Protein AF-A0A936NVF8-F1 (afdb_monomer_lite)

Foldseek 3Di:
DQDAQFEEEEFEDCPQCVQLVVLQQVLQVLFPSHDYDYLVPLPDDPDDSLVSSLVSLLVGQAYEYEQEQWCPPVSSVVSVVSNVVSVHHYAYAYADNVLGDPVNHDPDVVGVVVSVVVVVVCVVPDQHDDHDNGSNSSSVVSNLVVLVVSCVVGPVVVLVVQQLFKEWEAAPVRWIWIWGFGDLLAIFIDGHDDKDKDWDDPQDAEPDAAQPDDFPPVVVLVQQLVQVVVLWEEEEAAAFQLCLVNSLSHSLPDPSQVVFTNGEYADEACDPAFLQLVLLVVSVRTIDIVVHYDYAPVVLLVVQAPGRGEYEYEADDDALVRVVSNCNSRVNYHYYYYYHDDSDDDITDYDYRFAHPQVRLLVLLCVLLVHDDDPVCSVLSSLLCVLLRNRNLLSNLLSLLCNVVVNGSNVSSVQSNVDHSCVSVVVVLVPDDPLLVLLLLLLLLLLFQFDAPVLSCVLSVHPPSVVSQVVCVSSSQWDADPLHIHGGRSSSPVDDDDPSSLVSLVSLLVSLLVVLVVCLSPLVVLVSCVSSLLVNLVSCLVVVVLSSLLSSLSSNLRSCVNSVVVVSNLVSLVSNCVSCVVVVVLSSNLRSLQNNLLVCVSNVVPVSNLVSLVVSLVSCSVVVVSVSNSSSSSSNCSSDDDPDRDDPPDDPDDDDDDDDDDDDDDDDDPDDDDDDDDDDDDDDDDDDDDDDDDDDPDAQKAKVPLADEQEEDEAQDKGDKDKMKIFGQDQAWKFWCDKAKDDPCRVQKDWPDWPRHRDTHHNGRITMIIIMGHHHDFDKDKIWIWIDIVVRPDTSTYIYIYGYDYDDPPDPPDDPDPDDDPDDDDDPDDDDDDDDDDDDYDDDDDDDDDDDDDDDDDDDDDDDDDDYDDDDDDDDDDDDDDDDDDDDDDDD

Structure (mmCIF, N/CA/C/O backbone):
data_AF-A0A936NVF8-F1
#
_entry.id   AF-A0A936NVF8-F1
#
loop_
_atom_site.group_PDB
_atom_site.id
_atom_site.type_symbol
_atom_site.label_atom_id
_atom_site.label_alt_id
_atom_site.label_comp_id
_atom_site.label_asym_id
_atom_site.label_entity_id
_atom_site.label_seq_id
_atom_site.pdbx_PDB_ins_code
_atom_site.Cartn_x
_atom_site.Cartn_y
_atom_site.Cartn_z
_atom_site.occupancy
_atom_site.B_iso_or_equiv
_atom_site.auth_seq_id
_atom_site.auth_comp_id
_atom_site.auth_asym_id
_atom_site.auth_atom_id
_atom_site.pdbx_PDB_model_num
ATOM 1 N N . MET A 1 1 ? 28.681 1.589 -10.414 1.00 37.69 1 MET A N 1
ATOM 2 C CA . MET A 1 1 ? 29.100 2.766 -11.207 1.00 37.69 1 MET A CA 1
ATOM 3 C C . MET A 1 1 ? 28.517 2.575 -12.592 1.00 37.69 1 MET A C 1
ATOM 5 O O . MET A 1 1 ? 28.581 1.445 -13.063 1.00 37.69 1 MET A O 1
ATOM 9 N N . PHE A 1 2 ? 27.908 3.595 -13.202 1.00 44.31 2 PHE A N 1
ATOM 10 C CA . PHE A 1 2 ? 27.515 3.488 -14.613 1.00 44.31 2 PHE A CA 1
ATOM 11 C C . PHE A 1 2 ? 28.779 3.329 -15.486 1.00 44.31 2 PHE A C 1
ATOM 13 O O . PHE A 1 2 ? 29.839 3.806 -15.060 1.00 44.31 2 PHE A O 1
ATOM 20 N N . PRO A 1 3 ? 28.719 2.639 -16.640 1.00 47.62 3 PRO A N 1
ATOM 21 C CA . PRO A 1 3 ? 29.899 2.412 -17.473 1.00 47.62 3 PRO A CA 1
ATOM 22 C C . PRO A 1 3 ? 30.481 3.698 -18.073 1.00 47.62 3 PRO A C 1
ATOM 24 O O . PRO A 1 3 ? 29.893 4.778 -17.999 1.00 47.62 3 PRO A O 1
ATOM 27 N N . ALA A 1 4 ? 31.638 3.562 -18.724 1.00 59.75 4 ALA A N 1
ATOM 28 C CA . ALA A 1 4 ? 32.058 4.541 -19.720 1.00 59.75 4 ALA A CA 1
ATOM 29 C C . ALA A 1 4 ? 31.076 4.538 -20.910 1.00 59.75 4 ALA A C 1
ATOM 31 O O . ALA A 1 4 ? 30.360 3.566 -21.126 1.00 59.75 4 ALA A O 1
ATOM 32 N N . VAL A 1 5 ? 31.056 5.623 -21.689 1.00 77.69 5 VAL A N 1
ATOM 33 C CA . VAL A 1 5 ? 30.192 5.753 -22.875 1.00 77.69 5 VAL A CA 1
ATOM 34 C C . VAL A 1 5 ? 30.523 4.645 -23.884 1.00 77.69 5 VAL A C 1
ATOM 36 O O . VAL A 1 5 ? 31.604 4.664 -24.483 1.00 77.69 5 VAL A O 1
ATOM 39 N N . ALA A 1 6 ? 29.599 3.699 -24.061 1.00 85.44 6 ALA A N 1
ATOM 40 C CA . ALA A 1 6 ? 29.853 2.433 -24.735 1.00 85.44 6 ALA A CA 1
ATOM 41 C C . ALA A 1 6 ? 30.107 2.630 -26.233 1.00 85.44 6 ALA A C 1
ATOM 43 O O . ALA A 1 6 ? 29.355 3.309 -26.942 1.00 85.44 6 ALA A O 1
ATOM 44 N N . ARG A 1 7 ? 31.187 2.032 -26.730 1.00 91.19 7 ARG A N 1
ATOM 45 C CA . ARG A 1 7 ? 31.675 2.231 -28.098 1.00 91.19 7 ARG A CA 1
ATOM 46 C C . ARG A 1 7 ? 30.956 1.300 -29.074 1.00 91.19 7 ARG A C 1
ATOM 48 O O . ARG A 1 7 ? 31.244 0.104 -29.126 1.00 91.19 7 ARG A O 1
ATOM 55 N N . ILE A 1 8 ? 30.046 1.866 -29.865 1.00 94.06 8 ILE A N 1
ATOM 56 C CA . ILE A 1 8 ? 29.243 1.154 -30.866 1.00 94.06 8 ILE A CA 1
ATOM 57 C C . ILE A 1 8 ? 29.903 1.294 -32.235 1.00 94.06 8 ILE A C 1
ATOM 59 O O . ILE A 1 8 ? 29.863 2.361 -32.851 1.00 94.06 8 ILE A O 1
ATOM 63 N N . PHE A 1 9 ? 30.494 0.208 -32.729 1.00 96.06 9 PHE A N 1
ATOM 64 C CA . PHE A 1 9 ? 31.031 0.150 -34.083 1.00 96.06 9 PHE A CA 1
ATOM 65 C C . PHE A 1 9 ? 29.907 -0.100 -35.089 1.00 96.06 9 PHE A C 1
ATOM 67 O O . PHE A 1 9 ? 29.281 -1.160 -35.061 1.00 96.06 9 PHE A O 1
ATOM 74 N N . VAL A 1 10 ? 29.671 0.851 -35.997 1.00 96.25 10 VAL A N 1
ATOM 75 C CA . VAL A 1 10 ? 28.642 0.730 -37.041 1.00 96.25 10 VAL A CA 1
ATOM 76 C C . VAL A 1 10 ? 29.286 0.357 -38.376 1.00 96.25 10 VAL A C 1
ATOM 78 O O . VAL A 1 10 ? 29.935 1.176 -39.028 1.00 96.25 10 VAL A O 1
ATOM 81 N N . SER A 1 11 ? 29.055 -0.885 -38.787 1.00 95.19 11 SER A N 1
ATOM 82 C CA . SER A 1 11 ? 29.514 -1.550 -40.006 1.00 95.19 11 SER A CA 1
ATOM 83 C C . SER A 1 11 ? 28.443 -1.504 -41.101 1.00 95.19 11 SER A C 1
ATOM 85 O O . SER A 1 11 ? 27.265 -1.754 -40.844 1.00 95.19 11 SER A O 1
ATOM 87 N N . SER A 1 12 ? 28.829 -1.158 -42.331 1.00 93.56 12 SER A N 1
ATOM 88 C CA . SER A 1 12 ? 27.897 -1.017 -43.463 1.00 93.56 12 SER A CA 1
ATOM 89 C C . SER A 1 12 ? 28.631 -0.749 -44.778 1.00 93.56 12 SER A C 1
ATOM 91 O O . SER A 1 12 ? 29.658 -0.065 -44.773 1.00 93.56 12 SER A O 1
ATOM 93 N N . THR A 1 13 ? 28.054 -1.135 -45.918 1.00 90.19 13 THR A N 1
ATOM 94 C CA . THR A 1 13 ? 28.503 -0.639 -47.228 1.00 90.19 13 THR A CA 1
ATOM 95 C C . THR A 1 13 ? 28.143 0.842 -47.400 1.00 90.19 13 THR A C 1
ATOM 97 O O . THR A 1 13 ? 26.980 1.232 -47.368 1.00 90.19 13 THR A O 1
ATOM 100 N N . TRP A 1 14 ? 29.155 1.701 -47.574 1.00 85.06 14 TRP A N 1
ATOM 101 C CA . TRP A 1 14 ? 28.977 3.162 -47.516 1.00 85.06 14 TRP A CA 1
ATOM 102 C C . TRP A 1 14 ? 28.057 3.738 -48.603 1.00 85.06 14 TRP A C 1
ATOM 104 O O . TRP A 1 14 ? 27.326 4.681 -48.335 1.00 85.06 14 TRP A O 1
ATOM 114 N N . ILE A 1 15 ? 28.088 3.214 -49.834 1.00 85.31 15 ILE A N 1
ATOM 115 C CA . ILE A 1 15 ? 27.474 3.888 -50.996 1.00 85.31 15 ILE A CA 1
ATOM 116 C C . ILE A 1 15 ? 25.939 3.767 -51.018 1.00 85.31 15 ILE A C 1
ATOM 118 O O . ILE A 1 15 ? 25.267 4.716 -51.413 1.00 85.31 15 ILE A O 1
ATOM 122 N N . ASP A 1 16 ? 25.382 2.622 -50.618 1.00 88.88 16 ASP A N 1
ATOM 123 C CA . ASP A 1 16 ? 23.943 2.316 -50.694 1.00 88.88 16 ASP A CA 1
ATOM 124 C C . ASP A 1 16 ? 23.152 2.607 -49.404 1.00 88.88 16 ASP A C 1
ATOM 126 O O . ASP A 1 16 ? 21.922 2.490 -49.401 1.00 88.88 16 ASP A O 1
ATOM 130 N N . LEU A 1 17 ? 23.848 2.996 -48.327 1.00 92.56 17 LEU A N 1
ATOM 131 C CA . LEU A 1 17 ? 23.293 3.132 -46.974 1.00 92.56 17 LEU A CA 1
ATOM 132 C C . LEU A 1 17 ? 23.620 4.475 -46.288 1.00 92.56 17 LEU A C 1
ATOM 134 O O . LEU A 1 17 ? 23.481 4.582 -45.073 1.00 92.56 17 LEU A O 1
ATOM 138 N N . GLN A 1 18 ? 24.057 5.514 -47.015 1.00 91.75 18 GLN A N 1
ATOM 139 C CA . GLN A 1 18 ? 24.361 6.826 -46.402 1.00 91.75 18 GLN A CA 1
ATOM 140 C C . GLN A 1 18 ? 23.187 7.420 -45.590 1.00 91.75 18 GLN A C 1
ATOM 142 O O . GLN A 1 18 ? 23.434 7.892 -44.477 1.00 91.75 18 GLN A O 1
ATOM 147 N N . PRO A 1 19 ? 21.922 7.402 -46.073 1.00 92.69 19 PRO A N 1
ATOM 148 C CA . PRO A 1 19 ? 20.785 7.921 -45.308 1.00 92.69 19 PRO A CA 1
ATOM 149 C C . PRO A 1 19 ? 20.505 7.107 -44.038 1.00 92.69 19 PRO A C 1
ATOM 151 O O . PRO A 1 19 ? 20.312 7.681 -42.968 1.00 92.69 19 PRO A O 1
ATOM 154 N N . GLU A 1 20 ? 20.518 5.778 -44.151 1.00 94.62 20 GLU A N 1
ATOM 155 C CA . GLU A 1 20 ? 20.345 4.819 -43.055 1.00 94.62 20 GLU A CA 1
ATOM 156 C C . GLU A 1 20 ? 21.402 5.004 -41.967 1.00 94.62 20 GLU A C 1
ATOM 158 O O . GLU A 1 20 ? 21.085 5.150 -40.788 1.00 94.62 20 GLU A O 1
ATOM 163 N N . ARG A 1 21 ? 22.668 5.039 -42.383 1.00 94.12 21 ARG A N 1
ATOM 164 C CA . ARG A 1 21 ? 23.830 5.167 -41.510 1.00 94.12 21 ARG A CA 1
ATOM 165 C C . ARG A 1 21 ? 23.827 6.488 -40.748 1.00 94.12 21 ARG A C 1
ATOM 167 O O . ARG A 1 21 ? 24.089 6.487 -39.549 1.00 94.12 21 ARG A O 1
ATOM 174 N N . ARG A 1 22 ? 23.460 7.587 -41.415 1.00 92.94 22 ARG A N 1
ATOM 175 C CA . ARG A 1 22 ? 23.272 8.888 -40.765 1.00 92.94 22 ARG A CA 1
ATOM 176 C C . ARG A 1 22 ? 22.099 8.878 -39.783 1.00 92.94 22 ARG A C 1
ATOM 178 O O . ARG A 1 22 ? 22.213 9.458 -38.715 1.00 92.94 22 ARG A O 1
ATOM 185 N N . ALA A 1 23 ? 20.990 8.210 -40.099 1.00 93.25 23 ALA A N 1
ATOM 186 C CA . ALA A 1 23 ? 19.873 8.106 -39.159 1.00 93.25 23 ALA A CA 1
ATOM 187 C C . ALA A 1 23 ? 20.238 7.282 -37.907 1.00 93.25 23 ALA A C 1
ATOM 189 O O . ALA A 1 23 ? 19.772 7.601 -36.817 1.00 93.25 23 ALA A O 1
ATOM 190 N N . VAL A 1 24 ? 21.110 6.276 -38.043 1.00 94.31 24 VAL A N 1
ATOM 191 C CA . VAL A 1 24 ? 21.701 5.528 -36.917 1.00 94.31 24 VAL A CA 1
ATOM 192 C C . VAL A 1 24 ? 22.681 6.387 -36.107 1.00 94.31 24 VAL A C 1
ATOM 194 O O . VAL A 1 24 ? 22.632 6.359 -34.879 1.00 94.31 24 VAL A O 1
ATOM 197 N N . GLU A 1 25 ? 23.518 7.193 -36.764 1.00 93.50 25 GLU A N 1
ATOM 198 C CA . GLU A 1 25 ? 24.375 8.201 -36.120 1.00 93.50 25 GLU A CA 1
ATOM 199 C C . GLU A 1 25 ? 23.537 9.211 -35.306 1.00 93.50 25 GLU A C 1
ATOM 201 O O . GLU A 1 25 ? 23.746 9.370 -34.103 1.00 93.50 25 GLU A O 1
ATOM 206 N N . ASP A 1 26 ? 22.521 9.816 -35.934 1.00 88.81 26 ASP A N 1
ATOM 207 C CA . ASP A 1 26 ? 21.570 10.759 -35.326 1.00 88.81 26 ASP A CA 1
ATOM 208 C C . ASP A 1 26 ? 20.722 10.128 -34.198 1.00 88.81 26 ASP A C 1
ATOM 210 O O . ASP A 1 26 ? 20.143 10.869 -33.396 1.00 88.81 26 ASP A O 1
ATOM 214 N N . ALA A 1 27 ? 20.615 8.793 -34.127 1.00 88.25 27 ALA A N 1
ATOM 215 C CA . ALA A 1 27 ? 19.956 8.074 -33.031 1.00 88.25 27 ALA A CA 1
ATOM 216 C C . ALA A 1 27 ? 20.921 7.813 -31.865 1.00 88.25 27 ALA A C 1
ATOM 218 O O . ALA A 1 27 ? 20.600 8.135 -30.720 1.00 88.25 27 ALA A O 1
ATOM 219 N N . ILE A 1 28 ? 22.117 7.288 -32.156 1.00 90.00 28 ILE A N 1
ATOM 220 C CA . ILE A 1 28 ? 23.145 6.970 -31.154 1.00 90.00 28 ILE A CA 1
ATOM 221 C C . ILE A 1 28 ? 23.648 8.248 -30.465 1.00 90.00 28 ILE A C 1
ATOM 223 O O . ILE A 1 28 ? 23.795 8.255 -29.248 1.00 90.00 28 ILE A O 1
ATOM 227 N N . HIS A 1 29 ? 23.797 9.366 -31.185 1.00 86.69 29 HIS A N 1
ATOM 228 C CA . HIS A 1 29 ? 24.152 10.664 -30.589 1.00 86.69 29 HIS A CA 1
ATOM 229 C C . HIS A 1 29 ? 23.086 11.258 -29.639 1.00 86.69 29 HIS A C 1
ATOM 231 O O . HIS A 1 29 ? 23.361 12.263 -28.986 1.00 86.69 29 HIS A O 1
ATOM 237 N N . ARG A 1 30 ? 21.885 10.665 -29.531 1.00 81.44 30 ARG A N 1
ATOM 238 C CA . ARG A 1 30 ? 20.848 11.051 -28.546 1.00 81.44 30 ARG A CA 1
ATOM 239 C C . ARG A 1 30 ? 20.842 10.169 -27.294 1.00 81.44 30 ARG A C 1
ATOM 241 O O . ARG A 1 30 ? 20.000 10.369 -26.420 1.00 81.44 30 ARG A O 1
ATOM 248 N N . MET A 1 31 ? 21.739 9.190 -27.220 1.00 80.44 31 MET A N 1
ATOM 249 C CA . MET A 1 31 ? 21.932 8.317 -26.066 1.00 80.44 31 MET A CA 1
ATOM 250 C C . MET A 1 31 ? 23.215 8.763 -25.363 1.00 80.44 31 MET A C 1
ATOM 252 O O . MET A 1 31 ? 24.294 8.701 -25.946 1.00 80.44 31 MET A O 1
ATOM 256 N N . SER A 1 32 ? 23.113 9.230 -24.120 1.00 74.31 32 SER A N 1
ATOM 257 C CA . SER A 1 32 ? 24.274 9.713 -23.351 1.00 74.31 32 SER A CA 1
ATOM 258 C C . SER A 1 32 ? 25.276 8.599 -23.016 1.00 74.31 32 SER A C 1
ATOM 260 O O . SER A 1 32 ? 26.460 8.843 -22.786 1.00 74.31 32 SER A O 1
ATOM 262 N N . GLU A 1 33 ? 24.780 7.367 -23.028 1.00 75.88 33 GLU A N 1
ATOM 263 C CA . GLU A 1 33 ? 25.448 6.125 -22.680 1.00 75.88 33 GLU A CA 1
ATOM 264 C C . GLU A 1 33 ? 26.203 5.497 -23.864 1.00 75.88 33 GLU A C 1
ATOM 266 O O . GLU A 1 33 ? 26.938 4.531 -23.664 1.00 75.88 33 GLU A O 1
ATOM 271 N N . ALA A 1 34 ? 26.050 6.028 -25.085 1.00 85.75 34 ALA A N 1
ATOM 272 C CA . ALA A 1 34 ? 26.556 5.425 -26.316 1.00 85.75 34 ALA A CA 1
ATOM 273 C C . ALA A 1 34 ? 27.430 6.377 -27.151 1.00 85.75 34 ALA A C 1
ATOM 275 O O . ALA A 1 34 ? 27.204 7.584 -27.220 1.00 85.75 34 ALA A O 1
ATOM 276 N N . LYS A 1 35 ? 28.422 5.817 -27.852 1.00 88.50 35 LYS A N 1
ATOM 277 C CA . LYS A 1 35 ? 29.256 6.540 -28.816 1.00 88.50 35 LYS A CA 1
ATOM 278 C C . LYS A 1 35 ? 29.280 5.828 -30.162 1.00 88.50 35 LYS A C 1
ATOM 280 O O . LYS A 1 35 ? 29.730 4.689 -30.254 1.00 88.50 35 LYS A O 1
ATOM 285 N N . PHE A 1 36 ? 28.899 6.553 -31.212 1.00 92.00 36 PHE A N 1
ATOM 286 C CA . PHE A 1 36 ? 29.063 6.124 -32.597 1.00 92.00 36 PHE A CA 1
ATOM 287 C C . PHE A 1 36 ? 30.553 6.038 -32.965 1.00 92.00 36 PHE A C 1
ATOM 289 O O . PHE A 1 36 ? 31.317 6.986 -32.755 1.00 92.00 36 PHE A O 1
ATOM 296 N N . ILE A 1 37 ? 30.965 4.901 -33.524 1.00 90.69 37 ILE A N 1
ATOM 297 C CA . ILE A 1 37 ? 32.279 4.675 -34.131 1.00 90.69 37 ILE A CA 1
ATOM 298 C C . ILE A 1 37 ? 32.054 4.258 -35.589 1.00 90.69 37 ILE A C 1
ATOM 300 O O . ILE A 1 37 ? 31.249 3.373 -35.886 1.00 90.69 37 ILE A O 1
ATOM 304 N N . GLY A 1 38 ? 32.759 4.921 -36.506 1.00 86.50 38 GLY A N 1
ATOM 305 C CA . GLY A 1 38 ? 32.508 4.825 -37.938 1.00 86.50 38 GLY A CA 1
ATOM 306 C C . GLY A 1 38 ? 33.668 5.335 -38.789 1.00 86.50 38 GLY A C 1
ATOM 307 O O . GLY A 1 38 ? 34.498 6.110 -38.311 1.00 86.50 38 GLY A O 1
ATOM 308 N N . MET A 1 39 ? 33.711 4.896 -40.052 1.00 82.00 39 MET A N 1
ATOM 309 C CA . MET A 1 39 ? 34.818 5.141 -40.991 1.00 82.00 39 MET A CA 1
ATOM 310 C C . MET A 1 39 ? 35.109 6.630 -41.247 1.00 82.00 39 MET A C 1
ATOM 312 O O . MET A 1 39 ? 36.229 6.990 -41.600 1.00 82.00 39 MET A O 1
ATOM 316 N N . GLU A 1 40 ? 34.130 7.507 -41.027 1.00 81.12 40 GLU A N 1
ATOM 317 C CA . GLU A 1 40 ? 34.245 8.966 -41.153 1.00 81.12 40 GLU A CA 1
ATOM 318 C C . GLU A 1 40 ? 35.179 9.560 -40.085 1.00 81.12 40 GLU A C 1
ATOM 320 O O . GLU A 1 40 ? 35.818 10.589 -40.303 1.00 81.12 40 GLU A O 1
ATOM 325 N N . TYR A 1 41 ? 35.266 8.895 -38.929 1.00 81.94 41 TYR A N 1
ATOM 326 C CA . TYR A 1 41 ? 35.938 9.377 -37.721 1.00 81.94 41 TYR A CA 1
ATOM 327 C C . TYR A 1 41 ? 37.282 8.685 -37.455 1.00 81.94 41 TYR A C 1
ATOM 329 O O . TYR A 1 41 ? 37.943 8.997 -36.464 1.00 81.94 41 TYR A O 1
ATOM 337 N N . PHE A 1 42 ? 37.724 7.776 -38.333 1.00 81.56 42 PHE A N 1
ATOM 338 C CA . PHE A 1 42 ? 39.016 7.085 -38.194 1.00 81.56 42 PHE A CA 1
ATOM 339 C C . PHE A 1 42 ? 40.219 8.043 -38.277 1.00 81.56 42 PHE A C 1
ATOM 341 O O . PHE A 1 42 ? 41.275 7.755 -37.704 1.00 81.56 42 PHE A O 1
ATOM 348 N N . GLY A 1 43 ? 40.043 9.193 -38.941 1.00 75.25 43 GLY A N 1
ATOM 349 C CA . GLY A 1 43 ? 41.052 10.239 -39.095 1.00 75.25 43 GLY A CA 1
ATOM 350 C C . GLY A 1 43 ? 42.136 9.904 -40.125 1.00 75.25 43 GLY A C 1
ATOM 351 O O . GLY A 1 43 ? 42.004 8.983 -40.926 1.00 75.25 43 GLY A O 1
ATOM 352 N N . SER A 1 44 ? 43.227 10.673 -40.109 1.00 81.38 44 SER A N 1
ATOM 353 C CA . SER A 1 44 ? 44.405 10.389 -40.937 1.00 81.38 44 SER A CA 1
ATOM 354 C C . SER A 1 44 ? 45.304 9.377 -40.226 1.00 81.38 44 SER A C 1
ATOM 356 O O . SER A 1 44 ? 45.919 9.712 -39.213 1.00 81.38 44 SER A O 1
ATOM 358 N N . ARG A 1 45 ? 45.410 8.165 -40.775 1.00 79.31 45 ARG A N 1
ATOM 359 C CA . ARG A 1 45 ? 46.252 7.067 -40.272 1.00 79.31 45 ARG A CA 1
ATOM 360 C C . ARG A 1 45 ? 47.227 6.575 -41.357 1.00 79.31 45 ARG A C 1
ATOM 362 O O . ARG A 1 45 ? 46.968 6.825 -42.534 1.00 79.31 45 ARG A O 1
ATOM 369 N N . PRO A 1 46 ? 48.346 5.919 -40.994 1.00 78.94 46 PRO A N 1
ATOM 370 C CA . PRO A 1 46 ? 49.239 5.270 -41.959 1.00 78.94 46 PRO A CA 1
ATOM 371 C C . PRO A 1 46 ? 48.733 3.888 -42.414 1.00 78.94 46 PRO A C 1
ATOM 373 O O . PRO A 1 46 ? 49.221 3.367 -43.414 1.00 78.94 46 PRO A O 1
ATOM 376 N N . ASP A 1 47 ? 47.796 3.306 -41.665 1.00 82.81 47 ASP A N 1
ATOM 377 C CA . ASP A 1 47 ? 47.257 1.955 -41.844 1.00 82.81 47 ASP A CA 1
ATOM 378 C C . ASP A 1 47 ? 46.251 1.896 -43.010 1.00 82.81 47 ASP A C 1
ATOM 380 O O . ASP A 1 47 ? 45.674 2.917 -43.406 1.00 82.81 47 ASP A O 1
ATOM 384 N N . SER A 1 48 ? 45.987 0.705 -43.557 1.00 83.44 48 SER A N 1
ATOM 385 C CA . SER A 1 48 ? 44.907 0.541 -44.540 1.00 83.44 48 SER A CA 1
ATOM 386 C C . SER A 1 48 ? 43.520 0.718 -43.906 1.00 83.44 48 SER A C 1
ATOM 388 O O . SER A 1 48 ? 43.338 0.583 -42.697 1.00 83.44 48 SER A O 1
ATOM 390 N N . THR A 1 49 ? 42.500 0.982 -44.730 1.00 81.19 49 THR A N 1
ATOM 391 C CA . THR A 1 49 ? 41.107 1.121 -44.263 1.00 81.19 49 THR A CA 1
ATOM 392 C C . THR A 1 49 ? 40.590 -0.138 -43.561 1.00 81.19 49 THR A C 1
ATOM 394 O O . THR A 1 49 ? 39.774 -0.027 -42.654 1.00 81.19 49 THR A O 1
ATOM 397 N N . GLU A 1 50 ? 41.070 -1.321 -43.951 1.00 84.75 50 GLU A N 1
ATOM 398 C CA . GLU A 1 50 ? 40.716 -2.590 -43.310 1.00 84.75 50 GLU A CA 1
ATOM 399 C C . GLU A 1 50 ? 41.393 -2.718 -41.936 1.00 84.75 50 GLU A C 1
ATOM 401 O O . GLU A 1 50 ? 40.707 -2.908 -40.937 1.00 84.75 50 GLU A O 1
ATOM 406 N N . GLU A 1 51 ? 42.710 -2.499 -41.846 1.00 86.25 51 GLU A N 1
ATOM 407 C CA . GLU A 1 51 ? 43.457 -2.540 -40.575 1.00 86.25 51 GLU A CA 1
ATOM 408 C C . GLU A 1 51 ? 42.948 -1.501 -39.562 1.00 86.25 51 GLU A C 1
ATOM 410 O O . GLU A 1 51 ? 42.706 -1.833 -38.401 1.00 86.25 51 GLU A O 1
ATOM 415 N N . ALA A 1 52 ? 42.719 -0.261 -40.008 1.00 86.50 52 ALA A N 1
ATOM 416 C CA . ALA A 1 52 ? 42.167 0.810 -39.180 1.00 86.50 52 ALA A CA 1
ATOM 417 C C . ALA A 1 52 ? 40.736 0.515 -38.702 1.00 86.50 52 ALA A C 1
ATOM 419 O O . ALA A 1 52 ? 40.367 0.921 -37.600 1.00 86.50 52 ALA A O 1
ATOM 420 N N . SER A 1 53 ? 39.941 -0.194 -39.511 1.00 89.31 53 SER A N 1
ATOM 421 C CA . SER A 1 53 ? 38.600 -0.619 -39.116 1.00 89.31 53 SER A CA 1
ATOM 422 C C . SER A 1 53 ? 38.646 -1.719 -38.058 1.00 89.31 53 SER A C 1
ATOM 424 O O . SER A 1 53 ? 38.003 -1.606 -37.015 1.00 89.31 53 SER A O 1
ATOM 426 N N . LEU A 1 54 ? 39.473 -2.748 -38.269 1.00 92.25 54 LEU A N 1
ATOM 427 C CA . LEU A 1 54 ? 39.617 -3.863 -37.332 1.00 92.25 54 LEU A CA 1
ATOM 428 C C . LEU A 1 54 ? 40.168 -3.413 -35.966 1.00 92.25 54 LEU A C 1
ATOM 430 O O . LEU A 1 54 ? 39.698 -3.911 -34.947 1.00 92.25 54 LEU A O 1
ATOM 434 N N . ASP A 1 55 ? 41.071 -2.426 -35.924 1.00 90.06 55 ASP A N 1
ATOM 435 C CA . ASP A 1 55 ? 41.524 -1.777 -34.681 1.00 90.06 55 ASP A CA 1
ATOM 436 C C . ASP A 1 55 ? 40.386 -1.051 -33.934 1.00 90.06 55 ASP A C 1
ATOM 438 O O . ASP A 1 55 ? 40.304 -1.117 -32.707 1.00 90.06 55 ASP A O 1
ATOM 442 N N . GLU A 1 56 ? 39.464 -0.392 -34.640 1.00 91.62 56 GLU A N 1
ATOM 443 C CA . GLU A 1 56 ? 38.310 0.256 -34.003 1.00 91.62 56 GLU A CA 1
ATOM 444 C C . GLU A 1 56 ? 37.199 -0.741 -33.610 1.00 91.62 56 GLU A C 1
ATOM 446 O O . GLU A 1 56 ? 36.543 -0.509 -32.592 1.00 91.62 56 GLU A O 1
ATOM 451 N N . VAL A 1 57 ? 37.047 -1.875 -34.315 1.00 93.12 57 VAL A N 1
ATOM 452 C CA . VAL A 1 57 ? 36.239 -3.033 -33.864 1.00 93.12 57 VAL A CA 1
ATOM 453 C C . VAL A 1 57 ? 36.852 -3.663 -32.610 1.00 93.12 57 VAL A C 1
ATOM 455 O O . VAL A 1 57 ? 36.135 -3.969 -31.661 1.00 93.12 57 VAL A O 1
ATOM 458 N N . ASP A 1 58 ? 38.178 -3.808 -32.547 1.00 92.69 58 ASP A N 1
ATOM 459 C CA . ASP A 1 58 ? 38.867 -4.324 -31.359 1.00 92.69 58 ASP A CA 1
ATOM 460 C C . ASP A 1 58 ? 38.706 -3.413 -30.133 1.00 92.69 58 ASP A C 1
ATOM 462 O O . ASP A 1 58 ? 38.773 -3.890 -28.997 1.00 92.69 58 ASP A O 1
ATOM 466 N N . ARG A 1 59 ? 38.427 -2.125 -30.353 1.00 90.19 59 ARG A N 1
ATOM 467 C CA . ARG A 1 59 ? 38.108 -1.120 -29.326 1.00 90.19 59 ARG A CA 1
ATOM 468 C C . ARG A 1 59 ? 36.605 -0.921 -29.111 1.00 90.19 59 ARG A C 1
ATOM 470 O O . ARG A 1 59 ? 36.236 0.020 -28.410 1.00 90.19 59 ARG A O 1
ATOM 477 N N . ALA A 1 60 ? 35.741 -1.711 -29.739 1.00 92.94 60 ALA A N 1
ATOM 478 C CA . ALA A 1 60 ? 34.297 -1.601 -29.583 1.00 92.94 60 ALA A CA 1
ATOM 479 C C . ALA A 1 60 ? 33.784 -2.454 -28.414 1.00 92.94 60 ALA A C 1
ATOM 481 O O . ALA A 1 60 ? 34.387 -3.458 -28.035 1.00 92.94 60 ALA A O 1
ATOM 482 N N . GLU A 1 61 ? 32.642 -2.051 -27.868 1.00 91.94 61 GLU A N 1
ATOM 483 C CA . GLU A 1 61 ? 31.867 -2.812 -26.880 1.00 91.94 61 GLU A CA 1
ATOM 484 C C . GLU A 1 61 ? 30.622 -3.434 -27.520 1.00 91.94 61 GLU A C 1
ATOM 486 O O . GLU A 1 61 ? 30.169 -4.486 -27.081 1.00 91.94 61 GLU A O 1
ATOM 491 N N . ILE A 1 62 ? 30.109 -2.823 -28.595 1.00 93.81 62 ILE A N 1
ATOM 492 C CA . ILE A 1 62 ? 29.000 -3.329 -29.407 1.00 93.81 62 ILE A CA 1
ATOM 493 C C . ILE A 1 62 ? 29.399 -3.270 -30.884 1.00 93.81 62 ILE A C 1
ATOM 495 O O . ILE A 1 62 ? 29.937 -2.263 -31.352 1.00 93.81 62 ILE A O 1
ATOM 499 N N . TYR A 1 63 ? 29.077 -4.323 -31.633 1.00 96.38 63 TYR A N 1
ATOM 500 C CA . TYR A 1 63 ? 29.134 -4.345 -33.091 1.00 96.38 63 TYR A CA 1
ATOM 501 C C . TYR A 1 63 ? 27.721 -4.248 -33.680 1.00 96.38 63 TYR A C 1
ATOM 503 O O . TYR A 1 63 ? 26.810 -4.970 -33.270 1.00 96.38 63 TYR A O 1
ATOM 511 N N . LEU A 1 64 ? 27.540 -3.371 -34.664 1.00 96.56 64 LEU A N 1
ATOM 512 C CA . LEU A 1 64 ? 26.270 -3.142 -35.344 1.00 96.56 64 LEU A CA 1
ATOM 513 C C . LEU A 1 64 ? 26.473 -3.209 -36.858 1.00 96.56 64 LEU A C 1
ATOM 515 O O . LEU A 1 64 ? 27.282 -2.458 -37.392 1.00 96.56 64 LEU A O 1
ATOM 519 N N . ALA A 1 65 ? 25.733 -4.066 -37.560 1.00 95.56 65 ALA A N 1
ATOM 520 C CA . ALA A 1 65 ? 25.810 -4.213 -39.013 1.00 95.56 65 ALA A CA 1
ATOM 521 C C . ALA A 1 65 ? 24.509 -3.786 -39.702 1.00 95.56 65 ALA A C 1
ATOM 523 O O . ALA A 1 65 ? 23.434 -4.302 -39.393 1.00 95.56 65 ALA A O 1
ATOM 524 N N . ILE A 1 66 ? 24.622 -2.896 -40.689 1.00 95.75 66 ILE A N 1
ATOM 525 C CA . ILE A 1 66 ? 23.535 -2.521 -41.599 1.00 95.75 66 ILE A CA 1
ATOM 526 C C . ILE A 1 66 ? 23.831 -3.170 -42.957 1.00 95.75 66 ILE A C 1
ATOM 528 O O . ILE A 1 66 ? 24.796 -2.804 -43.631 1.00 95.75 66 ILE A O 1
ATOM 532 N N . ILE A 1 67 ? 23.018 -4.151 -43.355 1.00 94.75 67 ILE A N 1
ATOM 533 C CA . ILE A 1 67 ? 23.241 -4.969 -44.554 1.00 94.75 67 ILE A CA 1
ATOM 534 C C . ILE A 1 67 ? 22.238 -4.585 -45.651 1.00 94.75 67 ILE A C 1
ATOM 536 O O . ILE A 1 67 ? 21.028 -4.789 -45.519 1.00 94.75 67 ILE A O 1
ATOM 540 N N . GLY A 1 68 ? 22.764 -4.023 -46.742 1.00 92.06 68 GLY A N 1
ATOM 541 C CA . GLY A 1 68 ? 21.998 -3.454 -47.852 1.00 92.06 68 GLY A CA 1
ATOM 542 C C . GLY A 1 68 ? 21.939 -4.338 -49.101 1.00 92.06 68 GLY A C 1
ATOM 543 O O . GLY A 1 68 ? 21.621 -5.534 -49.040 1.00 92.06 68 GLY A O 1
ATOM 544 N N . GLY A 1 69 ? 22.206 -3.714 -50.252 1.00 90.75 69 GLY A N 1
ATOM 545 C CA . GLY A 1 69 ? 22.176 -4.347 -51.578 1.00 90.75 69 GLY A CA 1
ATOM 546 C C . GLY A 1 69 ? 23.545 -4.787 -52.094 1.00 90.75 69 GLY A C 1
ATOM 547 O O . GLY A 1 69 ? 23.626 -5.462 -53.124 1.00 90.75 69 GLY A O 1
ATOM 548 N N . ARG A 1 70 ? 24.619 -4.413 -51.391 1.00 92.31 70 ARG A N 1
ATOM 549 C CA . ARG A 1 70 ? 26.008 -4.571 -51.833 1.00 92.31 70 ARG A CA 1
ATOM 550 C C . ARG A 1 70 ? 26.819 -5.466 -50.904 1.00 92.31 70 ARG A C 1
ATOM 552 O O . ARG A 1 70 ? 26.592 -5.511 -49.701 1.00 92.31 70 ARG A O 1
ATOM 559 N N . TYR A 1 71 ? 27.804 -6.140 -51.485 1.00 90.81 71 TYR A N 1
ATOM 560 C CA . TYR A 1 71 ? 28.920 -6.763 -50.775 1.00 90.81 71 TYR A CA 1
ATOM 561 C C . TYR A 1 71 ? 30.118 -5.798 -50.670 1.00 90.81 71 TYR A C 1
ATOM 563 O O . TYR A 1 71 ? 30.895 -5.833 -49.714 1.00 90.81 71 TYR A O 1
ATOM 571 N N . GLY A 1 72 ? 30.276 -4.913 -51.661 1.00 88.50 72 GLY A N 1
ATOM 572 C CA . GLY A 1 72 ? 31.344 -3.919 -51.704 1.00 88.50 72 GLY A CA 1
ATOM 573 C C . GLY A 1 72 ? 32.734 -4.554 -51.813 1.00 88.50 72 GLY A C 1
ATOM 574 O O . GLY A 1 72 ? 33.010 -5.318 -52.741 1.00 88.50 72 GLY A O 1
ATOM 575 N N . SER A 1 73 ? 33.618 -4.192 -50.881 1.00 86.31 73 SER A N 1
ATOM 576 C CA . SER A 1 73 ? 34.998 -4.687 -50.766 1.00 86.31 73 SER A CA 1
ATOM 577 C C . SER A 1 73 ? 35.145 -5.928 -49.878 1.00 86.31 73 SER A C 1
ATOM 579 O O . SER A 1 73 ? 36.215 -6.525 -49.864 1.00 86.31 73 SER A O 1
ATOM 581 N N . GLY A 1 74 ? 34.103 -6.316 -49.133 1.00 89.06 74 GLY A N 1
ATOM 582 C CA . GLY A 1 74 ? 34.162 -7.393 -48.140 1.00 89.06 74 GLY A CA 1
ATOM 583 C C . GLY A 1 74 ? 34.663 -6.995 -46.749 1.00 89.06 74 GLY A C 1
ATOM 584 O O . GLY A 1 74 ? 34.615 -7.824 -45.845 1.00 89.06 74 GLY A O 1
ATOM 585 N N . ILE A 1 75 ? 35.053 -5.732 -46.532 1.00 90.69 75 ILE A N 1
ATOM 586 C CA . ILE A 1 75 ? 35.497 -5.241 -45.212 1.00 90.69 75 ILE A CA 1
ATOM 587 C C . ILE A 1 75 ? 34.396 -5.449 -44.150 1.00 90.69 75 ILE A C 1
ATOM 589 O O . ILE A 1 75 ? 34.685 -5.943 -43.069 1.00 90.69 75 ILE A O 1
ATOM 593 N N . THR A 1 76 ? 33.120 -5.224 -44.487 1.00 92.38 76 THR A N 1
ATOM 594 C CA . THR A 1 76 ? 31.955 -5.529 -43.625 1.00 92.38 76 THR A CA 1
ATOM 595 C C . THR A 1 76 ? 31.893 -6.997 -43.174 1.00 92.38 76 THR A C 1
ATOM 597 O O . THR A 1 76 ? 31.470 -7.280 -42.055 1.00 92.38 76 THR A O 1
ATOM 600 N N . GLU A 1 77 ? 32.345 -7.950 -44.001 1.00 95.12 77 GLU A N 1
ATOM 601 C CA . GLU A 1 77 ? 32.451 -9.354 -43.585 1.00 95.12 77 GLU A CA 1
ATOM 602 C C . GLU A 1 77 ? 33.607 -9.547 -42.590 1.00 95.12 77 GLU A C 1
ATOM 604 O O . GLU A 1 77 ? 33.422 -10.214 -41.573 1.00 95.12 77 GLU A O 1
ATOM 609 N N . ALA A 1 78 ? 34.775 -8.946 -42.849 1.00 93.69 78 ALA A N 1
ATOM 610 C CA . ALA A 1 78 ? 35.949 -9.019 -41.973 1.00 93.69 78 ALA A CA 1
ATOM 611 C C . ALA A 1 78 ? 35.699 -8.373 -40.595 1.00 93.69 78 ALA A C 1
ATOM 613 O O . ALA A 1 78 ? 36.028 -8.967 -39.568 1.00 93.69 78 ALA A O 1
ATOM 614 N N . GLU A 1 79 ? 35.042 -7.210 -40.565 1.00 95.56 79 GLU A N 1
ATOM 615 C CA . GLU A 1 79 ? 34.588 -6.525 -39.348 1.00 95.56 79 GLU A CA 1
ATOM 616 C C . GLU A 1 79 ? 33.670 -7.432 -38.511 1.00 95.56 79 GLU A C 1
ATOM 618 O O . GLU A 1 79 ? 33.905 -7.613 -37.315 1.00 95.56 79 GLU A O 1
ATOM 623 N N . TYR A 1 80 ? 32.686 -8.086 -39.144 1.00 96.12 80 TYR A N 1
ATOM 624 C CA . TYR A 1 80 ? 31.832 -9.077 -38.480 1.00 96.12 80 TYR A CA 1
ATOM 625 C C . TYR A 1 80 ? 32.630 -10.288 -37.966 1.00 96.12 80 TYR A C 1
ATOM 627 O O . TYR A 1 80 ? 32.374 -10.765 -36.855 1.00 96.12 80 TYR A O 1
ATOM 635 N N . ARG A 1 81 ? 33.625 -10.785 -38.723 1.00 96.19 81 ARG A N 1
ATOM 636 C CA . ARG A 1 81 ? 34.490 -11.886 -38.255 1.00 96.19 81 ARG A CA 1
ATOM 637 C C . ARG A 1 81 ? 35.253 -11.474 -36.994 1.00 96.19 81 ARG A C 1
ATOM 639 O O . ARG A 1 81 ? 35.190 -12.205 -36.007 1.00 96.19 81 ARG A O 1
ATOM 646 N N . ARG A 1 82 ? 35.872 -10.288 -36.971 1.00 96.50 82 ARG A N 1
ATOM 647 C CA . ARG A 1 82 ? 36.601 -9.782 -35.794 1.00 96.50 82 ARG A CA 1
ATOM 648 C C . ARG A 1 82 ? 35.685 -9.509 -34.603 1.00 96.50 82 ARG A C 1
ATOM 650 O O . ARG A 1 82 ? 36.025 -9.895 -33.488 1.00 96.50 82 ARG A O 1
ATOM 657 N N . ALA A 1 83 ? 34.495 -8.949 -34.816 1.00 95.88 83 ALA A N 1
ATOM 658 C CA . ALA A 1 83 ? 33.502 -8.788 -33.751 1.00 95.88 83 ALA A CA 1
ATOM 659 C C . ALA A 1 83 ? 33.119 -10.137 -33.112 1.00 95.88 83 ALA A C 1
ATOM 661 O O . ALA A 1 83 ? 33.015 -10.245 -31.887 1.00 95.88 83 ALA A O 1
ATOM 662 N N . ARG A 1 84 ? 32.991 -11.199 -33.923 1.00 95.06 84 ARG A N 1
ATOM 663 C CA . ARG A 1 84 ? 32.767 -12.572 -33.441 1.00 95.06 84 ARG A CA 1
ATOM 664 C C . ARG A 1 84 ? 33.985 -13.184 -32.745 1.00 95.06 84 ARG A C 1
ATOM 666 O O . ARG A 1 84 ? 33.782 -13.876 -31.753 1.00 95.06 84 ARG A O 1
ATOM 673 N N . GLU A 1 85 ? 35.210 -12.926 -33.206 1.00 95.56 85 GLU A N 1
ATOM 674 C CA . GLU A 1 85 ? 36.456 -13.333 -32.523 1.00 95.56 85 GLU A CA 1
ATOM 675 C C . GLU A 1 85 ? 36.593 -12.663 -31.144 1.00 95.56 85 GLU A C 1
ATOM 677 O O . GLU A 1 85 ? 37.005 -13.298 -30.172 1.00 95.56 85 GLU A O 1
ATOM 682 N N . ARG A 1 86 ? 36.179 -11.395 -31.040 1.00 94.56 86 ARG A N 1
ATOM 683 C CA . ARG A 1 86 ? 36.145 -10.605 -29.798 1.00 94.56 86 ARG A CA 1
ATOM 684 C C . ARG A 1 86 ? 34.950 -10.920 -28.891 1.00 94.56 86 ARG A C 1
ATOM 686 O O . ARG A 1 86 ? 34.933 -10.452 -27.758 1.00 94.56 86 ARG A O 1
ATOM 693 N N . ASN A 1 87 ? 34.003 -11.745 -29.348 1.00 93.31 87 ASN A N 1
ATOM 694 C CA . ASN A 1 87 ? 32.735 -12.074 -28.679 1.00 93.31 87 ASN A CA 1
ATOM 695 C C . ASN A 1 87 ? 31.862 -10.844 -28.346 1.00 93.31 87 ASN A C 1
ATOM 697 O O . ASN A 1 87 ? 31.180 -10.825 -27.323 1.00 93.31 87 ASN A O 1
ATOM 701 N N . LEU A 1 88 ? 31.865 -9.827 -29.213 1.00 92.94 88 LEU A N 1
ATOM 702 C CA . LEU A 1 88 ? 31.018 -8.644 -29.041 1.00 92.94 88 LEU A CA 1
ATOM 703 C C . LEU A 1 88 ? 29.528 -8.979 -29.260 1.00 92.94 88 LEU A C 1
ATOM 705 O O . LEU A 1 88 ? 29.207 -9.770 -30.157 1.00 92.94 88 LEU A O 1
ATOM 709 N N . PRO A 1 89 ? 28.602 -8.328 -28.528 1.00 92.75 89 PRO A N 1
ATOM 710 C CA . PRO A 1 89 ? 27.204 -8.201 -28.930 1.00 92.75 89 PRO A CA 1
ATOM 711 C C . PRO A 1 89 ? 27.107 -7.718 -30.383 1.00 92.75 89 PRO A C 1
ATOM 713 O O . PRO A 1 89 ? 27.735 -6.726 -30.754 1.00 92.75 89 PRO A O 1
ATOM 716 N N . CYS A 1 90 ? 26.350 -8.444 -31.206 1.00 94.00 90 CYS A N 1
ATOM 717 C CA . CYS A 1 90 ? 26.222 -8.206 -32.644 1.00 94.00 90 CYS A CA 1
ATOM 718 C C . CYS A 1 90 ? 24.761 -7.896 -32.992 1.00 94.00 90 CYS A C 1
ATOM 720 O O . CYS A 1 90 ? 23.936 -8.806 -33.005 1.00 94.00 90 CYS A O 1
ATOM 722 N N . PHE A 1 91 ? 24.452 -6.642 -33.318 1.00 94.25 91 PHE A N 1
ATOM 723 C CA . PHE A 1 91 ? 23.125 -6.234 -33.787 1.00 94.25 91 PHE A CA 1
ATOM 724 C C . PHE A 1 91 ? 23.129 -6.168 -35.314 1.00 94.25 91 PHE A C 1
ATOM 726 O O . PHE A 1 91 ? 23.922 -5.431 -35.897 1.00 94.25 91 PHE A O 1
ATOM 733 N N . ILE A 1 92 ? 22.276 -6.949 -35.973 1.00 94.75 92 ILE A N 1
ATOM 734 C CA . ILE A 1 92 ? 22.286 -7.113 -37.432 1.00 94.75 92 ILE A CA 1
ATOM 735 C C . ILE A 1 92 ? 20.944 -6.647 -37.996 1.00 94.75 92 ILE A C 1
ATOM 737 O O . ILE A 1 92 ? 19.907 -7.174 -37.608 1.00 94.75 92 ILE A O 1
ATOM 741 N N . TYR A 1 93 ? 20.966 -5.706 -38.940 1.00 94.94 93 TYR A N 1
ATOM 742 C CA . TYR A 1 93 ? 19.766 -5.133 -39.554 1.00 94.94 93 TYR A CA 1
ATOM 743 C C . TYR A 1 93 ? 19.817 -5.278 -41.077 1.00 94.94 93 TYR A C 1
ATOM 745 O O . TYR A 1 93 ? 20.774 -4.840 -41.721 1.00 94.94 93 TYR A O 1
ATOM 753 N N . PHE A 1 94 ? 18.772 -5.857 -41.671 1.00 94.31 94 PHE A N 1
ATOM 754 C CA . PHE A 1 94 ? 18.637 -5.975 -43.125 1.00 94.31 94 PHE A CA 1
ATOM 755 C C . PHE A 1 94 ? 17.708 -4.901 -43.685 1.00 94.31 94 PHE A C 1
ATOM 757 O O . PHE A 1 94 ? 16.585 -4.735 -43.203 1.00 94.31 94 PHE A O 1
ATOM 764 N N . LYS A 1 95 ? 18.144 -4.235 -44.757 1.00 93.69 95 LYS A N 1
ATOM 765 C CA . LYS A 1 95 ? 17.254 -3.426 -45.596 1.00 93.69 95 LYS A CA 1
ATOM 766 C C . LYS A 1 95 ? 16.321 -4.363 -46.364 1.00 93.69 95 LYS A C 1
ATOM 768 O O . LYS A 1 95 ? 16.790 -5.347 -46.939 1.00 93.69 95 LYS A O 1
ATOM 773 N N . ASP A 1 96 ? 15.021 -4.077 -46.372 1.00 92.50 96 ASP A N 1
ATOM 774 C CA . ASP A 1 96 ? 14.041 -4.843 -47.151 1.00 92.50 96 ASP A CA 1
ATOM 775 C C . ASP A 1 96 ? 14.436 -4.818 -48.636 1.00 92.50 96 ASP A C 1
ATOM 777 O O . ASP A 1 96 ? 14.674 -3.754 -49.207 1.00 92.50 96 ASP A O 1
ATOM 781 N N . ASP A 1 97 ? 14.511 -5.987 -49.273 1.00 88.56 97 ASP A N 1
ATOM 782 C CA . ASP A 1 97 ? 15.010 -6.121 -50.645 1.00 88.56 97 ASP A CA 1
ATOM 783 C C . ASP A 1 97 ? 14.130 -5.385 -51.688 1.00 88.56 97 ASP A C 1
ATOM 785 O O . ASP A 1 97 ? 14.617 -5.045 -52.768 1.00 88.56 97 ASP A O 1
ATOM 789 N N . SER A 1 98 ? 12.872 -5.055 -51.354 1.00 89.56 98 SER A N 1
ATOM 790 C CA . SER A 1 98 ? 11.996 -4.180 -52.157 1.00 89.56 98 SER A CA 1
ATOM 791 C C . SER A 1 98 ? 12.303 -2.680 -52.014 1.00 89.56 98 SER A C 1
ATOM 793 O O . SER A 1 98 ? 11.925 -1.892 -52.881 1.00 89.56 98 SER A O 1
ATOM 795 N N . ALA A 1 99 ? 13.028 -2.284 -50.963 1.00 88.31 99 ALA A N 1
ATOM 796 C CA . ALA A 1 99 ? 13.508 -0.923 -50.714 1.00 88.31 99 ALA A CA 1
ATOM 797 C C . ALA A 1 99 ? 14.950 -0.687 -51.222 1.00 88.31 99 ALA A C 1
ATOM 799 O O . ALA A 1 99 ? 15.546 0.354 -50.935 1.00 88.31 99 ALA A O 1
ATOM 800 N N . ILE A 1 100 ? 15.527 -1.635 -51.975 1.00 90.06 100 ILE A N 1
ATOM 801 C CA . ILE A 1 100 ? 16.878 -1.559 -52.555 1.00 90.06 100 ILE A CA 1
ATOM 802 C C . ILE A 1 100 ? 16.783 -1.278 -54.069 1.00 90.06 100 ILE A C 1
ATOM 804 O O . ILE A 1 100 ? 16.440 -2.187 -54.831 1.00 90.06 100 ILE A O 1
ATOM 808 N N . PRO A 1 101 ? 17.115 -0.056 -54.534 1.00 88.62 101 PRO A N 1
ATOM 809 C CA . PRO A 1 101 ? 17.229 0.264 -55.957 1.00 88.62 101 PRO A CA 1
ATOM 810 C C . PRO A 1 101 ? 18.269 -0.597 -56.681 1.00 88.62 101 PRO A C 1
ATOM 812 O O . PRO A 1 101 ? 19.313 -0.929 -56.123 1.00 88.62 101 PRO A O 1
ATOM 815 N N . GLU A 1 102 ? 18.044 -0.879 -57.964 1.00 85.31 102 GLU A N 1
ATOM 816 C CA . GLU A 1 102 ? 18.946 -1.720 -58.769 1.00 85.31 102 GLU A CA 1
ATOM 817 C C . GLU A 1 102 ? 20.365 -1.131 -58.886 1.00 85.31 102 GLU A C 1
ATOM 819 O O . GLU A 1 102 ? 21.359 -1.847 -58.824 1.00 85.31 102 GLU A O 1
ATOM 824 N N . ASN A 1 103 ? 20.485 0.201 -58.943 1.00 87.44 103 ASN A N 1
ATOM 825 C CA . ASN A 1 103 ? 21.773 0.907 -58.938 1.00 87.44 103 ASN A CA 1
ATOM 826 C C . ASN A 1 103 ? 22.514 0.858 -57.582 1.00 87.44 103 ASN A C 1
ATOM 828 O O . ASN A 1 103 ? 23.624 1.383 -57.477 1.00 87.44 103 ASN A O 1
ATOM 832 N N . PHE A 1 104 ? 21.898 0.277 -56.550 1.00 88.75 104 PHE A N 1
ATOM 833 C CA . PHE A 1 104 ? 22.470 -0.004 -55.231 1.00 88.75 104 PHE A CA 1
ATOM 834 C C . PHE A 1 104 ? 22.695 -1.512 -55.006 1.00 88.75 104 PHE A C 1
ATOM 836 O O . PHE A 1 104 ? 22.907 -1.941 -53.875 1.00 88.75 104 PHE A O 1
ATOM 843 N N . ARG A 1 105 ? 22.711 -2.317 -56.076 1.00 90.44 105 ARG A N 1
ATOM 844 C CA . ARG A 1 105 ? 23.201 -3.703 -56.071 1.00 90.44 105 ARG A CA 1
ATOM 845 C C . ARG A 1 105 ? 24.571 -3.767 -56.757 1.00 90.44 105 ARG A C 1
ATOM 847 O O . ARG A 1 105 ? 24.870 -2.953 -57.630 1.00 90.44 105 ARG A O 1
ATOM 854 N N . ASP A 1 106 ? 25.437 -4.691 -56.341 1.00 88.19 106 ASP A N 1
ATOM 855 C CA . ASP A 1 106 ? 26.724 -4.892 -57.028 1.00 88.19 106 ASP A CA 1
ATOM 856 C C . ASP A 1 106 ? 26.515 -5.638 -58.363 1.00 88.19 106 ASP A C 1
ATOM 858 O O . ASP A 1 106 ? 25.850 -6.676 -58.367 1.00 88.19 106 ASP A O 1
ATOM 862 N N . PRO A 1 107 ? 27.085 -5.160 -59.488 1.00 85.50 107 PRO A N 1
ATOM 863 C CA . PRO A 1 107 ? 26.860 -5.756 -60.805 1.00 85.50 107 PRO A CA 1
ATOM 864 C C . PRO A 1 107 ? 27.671 -7.039 -61.044 1.00 85.50 107 PRO A C 1
ATOM 866 O O . PRO A 1 107 ? 27.392 -7.764 -61.998 1.00 85.50 107 PRO A O 1
ATOM 869 N N . GLU A 1 108 ? 28.685 -7.332 -60.222 1.00 92.69 108 GLU A N 1
ATOM 870 C CA . GLU A 1 108 ? 29.467 -8.564 -60.335 1.00 92.69 108 GLU A CA 1
ATOM 871 C C . GLU A 1 108 ? 28.733 -9.758 -59.683 1.00 92.69 108 GLU A C 1
ATOM 873 O O . GLU A 1 108 ? 28.521 -9.746 -58.464 1.00 92.69 108 GLU A O 1
ATOM 878 N N . PRO A 1 109 ? 28.410 -10.840 -60.427 1.00 89.69 109 PRO A N 1
ATOM 879 C CA . PRO A 1 109 ? 27.686 -11.991 -59.874 1.00 89.69 109 PRO A CA 1
ATOM 880 C C . PRO A 1 109 ? 28.388 -12.659 -58.684 1.00 89.69 109 PRO A C 1
ATOM 882 O O . PRO A 1 109 ? 27.726 -13.157 -57.777 1.00 89.69 109 PRO A O 1
ATOM 885 N N . GLU A 1 110 ? 29.722 -12.627 -58.646 1.00 92.69 110 GLU A N 1
ATOM 886 C CA . GLU A 1 110 ? 30.526 -13.150 -57.533 1.00 92.69 110 GLU A CA 1
ATOM 887 C C . GLU A 1 110 ? 30.261 -12.398 -56.219 1.00 92.69 110 GLU A C 1
ATOM 889 O O . GLU A 1 110 ? 30.119 -13.019 -55.165 1.00 92.69 110 GLU A O 1
ATOM 894 N N . LYS A 1 111 ? 30.124 -11.065 -56.272 1.00 89.81 111 LYS A N 1
ATOM 895 C CA . LYS A 1 111 ? 29.769 -10.243 -55.103 1.00 89.81 111 LYS A CA 1
ATOM 896 C C . LYS A 1 111 ? 28.331 -10.489 -54.667 1.00 89.81 111 LYS A C 1
ATOM 898 O O . LYS A 1 111 ? 28.080 -10.619 -53.473 1.00 89.81 111 LYS A O 1
ATOM 903 N N . SER A 1 112 ? 27.407 -10.608 -55.622 1.00 88.81 112 SER A N 1
ATOM 904 C CA . SER A 1 112 ? 26.012 -10.965 -55.339 1.00 88.81 112 SER A CA 1
ATOM 905 C C . SER A 1 112 ? 25.916 -12.319 -54.616 1.00 88.81 112 SER A C 1
ATOM 907 O O . SER A 1 112 ? 25.254 -12.422 -53.583 1.00 88.81 112 SER A O 1
ATOM 909 N N . ALA A 1 113 ? 26.673 -13.326 -55.070 1.00 91.50 113 ALA A N 1
ATOM 910 C CA . ALA A 1 113 ? 26.758 -14.631 -54.417 1.00 91.50 113 ALA A CA 1
ATOM 911 C C . ALA A 1 113 ? 27.383 -14.564 -53.007 1.00 91.50 113 ALA A C 1
ATOM 913 O O . ALA A 1 113 ? 26.873 -15.206 -52.088 1.00 91.50 113 ALA A O 1
ATOM 914 N N . ARG A 1 114 ? 28.439 -13.758 -52.798 1.00 93.88 114 ARG A N 1
ATOM 915 C CA . ARG A 1 114 ? 29.015 -13.542 -51.454 1.00 93.88 114 ARG A CA 1
ATOM 916 C C . ARG A 1 114 ? 28.054 -12.816 -50.509 1.00 93.88 114 ARG A C 1
ATOM 918 O O . ARG A 1 114 ? 27.966 -13.204 -49.348 1.00 93.88 114 ARG A O 1
ATOM 925 N N . LEU A 1 115 ? 27.300 -11.822 -50.989 1.00 92.19 115 LEU A N 1
ATOM 926 C CA . LEU A 1 115 ? 26.260 -11.163 -50.190 1.00 92.19 115 LEU A CA 1
ATOM 927 C C . LEU A 1 115 ? 25.142 -12.137 -49.810 1.00 92.19 115 LEU A C 1
ATOM 929 O O . LEU A 1 115 ? 24.702 -12.118 -48.665 1.00 92.19 115 LEU A O 1
ATOM 933 N N . ALA A 1 116 ? 24.701 -12.992 -50.737 1.00 91.56 116 ALA A N 1
ATOM 934 C CA . ALA A 1 116 ? 23.686 -14.004 -50.456 1.00 91.56 116 ALA A CA 1
ATOM 935 C C . ALA A 1 116 ? 24.152 -14.974 -49.357 1.00 91.56 116 ALA A C 1
ATOM 937 O O . ALA A 1 116 ? 23.457 -15.129 -48.356 1.00 91.56 116 ALA A O 1
ATOM 938 N N . ALA A 1 117 ? 25.364 -15.529 -49.481 1.00 93.50 117 ALA A N 1
ATOM 939 C CA . ALA A 1 117 ? 25.945 -16.414 -48.469 1.00 93.50 117 ALA A CA 1
ATOM 940 C C . ALA A 1 117 ? 26.117 -15.726 -47.097 1.00 93.50 117 ALA A C 1
ATOM 942 O O . ALA A 1 117 ? 25.856 -16.338 -46.061 1.00 93.50 117 ALA A O 1
ATOM 943 N N . LEU A 1 118 ? 26.505 -14.444 -47.074 1.00 93.00 118 LEU A N 1
ATOM 944 C CA . LEU A 1 118 ? 26.608 -13.664 -45.837 1.00 93.00 118 LEU A CA 1
ATOM 945 C C . LEU A 1 118 ? 25.228 -13.380 -45.215 1.00 93.00 118 LEU A C 1
ATOM 947 O O . LEU A 1 118 ? 25.075 -13.537 -44.005 1.00 93.00 118 LEU A O 1
ATOM 951 N N . LYS A 1 119 ? 24.214 -13.015 -46.018 1.00 92.56 119 LYS A N 1
ATOM 952 C CA . LYS A 1 119 ? 22.824 -12.854 -45.551 1.00 92.56 119 LYS A CA 1
ATOM 953 C C . LYS A 1 119 ? 22.301 -14.170 -44.954 1.00 92.56 119 LYS A C 1
ATOM 955 O O . LYS A 1 119 ? 21.762 -14.146 -43.851 1.00 92.56 119 LYS A O 1
ATOM 960 N N . GLU A 1 120 ? 22.509 -15.307 -45.625 1.00 92.56 120 GLU A N 1
ATOM 961 C CA . GLU A 1 120 ? 22.123 -16.636 -45.119 1.00 92.56 120 GLU A CA 1
ATOM 962 C C . GLU A 1 120 ? 22.815 -16.988 -43.793 1.00 92.56 120 GLU A C 1
ATOM 964 O O . GLU A 1 120 ? 22.141 -17.412 -42.854 1.00 92.56 120 GLU A O 1
ATOM 969 N N . GLU A 1 121 ? 24.132 -16.777 -43.666 1.00 92.50 121 GLU A N 1
ATOM 970 C CA . GLU A 1 121 ? 24.845 -17.060 -42.412 1.00 92.50 121 GLU A CA 1
ATOM 971 C C . GLU A 1 121 ? 24.363 -16.167 -41.259 1.00 92.50 121 GLU A C 1
ATOM 973 O O . GLU A 1 121 ? 24.205 -16.642 -40.134 1.00 92.50 121 GLU A O 1
ATOM 978 N N . LEU A 1 122 ? 24.113 -14.883 -41.528 1.00 91.88 122 LEU A N 1
ATOM 979 C CA . LEU A 1 122 ? 23.636 -13.938 -40.522 1.00 91.88 122 LEU A CA 1
ATOM 980 C C . LEU A 1 122 ? 22.219 -14.297 -40.040 1.00 91.88 122 LEU A C 1
ATOM 982 O O . LEU A 1 122 ? 22.008 -14.383 -38.830 1.00 91.88 122 LEU A O 1
ATOM 986 N N . TYR A 1 123 ? 21.287 -14.615 -40.948 1.00 87.75 123 TYR A N 1
ATOM 987 C CA . TYR A 1 123 ? 19.957 -15.134 -40.584 1.00 87.75 123 TYR A CA 1
ATOM 988 C C . TYR A 1 123 ? 20.014 -16.475 -39.832 1.00 87.75 123 TYR A C 1
ATOM 990 O O . TYR A 1 123 ? 19.144 -16.752 -39.010 1.00 87.75 123 TYR A O 1
ATOM 998 N N . ALA A 1 124 ? 21.020 -17.316 -40.091 1.00 88.06 124 ALA A N 1
ATOM 999 C CA . ALA A 1 124 ? 21.189 -18.603 -39.414 1.00 88.06 124 ALA A CA 1
ATOM 1000 C C . ALA A 1 124 ? 21.859 -18.506 -38.027 1.00 88.06 124 ALA A C 1
ATOM 1002 O O . ALA A 1 124 ? 21.925 -19.514 -37.320 1.00 88.06 124 ALA A O 1
ATOM 1003 N N . ARG A 1 125 ? 22.394 -17.336 -37.641 1.00 88.31 125 ARG A N 1
ATOM 1004 C CA . ARG A 1 125 ? 23.186 -17.155 -36.406 1.00 88.31 125 ARG A CA 1
ATOM 1005 C C . ARG A 1 125 ? 22.672 -16.087 -35.447 1.00 88.31 125 ARG A C 1
ATOM 1007 O O . ARG A 1 125 ? 23.072 -16.116 -34.285 1.00 88.31 125 ARG A O 1
ATOM 1014 N N . HIS A 1 126 ? 21.827 -15.168 -35.905 1.00 85.75 126 HIS A N 1
ATOM 1015 C CA . HIS A 1 126 ? 21.296 -14.069 -35.097 1.00 85.75 126 HIS A CA 1
ATOM 1016 C C . HIS A 1 126 ? 19.772 -14.044 -35.161 1.00 85.75 126 HIS A C 1
ATOM 1018 O O . HIS A 1 126 ? 19.179 -14.351 -36.195 1.00 85.75 126 HIS A O 1
ATOM 1024 N N . ILE A 1 127 ? 19.134 -13.629 -34.068 1.00 81.44 127 ILE A N 1
ATOM 1025 C CA . ILE A 1 127 ? 17.735 -13.198 -34.108 1.00 81.44 127 ILE A CA 1
ATOM 1026 C C . ILE A 1 127 ? 17.744 -11.818 -34.763 1.00 81.44 127 ILE A C 1
ATOM 1028 O O . ILE A 1 127 ? 18.399 -10.912 -34.255 1.00 81.44 127 ILE A O 1
ATOM 1032 N N . VAL A 1 128 ? 17.071 -11.671 -35.905 1.00 78.38 128 VAL A N 1
ATOM 1033 C CA . VAL A 1 128 ? 17.063 -10.416 -36.666 1.00 78.38 128 VAL A CA 1
ATOM 1034 C C . VAL A 1 128 ? 15.650 -9.859 -36.769 1.00 78.38 128 VAL A C 1
ATOM 1036 O O . VAL A 1 128 ? 14.722 -10.556 -37.187 1.00 78.38 128 VAL A O 1
ATOM 1039 N N . SER A 1 129 ? 15.520 -8.588 -36.388 1.00 72.12 129 SER A N 1
ATOM 1040 C CA . SER A 1 129 ? 14.303 -7.780 -36.461 1.00 72.12 129 SER A CA 1
ATOM 1041 C C . SER A 1 129 ? 13.752 -7.681 -37.894 1.00 72.12 129 SER A C 1
ATOM 1043 O O . SER A 1 129 ? 14.453 -7.923 -38.880 1.00 72.12 129 SER A O 1
ATOM 1045 N N . ALA A 1 130 ? 12.465 -7.344 -38.025 1.00 82.19 130 ALA A N 1
ATOM 1046 C CA . ALA A 1 130 ? 11.800 -7.261 -39.327 1.00 82.19 130 ALA A CA 1
ATOM 1047 C C . ALA A 1 130 ? 12.528 -6.270 -40.270 1.00 82.19 130 ALA A C 1
ATOM 1049 O O . ALA A 1 130 ? 12.818 -5.155 -39.830 1.00 82.19 130 ALA A O 1
ATOM 1050 N N . PRO A 1 131 ? 12.804 -6.625 -41.546 1.00 90.12 131 PRO A N 1
ATOM 1051 C CA . PRO A 1 131 ? 13.597 -5.785 -42.444 1.00 90.12 131 PRO A CA 1
ATOM 1052 C C . PRO A 1 131 ? 13.079 -4.347 -42.559 1.00 90.12 131 PRO A C 1
ATOM 1054 O O . PRO A 1 131 ? 11.891 -4.113 -42.806 1.00 90.12 131 PRO A O 1
ATOM 1057 N N . PHE A 1 132 ? 13.981 -3.384 -42.382 1.00 93.44 132 PHE A N 1
ATOM 1058 C CA . PHE A 1 132 ? 13.643 -1.963 -42.365 1.00 93.44 132 PHE A CA 1
ATOM 1059 C C . PHE A 1 132 ? 13.450 -1.423 -43.792 1.00 93.44 132 PHE A C 1
ATOM 1061 O O . PHE A 1 132 ? 14.069 -1.906 -44.745 1.00 93.44 132 PHE A O 1
ATOM 1068 N N . LYS A 1 133 ? 12.596 -0.403 -43.953 1.00 91.50 133 LYS A N 1
ATOM 1069 C CA . LYS A 1 133 ? 12.225 0.155 -45.271 1.00 91.50 133 LYS A CA 1
ATOM 1070 C C . LYS A 1 133 ? 12.685 1.594 -45.462 1.00 91.50 133 LYS A C 1
ATOM 1072 O O . LYS A 1 133 ? 12.935 2.013 -46.589 1.00 91.50 133 LYS A O 1
ATOM 1077 N N . SER A 1 134 ? 12.835 2.325 -44.365 1.00 93.44 134 SER A N 1
ATOM 1078 C CA . SER A 1 134 ? 13.326 3.695 -44.307 1.00 93.44 134 SER A CA 1
ATOM 1079 C C . SER A 1 134 ? 14.440 3.849 -43.258 1.00 93.44 134 SER A C 1
ATOM 1081 O O . SER A 1 134 ? 14.536 3.040 -42.328 1.00 93.44 134 SER A O 1
ATOM 1083 N N . PRO A 1 135 ? 15.256 4.916 -43.348 1.00 93.75 135 PRO A N 1
ATOM 1084 C CA . PRO A 1 135 ? 16.200 5.286 -42.294 1.00 93.75 135 PRO A CA 1
ATOM 1085 C C . PRO A 1 135 ? 15.534 5.508 -40.928 1.00 93.75 135 PRO A C 1
ATOM 1087 O O . PRO A 1 135 ? 16.155 5.262 -39.898 1.00 93.75 135 PRO A O 1
ATOM 1090 N N . GLN A 1 136 ? 14.273 5.951 -40.908 1.00 90.50 136 GLN A N 1
ATOM 1091 C CA . GLN A 1 136 ? 13.494 6.171 -39.688 1.00 90.50 136 GLN A CA 1
ATOM 1092 C C . GLN A 1 136 ? 13.123 4.851 -38.999 1.00 90.50 136 GLN A C 1
ATOM 1094 O O . GLN A 1 136 ? 13.248 4.763 -37.779 1.00 90.50 136 GLN A O 1
ATOM 1099 N N . ASP A 1 137 ? 12.735 3.824 -39.765 1.00 89.06 137 ASP A N 1
ATOM 1100 C CA . ASP A 1 137 ? 12.460 2.485 -39.221 1.00 89.06 137 ASP A CA 1
ATOM 1101 C C . ASP A 1 137 ? 13.722 1.901 -38.573 1.00 89.06 137 ASP A C 1
ATOM 1103 O O . ASP A 1 137 ? 13.677 1.410 -37.447 1.00 89.06 137 ASP A O 1
ATOM 1107 N N . LEU A 1 138 ? 14.866 2.005 -39.265 1.00 92.62 138 LEU A N 1
ATOM 1108 C CA . LEU A 1 138 ? 16.153 1.534 -38.755 1.00 92.62 138 LEU A CA 1
ATOM 1109 C C . LEU A 1 138 ? 16.572 2.295 -37.491 1.00 92.62 138 LEU A C 1
ATOM 1111 O O . LEU A 1 138 ? 16.961 1.672 -36.509 1.00 92.62 138 LEU A O 1
ATOM 1115 N N . ALA A 1 139 ? 16.474 3.627 -37.488 1.00 88.94 139 ALA A N 1
ATOM 1116 C CA . ALA A 1 139 ? 16.823 4.441 -36.325 1.00 88.94 139 ALA A CA 1
ATOM 1117 C C . ALA A 1 139 ? 15.936 4.144 -35.103 1.00 88.94 139 ALA A C 1
ATOM 1119 O O . ALA A 1 139 ? 16.413 4.240 -33.973 1.00 88.94 139 ALA A O 1
ATOM 1120 N N . ALA A 1 140 ? 14.672 3.756 -35.312 1.00 83.75 140 ALA A N 1
ATOM 1121 C CA . ALA A 1 140 ? 13.808 3.262 -34.243 1.00 83.75 140 ALA A CA 1
ATOM 1122 C C . ALA A 1 140 ? 14.269 1.886 -33.736 1.00 83.75 140 ALA A C 1
ATOM 1124 O O . ALA A 1 140 ? 14.557 1.762 -32.549 1.00 83.75 140 ALA A O 1
ATOM 1125 N N . GLN A 1 141 ? 14.429 0.896 -34.627 1.00 86.56 141 GLN A N 1
ATOM 1126 C CA . GLN A 1 141 ? 14.895 -0.453 -34.267 1.00 86.56 141 GLN A CA 1
ATOM 1127 C C . GLN A 1 141 ? 16.223 -0.413 -33.496 1.00 86.56 141 GLN A C 1
ATOM 1129 O O . GLN A 1 141 ? 16.300 -0.927 -32.385 1.00 86.56 141 GLN A O 1
ATOM 1134 N N . VAL A 1 142 ? 17.234 0.274 -34.041 1.00 90.31 142 VAL A N 1
ATOM 1135 C CA . VAL A 1 142 ? 18.562 0.404 -33.421 1.00 90.31 142 VAL A CA 1
ATOM 1136 C C . VAL A 1 142 ? 18.481 1.034 -32.037 1.00 90.31 142 VAL A C 1
ATOM 1138 O O . VAL A 1 142 ? 19.086 0.523 -31.102 1.00 90.31 142 VAL A O 1
ATOM 1141 N N . ARG A 1 143 ? 17.735 2.133 -31.886 1.00 85.62 143 ARG A N 1
ATOM 1142 C CA . ARG A 1 143 ? 17.555 2.794 -30.589 1.00 85.62 143 ARG A CA 1
ATOM 1143 C C . ARG A 1 143 ? 16.915 1.842 -29.579 1.00 85.62 143 ARG A C 1
ATOM 1145 O O . ARG A 1 143 ? 17.400 1.742 -28.456 1.00 85.62 143 ARG A O 1
ATOM 1152 N N . ASP A 1 144 ? 15.840 1.166 -29.960 1.00 81.88 144 ASP A N 1
ATOM 1153 C CA . ASP A 1 144 ? 15.037 0.373 -29.028 1.00 81.88 144 ASP A CA 1
ATOM 1154 C C . ASP A 1 144 ? 15.773 -0.920 -28.618 1.00 81.88 144 ASP A C 1
ATOM 1156 O O . ASP A 1 144 ? 15.842 -1.234 -27.429 1.00 81.88 144 ASP A O 1
ATOM 1160 N N . ASP A 1 145 ? 16.443 -1.594 -29.559 1.00 86.38 145 ASP A N 1
ATOM 1161 C CA . ASP A 1 145 ? 17.272 -2.778 -29.285 1.00 86.38 145 ASP A CA 1
ATOM 1162 C C . ASP A 1 145 ? 18.542 -2.438 -28.476 1.00 86.38 145 ASP A C 1
ATOM 1164 O O . ASP A 1 145 ? 18.933 -3.201 -27.587 1.00 86.38 145 ASP A O 1
ATOM 1168 N N . LEU A 1 146 ? 19.155 -1.265 -28.697 1.00 87.12 146 LEU A N 1
ATOM 1169 C CA . LEU A 1 146 ? 20.249 -0.782 -27.847 1.00 87.12 146 LEU A CA 1
ATOM 1170 C C . LEU A 1 146 ? 19.768 -0.441 -26.432 1.00 87.12 146 LEU A C 1
ATOM 1172 O O . LEU A 1 146 ? 20.439 -0.810 -25.472 1.00 87.12 146 LEU A O 1
ATOM 1176 N N . HIS A 1 147 ? 18.621 0.230 -26.269 1.00 82.75 147 HIS A N 1
ATOM 1177 C CA . HIS A 1 147 ? 18.093 0.557 -24.937 1.00 82.75 147 HIS A CA 1
ATOM 1178 C C . HIS A 1 147 ? 17.807 -0.696 -24.100 1.00 82.75 147 HIS A C 1
ATOM 1180 O O . HIS A 1 147 ? 18.167 -0.708 -22.923 1.00 82.75 147 HIS A O 1
ATOM 1186 N N . ARG A 1 148 ? 17.261 -1.762 -24.705 1.00 84.25 148 ARG A N 1
ATOM 1187 C CA . ARG A 1 148 ? 17.112 -3.080 -24.055 1.00 84.25 148 ARG A CA 1
ATOM 1188 C C . ARG A 1 148 ? 18.458 -3.614 -23.573 1.00 84.25 148 ARG A C 1
ATOM 1190 O O . ARG A 1 148 ? 18.604 -3.946 -22.402 1.00 84.25 148 ARG A O 1
ATOM 1197 N N . TRP A 1 149 ? 19.475 -3.601 -24.435 1.00 86.00 149 TRP A N 1
ATOM 1198 C CA . TRP A 1 149 ? 20.815 -4.069 -24.073 1.00 86.00 149 TRP A CA 1
ATOM 1199 C C . TRP A 1 149 ? 21.469 -3.245 -22.955 1.00 86.00 149 TRP A C 1
ATOM 1201 O O . TRP A 1 149 ? 22.029 -3.828 -22.025 1.00 86.00 149 TRP A O 1
ATOM 1211 N N . PHE A 1 150 ? 21.376 -1.910 -22.999 1.00 82.81 150 PHE A N 1
ATOM 1212 C CA . PHE A 1 150 ? 21.868 -1.042 -21.920 1.00 82.81 150 PHE A CA 1
ATOM 1213 C C . PHE A 1 150 ? 21.111 -1.300 -20.610 1.00 82.81 150 PHE A C 1
ATOM 1215 O O . PHE A 1 150 ? 21.723 -1.316 -19.538 1.00 82.81 150 PHE A O 1
ATOM 1222 N N . PHE A 1 151 ? 19.797 -1.531 -20.690 1.00 85.81 151 PHE A N 1
ATOM 1223 C CA . PHE A 1 151 ? 18.983 -1.867 -19.532 1.00 85.81 151 PHE A CA 1
ATOM 1224 C C . PHE A 1 151 ? 19.418 -3.206 -18.925 1.00 85.81 151 PHE A C 1
ATOM 1226 O O . PHE A 1 151 ? 19.835 -3.237 -17.768 1.00 85.81 151 PHE A O 1
ATOM 1233 N N . ASP A 1 152 ? 19.414 -4.292 -19.696 1.00 84.12 152 ASP A N 1
ATOM 1234 C CA . ASP A 1 152 ? 19.754 -5.633 -19.209 1.00 84.12 152 ASP A CA 1
ATOM 1235 C C . ASP A 1 152 ? 21.196 -5.733 -18.695 1.00 84.12 152 ASP A C 1
ATOM 1237 O O . ASP A 1 152 ? 21.436 -6.301 -17.627 1.00 84.12 152 ASP A O 1
ATOM 1241 N N . THR A 1 153 ? 22.156 -5.134 -19.406 1.00 81.94 153 THR A N 1
ATOM 1242 C CA . THR A 1 153 ? 23.591 -5.271 -19.096 1.00 81.94 153 THR A CA 1
ATOM 1243 C C . THR A 1 153 ? 24.039 -4.396 -17.918 1.00 81.94 153 THR A C 1
ATOM 1245 O O . THR A 1 153 ? 25.023 -4.728 -17.252 1.00 81.94 153 THR A O 1
ATOM 1248 N N . HIS A 1 154 ? 23.354 -3.278 -17.634 1.00 77.56 154 HIS A N 1
ATOM 1249 C CA . HIS A 1 154 ? 23.836 -2.288 -16.654 1.00 77.56 154 HIS A CA 1
ATOM 1250 C C . HIS A 1 154 ? 22.803 -1.820 -15.621 1.00 77.56 154 HIS A C 1
ATOM 1252 O O . HIS A 1 154 ? 23.183 -1.553 -14.479 1.00 77.56 154 HIS A O 1
ATOM 1258 N N . LEU A 1 155 ? 21.518 -1.730 -15.978 1.00 82.31 155 LEU A N 1
ATOM 1259 C CA . LEU A 1 155 ? 20.462 -1.292 -15.057 1.00 82.31 155 LEU A CA 1
ATOM 1260 C C . LEU A 1 155 ? 19.785 -2.448 -14.333 1.00 82.31 155 LEU A C 1
ATOM 1262 O O . LEU A 1 155 ? 19.582 -2.361 -13.128 1.00 82.31 155 LEU A O 1
ATOM 1266 N N . SER A 1 156 ? 19.465 -3.538 -15.025 1.00 84.94 156 SER A N 1
ATOM 1267 C CA . SER A 1 156 ? 18.612 -4.621 -14.528 1.00 84.94 156 SER A CA 1
ATOM 1268 C C . SER A 1 156 ? 19.074 -5.169 -13.169 1.00 84.94 156 SER A C 1
ATOM 1270 O O . SER A 1 156 ? 18.267 -5.276 -12.241 1.00 84.94 156 SER A O 1
ATOM 1272 N N . ALA A 1 157 ? 20.385 -5.394 -13.010 1.00 82.94 157 ALA A N 1
ATOM 1273 C CA . ALA A 1 157 ? 21.008 -5.828 -11.756 1.00 82.94 157 ALA A CA 1
ATOM 1274 C C . ALA A 1 157 ? 21.222 -4.702 -10.720 1.00 82.94 157 ALA A C 1
ATOM 1276 O O . ALA A 1 157 ? 21.288 -4.984 -9.525 1.00 82.94 157 ALA A O 1
ATOM 1277 N N . LEU A 1 158 ? 21.331 -3.435 -11.140 1.00 83.50 158 LEU A N 1
ATOM 1278 C CA . LEU A 1 158 ? 21.394 -2.286 -10.225 1.00 83.50 158 LEU A CA 1
ATOM 1279 C C . LEU A 1 158 ? 20.023 -2.031 -9.588 1.00 83.50 158 LEU A C 1
ATOM 1281 O O . LEU A 1 158 ? 19.935 -1.894 -8.372 1.00 83.50 158 LEU A O 1
ATOM 1285 N N . LEU A 1 159 ? 18.969 -2.032 -10.404 1.00 84.81 159 LEU A N 1
ATOM 1286 C CA . LEU A 1 159 ? 17.580 -1.840 -9.996 1.00 84.81 159 LEU A CA 1
ATOM 1287 C C . LEU A 1 159 ? 17.129 -2.966 -9.052 1.00 84.81 159 LEU A C 1
ATOM 1289 O O . LEU A 1 159 ? 16.638 -2.679 -7.967 1.00 84.81 159 LEU A O 1
ATOM 1293 N N . ALA A 1 160 ? 17.427 -4.231 -9.380 1.00 84.38 160 ALA A N 1
ATOM 1294 C CA . ALA A 1 160 ? 17.153 -5.370 -8.493 1.00 84.38 160 ALA A CA 1
ATOM 1295 C C . ALA A 1 160 ? 17.877 -5.278 -7.131 1.00 84.38 160 ALA A C 1
ATOM 1297 O O . ALA A 1 160 ? 17.362 -5.752 -6.124 1.00 84.38 160 ALA A O 1
ATOM 1298 N N . ARG A 1 161 ? 19.067 -4.655 -7.081 1.00 82.12 161 ARG A N 1
ATOM 1299 C CA . ARG A 1 161 ? 19.820 -4.387 -5.837 1.00 82.12 161 ARG A CA 1
ATOM 1300 C C . ARG A 1 161 ? 19.344 -3.127 -5.092 1.00 82.12 161 ARG A C 1
ATOM 1302 O O . ARG A 1 161 ? 19.784 -2.901 -3.968 1.00 82.12 161 ARG A O 1
ATOM 1309 N N . GLN A 1 162 ? 18.504 -2.300 -5.716 1.00 82.69 162 GLN A N 1
ATOM 1310 C CA . GLN A 1 162 ? 17.905 -1.090 -5.137 1.00 82.69 162 GLN A CA 1
ATOM 1311 C C . GLN A 1 162 ? 16.437 -1.276 -4.730 1.00 82.69 162 GLN A C 1
ATOM 1313 O O . GLN A 1 162 ? 15.920 -0.430 -4.006 1.00 82.69 162 GLN A O 1
ATOM 1318 N N . ALA A 1 163 ? 15.777 -2.346 -5.181 1.00 83.81 163 ALA A N 1
ATOM 1319 C CA . ALA A 1 163 ? 14.384 -2.623 -4.864 1.00 83.81 163 ALA A CA 1
ATOM 1320 C C . ALA A 1 163 ? 14.183 -2.771 -3.343 1.00 83.81 163 ALA A C 1
ATOM 1322 O O . ALA A 1 163 ? 14.726 -3.683 -2.718 1.00 83.81 163 ALA A O 1
ATOM 1323 N N . ALA A 1 164 ? 13.398 -1.867 -2.757 1.00 81.94 164 ALA A N 1
ATOM 1324 C CA . ALA A 1 164 ? 13.036 -1.870 -1.339 1.00 81.94 164 ALA A CA 1
ATOM 1325 C C . ALA A 1 164 ? 11.793 -2.732 -1.054 1.00 81.94 164 ALA A C 1
ATOM 1327 O O . ALA A 1 164 ? 11.538 -3.094 0.091 1.00 81.94 164 ALA A O 1
ATOM 1328 N N . GLY A 1 165 ? 11.030 -3.083 -2.090 1.00 84.25 165 GLY A N 1
ATOM 1329 C CA . GLY A 1 165 ? 9.894 -3.996 -2.023 1.00 84.25 165 GLY A CA 1
ATOM 1330 C C . GLY A 1 165 ? 9.661 -4.663 -3.376 1.00 84.25 165 GLY A C 1
ATOM 1331 O O . GLY A 1 165 ? 10.182 -4.214 -4.397 1.00 84.25 165 GLY A O 1
ATOM 1332 N N . ASN A 1 166 ? 8.909 -5.762 -3.399 1.00 91.31 166 ASN A N 1
ATOM 1333 C CA . ASN A 1 166 ? 8.407 -6.335 -4.647 1.00 91.31 166 ASN A CA 1
ATOM 1334 C C . ASN A 1 166 ? 7.119 -7.126 -4.407 1.00 91.31 166 ASN A C 1
ATOM 1336 O O . ASN A 1 166 ? 6.959 -7.745 -3.355 1.00 91.31 166 ASN A O 1
ATOM 1340 N N . ILE A 1 167 ? 6.241 -7.130 -5.404 1.00 93.81 167 ILE A N 1
ATOM 1341 C CA . ILE A 1 167 ? 5.003 -7.914 -5.427 1.00 93.81 167 ILE A CA 1
ATOM 1342 C C . ILE A 1 167 ? 4.831 -8.522 -6.821 1.00 93.81 167 ILE A C 1
ATOM 1344 O O . ILE A 1 167 ? 5.227 -7.926 -7.823 1.00 93.81 167 ILE A O 1
ATOM 1348 N N . THR A 1 168 ? 4.271 -9.723 -6.905 1.00 95.19 168 THR A N 1
ATOM 1349 C CA . THR A 1 168 ? 3.822 -10.307 -8.175 1.00 95.19 168 THR A CA 1
ATOM 1350 C C . THR A 1 168 ? 2.311 -10.177 -8.271 1.00 95.19 168 THR A C 1
ATOM 1352 O O . THR A 1 168 ? 1.611 -10.339 -7.280 1.00 95.19 168 THR A O 1
ATOM 1355 N N . ALA A 1 169 ? 1.788 -9.893 -9.454 1.00 94.06 169 ALA A N 1
ATOM 1356 C CA . ALA A 1 169 ? 0.357 -9.846 -9.697 1.00 94.06 169 ALA A CA 1
ATOM 1357 C C . ALA A 1 169 ? -0.005 -10.628 -10.952 1.00 94.06 169 ALA A C 1
ATOM 1359 O O . ALA A 1 169 ? 0.785 -10.684 -11.897 1.00 94.06 169 ALA A O 1
ATOM 1360 N N . SER A 1 170 ? -1.200 -11.209 -10.975 1.00 91.50 170 SER A N 1
ATOM 1361 C CA . SER A 1 170 ? -1.783 -11.744 -12.203 1.00 91.50 170 SER A CA 1
ATOM 1362 C C . SER A 1 170 ? -2.735 -10.727 -12.812 1.00 91.50 170 SER A C 1
ATOM 1364 O O . SER A 1 170 ? -3.593 -10.158 -12.136 1.00 91.50 170 SER A O 1
ATOM 1366 N N . ARG A 1 171 ? -2.550 -10.487 -14.108 1.00 88.31 171 ARG A N 1
ATOM 1367 C CA . ARG A 1 171 ? -3.453 -9.699 -14.948 1.00 88.31 171 ARG A CA 1
ATOM 1368 C C . ARG A 1 171 ? -4.639 -10.552 -15.398 1.00 88.31 171 ARG A C 1
ATOM 1370 O O . ARG A 1 171 ? -4.544 -11.773 -15.472 1.00 88.31 171 ARG A O 1
ATOM 1377 N N . GLU A 1 172 ? -5.709 -9.907 -15.853 1.00 83.56 172 GLU A N 1
ATOM 1378 C CA . GLU A 1 172 ? -6.871 -10.587 -16.455 1.00 83.56 172 GLU A CA 1
ATOM 1379 C C . GLU A 1 172 ? -6.538 -11.366 -17.757 1.00 83.56 172 GLU A C 1
ATOM 1381 O O . GLU A 1 172 ? -7.320 -12.206 -18.196 1.00 83.56 172 GLU A O 1
ATOM 1386 N N . ASP A 1 173 ? -5.357 -11.155 -18.364 1.00 82.00 173 ASP A N 1
ATOM 1387 C CA . ASP A 1 173 ? -4.809 -12.002 -19.442 1.00 82.00 173 ASP A CA 1
ATOM 1388 C C . ASP A 1 173 ? -3.996 -13.219 -18.928 1.00 82.00 173 ASP A C 1
ATOM 1390 O O . ASP A 1 173 ? -3.301 -13.884 -19.701 1.00 82.00 173 ASP A O 1
ATOM 1394 N N . ASN A 1 174 ? -4.103 -13.531 -17.628 1.00 79.19 174 ASN A N 1
ATOM 1395 C CA . ASN A 1 174 ? -3.444 -14.629 -16.904 1.00 79.19 174 ASN A CA 1
ATOM 1396 C C . ASN A 1 174 ? -1.898 -14.593 -16.997 1.00 79.19 174 ASN A C 1
ATOM 1398 O O . ASN A 1 174 ? -1.214 -15.612 -16.825 1.00 79.19 174 ASN A O 1
ATOM 1402 N N . ARG A 1 175 ? -1.316 -13.418 -17.277 1.00 84.38 175 ARG A N 1
ATOM 1403 C CA . ARG A 1 175 ? 0.133 -13.179 -17.203 1.00 84.38 175 ARG A CA 1
ATOM 1404 C C . ARG A 1 175 ? 0.503 -12.720 -15.799 1.00 84.38 175 ARG A C 1
ATOM 1406 O O . ARG A 1 175 ? 0.019 -11.691 -15.335 1.00 84.38 175 ARG A O 1
ATOM 1413 N N . ALA A 1 176 ? 1.428 -13.442 -15.172 1.00 89.38 176 ALA A N 1
ATOM 1414 C CA . ALA A 1 176 ? 2.106 -12.966 -13.977 1.00 89.38 176 ALA A CA 1
ATOM 1415 C C . ALA A 1 176 ? 3.084 -11.833 -14.349 1.00 89.38 176 ALA A C 1
ATOM 1417 O O . ALA A 1 176 ? 3.907 -11.976 -15.260 1.00 89.38 176 ALA A O 1
ATOM 1418 N N . VAL A 1 177 ? 3.012 -10.719 -13.626 1.00 92.62 177 VAL A N 1
ATOM 1419 C CA . VAL A 1 177 ? 3.912 -9.564 -13.729 1.00 92.62 177 VAL A CA 1
ATOM 1420 C C . VAL A 1 177 ? 4.484 -9.296 -12.343 1.00 92.62 177 VAL A C 1
ATOM 1422 O O . VAL A 1 177 ? 3.734 -9.181 -11.377 1.00 92.62 177 VAL A O 1
ATOM 1425 N N . ARG A 1 178 ? 5.810 -9.214 -12.230 1.00 94.44 178 ARG A N 1
ATOM 1426 C CA . ARG A 1 178 ? 6.490 -8.799 -11.000 1.00 94.44 178 ARG A CA 1
ATOM 1427 C C . ARG A 1 178 ? 6.778 -7.306 -11.069 1.00 94.44 178 ARG A C 1
ATOM 1429 O O . ARG A 1 178 ? 7.284 -6.819 -12.076 1.00 94.44 178 ARG A O 1
ATOM 1436 N N . LEU A 1 179 ? 6.479 -6.620 -9.981 1.00 95.19 179 LEU A N 1
ATOM 1437 C CA . LEU A 1 179 ? 6.692 -5.201 -9.756 1.00 95.19 179 LEU A CA 1
ATOM 1438 C C . LEU A 1 179 ? 7.800 -5.054 -8.706 1.00 95.19 179 LEU A C 1
ATOM 1440 O O . LEU A 1 179 ? 7.672 -5.589 -7.604 1.00 95.19 179 LEU A O 1
ATOM 1444 N N . GLU A 1 180 ? 8.907 -4.399 -9.059 1.00 93.94 180 GLU A N 1
ATOM 1445 C CA . GLU A 1 180 ? 10.035 -4.116 -8.157 1.00 93.94 180 GLU A CA 1
ATOM 1446 C C . GLU A 1 180 ? 10.065 -2.625 -7.798 1.00 93.94 180 GLU A C 1
ATOM 1448 O O . GLU A 1 180 ? 10.272 -1.774 -8.663 1.00 93.94 180 GLU A O 1
ATOM 1453 N N . SER A 1 181 ? 9.861 -2.331 -6.514 1.00 91.56 181 SER A N 1
ATOM 1454 C CA . SER A 1 181 ? 9.518 -1.010 -5.977 1.00 91.56 181 SER A CA 1
ATOM 1455 C C . SER A 1 181 ? 10.694 -0.319 -5.282 1.00 91.56 181 SER A C 1
ATOM 1457 O O . SER A 1 181 ? 11.569 -0.979 -4.721 1.00 91.56 181 SER A O 1
ATOM 1459 N N . GLY A 1 182 ? 10.694 1.016 -5.241 1.00 86.69 182 GLY A N 1
ATOM 1460 C CA . GLY A 1 182 ? 11.641 1.804 -4.434 1.00 86.69 182 GLY A CA 1
ATOM 1461 C C . GLY A 1 182 ? 12.958 2.202 -5.109 1.00 86.69 182 GLY A C 1
ATOM 1462 O O . GLY A 1 182 ? 13.826 2.781 -4.454 1.00 86.69 182 GLY A O 1
ATOM 1463 N N . SER A 1 183 ? 13.131 1.953 -6.412 1.00 88.50 183 SER A N 1
ATOM 1464 C CA . SER A 1 183 ? 14.230 2.585 -7.156 1.00 88.50 183 SER A CA 1
ATOM 1465 C C . SER A 1 183 ? 13.970 4.095 -7.309 1.00 88.50 183 SER A C 1
ATOM 1467 O O . SER A 1 183 ? 12.839 4.483 -7.615 1.00 88.50 183 SER A O 1
ATOM 1469 N N . PRO A 1 184 ? 14.990 4.974 -7.190 1.00 86.69 184 PRO A N 1
ATOM 1470 C CA . PRO A 1 184 ? 14.813 6.413 -7.421 1.00 86.69 184 PRO A CA 1
ATOM 1471 C C . PRO A 1 184 ? 14.279 6.743 -8.826 1.00 86.69 184 PRO A C 1
ATOM 1473 O O . PRO A 1 184 ? 13.632 7.772 -9.009 1.00 86.69 184 PRO A O 1
ATOM 1476 N N . TYR A 1 185 ? 14.503 5.857 -9.801 1.00 90.12 185 TYR A N 1
ATOM 1477 C CA . TYR A 1 185 ? 14.071 6.015 -11.191 1.00 90.12 185 TYR A CA 1
ATOM 1478 C C . TYR A 1 185 ? 12.605 5.601 -11.444 1.00 90.12 185 TYR A C 1
ATOM 1480 O O . TYR A 1 185 ? 12.093 5.820 -12.546 1.00 90.12 185 TYR A O 1
ATOM 1488 N N . GLY A 1 186 ? 11.919 5.048 -10.439 1.00 93.00 186 GLY A N 1
ATOM 1489 C CA . GLY A 1 186 ? 10.578 4.465 -10.554 1.00 93.00 186 GLY A CA 1
ATOM 1490 C C . GLY A 1 186 ? 10.580 2.932 -10.561 1.00 93.00 186 GLY A C 1
ATOM 1491 O O . GLY A 1 186 ? 11.633 2.300 -10.688 1.00 93.00 186 GLY A O 1
ATOM 1492 N N . SER A 1 187 ? 9.402 2.348 -10.365 1.00 95.50 187 SER A N 1
ATOM 1493 C CA . SER A 1 187 ? 9.203 0.910 -10.177 1.00 95.50 187 SER A CA 1
ATOM 1494 C C . SER A 1 187 ? 9.297 0.129 -11.486 1.00 95.50 187 SER A C 1
ATOM 1496 O O . SER A 1 187 ? 8.913 0.596 -12.555 1.00 95.50 187 SER A O 1
ATOM 1498 N N . VAL A 1 188 ? 9.839 -1.084 -11.416 1.00 95.06 188 VAL A N 1
ATOM 1499 C CA . VAL A 1 188 ? 10.277 -1.847 -12.593 1.00 95.06 188 VAL A CA 1
ATOM 1500 C C . VAL A 1 188 ? 9.364 -3.042 -12.826 1.00 95.06 188 VAL A C 1
ATOM 1502 O O . VAL A 1 188 ? 9.174 -3.861 -11.926 1.00 95.06 188 VAL A O 1
ATOM 1505 N N . LEU A 1 189 ? 8.855 -3.187 -14.052 1.00 94.62 189 LEU A N 1
ATOM 1506 C CA . LEU A 1 189 ? 8.132 -4.390 -14.464 1.00 94.62 189 LEU A CA 1
ATOM 1507 C C . LEU A 1 189 ? 9.095 -5.514 -14.850 1.00 94.62 189 LEU A C 1
ATOM 1509 O O . LEU A 1 189 ? 10.083 -5.309 -15.558 1.00 94.62 189 LEU A O 1
ATOM 1513 N N . ARG A 1 190 ? 8.782 -6.738 -14.434 1.00 91.19 190 ARG A N 1
ATOM 1514 C CA . ARG A 1 190 ? 9.422 -7.972 -14.902 1.00 91.19 190 ARG A CA 1
ATOM 1515 C C . ARG A 1 190 ? 8.370 -9.037 -15.183 1.00 91.19 190 ARG A C 1
ATOM 1517 O O . ARG A 1 190 ? 7.255 -8.985 -14.668 1.00 91.19 190 ARG A O 1
ATOM 1524 N N . THR A 1 191 ? 8.730 -10.045 -15.972 1.00 88.25 191 THR A N 1
ATOM 1525 C CA . THR A 1 191 ? 7.919 -11.262 -16.091 1.00 88.25 191 THR A CA 1
ATOM 1526 C C . THR A 1 191 ? 7.816 -11.910 -14.713 1.00 88.25 191 THR A C 1
ATOM 1528 O O . THR A 1 191 ? 8.838 -12.214 -14.098 1.00 88.25 191 THR A O 1
ATOM 1531 N N . GLY A 1 192 ? 6.594 -12.084 -14.212 1.00 84.81 192 GLY A N 1
ATOM 1532 C CA . GLY A 1 192 ? 6.351 -12.742 -12.935 1.00 84.81 192 GLY A CA 1
ATOM 1533 C C . GLY A 1 192 ? 6.493 -14.258 -13.045 1.00 84.81 192 GLY A C 1
ATOM 1534 O O . GLY A 1 192 ? 6.256 -14.850 -14.099 1.00 84.81 192 GLY A O 1
ATOM 1535 N N . ILE A 1 193 ? 6.851 -14.887 -11.930 1.00 85.31 193 ILE A N 1
ATOM 1536 C CA . ILE A 1 193 ? 6.713 -16.334 -11.741 1.00 85.31 193 ILE A CA 1
ATOM 1537 C C . ILE A 1 193 ? 5.311 -16.570 -11.164 1.00 85.31 193 ILE A C 1
ATOM 1539 O O . ILE A 1 193 ? 4.836 -15.763 -10.368 1.00 85.31 193 ILE A O 1
ATOM 1543 N N . GLN A 1 194 ? 4.627 -17.640 -11.573 1.00 85.31 194 GLN A N 1
ATOM 1544 C CA . GLN A 1 194 ? 3.345 -18.009 -10.962 1.00 85.31 194 GLN A CA 1
ATOM 1545 C C . GLN A 1 194 ? 3.562 -18.337 -9.470 1.00 85.31 194 GLN A C 1
ATOM 1547 O O . GLN A 1 194 ? 4.470 -19.115 -9.170 1.00 85.31 194 GLN A O 1
ATOM 1552 N N . PRO A 1 195 ? 2.788 -17.750 -8.541 1.00 89.56 195 PRO A N 1
ATOM 1553 C CA . PRO A 1 195 ? 3.023 -17.900 -7.108 1.00 89.56 195 PRO A CA 1
ATOM 1554 C C . PRO A 1 195 ? 2.675 -19.306 -6.616 1.00 89.56 195 PRO A C 1
ATOM 1556 O O . PRO A 1 195 ? 1.748 -19.954 -7.110 1.00 89.56 195 PRO A O 1
ATOM 1559 N N . VAL A 1 196 ? 3.340 -19.734 -5.546 1.00 92.12 196 VAL A N 1
ATOM 1560 C CA . VAL A 1 196 ? 2.826 -20.813 -4.699 1.00 92.12 196 VAL A CA 1
ATOM 1561 C C . VAL A 1 196 ? 1.886 -20.182 -3.676 1.00 92.12 196 VAL A C 1
ATOM 1563 O O . VAL A 1 196 ? 2.343 -19.474 -2.784 1.00 92.12 196 VAL A O 1
ATOM 1566 N N . ILE A 1 197 ? 0.577 -20.417 -3.814 1.00 94.50 197 ILE A N 1
ATOM 1567 C CA . ILE A 1 197 ? -0.448 -19.945 -2.869 1.00 94.50 197 ILE A CA 1
ATOM 1568 C C . ILE A 1 197 ? -0.850 -21.102 -1.948 1.00 94.50 197 ILE A C 1
ATOM 1570 O O . ILE A 1 197 ? -1.299 -22.150 -2.419 1.00 94.50 197 ILE A O 1
ATOM 1574 N N . SER A 1 198 ? -0.735 -20.905 -0.637 1.00 94.69 198 SER A N 1
ATOM 1575 C CA . SER A 1 198 ? -1.162 -21.848 0.399 1.00 94.69 198 SER A CA 1
ATOM 1576 C C . SER A 1 198 ? -2.244 -21.224 1.283 1.00 94.69 198 SER A C 1
ATOM 1578 O O . SER A 1 198 ? -2.203 -20.044 1.617 1.00 94.69 198 SER A O 1
ATOM 1580 N N . ALA A 1 199 ? -3.257 -22.005 1.663 1.00 94.56 199 ALA A N 1
ATOM 1581 C CA . ALA A 1 199 ? -4.263 -21.547 2.622 1.00 94.56 199 ALA A CA 1
ATOM 1582 C C . ALA A 1 199 ? -3.688 -21.564 4.047 1.00 94.56 199 ALA A C 1
ATOM 1584 O O . ALA A 1 199 ? -3.065 -22.550 4.453 1.00 94.56 199 ALA A O 1
ATOM 1585 N N . ARG A 1 200 ? -3.942 -20.503 4.822 1.00 94.19 200 ARG A N 1
ATOM 1586 C CA . ARG A 1 200 ? -3.594 -20.449 6.249 1.00 94.19 200 ARG A CA 1
ATOM 1587 C C . ARG A 1 200 ? -4.419 -21.455 7.056 1.00 94.19 200 ARG A C 1
ATOM 1589 O O . ARG A 1 200 ? -5.507 -21.863 6.652 1.00 94.19 200 ARG A O 1
ATOM 1596 N N . ALA A 1 201 ? -3.907 -21.840 8.223 1.00 93.69 201 ALA A N 1
ATOM 1597 C CA . ALA A 1 201 ? -4.571 -22.799 9.101 1.00 93.69 201 ALA A CA 1
ATOM 1598 C C . ALA A 1 201 ? -5.911 -22.258 9.644 1.00 93.69 201 ALA A C 1
ATOM 1600 O O . ALA A 1 201 ? -5.956 -21.232 10.322 1.00 93.69 201 ALA A O 1
ATOM 1601 N N . THR A 1 202 ? -6.998 -22.982 9.376 1.00 92.44 202 THR A N 1
ATOM 1602 C CA . THR A 1 202 ? -8.366 -22.657 9.812 1.00 92.44 202 THR A CA 1
ATOM 1603 C C . THR A 1 202 ? -8.788 -23.460 11.055 1.00 92.44 202 THR A C 1
ATOM 1605 O O . THR A 1 202 ? -8.336 -24.597 11.218 1.00 92.44 202 THR A O 1
ATOM 1608 N N . PRO A 1 203 ? -9.706 -22.951 11.902 1.00 93.75 203 PRO A N 1
ATOM 1609 C CA . PRO A 1 203 ? -10.366 -21.650 11.802 1.00 93.75 203 PRO A CA 1
ATOM 1610 C C . PRO A 1 203 ? -9.448 -20.502 12.244 1.00 93.75 203 PRO A C 1
ATOM 1612 O O . PRO A 1 203 ? -8.809 -20.568 13.298 1.00 93.75 203 PRO A O 1
ATOM 1615 N N . LEU A 1 204 ? -9.438 -19.429 11.452 1.00 95.00 204 LEU A N 1
ATOM 1616 C CA . LEU A 1 204 ? -8.800 -18.164 11.799 1.00 95.00 204 LEU A CA 1
ATOM 1617 C C . LEU A 1 204 ? -9.423 -17.595 13.081 1.00 95.00 204 LEU A C 1
ATOM 1619 O O . LEU A 1 204 ? -10.621 -17.748 13.340 1.00 95.00 204 LEU A O 1
ATOM 1623 N N . ARG A 1 205 ? -8.603 -16.928 13.892 1.00 91.19 205 ARG A N 1
ATOM 1624 C CA . ARG A 1 205 ? -9.034 -16.282 15.136 1.00 91.19 205 ARG A CA 1
ATOM 1625 C C . ARG A 1 205 ? -8.900 -14.768 14.997 1.00 91.19 205 ARG A C 1
ATOM 1627 O O . ARG A 1 205 ? -7.915 -14.311 14.417 1.00 91.19 205 ARG A O 1
ATOM 1634 N N . PRO A 1 206 ? -9.833 -13.981 15.556 1.00 89.12 206 PRO A N 1
ATOM 1635 C CA . PRO A 1 206 ? -9.772 -12.537 15.431 1.00 89.12 206 PRO A CA 1
ATOM 1636 C C . PRO A 1 206 ? -8.603 -12.017 16.277 1.00 89.12 206 PRO A C 1
ATOM 1638 O O . PRO A 1 206 ? -8.472 -12.385 17.445 1.00 89.12 206 PRO A O 1
ATOM 1641 N N . ASN A 1 207 ? -7.763 -11.142 15.717 1.00 84.44 207 ASN A N 1
ATOM 1642 C CA . ASN A 1 207 ? -6.575 -10.607 16.398 1.00 84.44 207 ASN A CA 1
ATOM 1643 C C . ASN A 1 207 ? -6.923 -9.504 17.427 1.00 84.44 207 ASN A C 1
ATOM 1645 O O . ASN A 1 207 ? -6.314 -8.437 17.468 1.00 84.44 207 ASN A O 1
ATOM 1649 N N . VAL A 1 208 ? -7.974 -9.724 18.225 1.00 85.88 208 VAL A N 1
ATOM 1650 C CA . VAL A 1 208 ? -8.548 -8.743 19.157 1.00 85.88 208 VAL A CA 1
ATOM 1651 C C . VAL A 1 208 ? -8.950 -9.435 20.454 1.00 85.88 208 VAL A C 1
ATOM 1653 O O . VAL A 1 208 ? -9.478 -10.543 20.442 1.00 85.88 208 VAL A O 1
ATOM 1656 N N . ARG A 1 209 ? -8.765 -8.781 21.606 1.00 85.12 209 ARG A N 1
ATOM 1657 C CA . ARG A 1 209 ? -9.228 -9.350 22.886 1.00 85.12 209 ARG A CA 1
ATOM 1658 C C . ARG A 1 209 ? -10.767 -9.302 22.973 1.00 85.12 209 ARG A C 1
ATOM 1660 O O . ARG A 1 209 ? -11.329 -8.238 22.671 1.00 85.12 209 ARG A O 1
ATOM 1667 N N . PRO A 1 210 ? -11.448 -10.368 23.443 1.00 86.31 210 PRO A N 1
ATOM 1668 C CA . PRO A 1 210 ? -12.907 -10.404 23.575 1.00 86.31 210 PRO A CA 1
ATOM 1669 C C . PRO A 1 210 ? -13.424 -9.297 24.492 1.00 86.31 210 PRO A C 1
ATOM 1671 O O . PRO A 1 210 ? -12.836 -9.040 25.547 1.00 86.31 210 PRO A O 1
ATOM 1674 N N . PHE A 1 211 ? -14.553 -8.681 24.135 1.00 85.62 211 PHE A N 1
ATOM 1675 C CA . PHE A 1 211 ? -15.245 -7.763 25.041 1.00 85.62 211 PHE A CA 1
ATOM 1676 C C . PHE A 1 211 ? -16.200 -8.541 25.961 1.00 85.62 211 PHE A C 1
ATOM 1678 O O . PHE A 1 211 ? -17.151 -9.185 25.508 1.00 85.62 211 PHE A O 1
ATOM 1685 N N . ARG A 1 212 ? -15.922 -8.503 27.268 1.00 78.38 212 ARG A N 1
ATOM 1686 C CA . ARG A 1 212 ? -16.711 -9.163 28.322 1.00 78.38 212 ARG A CA 1
ATOM 1687 C C . ARG A 1 212 ? -17.613 -8.142 29.019 1.00 78.38 212 ARG A C 1
ATOM 1689 O O . ARG A 1 212 ? -17.284 -6.963 29.060 1.00 78.38 212 ARG A O 1
ATOM 1696 N N . ASN A 1 213 ? -18.712 -8.609 29.613 1.00 78.62 213 ASN A N 1
ATOM 1697 C CA . ASN A 1 213 ? -19.652 -7.793 30.397 1.00 78.62 213 ASN A CA 1
ATOM 1698 C C . ASN A 1 213 ? -20.262 -6.626 29.590 1.00 78.62 213 ASN A C 1
ATOM 1700 O O . ASN A 1 213 ? -20.208 -5.461 29.992 1.00 78.62 213 ASN A O 1
ATOM 1704 N N . 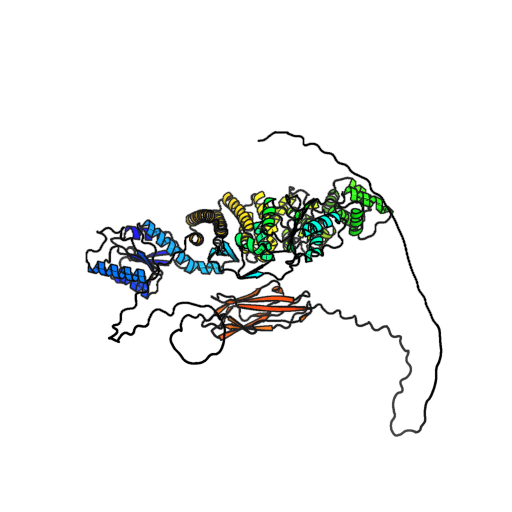LEU A 1 214 ? -20.832 -6.963 28.430 1.00 84.88 214 LEU A N 1
ATOM 1705 C CA . LEU A 1 214 ? -21.666 -6.063 27.637 1.00 84.88 214 LEU A CA 1
ATOM 1706 C C . LEU A 1 214 ? -22.979 -5.777 28.396 1.00 84.88 214 LEU A C 1
ATOM 1708 O O . LEU A 1 214 ? -23.577 -6.700 28.947 1.00 84.88 214 LEU A O 1
ATOM 1712 N N . LEU A 1 215 ? -23.398 -4.511 28.445 1.00 84.06 215 LEU A N 1
ATOM 1713 C CA . LEU A 1 215 ? -24.648 -4.052 29.069 1.00 84.06 215 LEU A CA 1
ATOM 1714 C C . LEU A 1 215 ? -25.597 -3.539 27.983 1.00 84.06 215 LEU A C 1
ATOM 1716 O O . LEU A 1 215 ? -25.106 -3.046 26.969 1.00 84.06 215 LEU A O 1
ATOM 1720 N N . ASP A 1 216 ? -26.906 -3.710 28.204 1.00 78.19 216 ASP A N 1
ATOM 1721 C CA . ASP A 1 216 ? -28.005 -3.595 27.227 1.00 78.19 216 ASP A CA 1
ATOM 1722 C C . ASP A 1 216 ? -27.581 -3.514 25.753 1.00 78.19 216 ASP A C 1
ATOM 1724 O O . ASP A 1 216 ? -27.506 -2.439 25.163 1.00 78.19 216 ASP A O 1
ATOM 1728 N N . ARG A 1 217 ? -27.295 -4.681 25.168 1.00 85.88 217 ARG A N 1
ATOM 1729 C CA . ARG A 1 217 ? -27.268 -4.887 23.710 1.00 85.88 217 ARG A CA 1
ATOM 1730 C C . ARG A 1 217 ? -27.883 -6.228 23.318 1.00 85.88 217 ARG A C 1
ATOM 1732 O O . ARG A 1 217 ? -27.447 -6.866 22.358 1.00 85.88 217 ARG A O 1
ATOM 1739 N N . THR A 1 218 ? -28.830 -6.720 24.120 1.00 83.81 218 THR A N 1
ATOM 1740 C CA . THR A 1 218 ? -29.393 -8.069 23.955 1.00 83.81 218 THR A CA 1
ATOM 1741 C C . THR A 1 218 ? -30.230 -8.152 22.686 1.00 83.81 218 THR A C 1
ATOM 1743 O O . THR A 1 218 ? -30.060 -9.097 21.920 1.00 83.81 218 THR A O 1
ATOM 1746 N N . ASP A 1 219 ? -31.060 -7.146 22.410 1.00 87.19 219 ASP A N 1
ATOM 1747 C CA . ASP A 1 219 ? -31.919 -7.125 21.224 1.00 87.19 219 ASP A CA 1
ATOM 1748 C C . ASP A 1 219 ? -31.101 -6.947 19.936 1.00 87.19 219 ASP A C 1
ATOM 1750 O O . ASP A 1 219 ? -31.287 -7.708 18.981 1.00 87.19 219 ASP A O 1
ATOM 1754 N N . GLU A 1 220 ? -30.125 -6.031 19.909 1.00 92.75 220 GLU A N 1
ATOM 1755 C CA . GLU A 1 220 ? -29.229 -5.870 18.758 1.00 92.75 220 GLU A CA 1
ATOM 1756 C C . GLU A 1 220 ? -28.382 -7.124 18.528 1.00 92.75 220 GLU A C 1
ATOM 1758 O O . GLU A 1 220 ? -28.219 -7.542 17.381 1.00 92.75 220 GLU A O 1
ATOM 1763 N N . SER A 1 221 ? -27.898 -7.769 19.597 1.00 93.12 221 SER A N 1
ATOM 1764 C CA . SER A 1 221 ? -27.169 -9.040 19.500 1.00 93.12 221 SER A CA 1
ATOM 1765 C C . SER A 1 221 ? -28.067 -10.166 18.992 1.00 93.12 221 SER A C 1
ATOM 1767 O O . SER A 1 221 ? -27.652 -10.919 18.117 1.00 93.12 221 SER A O 1
ATOM 1769 N N . VAL A 1 222 ? -29.309 -10.281 19.471 1.00 94.06 222 VAL A N 1
ATOM 1770 C CA . VAL A 1 222 ? -30.261 -11.303 19.008 1.00 94.06 222 VAL A CA 1
ATOM 1771 C C . VAL A 1 222 ? -30.593 -11.107 17.528 1.00 94.06 222 VAL A C 1
ATOM 1773 O O . VAL A 1 222 ? -30.537 -12.078 16.771 1.00 94.06 222 VAL A O 1
ATOM 1776 N N . VAL A 1 223 ? -30.871 -9.877 17.084 1.00 95.38 223 VAL A N 1
ATOM 1777 C CA . VAL A 1 223 ? -31.142 -9.588 15.664 1.00 95.38 223 VAL A CA 1
ATOM 1778 C C . VAL A 1 223 ? -29.892 -9.810 14.805 1.00 95.38 223 VAL A C 1
ATOM 1780 O O . VAL A 1 223 ? -29.997 -10.415 13.735 1.00 95.38 223 VAL A O 1
ATOM 1783 N N . ALA A 1 224 ? -28.708 -9.404 15.273 1.00 96.12 224 ALA A N 1
ATOM 1784 C CA . ALA A 1 224 ? -27.448 -9.655 14.577 1.00 96.12 224 ALA A CA 1
ATOM 1785 C C . ALA A 1 224 ? -27.171 -11.159 14.435 1.00 96.12 224 ALA A C 1
ATOM 1787 O O . ALA A 1 224 ? -27.016 -11.647 13.320 1.00 96.12 224 ALA A O 1
ATOM 1788 N N . LEU A 1 225 ? -27.207 -11.928 15.527 1.00 96.00 225 LEU A N 1
ATOM 1789 C CA . LEU A 1 225 ? -26.965 -13.376 15.528 1.00 96.00 225 LEU A CA 1
ATOM 1790 C C . LEU A 1 225 ? -28.009 -14.150 14.702 1.00 96.00 225 LEU A C 1
ATOM 1792 O O . LEU A 1 225 ? -27.668 -15.144 14.063 1.00 96.00 225 LEU A O 1
ATOM 1796 N N . GLN A 1 226 ? -29.272 -13.709 14.668 1.00 95.19 226 GLN A N 1
ATOM 1797 C CA . GLN A 1 226 ? -30.287 -14.274 13.765 1.00 95.19 226 GLN A CA 1
ATOM 1798 C C . GLN A 1 226 ? -29.986 -13.992 12.285 1.00 95.19 226 GLN A C 1
ATOM 1800 O O . GLN A 1 226 ? -30.255 -14.846 11.442 1.00 95.19 226 GLN A O 1
ATOM 1805 N N . THR A 1 227 ? -29.418 -12.825 11.974 1.00 96.00 227 THR A N 1
ATOM 1806 C CA . THR A 1 227 ? -29.076 -12.404 10.604 1.00 96.00 227 THR A CA 1
ATOM 1807 C C . THR A 1 227 ? -27.791 -13.086 10.115 1.00 96.00 227 THR A C 1
ATOM 1809 O O . THR A 1 227 ? -27.768 -13.640 9.018 1.00 96.00 227 THR A O 1
ATOM 1812 N N . LEU A 1 228 ? -26.764 -13.175 10.968 1.00 95.81 228 LEU A N 1
ATOM 1813 C CA . LEU A 1 228 ? -25.504 -13.876 10.686 1.00 95.81 228 LEU A CA 1
ATOM 1814 C C . LEU A 1 228 ? -25.706 -15.391 10.493 1.00 95.81 228 LEU A C 1
ATOM 1816 O O . LEU A 1 228 ? -25.061 -15.981 9.632 1.00 95.81 228 LEU A O 1
ATOM 1820 N N . ARG A 1 229 ? -26.665 -16.016 11.199 1.00 94.00 229 ARG A N 1
ATOM 1821 C CA . ARG A 1 229 ? -27.106 -17.408 10.937 1.00 94.00 229 ARG A CA 1
ATOM 1822 C C . ARG A 1 229 ? -27.677 -17.627 9.534 1.00 94.00 229 ARG A C 1
ATOM 1824 O O . ARG A 1 229 ? -27.699 -18.756 9.059 1.00 94.00 229 ARG A O 1
ATOM 1831 N N . GLN A 1 230 ? -28.158 -16.569 8.885 1.00 93.12 230 GLN A N 1
ATOM 1832 C CA . GLN A 1 230 ? -28.639 -16.589 7.500 1.00 93.12 230 GLN A CA 1
ATOM 1833 C C . GLN A 1 230 ? -27.535 -16.180 6.507 1.00 93.12 230 GLN A C 1
ATOM 1835 O O . GLN A 1 230 ? -27.817 -16.039 5.323 1.00 93.12 230 GLN A O 1
ATOM 1840 N N . ARG A 1 231 ? -26.297 -15.973 6.992 1.00 91.75 231 ARG A N 1
ATOM 1841 C CA . ARG A 1 231 ? -25.140 -15.396 6.277 1.00 91.75 231 ARG A CA 1
ATOM 1842 C C . ARG A 1 231 ? -25.366 -13.998 5.701 1.00 91.75 231 ARG A C 1
ATOM 1844 O O . ARG A 1 231 ? -24.580 -13.514 4.899 1.00 91.75 231 ARG A O 1
ATOM 1851 N N . LEU A 1 232 ? -26.415 -13.314 6.147 1.00 93.94 232 LEU A N 1
ATOM 1852 C CA . LEU A 1 232 ? -26.716 -11.966 5.692 1.00 93.94 232 LEU A CA 1
ATOM 1853 C C . LEU A 1 232 ? -25.874 -10.930 6.462 1.00 93.94 232 LEU A C 1
ATOM 1855 O O . LEU A 1 232 ? -25.598 -11.128 7.650 1.00 93.94 232 LEU A O 1
ATOM 1859 N N . PRO A 1 233 ? -25.479 -9.814 5.822 1.00 95.75 233 PRO A N 1
ATOM 1860 C CA . PRO A 1 233 ? -24.632 -8.806 6.448 1.00 95.75 233 PRO A CA 1
ATOM 1861 C C . PRO A 1 233 ? -25.357 -8.026 7.552 1.00 95.75 233 PRO A C 1
ATOM 1863 O O . PRO A 1 233 ? -26.569 -7.791 7.498 1.00 95.75 233 PRO A O 1
ATOM 1866 N N . VAL A 1 234 ? -24.596 -7.572 8.546 1.00 97.25 234 VAL A N 1
ATOM 1867 C CA . VAL A 1 234 ? -25.083 -6.741 9.651 1.00 97.25 234 VAL A CA 1
ATOM 1868 C C . VAL A 1 234 ? -24.205 -5.500 9.793 1.00 97.25 234 VAL A C 1
ATOM 1870 O O . VAL A 1 234 ? -22.993 -5.613 9.959 1.00 97.25 234 VAL A O 1
ATOM 1873 N N . GLN A 1 235 ? -24.829 -4.321 9.787 1.00 96.25 235 GLN A N 1
ATOM 1874 C CA . GLN A 1 235 ? -24.173 -3.053 10.108 1.00 96.25 235 GLN A CA 1
ATOM 1875 C C . GLN A 1 235 ? -24.690 -2.500 11.442 1.00 96.25 235 GLN A C 1
ATOM 1877 O O . GLN A 1 235 ? -25.900 -2.364 11.618 1.00 96.25 235 GLN A O 1
ATOM 1882 N N . PHE A 1 236 ? -23.790 -2.067 12.323 1.00 96.69 236 PHE A N 1
ATOM 1883 C CA . PHE A 1 236 ? -24.093 -1.139 13.415 1.00 96.69 236 PHE A CA 1
ATOM 1884 C C . PHE A 1 236 ? -23.699 0.292 13.024 1.00 96.69 236 PHE A C 1
ATOM 1886 O O . PHE A 1 236 ? -22.584 0.524 12.555 1.00 96.69 236 PHE A O 1
ATOM 1893 N N . TYR A 1 237 ? -24.587 1.266 13.222 1.00 95.06 237 TYR A N 1
ATOM 1894 C CA . TYR A 1 237 ? -24.288 2.677 12.938 1.00 95.06 237 TYR A CA 1
ATOM 1895 C C . TYR A 1 237 ? -24.789 3.609 14.045 1.00 95.06 237 TYR A C 1
ATOM 1897 O O . TYR A 1 237 ? -25.734 3.280 14.762 1.00 95.06 237 TYR A O 1
ATOM 1905 N N . GLY A 1 238 ? -24.147 4.767 14.208 1.00 92.12 238 GLY A N 1
ATOM 1906 C CA . GLY A 1 238 ? -24.448 5.722 15.279 1.00 92.12 238 GLY A CA 1
ATOM 1907 C C . GLY A 1 238 ? -23.244 6.578 15.679 1.00 92.12 238 GLY A C 1
ATOM 1908 O O . GLY A 1 238 ? -22.158 6.461 15.109 1.00 92.12 238 GLY A O 1
ATOM 1909 N N . GLU A 1 239 ? -23.432 7.427 16.689 1.00 88.88 239 GLU A N 1
ATOM 1910 C CA . GLU A 1 239 ? -22.4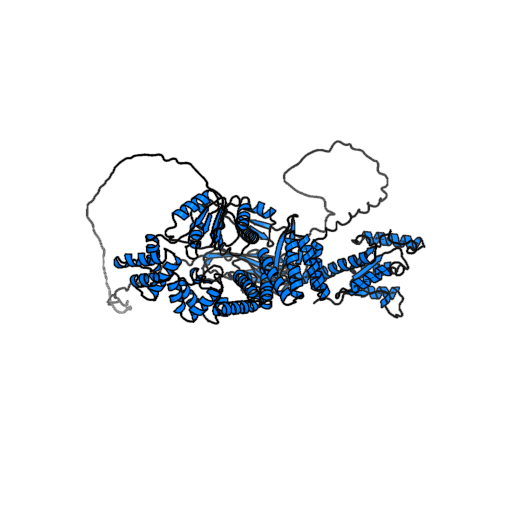27 8.380 17.189 1.00 88.88 239 GLU A CA 1
ATOM 1911 C C . GLU A 1 239 ? -21.171 7.683 17.767 1.00 88.88 239 GLU A C 1
ATOM 1913 O O . GLU A 1 239 ? -21.157 6.474 18.044 1.00 88.88 239 GLU A O 1
ATOM 1918 N N . ASP A 1 240 ? -20.069 8.421 17.911 1.00 85.88 240 ASP A N 1
ATOM 1919 C CA . ASP A 1 240 ? -18.794 7.876 18.392 1.00 85.88 240 ASP A CA 1
ATOM 1920 C C . ASP A 1 240 ? -18.745 7.821 19.924 1.00 85.88 240 ASP A C 1
ATOM 1922 O O . ASP A 1 240 ? -18.797 8.841 20.607 1.00 85.88 240 ASP A O 1
ATOM 1926 N N . GLY A 1 241 ? -18.605 6.606 20.462 1.00 86.94 241 GLY A N 1
ATOM 1927 C CA . GLY A 1 241 ? -18.726 6.324 21.897 1.00 86.94 241 GLY A CA 1
ATOM 1928 C C . GLY A 1 241 ? -20.002 5.570 22.299 1.00 86.94 241 GLY A C 1
ATOM 1929 O O . GLY A 1 241 ? -20.125 5.171 23.456 1.00 86.94 241 GLY A O 1
ATOM 1930 N N . THR A 1 242 ? -20.903 5.288 21.348 1.00 90.44 242 THR A N 1
ATOM 1931 C CA . THR A 1 242 ? -22.137 4.487 21.543 1.00 90.44 242 THR A CA 1
ATOM 1932 C C . THR A 1 242 ? -21.895 3.005 21.864 1.00 90.44 242 THR A C 1
ATOM 1934 O O . THR A 1 242 ? -22.821 2.306 22.273 1.00 90.44 242 THR A O 1
ATOM 1937 N N . GLY A 1 243 ? -20.661 2.511 21.704 1.00 90.56 243 GLY A N 1
ATOM 1938 C CA . GLY A 1 243 ? -20.270 1.127 22.008 1.00 90.56 243 GLY A CA 1
ATOM 1939 C C . GLY A 1 243 ? -20.105 0.196 20.799 1.00 90.56 243 GLY A C 1
ATOM 1940 O O . GLY A 1 243 ? -19.896 -0.998 21.003 1.00 90.56 243 GLY A O 1
ATOM 1941 N N . LYS A 1 244 ? -20.152 0.714 19.560 1.00 92.06 244 LYS A N 1
ATOM 1942 C CA . LYS A 1 244 ? -20.061 -0.065 18.302 1.00 92.06 244 LYS A CA 1
ATOM 1943 C C . LYS A 1 244 ? -18.928 -1.110 18.306 1.00 92.06 244 LYS A C 1
ATOM 1945 O O . LYS A 1 244 ? -19.190 -2.309 18.228 1.00 92.06 244 LYS A O 1
ATOM 1950 N N . THR A 1 245 ? -17.686 -0.673 18.522 1.00 90.81 245 THR A N 1
ATOM 1951 C CA . THR A 1 245 ? -16.485 -1.525 18.623 1.00 90.81 245 THR A CA 1
ATOM 1952 C C . THR A 1 245 ? -16.579 -2.593 19.721 1.00 90.81 245 THR A C 1
ATOM 1954 O O . THR A 1 245 ? -16.088 -3.709 19.547 1.00 90.81 245 THR A O 1
ATOM 1957 N N . ALA A 1 246 ? -17.213 -2.288 20.859 1.00 91.81 246 ALA A N 1
ATOM 1958 C CA . ALA A 1 246 ? -17.380 -3.240 21.959 1.00 91.81 246 ALA A CA 1
ATOM 1959 C C . ALA A 1 246 ? -18.381 -4.350 21.598 1.00 91.81 246 ALA A C 1
ATOM 1961 O O . ALA A 1 246 ? -18.123 -5.519 21.884 1.00 91.81 246 ALA A O 1
ATOM 1962 N N . LEU A 1 247 ? -19.472 -4.004 20.905 1.00 94.25 247 LEU A N 1
ATOM 1963 C CA . LEU A 1 247 ? -20.443 -4.965 20.375 1.00 94.25 247 LEU A CA 1
ATOM 1964 C C . LEU A 1 247 ? -19.822 -5.851 19.277 1.00 94.25 247 LEU A C 1
ATOM 1966 O O . LEU A 1 247 ? -19.970 -7.071 19.340 1.00 94.25 247 LEU A O 1
ATOM 1970 N N . LEU A 1 248 ? -19.036 -5.281 18.350 1.00 95.12 248 LEU A N 1
ATOM 1971 C CA . LEU A 1 248 ? -18.264 -6.066 17.370 1.00 95.12 248 LEU A CA 1
ATOM 1972 C C . LEU A 1 248 ? -17.321 -7.071 18.054 1.00 95.12 248 LEU A C 1
ATOM 1974 O O . LEU A 1 248 ? -17.329 -8.253 17.719 1.00 95.12 248 LEU A O 1
ATOM 1978 N N . ARG A 1 249 ? -16.529 -6.616 19.036 1.00 93.69 249 ARG A N 1
ATOM 1979 C CA . ARG A 1 249 ? -15.562 -7.447 19.783 1.00 93.69 249 ARG A CA 1
ATOM 1980 C C . ARG A 1 249 ? -16.203 -8.470 20.723 1.00 93.69 249 ARG A C 1
ATOM 1982 O O . ARG A 1 249 ? -15.511 -9.379 21.187 1.00 93.69 249 ARG A O 1
ATOM 1989 N N . HIS A 1 250 ? -17.484 -8.310 21.040 1.00 93.81 250 HIS A N 1
ATOM 1990 C CA . HIS A 1 250 ? -18.277 -9.304 21.753 1.00 93.81 250 HIS A CA 1
ATOM 1991 C C . HIS A 1 250 ? -18.778 -10.387 20.787 1.00 93.81 250 HIS A C 1
ATOM 1993 O O . HIS A 1 250 ? -18.518 -11.573 20.987 1.00 93.81 250 HIS A O 1
ATOM 1999 N N . LEU A 1 251 ? -19.426 -9.978 19.692 1.00 94.81 251 LEU A N 1
ATOM 2000 C CA . LEU A 1 251 ? -19.998 -10.888 18.696 1.00 94.81 251 LEU A CA 1
ATOM 2001 C C . LEU A 1 251 ? -18.931 -11.691 17.932 1.00 94.81 251 LEU A C 1
ATOM 2003 O O . LEU A 1 251 ? -19.170 -12.859 17.630 1.00 94.81 251 LEU A O 1
ATOM 2007 N N . SER A 1 252 ? -17.735 -11.130 17.712 1.00 94.88 252 SER A N 1
ATOM 2008 C CA . SER A 1 252 ? -16.583 -11.838 17.121 1.00 94.88 252 SER A CA 1
ATOM 2009 C C . SER A 1 252 ? -16.037 -12.996 17.970 1.00 94.88 252 SER A C 1
ATOM 2011 O O . SER A 1 252 ? -15.150 -13.714 17.517 1.00 94.88 252 SER A O 1
ATOM 2013 N N . HIS A 1 253 ? -16.562 -13.182 19.186 1.00 94.31 253 HIS A N 1
ATOM 2014 C CA . HIS A 1 253 ? -16.220 -14.262 20.114 1.00 94.31 253 HIS A CA 1
ATOM 2015 C C . HIS A 1 253 ? -17.451 -15.047 20.606 1.00 94.31 253 HIS A C 1
ATOM 2017 O O . HIS A 1 253 ? -17.338 -15.837 21.541 1.00 94.31 253 HIS A O 1
ATOM 2023 N N . HIS A 1 254 ? -18.632 -14.832 20.017 1.00 93.88 254 HIS A N 1
ATOM 2024 C CA . HIS A 1 254 ? -19.844 -15.578 20.367 1.00 93.88 254 HIS A CA 1
ATOM 2025 C C . HIS A 1 254 ? -19.759 -17.023 19.851 1.00 93.88 254 HIS A C 1
ATOM 2027 O O . HIS A 1 254 ? -19.221 -17.249 18.769 1.00 93.88 254 HIS A O 1
ATOM 2033 N N . ASP A 1 255 ? -20.401 -17.987 20.518 1.00 92.25 255 ASP A N 1
ATOM 2034 C CA . ASP A 1 255 ? -20.439 -19.413 20.121 1.00 92.25 255 ASP A CA 1
ATOM 2035 C C . ASP A 1 255 ? -20.922 -19.665 18.674 1.00 92.25 255 ASP A C 1
ATOM 2037 O O . ASP A 1 255 ? -20.688 -20.725 18.105 1.00 92.25 255 ASP A O 1
ATOM 2041 N N . LEU A 1 256 ? -21.567 -18.668 18.052 1.00 92.38 256 LEU A N 1
ATOM 2042 C CA . LEU A 1 256 ? -22.010 -18.711 16.653 1.00 92.38 256 LEU A CA 1
ATOM 2043 C C . LEU A 1 256 ? -20.823 -18.719 15.676 1.00 92.38 256 LEU A C 1
ATOM 2045 O O . LEU A 1 256 ? -20.936 -19.208 14.560 1.00 92.38 256 LEU A O 1
ATOM 2049 N N . THR A 1 257 ? -19.672 -18.196 16.099 1.00 92.12 257 THR A N 1
ATOM 2050 C CA . THR A 1 257 ? -18.435 -18.185 15.307 1.00 92.12 257 THR A CA 1
ATOM 2051 C C . THR A 1 257 ? -17.940 -19.590 14.950 1.00 92.12 257 THR A C 1
ATOM 2053 O O . THR A 1 257 ? -17.241 -19.739 13.955 1.00 92.12 257 THR A O 1
ATOM 2056 N N . ALA A 1 258 ? -18.368 -20.628 15.680 1.00 93.19 258 ALA A N 1
ATOM 2057 C CA . ALA A 1 258 ? -18.089 -22.025 15.350 1.00 93.19 258 ALA A CA 1
ATOM 2058 C C . ALA A 1 258 ? -18.813 -22.533 14.082 1.00 93.19 258 ALA A C 1
ATOM 2060 O O . ALA A 1 258 ? -18.356 -23.509 13.488 1.00 93.19 258 ALA A O 1
ATOM 2061 N N . ASP A 1 259 ? -19.891 -21.873 13.634 1.00 94.00 259 ASP A N 1
ATOM 2062 C CA . ASP A 1 259 ? -20.584 -22.209 12.375 1.00 94.00 259 ASP A CA 1
ATOM 2063 C C . ASP A 1 259 ? -19.790 -21.740 11.128 1.00 94.00 259 ASP A C 1
ATOM 2065 O O . ASP A 1 259 ? -20.094 -22.137 9.998 1.00 94.00 259 ASP A O 1
ATOM 2069 N N . PHE A 1 260 ? -18.759 -20.908 11.320 1.00 96.19 260 PHE A N 1
ATOM 2070 C CA . PHE A 1 260 ? -17.894 -20.366 10.271 1.00 96.19 260 PHE A CA 1
ATOM 2071 C C . PHE A 1 260 ? -16.594 -21.176 10.192 1.00 96.19 260 PHE A C 1
ATOM 2073 O O . PHE A 1 260 ? -15.670 -20.988 10.982 1.00 96.19 260 PHE A O 1
ATOM 2080 N N . THR A 1 261 ? -16.517 -22.106 9.236 1.00 95.69 261 THR A N 1
ATOM 2081 C CA . THR A 1 261 ? -15.426 -23.093 9.143 1.00 95.69 261 THR A CA 1
ATOM 2082 C C . THR A 1 261 ? -14.049 -22.494 8.860 1.00 95.69 261 THR A C 1
ATOM 2084 O O . THR A 1 261 ? -13.048 -23.062 9.292 1.00 95.69 261 THR A O 1
ATOM 2087 N N . ASP A 1 262 ? -13.979 -21.345 8.182 1.00 96.75 262 ASP A N 1
ATOM 2088 C CA . ASP A 1 262 ? -12.721 -20.611 7.996 1.00 96.75 262 ASP A CA 1
ATOM 2089 C C . ASP A 1 262 ? -12.376 -19.712 9.197 1.00 96.75 262 ASP A C 1
ATOM 2091 O O . ASP A 1 262 ? -11.255 -19.216 9.286 1.00 96.75 262 ASP A O 1
ATOM 2095 N N . GLY A 1 263 ? -13.295 -19.544 10.154 1.00 96.56 263 GLY A N 1
ATOM 2096 C CA . GLY A 1 263 ? -13.112 -18.771 11.381 1.00 96.56 263 GLY A CA 1
ATOM 2097 C C . GLY A 1 263 ? -13.554 -17.309 11.283 1.00 96.56 263 GLY A C 1
ATOM 2098 O O . GLY A 1 263 ? -14.518 -16.973 10.593 1.00 96.56 263 GLY A O 1
ATOM 2099 N N . VAL A 1 264 ? -12.868 -16.434 12.022 1.00 97.38 264 VAL A N 1
ATOM 2100 C CA . VAL A 1 264 ? -13.214 -15.010 12.153 1.00 97.38 264 VAL A CA 1
ATOM 2101 C C . VAL A 1 264 ? -12.008 -14.138 11.819 1.00 97.38 264 VAL A C 1
ATOM 2103 O O . VAL A 1 264 ? -10.960 -14.251 12.457 1.00 97.38 264 VAL A O 1
ATOM 2106 N N . ILE A 1 265 ? -12.186 -13.219 10.872 1.00 96.56 265 ILE A N 1
ATOM 2107 C CA . ILE A 1 265 ? -11.239 -12.134 10.586 1.00 96.56 265 ILE A CA 1
ATOM 2108 C C . ILE A 1 265 ? -11.785 -10.863 11.238 1.00 96.56 265 ILE A C 1
ATOM 2110 O O . ILE A 1 265 ? -12.984 -10.597 11.171 1.00 96.56 265 ILE A O 1
ATOM 2114 N N . PHE A 1 266 ? -10.919 -10.068 11.865 1.00 94.69 266 PHE A N 1
ATOM 2115 C CA . PHE A 1 266 ? -11.283 -8.763 12.417 1.00 94.69 266 PHE A CA 1
ATOM 2116 C C . PHE A 1 266 ? -10.308 -7.709 11.901 1.00 94.69 266 PHE A C 1
ATOM 2118 O O . PHE A 1 266 ? -9.123 -7.763 12.228 1.00 94.69 266 PHE A O 1
ATOM 2125 N N . HIS A 1 267 ? -10.815 -6.745 11.132 1.00 91.75 267 HIS A N 1
ATOM 2126 C CA . HIS A 1 267 ? -10.060 -5.582 10.670 1.00 91.75 267 HIS A CA 1
ATOM 2127 C C . HIS A 1 267 ? -10.386 -4.351 11.522 1.00 91.75 267 HIS A C 1
ATOM 2129 O O . HIS A 1 267 ? -11.554 -4.052 11.797 1.00 91.75 267 HIS A O 1
ATOM 2135 N N . HIS A 1 268 ? -9.347 -3.639 11.949 1.00 80.62 268 HIS A N 1
ATOM 2136 C CA . HIS A 1 268 ? -9.453 -2.396 12.706 1.00 80.62 268 HIS A CA 1
ATOM 2137 C C . HIS A 1 268 ? -9.204 -1.201 11.786 1.00 80.62 268 HIS A C 1
ATOM 2139 O O . HIS A 1 268 ? -8.189 -1.162 11.099 1.00 80.62 268 HIS A O 1
ATOM 2145 N N . GLN A 1 269 ? -10.065 -0.183 11.881 1.00 75.12 269 GLN A N 1
ATOM 2146 C CA . GLN A 1 269 ? -9.915 1.100 11.186 1.00 75.12 269 GLN A CA 1
ATOM 2147 C C . GLN A 1 269 ? -9.942 0.955 9.659 1.00 75.12 269 GLN A C 1
ATOM 2149 O O . GLN A 1 269 ? -9.011 1.336 8.952 1.00 75.12 269 GLN A O 1
ATOM 2154 N N . VAL A 1 270 ? -11.060 0.423 9.158 1.00 83.69 270 VAL A N 1
ATOM 2155 C CA . VAL A 1 270 ? -11.363 0.321 7.720 1.00 83.69 270 VAL A CA 1
ATOM 2156 C C . VAL A 1 270 ? -11.505 1.693 7.044 1.00 83.69 270 VAL A C 1
ATOM 2158 O O . VAL A 1 270 ? -11.398 1.778 5.824 1.00 83.69 270 VAL A O 1
ATOM 2161 N N . ALA A 1 271 ? -11.678 2.763 7.825 1.00 80.75 271 ALA A N 1
ATOM 2162 C CA . ALA A 1 271 ? -11.750 4.141 7.359 1.00 80.75 271 ALA A CA 1
ATOM 2163 C C . ALA A 1 271 ? -10.702 4.457 6.277 1.00 80.75 271 ALA A C 1
ATOM 2165 O O . ALA A 1 271 ? -9.502 4.247 6.486 1.00 80.75 271 ALA A O 1
ATOM 2166 N N . ARG A 1 272 ? -11.158 5.015 5.148 1.00 78.75 272 ARG A N 1
ATOM 2167 C CA . ARG A 1 272 ? -10.338 5.419 3.987 1.00 78.75 272 ARG A CA 1
ATOM 2168 C C . ARG A 1 272 ? -9.668 4.268 3.215 1.00 78.75 272 ARG A C 1
ATOM 2170 O O . ARG A 1 272 ? -8.718 4.518 2.475 1.00 78.75 272 ARG A O 1
ATOM 2177 N N . GLN A 1 273 ? -10.124 3.023 3.366 1.00 86.94 273 GLN A N 1
ATOM 2178 C CA . GLN A 1 273 ? -9.655 1.880 2.567 1.00 86.94 273 GLN A CA 1
ATOM 2179 C C . GLN A 1 273 ? -10.685 1.521 1.485 1.00 86.94 273 GLN A C 1
ATOM 2181 O O . GLN A 1 273 ? -11.867 1.368 1.791 1.00 86.94 273 GLN A O 1
ATOM 2186 N N . THR A 1 274 ? -10.243 1.369 0.230 1.00 90.69 274 THR A N 1
ATOM 2187 C CA . THR A 1 274 ? -11.130 0.988 -0.886 1.00 90.69 274 THR A CA 1
ATOM 2188 C C . THR A 1 274 ? -11.504 -0.490 -0.827 1.00 90.69 274 THR A C 1
ATOM 2190 O O . THR A 1 274 ? -10.794 -1.305 -0.228 1.00 90.69 274 THR A O 1
ATOM 2193 N N . ALA A 1 275 ? -12.572 -0.875 -1.531 1.00 91.25 275 ALA A N 1
ATOM 2194 C CA . ALA A 1 275 ? -12.938 -2.283 -1.692 1.00 91.25 275 ALA A CA 1
ATOM 2195 C C . ALA A 1 275 ? -11.778 -3.158 -2.219 1.00 91.25 275 ALA A C 1
ATOM 2197 O O . ALA A 1 275 ? -11.593 -4.267 -1.718 1.00 91.25 275 ALA A O 1
ATOM 2198 N N . SER A 1 276 ? -10.959 -2.681 -3.170 1.00 91.81 276 SER A N 1
ATOM 2199 C CA . SER A 1 276 ? -9.868 -3.503 -3.725 1.00 91.81 276 SER A CA 1
ATOM 2200 C C . SER A 1 276 ? -8.676 -3.658 -2.778 1.00 91.81 276 SER A C 1
ATOM 2202 O O . SER A 1 276 ? -8.029 -4.707 -2.804 1.00 91.81 276 SER A O 1
ATOM 2204 N N . ASP A 1 277 ? -8.378 -2.659 -1.945 1.00 93.25 277 ASP A N 1
ATOM 2205 C CA . ASP A 1 277 ? -7.328 -2.767 -0.924 1.00 93.25 277 ASP A CA 1
ATOM 2206 C C . ASP A 1 277 ? -7.805 -3.629 0.266 1.00 93.25 277 ASP A C 1
ATOM 2208 O O . ASP A 1 277 ? -7.035 -4.424 0.806 1.00 93.25 277 ASP A O 1
ATOM 2212 N N . LEU A 1 278 ? -9.098 -3.583 0.613 1.00 92.94 278 LEU A N 1
ATOM 2213 C CA . LEU A 1 278 ? -9.709 -4.499 1.588 1.00 92.94 278 LEU A CA 1
ATOM 2214 C C . LEU A 1 278 ? -9.736 -5.953 1.085 1.00 92.94 278 LEU A C 1
ATOM 2216 O O . LEU A 1 278 ? -9.480 -6.879 1.853 1.00 92.94 278 LEU A O 1
ATOM 2220 N N . GLN A 1 279 ? -9.988 -6.172 -0.208 1.00 94.25 279 GLN A N 1
ATOM 2221 C CA . GLN A 1 279 ? -9.898 -7.496 -0.835 1.00 94.25 279 GLN A CA 1
ATOM 2222 C C . GLN A 1 279 ? -8.461 -8.056 -0.833 1.00 94.25 279 GLN A C 1
ATOM 2224 O O . GLN A 1 279 ? -8.304 -9.275 -0.755 1.00 94.25 279 GLN A O 1
ATOM 2229 N N . GLN A 1 280 ? -7.427 -7.203 -0.881 1.00 95.00 280 GLN A N 1
ATOM 2230 C CA . GLN A 1 280 ? -6.028 -7.614 -0.687 1.00 95.00 280 GLN A CA 1
ATOM 2231 C C . GLN A 1 280 ? -5.786 -8.047 0.761 1.00 95.00 280 GLN A C 1
ATOM 2233 O O . GLN A 1 280 ? -5.411 -9.190 0.992 1.00 95.00 280 GLN A O 1
ATOM 2238 N N . PHE A 1 281 ? -6.134 -7.200 1.737 1.00 93.88 281 PHE A N 1
ATOM 2239 C CA . PHE A 1 281 ? -6.040 -7.543 3.161 1.00 93.88 281 PHE A CA 1
ATOM 2240 C C . PHE A 1 281 ? -6.744 -8.873 3.497 1.00 93.88 281 PHE A C 1
ATOM 2242 O O . PHE A 1 281 ? -6.233 -9.675 4.282 1.00 93.88 281 PHE A O 1
ATOM 2249 N N . LEU A 1 282 ? -7.903 -9.147 2.885 1.00 95.25 282 LEU A N 1
ATOM 2250 C CA . LEU A 1 282 ? -8.605 -10.421 3.051 1.00 95.25 282 LEU A CA 1
ATOM 2251 C C . LEU A 1 282 ? -7.902 -11.591 2.342 1.00 95.25 282 LEU A C 1
ATOM 2253 O O . LEU A 1 282 ? -7.897 -12.688 2.896 1.00 95.25 282 LEU A O 1
ATOM 2257 N N . PHE A 1 283 ? -7.267 -11.387 1.180 1.00 96.19 283 PHE A N 1
ATOM 2258 C CA . PHE A 1 283 ? -6.398 -12.404 0.571 1.00 96.19 283 PHE A CA 1
ATOM 2259 C C . PHE A 1 283 ? -5.256 -12.772 1.525 1.00 96.19 283 PHE A C 1
ATOM 2261 O O . PHE A 1 283 ? -5.145 -13.938 1.907 1.00 96.19 283 PHE A O 1
ATOM 2268 N N . ASP A 1 284 ? -4.505 -11.781 2.006 1.00 94.50 284 ASP A N 1
ATOM 2269 C CA . ASP A 1 284 ? -3.363 -11.978 2.908 1.00 94.50 284 ASP A CA 1
ATOM 2270 C C . ASP A 1 284 ? -3.778 -12.548 4.280 1.00 94.50 284 ASP A C 1
ATOM 2272 O O . ASP A 1 284 ? -2.985 -13.215 4.950 1.00 94.50 284 ASP A O 1
ATOM 2276 N N . SER A 1 285 ? -5.041 -12.351 4.684 1.00 94.94 285 SER A N 1
ATOM 2277 C CA . SER A 1 285 ? -5.644 -12.948 5.886 1.00 94.94 285 SER A CA 1
ATOM 2278 C C . SER A 1 285 ? -6.055 -14.418 5.717 1.00 94.94 285 SER A C 1
ATOM 2280 O O . SER A 1 285 ? -6.072 -15.154 6.703 1.00 94.94 285 SER A O 1
ATOM 2282 N N . PHE A 1 286 ? -6.393 -14.869 4.503 1.00 95.94 286 PHE A N 1
ATOM 2283 C CA . PHE A 1 286 ? -6.764 -16.267 4.220 1.00 95.94 286 PHE A CA 1
ATOM 2284 C C . PHE A 1 286 ? -5.606 -17.118 3.690 1.00 95.94 286 PHE A C 1
ATOM 2286 O O . PHE A 1 286 ? -5.637 -18.345 3.837 1.00 95.94 286 PHE A O 1
ATOM 2293 N N . TYR A 1 287 ? -4.615 -16.490 3.063 1.00 95.88 287 TYR A N 1
ATOM 2294 C CA . TYR A 1 287 ? -3.581 -17.150 2.277 1.00 95.88 287 TYR A CA 1
ATOM 2295 C C . TYR A 1 287 ? -2.176 -16.654 2.640 1.00 95.88 287 TYR A C 1
ATOM 2297 O O . TYR A 1 287 ? -1.987 -15.564 3.178 1.00 95.88 287 TYR A O 1
ATOM 2305 N N . GLU A 1 288 ? -1.189 -17.489 2.340 1.00 94.25 288 GLU A N 1
ATOM 2306 C CA . GLU A 1 288 ? 0.218 -17.123 2.205 1.00 94.25 288 GLU A CA 1
ATOM 2307 C C . GLU A 1 288 ? 0.617 -17.340 0.740 1.00 94.25 288 GLU A C 1
ATOM 2309 O O . GLU A 1 288 ? 0.086 -18.224 0.062 1.00 94.25 288 GLU A O 1
ATOM 2314 N N . SER A 1 289 ? 1.531 -16.515 0.234 1.00 93.06 289 SER A N 1
ATOM 2315 C CA . SER A 1 289 ? 1.982 -16.565 -1.157 1.00 93.06 289 SER A CA 1
ATOM 2316 C C . SER A 1 289 ? 3.488 -16.372 -1.244 1.00 93.06 289 SER A C 1
ATOM 2318 O O . SER A 1 289 ? 4.011 -15.408 -0.682 1.00 93.06 289 SER A O 1
ATOM 2320 N N . GLU A 1 290 ? 4.172 -17.234 -1.991 1.00 89.25 290 GLU A N 1
ATOM 2321 C CA . GLU A 1 290 ? 5.593 -17.075 -2.301 1.00 89.25 290 GLU A CA 1
ATOM 2322 C C . GLU A 1 290 ? 5.781 -16.987 -3.831 1.00 89.25 290 GLU A C 1
ATOM 2324 O O . GLU A 1 290 ? 5.466 -17.956 -4.533 1.00 89.25 290 GLU A O 1
ATOM 2329 N N . PRO A 1 291 ? 6.244 -15.840 -4.382 1.00 89.12 291 PRO A N 1
ATOM 2330 C CA . PRO A 1 291 ? 6.470 -14.541 -3.719 1.00 89.12 291 PRO A CA 1
ATOM 2331 C C . PRO A 1 291 ? 5.160 -13.839 -3.290 1.00 89.12 291 PRO A C 1
ATOM 2333 O O . PRO A 1 291 ? 4.073 -14.301 -3.633 1.00 89.12 291 PRO A O 1
ATOM 2336 N N . ASN A 1 292 ? 5.267 -12.693 -2.592 1.00 91.38 292 ASN A N 1
ATOM 2337 C CA . ASN A 1 292 ? 4.143 -11.788 -2.285 1.00 91.38 292 ASN A CA 1
ATOM 2338 C C . ASN A 1 292 ? 3.240 -11.584 -3.511 1.00 91.38 292 ASN A C 1
ATOM 2340 O O . ASN A 1 292 ? 3.752 -11.286 -4.598 1.00 91.38 292 ASN A O 1
ATOM 2344 N N . TYR A 1 293 ? 1.920 -11.702 -3.333 1.00 94.81 293 TYR A N 1
ATOM 2345 C CA . TYR A 1 293 ? 0.995 -11.816 -4.455 1.00 94.81 293 TYR A CA 1
ATOM 2346 C C . TYR A 1 293 ? -0.266 -10.945 -4.367 1.00 94.81 293 TYR A C 1
ATOM 2348 O O . TYR A 1 293 ? -0.918 -10.854 -3.328 1.00 94.81 293 TYR A O 1
ATOM 2356 N N . ARG A 1 294 ? -0.658 -10.383 -5.516 1.00 95.38 294 ARG A N 1
ATOM 2357 C CA . ARG A 1 294 ? -1.982 -9.800 -5.772 1.00 95.38 294 ARG A CA 1
ATOM 2358 C C . ARG A 1 294 ? -2.704 -10.621 -6.850 1.00 95.38 294 ARG A C 1
ATOM 2360 O O . ARG A 1 294 ? -2.339 -10.515 -8.025 1.00 95.38 294 ARG A O 1
ATOM 2367 N N . PRO A 1 295 ? -3.726 -11.420 -6.497 1.00 94.12 295 PRO A N 1
ATOM 2368 C CA . PRO A 1 295 ? -4.507 -12.143 -7.491 1.00 94.12 295 PRO A CA 1
ATOM 2369 C C . PRO A 1 295 ? -5.381 -11.196 -8.324 1.00 94.12 295 PRO A C 1
ATOM 2371 O O . PRO A 1 295 ? -5.807 -10.138 -7.847 1.00 94.12 295 PRO A O 1
ATOM 2374 N N . SER A 1 296 ? -5.696 -11.618 -9.549 1.00 92.25 296 SER A N 1
ATOM 2375 C CA . SER A 1 296 ? -6.645 -10.935 -10.444 1.00 92.25 296 SER A CA 1
ATOM 2376 C C . SER A 1 296 ? -8.057 -10.835 -9.827 1.00 92.25 296 SER A C 1
ATOM 2378 O O . SER A 1 296 ? -8.352 -11.446 -8.791 1.00 92.25 296 SER A O 1
ATOM 2380 N N . GLU A 1 297 ? -8.970 -10.052 -10.410 1.00 89.38 297 GLU A N 1
ATOM 2381 C CA . GLU A 1 297 ? -10.372 -10.043 -9.956 1.00 89.38 297 GLU A CA 1
ATOM 2382 C C . GLU A 1 297 ? -11.012 -11.422 -10.169 1.00 89.38 297 GLU A C 1
ATOM 2384 O O . GLU A 1 297 ? -11.611 -11.981 -9.243 1.00 89.38 297 GLU A O 1
ATOM 2389 N N . ALA A 1 298 ? -10.778 -12.027 -11.339 1.00 89.31 298 ALA A N 1
ATOM 2390 C CA . ALA A 1 298 ? -11.222 -13.380 -11.653 1.00 89.31 298 ALA A CA 1
ATOM 2391 C C . ALA A 1 298 ? -10.650 -14.441 -10.690 1.00 89.31 298 ALA A C 1
ATOM 2393 O O . ALA A 1 298 ? -11.362 -15.376 -10.310 1.00 89.31 298 ALA A O 1
ATOM 2394 N N . GLU A 1 299 ? -9.395 -14.319 -10.249 1.00 92.56 299 GLU A N 1
ATOM 2395 C CA . GLU A 1 299 ? -8.814 -15.225 -9.249 1.00 92.56 299 GLU A CA 1
ATOM 2396 C C . GLU A 1 299 ? -9.432 -15.032 -7.864 1.00 92.56 299 GLU A C 1
ATOM 2398 O O . GLU A 1 299 ? -9.835 -16.022 -7.250 1.00 92.56 299 GLU A O 1
ATOM 2403 N N . ARG A 1 300 ? -9.583 -13.788 -7.386 1.00 92.56 300 ARG A N 1
ATOM 2404 C CA . ARG A 1 300 ? -10.224 -13.497 -6.087 1.00 92.56 300 ARG A CA 1
ATOM 2405 C C . ARG A 1 300 ? -11.667 -14.025 -6.048 1.00 92.56 300 ARG A C 1
ATOM 2407 O O . ARG A 1 300 ? -12.036 -14.712 -5.096 1.00 92.56 300 ARG A O 1
ATOM 2414 N N . LEU A 1 301 ? -12.429 -13.858 -7.134 1.00 91.06 301 LEU A N 1
ATOM 2415 C CA . LEU A 1 301 ? -13.773 -14.432 -7.337 1.00 91.06 301 LEU A CA 1
ATOM 2416 C C . LEU A 1 301 ? -13.837 -15.973 -7.303 1.00 91.06 301 LEU A C 1
ATOM 2418 O O . LEU A 1 301 ? -14.930 -16.536 -7.176 1.00 91.06 301 LEU A O 1
ATOM 2422 N N . ASN A 1 302 ? -12.708 -16.674 -7.446 1.00 92.12 302 ASN A N 1
ATOM 2423 C CA . ASN A 1 302 ? -12.612 -18.126 -7.267 1.00 92.12 302 ASN A CA 1
ATOM 2424 C C . ASN A 1 302 ? -12.071 -18.488 -5.870 1.00 92.12 302 ASN A C 1
ATOM 2426 O O . ASN A 1 302 ? -12.679 -19.312 -5.189 1.00 92.12 302 ASN A O 1
ATOM 2430 N N . LEU A 1 303 ? -10.995 -17.833 -5.415 1.00 94.12 303 LEU A N 1
ATOM 2431 C CA . LEU A 1 303 ? -10.339 -18.045 -4.113 1.00 94.12 303 LEU A CA 1
ATOM 2432 C C . LEU A 1 303 ? -11.245 -17.757 -2.904 1.00 94.12 303 LEU A C 1
ATOM 2434 O O . LEU A 1 303 ? -11.030 -18.321 -1.830 1.00 94.12 303 LEU A O 1
ATOM 2438 N N . PHE A 1 304 ? -12.236 -16.878 -3.057 1.00 95.44 304 PHE A N 1
ATOM 2439 C CA . PHE A 1 304 ? -13.150 -16.480 -1.983 1.00 95.44 304 PHE A CA 1
ATOM 2440 C C . PHE A 1 304 ? -14.529 -17.155 -2.046 1.00 95.44 304 PHE A C 1
ATOM 2442 O O . PHE A 1 304 ? -15.261 -17.138 -1.058 1.00 95.44 304 PHE A O 1
ATOM 2449 N N . ARG A 1 305 ? -14.874 -17.823 -3.158 1.00 93.50 305 ARG A N 1
ATOM 2450 C CA . ARG A 1 305 ? -16.219 -18.389 -3.395 1.00 93.50 305 ARG A CA 1
ATOM 2451 C C . ARG A 1 305 ? -16.673 -19.382 -2.328 1.00 93.50 305 ARG A C 1
ATOM 2453 O O . ARG A 1 305 ? -17.842 -19.387 -1.962 1.00 93.50 305 ARG A O 1
ATOM 2460 N N . GLU A 1 306 ? -15.764 -20.237 -1.868 1.00 92.50 306 GLU A N 1
ATOM 2461 C CA . GLU A 1 306 ? -16.065 -21.301 -0.901 1.00 92.50 306 GLU A CA 1
ATOM 2462 C C . GLU A 1 306 ? -15.769 -20.892 0.552 1.00 92.50 306 GLU A C 1
ATOM 2464 O O . GLU A 1 306 ? -16.020 -21.674 1.471 1.00 92.50 306 GLU A O 1
ATOM 2469 N N . LYS A 1 307 ? -15.261 -19.669 0.779 1.00 96.00 307 LYS A N 1
ATOM 2470 C CA . LYS A 1 307 ? -14.883 -19.187 2.110 1.00 96.00 307 LYS A CA 1
ATOM 2471 C C . LYS A 1 307 ? -16.108 -18.926 2.976 1.00 96.00 307 LYS A C 1
ATOM 2473 O O . LYS A 1 307 ? -17.035 -18.215 2.584 1.00 96.00 307 LYS A O 1
ATOM 2478 N N . ARG A 1 308 ? -16.070 -19.477 4.189 1.00 96.12 308 ARG A N 1
ATOM 2479 C CA . ARG A 1 308 ? -17.120 -19.435 5.214 1.00 96.12 308 ARG A CA 1
ATOM 2480 C C . ARG A 1 308 ? -16.547 -18.854 6.499 1.00 96.12 308 ARG A C 1
ATOM 2482 O O . ARG A 1 308 ? -16.371 -19.563 7.491 1.00 96.12 308 ARG A O 1
ATOM 2489 N N . ALA A 1 309 ? -16.238 -17.565 6.456 1.00 97.00 309 ALA A N 1
ATOM 2490 C CA . ALA A 1 309 ? -15.743 -16.796 7.588 1.00 97.00 309 ALA A CA 1
ATOM 2491 C C . ALA A 1 309 ? -16.792 -15.799 8.096 1.00 97.00 309 ALA A C 1
ATOM 2493 O O . ALA A 1 309 ? -17.716 -15.413 7.373 1.00 97.00 309 ALA A O 1
ATOM 2494 N N . LEU A 1 310 ? -16.609 -15.342 9.333 1.00 97.81 310 LEU A N 1
ATOM 2495 C CA . LEU A 1 310 ? -17.189 -14.090 9.803 1.00 97.81 310 LEU A CA 1
ATOM 2496 C C . LEU A 1 310 ? -16.154 -12.976 9.590 1.00 97.81 310 LEU A C 1
ATOM 2498 O O . LEU A 1 310 ? -15.108 -12.967 10.240 1.00 97.81 310 LEU A O 1
ATOM 2502 N N . ILE A 1 311 ? -16.440 -12.048 8.680 1.00 97.00 311 ILE A N 1
ATOM 2503 C CA . ILE A 1 311 ? -15.578 -10.900 8.379 1.00 97.00 311 ILE A CA 1
ATOM 2504 C C . ILE A 1 311 ? -16.082 -9.702 9.188 1.00 97.00 311 ILE A C 1
ATOM 2506 O O . ILE A 1 311 ? -17.184 -9.194 8.961 1.00 97.00 311 ILE A O 1
ATOM 2510 N N . VAL A 1 312 ? -15.286 -9.274 10.167 1.00 97.06 312 VAL A N 1
ATOM 2511 C CA . VAL A 1 312 ? -15.622 -8.188 11.093 1.00 97.06 312 VAL A CA 1
ATOM 2512 C C . VAL A 1 312 ? -14.814 -6.938 10.750 1.00 97.06 312 VAL A C 1
ATOM 2514 O O . VAL A 1 312 ? -13.595 -7.015 10.620 1.00 97.06 312 VAL A O 1
ATOM 2517 N N . MET A 1 313 ? -15.477 -5.789 10.604 1.00 94.81 313 MET A N 1
ATOM 2518 C CA . MET A 1 313 ? -14.845 -4.531 10.173 1.00 94.81 313 MET A CA 1
ATOM 2519 C C . MET A 1 313 ? -15.259 -3.361 11.069 1.00 94.81 313 MET A C 1
ATOM 2521 O O . MET A 1 313 ? -16.446 -3.047 11.176 1.00 94.81 313 MET A O 1
ATOM 2525 N N . ASP A 1 314 ? -14.290 -2.702 11.701 1.00 92.25 314 ASP A N 1
ATOM 2526 C CA . ASP A 1 314 ? -14.532 -1.556 12.587 1.00 92.25 314 ASP A CA 1
ATOM 2527 C C . ASP A 1 314 ? -14.069 -0.223 11.974 1.00 92.25 314 ASP A C 1
ATOM 2529 O O . ASP A 1 314 ? -13.083 -0.177 11.235 1.00 92.25 314 ASP A O 1
ATOM 2533 N N . ASP A 1 315 ? -14.758 0.862 12.338 1.00 88.00 315 ASP A N 1
ATOM 2534 C CA . ASP A 1 315 ? -14.558 2.228 11.817 1.00 88.00 315 ASP A CA 1
ATOM 2535 C C . ASP A 1 315 ? -14.722 2.334 10.278 1.00 88.00 315 ASP A C 1
ATOM 2537 O O . ASP A 1 315 ? -13.876 2.881 9.582 1.00 88.00 315 ASP A O 1
ATOM 2541 N N . VAL A 1 316 ? -15.803 1.775 9.722 1.00 89.06 316 VAL A N 1
ATOM 2542 C CA . VAL A 1 316 ? -16.128 1.818 8.281 1.00 89.06 316 VAL A CA 1
ATOM 2543 C C . VAL A 1 316 ? -16.732 3.171 7.873 1.00 89.06 316 VAL A C 1
ATOM 2545 O O . VAL A 1 316 ? -17.747 3.594 8.439 1.00 89.06 316 VAL A O 1
ATOM 2548 N N . ASP A 1 317 ? -16.159 3.800 6.840 1.00 85.38 317 ASP A N 1
ATOM 2549 C CA . ASP A 1 317 ? -16.657 5.028 6.191 1.00 85.38 317 ASP A CA 1
ATOM 2550 C C . ASP A 1 317 ? -16.889 4.905 4.666 1.00 85.38 317 ASP A C 1
ATOM 2552 O O . ASP A 1 317 ? -17.354 5.863 4.048 1.00 85.38 317 ASP A O 1
ATOM 2556 N N . CYS A 1 318 ? -16.608 3.741 4.065 1.00 79.06 318 CYS A N 1
ATOM 2557 C CA . CYS A 1 318 ? -16.680 3.531 2.618 1.00 79.06 318 CYS A CA 1
ATOM 2558 C C . CYS A 1 318 ? -18.116 3.523 2.054 1.00 79.06 318 CYS A C 1
ATOM 2560 O O . CYS A 1 318 ? -19.116 3.346 2.763 1.00 79.06 318 CYS A O 1
ATOM 2562 N N . GLY A 1 319 ? -18.223 3.760 0.744 1.00 81.00 319 GLY A N 1
ATOM 2563 C CA . GLY A 1 319 ? -19.491 3.959 0.051 1.00 81.00 319 GLY A CA 1
ATOM 2564 C C . GLY A 1 319 ? -20.332 2.687 -0.091 1.00 81.00 319 GLY A C 1
ATOM 2565 O O . GLY A 1 319 ? -19.835 1.563 -0.057 1.00 81.00 319 GLY A O 1
ATOM 2566 N N . ARG A 1 320 ? -21.638 2.863 -0.346 1.00 85.25 320 ARG A N 1
ATOM 2567 C CA . ARG A 1 320 ? -22.572 1.744 -0.581 1.00 85.25 320 ARG A CA 1
ATOM 2568 C C . ARG A 1 320 ? -22.071 0.776 -1.665 1.00 85.25 320 ARG A C 1
ATOM 2570 O O . ARG A 1 320 ? -22.194 -0.426 -1.478 1.00 85.25 320 ARG A O 1
ATOM 2577 N N . ALA A 1 321 ? -21.537 1.298 -2.772 1.00 86.56 321 ALA A N 1
ATOM 2578 C CA . ALA A 1 321 ? -21.029 0.477 -3.871 1.00 86.56 321 ALA A CA 1
ATOM 2579 C C . ALA A 1 321 ? -19.838 -0.388 -3.425 1.00 86.56 321 ALA A C 1
ATOM 2581 O O . ALA A 1 321 ? -19.863 -1.592 -3.620 1.00 86.56 321 ALA A O 1
ATOM 2582 N N . GLU A 1 322 ? -18.872 0.197 -2.713 1.00 88.06 322 GLU A N 1
ATOM 2583 C CA . GLU A 1 322 ? -17.693 -0.515 -2.199 1.00 88.06 322 GLU A CA 1
ATOM 2584 C C . GLU A 1 322 ? -18.067 -1.632 -1.211 1.00 88.06 322 GLU A C 1
ATOM 2586 O O . GLU A 1 322 ? -17.451 -2.698 -1.207 1.00 88.06 322 GLU A O 1
ATOM 2591 N N . ILE A 1 323 ? -19.114 -1.419 -0.404 1.00 88.75 323 ILE A N 1
ATOM 2592 C CA . ILE A 1 323 ? -19.709 -2.468 0.432 1.00 88.75 323 ILE A CA 1
ATOM 2593 C C . ILE A 1 323 ? -20.368 -3.554 -0.427 1.00 88.75 323 ILE A C 1
ATOM 2595 O O . ILE A 1 323 ? -20.151 -4.733 -0.165 1.00 88.75 323 ILE A O 1
ATOM 2599 N N . GLU A 1 324 ? -21.154 -3.200 -1.447 1.00 89.06 324 GLU A N 1
ATOM 2600 C CA . GLU A 1 324 ? -21.784 -4.179 -2.346 1.00 89.06 324 GLU A CA 1
ATOM 2601 C C . GLU A 1 324 ? -20.730 -5.021 -3.095 1.00 89.06 324 GLU A C 1
ATOM 2603 O O . GLU A 1 324 ? -20.837 -6.248 -3.109 1.00 89.06 324 GLU A O 1
ATOM 2608 N N . ASP A 1 325 ? -19.658 -4.408 -3.602 1.00 88.31 325 ASP A N 1
ATOM 2609 C CA . ASP A 1 325 ? -18.536 -5.085 -4.270 1.00 88.31 325 ASP A CA 1
ATOM 2610 C C . ASP A 1 325 ? -17.778 -6.041 -3.329 1.00 88.31 325 ASP A C 1
ATOM 2612 O O . ASP A 1 325 ? -17.418 -7.159 -3.714 1.00 88.31 325 ASP A O 1
ATOM 2616 N N . LEU A 1 326 ? -17.574 -5.644 -2.066 1.00 89.12 326 LEU A N 1
ATOM 2617 C CA . LEU A 1 326 ? -16.933 -6.484 -1.051 1.00 89.12 326 LEU A CA 1
ATOM 2618 C C . LEU A 1 326 ? -17.826 -7.655 -0.596 1.00 89.12 326 LEU A C 1
ATOM 2620 O O . LEU A 1 326 ? -17.312 -8.736 -0.311 1.00 89.12 326 LEU A O 1
ATOM 2624 N N . LEU A 1 327 ? -19.149 -7.471 -0.557 1.00 90.81 327 LEU A N 1
ATOM 2625 C CA . LEU A 1 327 ? -20.107 -8.542 -0.256 1.00 90.81 327 LEU A CA 1
ATOM 2626 C C . LEU A 1 327 ? -20.192 -9.562 -1.404 1.00 90.81 327 LEU A C 1
ATOM 2628 O O . LEU A 1 327 ? -20.179 -10.770 -1.160 1.00 90.81 327 LEU A O 1
ATOM 2632 N N . ASN A 1 328 ? -20.240 -9.089 -2.654 1.00 89.06 328 ASN A N 1
ATOM 2633 C CA . ASN A 1 328 ? -20.439 -9.923 -3.846 1.00 89.06 328 ASN A CA 1
ATOM 2634 C C . ASN A 1 328 ? -19.342 -10.985 -4.051 1.00 89.06 328 ASN A C 1
ATOM 2636 O O . ASN A 1 328 ? -19.621 -12.063 -4.581 1.00 89.06 328 ASN A O 1
ATOM 2640 N N . ILE A 1 329 ? -18.104 -10.707 -3.628 1.00 92.31 329 ILE A N 1
ATOM 2641 C CA . ILE A 1 329 ? -16.959 -11.613 -3.817 1.00 92.31 329 ILE A CA 1
ATOM 2642 C C . ILE A 1 329 ? -16.867 -12.726 -2.744 1.00 92.31 329 ILE A C 1
ATOM 2644 O O . ILE A 1 329 ? -16.120 -13.687 -2.923 1.00 92.31 329 ILE A O 1
ATOM 2648 N N . PHE A 1 330 ? -17.666 -12.647 -1.670 1.00 93.88 330 PHE A N 1
ATOM 2649 C CA . PHE A 1 330 ? -17.652 -13.558 -0.510 1.00 93.88 330 PHE A CA 1
ATOM 2650 C C . PHE A 1 330 ? -19.033 -14.214 -0.228 1.00 93.88 330 PHE A C 1
ATOM 2652 O O . PHE A 1 330 ? -19.556 -14.107 0.883 1.00 93.88 330 PHE A O 1
ATOM 2659 N N . PRO A 1 331 ? -19.641 -14.937 -1.191 1.00 91.25 331 PRO A N 1
ATOM 2660 C CA . PRO A 1 331 ? -21.049 -15.364 -1.129 1.00 91.25 331 PRO A CA 1
ATOM 2661 C C . PRO A 1 331 ? -21.392 -16.382 -0.022 1.00 91.25 331 PRO A C 1
ATOM 2663 O O . PRO A 1 331 ? -22.561 -16.551 0.315 1.00 91.25 331 PRO A O 1
ATOM 2666 N N . GLU A 1 332 ? -20.399 -17.084 0.531 1.00 93.44 332 GLU A N 1
ATOM 2667 C CA . GLU A 1 332 ? -20.576 -18.109 1.573 1.00 93.44 332 GLU A CA 1
ATOM 2668 C C . GLU A 1 332 ? -20.174 -17.629 2.987 1.00 93.44 332 GLU A C 1
ATOM 2670 O O . GLU A 1 332 ? -20.368 -18.360 3.965 1.00 93.44 332 GLU A O 1
ATOM 2675 N N . SER A 1 333 ? -19.645 -16.406 3.112 1.00 95.56 333 SER A N 1
ATOM 2676 C CA . SER A 1 333 ? -19.246 -15.763 4.376 1.00 95.56 333 SER A CA 1
ATOM 2677 C C . SER A 1 333 ? -20.318 -14.791 4.882 1.00 95.56 333 SER A C 1
ATOM 2679 O O . SER A 1 333 ? -21.257 -14.458 4.165 1.00 95.56 333 SER A O 1
ATOM 2681 N N . ALA A 1 334 ? -20.186 -14.318 6.124 1.00 95.88 334 ALA A N 1
ATOM 2682 C CA . ALA A 1 334 ? -21.038 -13.260 6.673 1.00 95.88 334 ALA A CA 1
ATOM 2683 C C . ALA A 1 334 ? -20.203 -12.050 7.099 1.00 95.88 334 ALA A C 1
ATOM 2685 O O . ALA A 1 334 ? -19.072 -12.199 7.562 1.00 95.88 334 ALA A O 1
ATOM 2686 N N . PHE A 1 335 ? -20.785 -10.855 6.999 1.00 95.88 335 PHE A N 1
ATOM 2687 C CA . PHE A 1 335 ? -20.119 -9.599 7.342 1.00 95.88 335 PHE A CA 1
ATOM 2688 C C . PHE A 1 335 ? -20.785 -8.924 8.539 1.00 95.88 335 PHE A C 1
ATOM 2690 O O . PHE A 1 335 ? -22.012 -8.830 8.610 1.00 95.88 335 PHE A O 1
ATOM 2697 N N . LEU A 1 336 ? -19.968 -8.413 9.457 1.00 96.44 336 LEU A N 1
ATOM 2698 C CA . LEU A 1 336 ? -20.406 -7.708 10.657 1.00 96.44 336 LEU A CA 1
ATOM 2699 C C . LEU A 1 336 ? -19.580 -6.429 10.817 1.00 96.44 336 LEU A C 1
ATOM 2701 O O . LEU A 1 336 ? -18.397 -6.498 11.142 1.00 96.44 336 LEU A O 1
ATOM 2705 N N . PHE A 1 337 ? -20.173 -5.262 10.586 1.00 95.00 337 PHE A N 1
ATOM 2706 C CA . PHE A 1 337 ? -19.397 -4.025 10.496 1.00 95.00 337 PHE A CA 1
ATOM 2707 C C . PHE A 1 337 ? -19.992 -2.837 11.247 1.00 95.00 337 PHE A C 1
ATOM 2709 O O . PHE A 1 337 ? -21.201 -2.751 11.454 1.00 95.00 337 PHE A O 1
ATOM 2716 N N . ALA A 1 338 ? -19.130 -1.918 11.680 1.00 94.44 338 ALA A N 1
ATOM 2717 C CA . ALA A 1 338 ? -19.515 -0.701 12.385 1.00 94.44 338 ALA A CA 1
ATOM 2718 C C . ALA A 1 338 ? -19.049 0.548 11.638 1.00 94.44 338 ALA A C 1
ATOM 2720 O O . ALA A 1 338 ? -17.905 0.613 11.204 1.00 94.44 338 ALA A O 1
ATOM 2721 N N . GLY A 1 339 ? -19.913 1.560 11.553 1.00 92.00 339 GLY A N 1
ATOM 2722 C CA . GLY A 1 339 ? -19.578 2.873 10.992 1.00 92.00 339 GLY A CA 1
ATOM 2723 C C . GLY A 1 339 ? -20.254 4.014 11.751 1.00 92.00 339 GLY A C 1
ATOM 2724 O O . GLY A 1 339 ? -21.045 3.788 12.673 1.00 92.00 339 GLY A O 1
ATOM 2725 N N . ARG A 1 340 ? -19.957 5.262 11.377 1.00 89.75 340 ARG A N 1
ATOM 2726 C CA . ARG A 1 340 ? -20.706 6.429 11.882 1.00 89.75 340 ARG A CA 1
ATOM 2727 C C . ARG A 1 340 ? -22.080 6.521 11.217 1.00 89.75 340 ARG A C 1
ATOM 2729 O O . ARG A 1 340 ? -23.093 6.667 11.898 1.00 89.75 340 ARG A O 1
ATOM 2736 N N . GLU A 1 341 ? -22.105 6.386 9.895 1.00 90.69 341 GLU A N 1
ATOM 2737 C CA . GLU A 1 341 ? -23.299 6.518 9.060 1.00 90.69 341 GLU A CA 1
ATOM 2738 C C . GLU A 1 341 ? -23.777 5.165 8.518 1.00 90.69 341 GLU A C 1
ATOM 2740 O O . GLU A 1 341 ? -23.092 4.144 8.613 1.00 90.69 341 GLU A O 1
ATOM 2745 N N . ARG A 1 342 ? -24.992 5.137 7.963 1.00 92.19 342 ARG A N 1
ATOM 2746 C CA . ARG A 1 342 ? -25.569 3.923 7.384 1.00 92.19 342 ARG A CA 1
ATOM 2747 C C . ARG A 1 342 ? -25.073 3.726 5.948 1.00 92.19 342 ARG A C 1
ATOM 2749 O O . ARG A 1 342 ? -25.472 4.473 5.060 1.00 92.19 342 ARG A O 1
ATOM 2756 N N . ALA A 1 343 ? -24.309 2.660 5.725 1.00 87.94 343 ALA A N 1
ATOM 2757 C CA . ALA A 1 343 ? -23.819 2.234 4.414 1.00 87.94 343 ALA A CA 1
ATOM 2758 C C . ALA A 1 343 ? -24.580 1.009 3.864 1.00 87.94 343 ALA A C 1
ATOM 2760 O O . ALA A 1 343 ? -24.649 0.828 2.651 1.00 87.94 343 ALA A O 1
ATOM 2761 N N . LEU A 1 344 ? -25.195 0.186 4.730 1.00 89.00 344 LEU A N 1
ATOM 2762 C CA . LEU A 1 344 ? -25.882 -1.041 4.315 1.00 89.00 344 LEU A CA 1
ATOM 2763 C C . LEU A 1 344 ? -27.332 -0.791 3.855 1.00 89.00 344 LEU A C 1
ATOM 2765 O O . LEU A 1 344 ? -28.216 -0.379 4.626 1.00 89.00 344 LEU A O 1
ATOM 2769 N N . PHE A 1 345 ? -27.593 -1.118 2.590 1.00 78.62 345 PHE A N 1
ATOM 2770 C CA . PHE A 1 345 ? -28.900 -1.089 1.933 1.00 78.62 345 PHE A CA 1
ATOM 2771 C C . PHE A 1 345 ? -29.072 -2.369 1.103 1.00 78.62 345 PHE A C 1
ATOM 2773 O O . PHE A 1 345 ? -28.094 -2.893 0.591 1.00 78.62 345 PHE A O 1
ATOM 2780 N N . GLY A 1 346 ? -30.305 -2.865 0.965 1.00 79.69 346 GLY A N 1
ATOM 2781 C CA . GLY A 1 346 ? -30.569 -4.171 0.350 1.00 79.69 346 GLY A CA 1
ATOM 2782 C C . GLY A 1 346 ? -30.775 -5.263 1.399 1.00 79.69 346 GLY A C 1
ATOM 2783 O O . GLY A 1 346 ? -31.521 -5.057 2.360 1.00 79.69 346 GLY A O 1
ATOM 2784 N N . GLU A 1 347 ? -30.159 -6.426 1.193 1.00 80.38 347 GLU A N 1
ATOM 2785 C CA . GLU A 1 347 ? -30.265 -7.574 2.101 1.00 80.38 347 GLU A CA 1
ATOM 2786 C C . GLU A 1 347 ? -29.399 -7.397 3.366 1.00 80.38 347 GLU A C 1
ATOM 2788 O O . GLU A 1 347 ? -28.507 -6.552 3.421 1.00 80.38 347 GLU A O 1
ATOM 2793 N N . GLY A 1 348 ? -29.698 -8.155 4.428 1.00 90.62 348 GLY A N 1
ATOM 2794 C CA . GLY A 1 348 ? -29.087 -7.956 5.750 1.00 90.62 348 GLY A CA 1
ATOM 2795 C C . GLY A 1 348 ? -29.823 -6.972 6.663 1.00 90.62 348 GLY A C 1
ATOM 2796 O O . GLY A 1 348 ? -31.028 -6.732 6.512 1.00 90.62 348 GLY A O 1
ATOM 2797 N N . ARG A 1 349 ? -29.132 -6.460 7.690 1.00 95.62 349 ARG A N 1
ATOM 2798 C CA . ARG A 1 349 ? -29.702 -5.572 8.723 1.00 95.62 349 ARG A CA 1
ATOM 2799 C C . ARG A 1 349 ? -28.751 -4.439 9.100 1.00 95.62 349 ARG A C 1
ATOM 2801 O O . ARG A 1 349 ? -27.681 -4.675 9.642 1.00 95.62 349 ARG A O 1
ATOM 2808 N N . ALA A 1 350 ? -29.191 -3.202 8.890 1.00 95.19 350 ALA A N 1
ATOM 2809 C CA . ALA A 1 350 ? -28.587 -2.017 9.494 1.00 95.19 350 ALA A CA 1
ATOM 2810 C C . ALA A 1 350 ? -29.321 -1.687 10.806 1.00 95.19 350 ALA A C 1
ATOM 2812 O O . ALA A 1 350 ? -30.536 -1.485 10.800 1.00 95.19 350 ALA A O 1
ATOM 2813 N N . LEU A 1 351 ? -28.582 -1.646 11.913 1.00 95.44 351 LEU A N 1
ATOM 2814 C CA . LEU A 1 351 ? -29.067 -1.445 13.276 1.00 95.44 351 LEU A CA 1
ATOM 2815 C C . LEU A 1 351 ? -28.470 -0.151 13.843 1.00 95.44 351 LEU A C 1
ATOM 2817 O O . LEU A 1 351 ? -27.249 0.006 13.907 1.00 95.44 351 LEU A O 1
ATOM 2821 N N . GLN A 1 352 ? -29.330 0.786 14.242 1.00 95.06 352 GLN A N 1
ATOM 2822 C CA . GLN A 1 352 ? -28.887 2.043 14.839 1.00 95.06 352 GLN A CA 1
ATOM 2823 C C . GLN A 1 352 ? -28.602 1.849 16.327 1.00 95.06 352 GLN A C 1
ATOM 2825 O O . GLN A 1 352 ? -29.520 1.573 17.097 1.00 95.06 352 GLN A O 1
ATOM 2830 N N . MET A 1 353 ? -27.355 2.059 16.738 1.00 93.00 353 MET A N 1
ATOM 2831 C CA . MET A 1 353 ? -26.989 2.098 18.149 1.00 93.00 353 MET A CA 1
ATOM 2832 C C . MET A 1 353 ? -27.332 3.464 18.744 1.00 93.00 353 MET A C 1
ATOM 2834 O O . MET A 1 353 ? -26.958 4.509 18.206 1.00 93.00 353 MET A O 1
ATOM 2838 N N . GLN A 1 354 ? -28.049 3.440 19.864 1.00 90.19 354 GLN A N 1
ATOM 2839 C CA . GLN A 1 354 ? -28.395 4.617 20.661 1.00 90.19 354 GLN A CA 1
ATOM 2840 C C . GLN A 1 354 ? -27.650 4.565 22.008 1.00 90.19 354 GLN A C 1
ATOM 2842 O O . GLN A 1 354 ? -26.750 3.743 22.201 1.00 90.19 354 GLN A O 1
ATOM 2847 N N . GLY A 1 355 ? -27.997 5.445 22.950 1.00 89.81 355 GLY A N 1
ATOM 2848 C CA . GLY A 1 355 ? -27.549 5.305 24.337 1.00 89.81 355 GLY A CA 1
ATOM 2849 C C . GLY A 1 355 ? -28.062 4.019 24.996 1.00 89.81 355 GLY A C 1
ATOM 2850 O O . GLY A 1 355 ? -28.867 3.281 24.427 1.00 89.81 355 GLY A O 1
ATOM 2851 N N . LEU A 1 356 ? -27.567 3.724 26.194 1.00 92.19 356 LEU A N 1
ATOM 2852 C CA . LEU A 1 356 ? -28.123 2.688 27.066 1.00 92.19 356 LEU A CA 1
ATOM 2853 C C . LEU A 1 356 ? -29.455 3.173 27.688 1.00 92.19 356 LEU A C 1
ATOM 2855 O O . LEU A 1 356 ? -29.586 4.373 27.958 1.00 92.19 356 LEU A O 1
ATOM 2859 N N . PRO A 1 357 ? -30.427 2.284 27.965 1.00 92.19 357 PRO A N 1
ATOM 2860 C CA . PRO A 1 357 ? -31.615 2.608 28.753 1.00 92.19 357 PRO A CA 1
ATOM 2861 C C . PRO A 1 357 ? -31.260 3.034 30.185 1.00 92.19 357 PRO A C 1
ATOM 2863 O O . PRO A 1 357 ? -30.135 2.859 30.645 1.00 92.19 357 PRO A O 1
ATOM 2866 N N . GLU A 1 358 ? -32.221 3.614 30.908 1.00 91.25 358 GLU A N 1
ATOM 2867 C CA . GLU A 1 358 ? -31.959 4.294 32.186 1.00 91.25 358 GLU A CA 1
ATOM 2868 C C . GLU A 1 358 ? -31.313 3.395 33.258 1.00 91.25 358 GLU A C 1
ATOM 2870 O O . GLU A 1 358 ? -30.426 3.854 33.982 1.00 91.25 358 GLU A O 1
ATOM 2875 N N . ASP A 1 359 ? -31.721 2.127 33.367 1.00 90.69 359 ASP A N 1
ATOM 2876 C CA . ASP A 1 359 ? -31.224 1.230 34.413 1.00 90.69 359 ASP A CA 1
ATOM 2877 C C . ASP A 1 359 ? -29.859 0.605 34.073 1.00 90.69 359 ASP A C 1
ATOM 2879 O O . ASP A 1 359 ? -29.004 0.513 34.957 1.00 90.69 359 ASP A O 1
ATOM 2883 N N . GLU A 1 360 ? -29.580 0.284 32.809 1.00 94.00 360 GLU A N 1
ATOM 2884 C CA . GLU A 1 360 ? -28.276 -0.222 32.362 1.00 94.00 360 GLU A CA 1
ATOM 2885 C C . GLU A 1 360 ? -27.249 0.899 32.159 1.00 94.00 360 GLU A C 1
ATOM 2887 O O . GLU A 1 360 ? -26.065 0.688 32.417 1.00 94.00 360 GLU A O 1
ATOM 2892 N N . ALA A 1 361 ? -27.676 2.120 31.815 1.00 94.31 361 ALA A N 1
ATOM 2893 C CA . ALA A 1 361 ? -26.840 3.321 31.899 1.00 94.31 361 ALA A CA 1
ATOM 2894 C C . ALA A 1 361 ? -26.408 3.591 33.352 1.00 94.31 361 ALA A C 1
ATOM 2896 O O . ALA A 1 361 ? -25.248 3.915 33.612 1.00 94.31 361 ALA A O 1
ATOM 2897 N N . ARG A 1 362 ? -27.325 3.396 34.311 1.00 94.38 362 ARG A N 1
ATOM 2898 C CA . ARG A 1 362 ? -27.059 3.513 35.752 1.00 94.38 362 ARG A CA 1
ATOM 2899 C C . ARG A 1 362 ? -26.152 2.387 36.263 1.00 94.38 362 ARG A C 1
ATOM 2901 O O . ARG A 1 362 ? -25.259 2.667 37.057 1.00 94.38 362 ARG A O 1
ATOM 2908 N N . GLN A 1 363 ? -26.318 1.154 35.779 1.00 93.38 363 GLN A N 1
ATOM 2909 C CA . GLN A 1 363 ? -25.410 0.034 36.072 1.00 93.38 363 GLN A CA 1
ATOM 2910 C C . GLN A 1 363 ? -24.016 0.241 35.453 1.00 93.38 363 GLN A C 1
ATOM 2912 O O . GLN A 1 363 ? -23.006 -0.097 36.068 1.00 93.38 363 GLN A O 1
ATOM 2917 N N . PHE A 1 364 ? -23.942 0.824 34.255 1.00 94.12 364 PHE A N 1
ATOM 2918 C CA . PHE A 1 364 ? -22.686 1.220 33.622 1.00 94.12 364 PHE A CA 1
ATOM 2919 C C . PHE A 1 364 ? -21.989 2.308 34.454 1.00 94.12 364 PHE A C 1
ATOM 2921 O O . PHE A 1 364 ? -20.827 2.141 34.805 1.00 94.12 364 PHE A O 1
ATOM 2928 N N . LEU A 1 365 ? -22.705 3.359 34.875 1.00 95.50 365 LEU A N 1
ATOM 2929 C CA . LEU A 1 365 ? -22.184 4.382 35.794 1.00 95.50 365 LEU A CA 1
ATOM 2930 C C . LEU A 1 365 ? -21.661 3.769 37.107 1.00 95.50 365 LEU A C 1
ATOM 2932 O O . LEU A 1 365 ? -20.558 4.089 37.533 1.00 95.50 365 LEU A O 1
ATOM 2936 N N . GLU A 1 366 ? -22.415 2.858 37.725 1.00 94.88 366 GLU A N 1
ATOM 2937 C CA . GLU A 1 366 ? -22.011 2.118 38.933 1.00 94.88 366 GLU A CA 1
ATOM 2938 C C . GLU A 1 366 ? -20.712 1.311 38.720 1.00 94.88 366 GLU A C 1
ATOM 2940 O O . GLU A 1 366 ? -19.826 1.305 39.578 1.00 94.88 366 GLU A O 1
ATOM 2945 N N . ARG A 1 367 ? -20.549 0.700 37.538 1.00 93.06 367 ARG A N 1
ATOM 2946 C CA . ARG A 1 367 ? -19.333 -0.023 37.139 1.00 93.06 367 ARG A CA 1
ATOM 2947 C C . ARG A 1 367 ? -18.131 0.906 36.947 1.00 93.06 367 ARG A C 1
ATOM 2949 O O . ARG A 1 367 ? -17.073 0.623 37.501 1.00 93.06 367 ARG A O 1
ATOM 2956 N N . GLU A 1 368 ? -18.284 2.004 36.206 1.00 94.12 368 GLU A N 1
ATOM 2957 C CA . GLU A 1 368 ? -17.189 2.954 35.939 1.00 94.12 368 GLU A CA 1
ATOM 2958 C C . GLU A 1 368 ? -16.793 3.773 37.188 1.00 94.12 368 GLU A C 1
ATOM 2960 O O . GLU A 1 368 ? -15.660 4.237 37.290 1.00 94.12 368 GLU A O 1
ATOM 2965 N N . LEU A 1 369 ? -17.687 3.906 38.179 1.00 94.56 369 LEU A N 1
ATOM 2966 C CA . LEU A 1 369 ? -17.366 4.441 39.513 1.00 94.56 369 LEU A CA 1
ATOM 2967 C C . LEU A 1 369 ? -16.605 3.441 40.408 1.00 94.56 369 LEU A C 1
ATOM 2969 O O . LEU A 1 369 ? -16.141 3.824 41.483 1.00 94.56 369 LEU A O 1
ATOM 2973 N N . GLY A 1 370 ? -16.518 2.162 40.023 1.00 93.00 370 GLY A N 1
ATOM 2974 C CA . GLY A 1 370 ? -15.840 1.108 40.786 1.00 93.00 370 GLY A CA 1
ATOM 2975 C C . GLY A 1 370 ? -16.493 0.744 42.129 1.00 93.00 370 GLY A C 1
ATOM 2976 O O . GLY A 1 370 ? -15.868 0.064 42.944 1.00 93.00 370 GLY A O 1
ATOM 2977 N N . ARG A 1 371 ? -17.727 1.197 42.393 1.00 93.94 371 ARG A N 1
ATOM 2978 C CA . ARG A 1 371 ? -18.442 1.003 43.668 1.00 93.94 371 ARG A CA 1
ATOM 2979 C C . ARG A 1 371 ? -19.955 0.979 43.472 1.00 93.94 371 ARG A C 1
ATOM 2981 O O . ARG A 1 371 ? -20.474 1.623 42.570 1.00 93.94 371 ARG A O 1
ATOM 2988 N N . THR A 1 372 ? -20.672 0.339 44.392 1.00 93.81 372 THR A N 1
ATOM 2989 C CA . THR A 1 372 ? -22.141 0.355 44.397 1.00 93.81 372 THR A CA 1
ATOM 2990 C C . THR A 1 372 ? -22.724 1.732 44.744 1.00 93.81 372 THR A C 1
ATOM 2992 O O . THR A 1 372 ? -22.162 2.476 45.558 1.00 93.81 372 THR A O 1
ATOM 2995 N N . LEU A 1 373 ? -23.893 2.038 44.180 1.00 94.00 373 LEU A N 1
ATOM 2996 C CA . LEU A 1 373 ? -24.660 3.265 44.399 1.00 94.00 373 LEU A CA 1
ATOM 2997 C C . LEU A 1 373 ? -25.558 3.154 45.640 1.00 94.00 373 LEU A C 1
ATOM 2999 O O . LEU A 1 373 ? -26.443 2.297 45.727 1.00 94.00 373 LEU A O 1
ATOM 3003 N N . THR A 1 374 ? -25.393 4.070 46.594 1.00 94.06 374 THR A N 1
ATOM 3004 C CA . THR A 1 374 ? -26.259 4.132 47.783 1.00 94.06 374 THR A CA 1
ATOM 3005 C C . THR A 1 374 ? -27.687 4.562 47.427 1.00 94.06 374 THR A C 1
ATOM 3007 O O . THR A 1 374 ? -27.934 5.177 46.390 1.00 94.06 374 THR A O 1
ATOM 3010 N N . ALA A 1 375 ? -28.659 4.289 48.306 1.00 92.38 375 ALA A N 1
ATOM 3011 C CA . ALA A 1 375 ? -30.067 4.633 48.069 1.00 92.38 375 ALA A CA 1
ATOM 3012 C C . ALA A 1 375 ? -30.308 6.137 47.802 1.00 92.38 375 ALA A C 1
ATOM 3014 O O . ALA A 1 375 ? -31.200 6.485 47.032 1.00 92.38 375 ALA A O 1
ATOM 3015 N N . ALA A 1 376 ? -29.496 7.022 48.393 1.00 92.75 376 ALA A N 1
ATOM 3016 C CA . ALA A 1 376 ? -29.560 8.467 48.160 1.00 92.75 376 ALA A CA 1
ATOM 3017 C C . ALA A 1 376 ? -29.000 8.884 46.785 1.00 92.75 376 ALA A C 1
ATOM 3019 O O . ALA A 1 376 ? -29.414 9.899 46.229 1.00 92.75 376 ALA A O 1
ATOM 3020 N N . GLU A 1 377 ? -28.086 8.096 46.216 1.00 95.00 377 GLU A N 1
ATOM 3021 C CA . GLU A 1 377 ? -27.441 8.365 44.927 1.00 95.00 377 GLU A CA 1
ATOM 3022 C C . GLU A 1 377 ? -28.260 7.888 43.724 1.00 95.00 377 GLU A C 1
ATOM 3024 O O . GLU A 1 377 ? -28.019 8.353 42.614 1.00 95.00 377 GLU A O 1
ATOM 3029 N N . GLN A 1 378 ? -29.253 7.012 43.918 1.00 93.94 378 GLN A N 1
ATOM 3030 C CA . GLN A 1 378 ? -30.035 6.426 42.820 1.00 93.94 378 GLN A CA 1
ATOM 3031 C C . GLN A 1 378 ? -30.757 7.480 41.960 1.00 93.94 378 GLN A C 1
ATOM 3033 O O . GLN A 1 378 ? -30.750 7.377 40.735 1.00 93.94 378 GLN A O 1
ATOM 3038 N N . ALA A 1 379 ? -31.358 8.509 42.569 1.00 94.94 379 ALA A N 1
ATOM 3039 C CA . ALA A 1 379 ? -32.038 9.574 41.824 1.00 94.94 379 ALA A CA 1
ATOM 3040 C C . ALA A 1 379 ? -31.054 10.531 41.106 1.00 94.94 379 ALA A C 1
ATOM 3042 O O . ALA A 1 379 ? -31.242 10.767 39.910 1.00 94.94 379 ALA A O 1
ATOM 3043 N N . PRO A 1 380 ? -29.970 11.017 41.747 1.00 95.94 380 PRO A N 1
ATOM 3044 C CA . PRO A 1 380 ? -28.885 11.705 41.047 1.00 95.94 380 PRO A CA 1
ATOM 3045 C C . PRO A 1 380 ? -28.261 10.906 39.892 1.00 95.94 380 PRO A C 1
ATOM 3047 O O . PRO A 1 380 ? -28.069 11.453 38.809 1.00 95.94 380 PRO A O 1
ATOM 3050 N N . ALA A 1 381 ? -28.003 9.607 40.076 1.00 95.75 381 ALA A N 1
ATOM 3051 C CA . ALA A 1 381 ? -27.437 8.739 39.042 1.00 95.75 381 ALA A CA 1
ATOM 3052 C C . ALA A 1 381 ? -28.343 8.648 37.801 1.00 95.75 381 ALA A C 1
ATOM 3054 O O . ALA A 1 381 ? -27.859 8.793 36.677 1.00 95.75 381 ALA A O 1
ATOM 3055 N N . ARG A 1 382 ? -29.664 8.499 37.999 1.00 95.31 382 ARG A N 1
ATOM 3056 C CA . ARG A 1 382 ? -30.667 8.566 36.919 1.00 95.31 382 ARG A CA 1
ATOM 3057 C C . ARG A 1 382 ? -30.621 9.911 36.189 1.00 95.31 382 ARG A C 1
ATOM 3059 O O . ARG A 1 382 ? -30.593 9.933 34.963 1.00 95.31 382 ARG A O 1
ATOM 3066 N N . ALA A 1 383 ? -30.533 11.026 36.919 1.00 94.06 383 ALA A N 1
ATOM 3067 C CA . ALA A 1 383 ? -30.455 12.365 36.329 1.00 94.06 383 ALA A CA 1
ATOM 3068 C C . ALA A 1 383 ? -29.179 12.592 35.489 1.00 94.06 383 ALA A C 1
ATOM 3070 O O . ALA A 1 383 ? -29.268 13.171 34.402 1.00 94.06 383 ALA A O 1
ATOM 3071 N N . VAL A 1 384 ? -28.017 12.092 35.935 1.00 94.31 384 VAL A N 1
ATOM 3072 C CA . VAL A 1 384 ? -26.773 12.083 35.136 1.00 94.31 384 VAL A CA 1
ATOM 3073 C C . VAL A 1 384 ? -26.979 11.277 33.851 1.00 94.31 384 VAL A C 1
ATOM 3075 O O . VAL A 1 384 ? -26.767 11.802 32.759 1.00 94.31 384 VAL A O 1
ATOM 3078 N N . CYS A 1 385 ? -27.449 10.031 33.963 1.00 94.62 385 CYS A N 1
ATOM 3079 C CA . CYS A 1 385 ? -27.623 9.138 32.814 1.00 94.62 385 CYS A CA 1
ATOM 3080 C C . CYS A 1 385 ? -28.623 9.693 31.787 1.00 94.62 385 CYS A C 1
ATOM 3082 O O . CYS A 1 385 ? -28.345 9.668 30.588 1.00 94.62 385 CYS A O 1
ATOM 3084 N N . ALA A 1 386 ? -29.744 10.258 32.247 1.00 92.50 386 ALA A N 1
ATOM 3085 C CA . ALA A 1 386 ? -30.752 10.885 31.395 1.00 92.50 386 ALA A CA 1
ATOM 3086 C C . ALA A 1 386 ? -30.223 12.144 30.685 1.00 92.50 386 ALA A C 1
ATOM 3088 O O . ALA A 1 386 ? -30.447 12.308 29.486 1.00 92.50 386 ALA A O 1
ATOM 3089 N N . SER A 1 387 ? -29.467 13.002 31.382 1.00 92.75 387 SER A N 1
ATOM 3090 C CA . SER A 1 387 ? -28.861 14.203 30.777 1.00 92.75 387 SER A CA 1
ATOM 3091 C C . SER A 1 387 ? -27.796 13.846 29.729 1.00 92.75 387 SER A C 1
ATOM 3093 O O . SER A 1 387 ? -27.678 14.518 28.706 1.00 92.75 387 SER A O 1
ATOM 3095 N N . LEU A 1 388 ? -27.080 12.735 29.932 1.00 92.31 388 LEU A N 1
ATOM 3096 C CA . LEU A 1 388 ? -26.147 12.149 28.961 1.00 92.31 388 LEU A CA 1
ATOM 3097 C C . LEU A 1 388 ? -26.830 11.262 27.902 1.00 92.31 388 LEU A C 1
ATOM 3099 O O . LEU A 1 388 ? -26.136 10.638 27.101 1.00 92.31 388 LEU A O 1
ATOM 3103 N N . LYS A 1 389 ? -28.170 11.182 27.887 1.00 91.81 389 LYS A N 1
ATOM 3104 C CA . LYS A 1 389 ? -28.972 10.332 26.983 1.00 91.81 389 LYS A CA 1
ATOM 3105 C C . LYS A 1 389 ? -28.529 8.857 26.954 1.00 91.81 389 LYS A C 1
ATOM 3107 O O . LYS A 1 389 ? -28.626 8.209 25.915 1.00 91.81 389 LYS A O 1
ATOM 3112 N N . GLY A 1 390 ? -27.982 8.341 28.054 1.00 91.81 390 GLY A N 1
ATOM 3113 C CA . GLY A 1 390 ? -27.436 6.983 28.122 1.00 91.81 390 GLY A CA 1
ATOM 3114 C C . GLY A 1 390 ? -26.114 6.761 27.369 1.00 91.81 390 GLY A C 1
ATOM 3115 O O . GLY A 1 390 ? -25.705 5.612 27.218 1.00 91.81 390 GLY A O 1
ATOM 3116 N N . HIS A 1 391 ? -25.449 7.800 26.850 1.00 91.81 391 HIS A N 1
ATOM 3117 C CA . HIS A 1 391 ? -24.284 7.637 25.974 1.00 91.81 391 HIS A CA 1
ATOM 3118 C C . HIS A 1 391 ? -23.054 7.073 26.731 1.00 91.81 391 HIS A C 1
ATOM 3120 O O . HIS A 1 391 ? -22.514 7.773 27.594 1.00 91.81 391 HIS A O 1
ATOM 3126 N N . PRO A 1 392 ? -22.567 5.847 26.424 1.00 92.44 392 PRO A N 1
ATOM 3127 C CA . PRO A 1 392 ? -21.597 5.140 27.269 1.00 92.44 392 PRO A CA 1
ATOM 3128 C C . PRO A 1 392 ? -20.289 5.899 27.499 1.00 92.44 392 PRO A C 1
ATOM 3130 O O . PRO A 1 392 ? -19.877 6.075 28.644 1.00 92.44 392 PRO A O 1
ATOM 3133 N N . LEU A 1 393 ? -19.661 6.418 26.436 1.00 90.25 393 LEU A N 1
ATOM 3134 C CA . LEU A 1 393 ? -18.408 7.173 26.563 1.00 90.25 393 LEU A CA 1
ATOM 3135 C C . LEU A 1 393 ? -18.581 8.454 27.400 1.00 90.25 393 LEU A C 1
ATOM 3137 O O . LEU A 1 393 ? -17.688 8.811 28.164 1.00 90.25 393 LEU A O 1
ATOM 3141 N N . SER A 1 394 ? -19.741 9.115 27.319 1.00 91.19 394 SER A N 1
ATOM 3142 C CA . SER A 1 394 ? -20.027 10.290 28.152 1.00 91.19 394 SER A CA 1
ATOM 3143 C C . SER A 1 394 ? -20.205 9.909 29.621 1.00 91.19 394 SER A C 1
ATOM 3145 O O . SER A 1 394 ? -19.744 10.633 30.500 1.00 91.19 394 SER A O 1
ATOM 3147 N N . ILE A 1 395 ? -20.853 8.772 29.901 1.00 93.44 395 ILE A N 1
ATOM 3148 C CA . ILE A 1 395 ? -21.042 8.269 31.269 1.00 93.44 395 ILE A CA 1
ATOM 3149 C C . ILE A 1 395 ? -19.694 7.851 31.873 1.00 93.44 395 ILE A C 1
ATOM 3151 O O . ILE A 1 395 ? -19.431 8.183 33.026 1.00 93.44 395 ILE A O 1
ATOM 3155 N N . ALA A 1 396 ? -18.813 7.211 31.098 1.00 92.75 396 ALA A N 1
ATOM 3156 C CA . ALA A 1 396 ? -17.462 6.851 31.538 1.00 92.75 396 ALA A CA 1
ATOM 3157 C C . ALA A 1 396 ? -16.605 8.091 31.857 1.00 92.75 396 ALA A C 1
ATOM 3159 O O . ALA A 1 396 ? -15.960 8.146 32.905 1.00 92.75 396 ALA A O 1
ATOM 3160 N N . GLN A 1 397 ? -16.656 9.128 31.011 1.00 91.69 397 GLN A N 1
ATOM 3161 C CA . GLN A 1 397 ? -16.011 10.420 31.289 1.00 91.69 397 GLN A CA 1
ATOM 3162 C C . GLN A 1 397 ? -16.589 11.093 32.548 1.00 91.69 397 GLN A C 1
ATOM 3164 O O . GLN A 1 397 ? -15.836 11.610 33.373 1.00 91.69 397 GLN A O 1
ATOM 3169 N N . ALA A 1 398 ? -17.912 11.046 32.745 1.00 92.69 398 ALA A N 1
ATOM 3170 C CA . ALA A 1 398 ? -18.565 11.622 33.920 1.00 92.69 398 ALA A CA 1
ATOM 3171 C C . ALA A 1 398 ? -18.256 10.864 35.224 1.00 92.69 398 ALA A C 1
ATOM 3173 O O . ALA A 1 398 ? -18.066 11.496 36.265 1.00 92.69 398 ALA A O 1
ATOM 3174 N N . ALA A 1 399 ? -18.146 9.534 35.166 1.00 94.75 399 ALA A N 1
ATOM 3175 C CA . ALA A 1 399 ? -17.696 8.703 36.278 1.00 94.75 399 ALA A CA 1
ATOM 3176 C C . ALA A 1 399 ? -16.241 9.021 36.657 1.00 94.75 399 ALA A C 1
ATOM 3178 O O . ALA A 1 399 ? -15.964 9.317 37.819 1.00 94.75 399 ALA A O 1
ATOM 3179 N N . ALA A 1 400 ? -15.335 9.048 35.672 1.00 92.38 400 ALA A N 1
ATOM 3180 C CA . ALA A 1 400 ? -13.925 9.371 35.885 1.00 92.38 400 ALA A CA 1
ATOM 3181 C C . ALA A 1 400 ? -13.738 10.772 36.494 1.00 92.38 400 ALA A C 1
ATOM 3183 O O . ALA A 1 400 ? -13.029 10.918 37.489 1.00 92.38 400 ALA A O 1
ATOM 3184 N N . TYR A 1 401 ? -14.441 11.784 35.967 1.00 91.81 401 TYR A N 1
ATOM 3185 C CA . TYR A 1 401 ? -14.433 13.141 36.523 1.00 91.81 401 TYR A CA 1
ATOM 3186 C C . TYR A 1 401 ? -14.895 13.168 37.989 1.00 91.81 401 TYR A C 1
ATOM 3188 O O . TYR A 1 401 ? -14.263 13.821 38.822 1.00 91.81 401 TYR A O 1
ATOM 3196 N N . ALA A 1 402 ? -15.975 12.450 38.318 1.00 93.19 402 ALA A N 1
ATOM 3197 C CA . ALA A 1 402 ? -16.525 12.405 39.671 1.00 93.19 402 ALA A CA 1
ATOM 3198 C C . ALA A 1 402 ? -15.599 11.700 40.674 1.00 93.19 402 ALA A C 1
ATOM 3200 O O . ALA A 1 402 ? -15.475 12.170 41.806 1.00 93.19 402 ALA A O 1
ATOM 3201 N N . VAL A 1 403 ? -14.925 10.622 40.254 1.00 92.75 403 VAL A N 1
ATOM 3202 C CA . VAL A 1 403 ? -13.909 9.917 41.055 1.00 92.75 403 VAL A CA 1
ATOM 3203 C C . VAL A 1 403 ? -12.681 10.801 41.280 1.00 92.75 403 VAL A C 1
ATOM 3205 O O . VAL A 1 403 ? -12.248 10.949 42.419 1.00 92.75 403 VAL A O 1
ATOM 3208 N N . GLU A 1 404 ? -12.147 11.428 40.228 1.00 90.38 404 GLU A N 1
ATOM 3209 C CA . GLU A 1 404 ? -10.950 12.278 40.312 1.00 90.38 404 GLU A CA 1
ATOM 3210 C C . GLU A 1 404 ? -11.169 13.520 41.188 1.00 90.38 404 GLU A C 1
ATOM 3212 O O . GLU A 1 404 ? -10.339 13.842 42.037 1.00 90.38 404 GLU A O 1
ATOM 3217 N N . HIS A 1 405 ? -12.294 14.213 41.001 1.00 89.56 405 HIS A N 1
ATOM 3218 C CA . HIS A 1 405 ? -12.581 15.474 41.689 1.00 89.56 405 HIS A CA 1
ATOM 3219 C C . HIS A 1 405 ? -13.361 15.284 43.005 1.00 89.56 405 HIS A C 1
ATOM 3221 O O . HIS A 1 405 ? -13.691 16.274 43.660 1.00 89.56 405 HIS A O 1
ATOM 3227 N N . ASN A 1 406 ? -13.675 14.038 43.391 1.00 92.19 406 ASN A N 1
ATOM 3228 C CA . ASN A 1 406 ? -14.517 13.681 44.544 1.00 92.19 406 ASN A CA 1
ATOM 3229 C C . ASN A 1 406 ? -15.862 14.449 44.571 1.00 92.19 406 ASN A C 1
ATOM 3231 O O . ASN A 1 406 ? -16.276 15.005 45.591 1.00 92.19 406 ASN A O 1
ATOM 3235 N N . VAL A 1 407 ? -16.527 14.523 43.413 1.00 93.31 407 VAL A N 1
ATOM 3236 C CA . VAL A 1 407 ? -17.770 15.288 43.202 1.00 93.31 407 VAL A CA 1
ATOM 3237 C C . VAL A 1 407 ? -18.982 14.389 43.441 1.00 93.31 407 VAL A C 1
ATOM 3239 O O . VAL A 1 407 ? -19.031 13.264 42.942 1.00 93.31 407 VAL A O 1
ATOM 3242 N N . SER A 1 408 ? -19.986 14.871 44.182 1.00 94.94 408 SER A N 1
ATOM 3243 C CA . SER A 1 408 ? -21.191 14.073 44.429 1.00 94.94 408 SER A CA 1
ATOM 3244 C C . SER A 1 408 ? -22.014 13.900 43.150 1.00 94.94 408 SER A C 1
ATOM 3246 O O . SER A 1 408 ? -22.048 14.774 42.282 1.00 94.94 408 SER A O 1
ATOM 3248 N N . LEU A 1 409 ? -22.753 12.793 43.045 1.00 95.12 409 LEU A N 1
ATOM 3249 C CA . LEU A 1 409 ? -23.617 12.554 41.886 1.00 95.12 409 LEU A CA 1
ATOM 3250 C C . LEU A 1 409 ? -24.747 13.591 41.757 1.00 95.12 409 LEU A C 1
ATOM 3252 O O . LEU A 1 409 ? -25.252 13.792 40.656 1.00 95.12 409 LEU A O 1
ATOM 3256 N N . ALA A 1 410 ? -25.121 14.282 42.843 1.00 93.81 410 ALA A N 1
ATOM 3257 C CA . ALA A 1 410 ? -26.084 15.384 42.799 1.00 93.81 410 ALA A CA 1
ATOM 3258 C C . ALA A 1 410 ? -25.486 16.636 42.137 1.00 93.81 410 ALA A C 1
ATOM 3260 O O . ALA A 1 410 ? -26.110 17.223 41.252 1.00 93.81 410 ALA A O 1
ATOM 3261 N N . ASP A 1 411 ? -24.249 16.991 42.495 1.00 93.19 411 ASP A N 1
ATOM 3262 C CA . ASP A 1 411 ? -23.516 18.093 41.861 1.00 93.19 411 ASP A CA 1
ATOM 3263 C C . ASP A 1 411 ? -23.196 17.768 40.393 1.00 93.19 411 ASP A C 1
ATOM 3265 O O . ASP A 1 411 ? -23.295 18.634 39.523 1.00 93.19 411 ASP A O 1
ATOM 3269 N N . LEU A 1 412 ? -22.858 16.507 40.094 1.00 92.56 412 LEU A N 1
ATOM 3270 C CA . LEU A 1 412 ? -22.627 16.021 38.732 1.00 92.56 412 LEU A CA 1
ATOM 3271 C C . LEU A 1 412 ? -23.900 16.115 37.878 1.00 92.56 412 LEU A C 1
ATOM 3273 O O . LEU A 1 412 ? -23.842 16.629 36.762 1.00 92.56 412 LEU A O 1
ATOM 3277 N N . ALA A 1 413 ? -25.055 15.694 38.409 1.00 92.56 413 ALA A N 1
ATOM 3278 C CA . ALA A 1 413 ? -26.346 15.844 37.736 1.00 92.56 413 ALA A CA 1
ATOM 3279 C C . ALA A 1 413 ? -26.657 17.318 37.433 1.00 92.56 413 ALA A C 1
ATOM 3281 O O . ALA A 1 413 ? -27.066 17.646 36.319 1.00 92.56 413 ALA A O 1
ATOM 3282 N N . GLN A 1 414 ? -26.412 18.215 38.395 1.00 90.00 414 GLN A N 1
ATOM 3283 C CA . GLN A 1 414 ? -26.606 19.653 38.205 1.00 90.00 414 GLN A CA 1
ATOM 3284 C C . GLN A 1 414 ? -25.667 20.233 37.135 1.00 90.00 414 GLN A C 1
ATOM 3286 O O . GLN A 1 414 ? -26.111 21.046 36.328 1.00 90.00 414 GLN A O 1
ATOM 3291 N N . ARG A 1 415 ? -24.393 19.821 37.109 1.00 89.25 415 ARG A N 1
ATOM 3292 C CA . ARG A 1 415 ? -23.395 20.265 36.118 1.00 89.25 415 ARG A CA 1
ATOM 3293 C C . ARG A 1 415 ? -23.750 19.814 34.705 1.00 89.25 415 ARG A C 1
ATOM 3295 O O . ARG A 1 415 ? -23.798 20.633 33.793 1.00 89.25 415 ARG A O 1
ATOM 3302 N N . VAL A 1 416 ? -24.028 18.524 34.527 1.00 88.69 416 VAL A N 1
ATOM 3303 C CA . VAL A 1 416 ? -24.347 17.954 33.211 1.00 88.69 416 VAL A CA 1
ATOM 3304 C C . VAL A 1 416 ? -25.690 18.484 32.692 1.00 88.69 416 VAL A C 1
ATOM 3306 O O . VAL A 1 416 ? -25.805 18.796 31.512 1.00 88.69 416 VAL A O 1
ATOM 3309 N N . GLY A 1 417 ? -26.684 18.677 33.565 1.00 83.44 417 GLY A N 1
ATOM 3310 C CA . GLY A 1 417 ? -27.989 19.239 33.195 1.00 83.44 417 GLY A CA 1
ATOM 3311 C C . GLY A 1 417 ? -27.984 20.723 32.785 1.00 83.44 417 GLY A C 1
ATOM 3312 O O . GLY A 1 417 ? -29.035 21.242 32.415 1.00 83.44 417 GLY A O 1
ATOM 3313 N N . GLN A 1 418 ? -26.842 21.421 32.854 1.00 79.81 418 GLN A N 1
ATOM 3314 C CA . GLN A 1 418 ? -26.707 22.841 32.488 1.00 79.81 418 GLN A CA 1
ATOM 3315 C C . GLN A 1 418 ? -26.157 23.084 31.071 1.00 79.81 418 GLN A C 1
ATOM 3317 O O . GLN A 1 418 ? -26.121 24.236 30.636 1.00 79.81 418 GLN A O 1
ATOM 3322 N N . GLY A 1 419 ? -25.745 22.045 30.337 1.00 77.00 419 GLY A N 1
ATOM 3323 C CA . GLY A 1 419 ? -25.115 22.195 29.021 1.00 77.00 419 GLY A CA 1
ATOM 3324 C C . GLY A 1 419 ? -25.254 20.965 28.116 1.00 77.00 419 GLY A C 1
ATOM 3325 O O . GLY A 1 419 ? -25.937 20.004 28.468 1.00 77.00 419 GLY A O 1
ATOM 3326 N N . PRO A 1 420 ? -24.635 20.976 26.921 1.00 77.19 420 PRO A N 1
ATOM 3327 C CA . PRO A 1 420 ? -24.473 19.770 26.113 1.00 77.19 420 PRO A CA 1
ATOM 3328 C C . PRO A 1 420 ? -23.625 18.716 26.844 1.00 77.19 420 PRO A C 1
ATOM 3330 O O . PRO A 1 420 ? -22.763 19.043 27.657 1.00 77.19 420 PRO A O 1
ATOM 3333 N N . ALA A 1 421 ? -23.807 17.439 26.494 1.00 70.12 421 ALA A N 1
ATOM 3334 C CA . ALA A 1 421 ? -23.099 16.315 27.120 1.00 70.12 421 ALA A CA 1
ATOM 3335 C C . ALA A 1 421 ? -21.556 16.407 27.036 1.00 70.12 421 ALA A C 1
ATOM 3337 O O . ALA A 1 421 ? -20.863 15.816 27.860 1.00 70.12 421 ALA 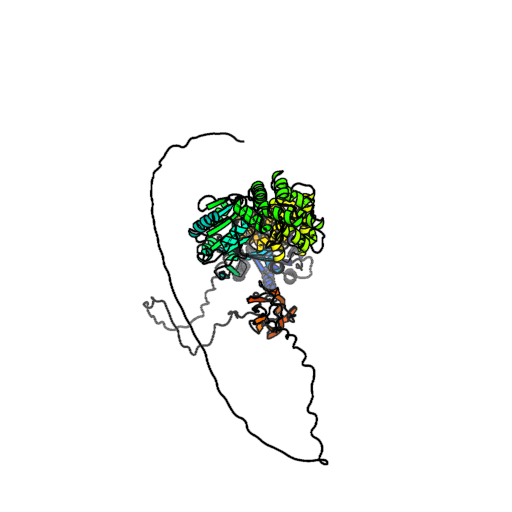A O 1
ATOM 3338 N N . THR A 1 422 ? -21.015 17.169 26.079 1.00 76.00 422 THR A N 1
ATOM 3339 C CA . THR A 1 422 ? -19.577 17.444 25.926 1.00 76.00 422 THR A CA 1
ATOM 3340 C C . THR A 1 422 ? -19.031 18.497 26.895 1.00 76.00 422 THR A C 1
ATOM 3342 O O . THR A 1 422 ? -17.815 18.593 27.046 1.00 76.00 422 THR A O 1
ATOM 3345 N N . SER A 1 423 ? -19.869 19.290 27.579 1.00 80.69 423 SER A N 1
ATOM 3346 C CA . SER A 1 423 ? -19.403 20.370 28.469 1.00 80.69 423 SER A CA 1
ATOM 3347 C C . SER A 1 423 ? -18.487 19.876 29.589 1.00 80.69 423 SER A C 1
ATOM 3349 O O . SER A 1 423 ? -17.537 20.569 29.941 1.00 80.69 423 SER A O 1
ATOM 3351 N N . LEU A 1 424 ? -18.720 18.666 30.107 1.00 82.56 424 LEU A N 1
ATOM 3352 C CA . LEU A 1 424 ? -17.851 18.065 31.119 1.00 82.56 424 LEU A CA 1
ATOM 3353 C C . LEU A 1 424 ? -16.512 17.597 30.522 1.00 82.56 424 LEU A C 1
ATOM 3355 O O . LEU A 1 424 ? -15.469 17.732 31.158 1.00 82.56 424 LEU A O 1
ATOM 3359 N N . THR A 1 425 ? -16.523 17.108 29.279 1.00 82.94 425 THR A N 1
ATOM 3360 C CA . THR A 1 425 ? -15.317 16.764 28.511 1.00 82.94 425 THR A CA 1
ATOM 3361 C C . THR A 1 425 ? -14.440 18.002 28.288 1.00 82.94 425 THR A C 1
ATOM 3363 O O . THR A 1 425 ? -13.228 17.927 28.472 1.00 82.94 425 THR A O 1
ATOM 3366 N N . HIS A 1 426 ? -15.049 19.151 27.964 1.00 80.25 426 HIS A N 1
ATOM 3367 C CA . HIS A 1 426 ? -14.360 20.445 27.878 1.00 80.25 426 HIS A CA 1
ATOM 3368 C C . HIS A 1 426 ? -13.813 20.899 29.244 1.00 80.25 426 HIS A C 1
ATOM 3370 O O . HIS A 1 426 ? -12.616 21.141 29.357 1.00 80.25 426 HIS A O 1
ATOM 3376 N N . GLU A 1 427 ? -14.637 20.918 30.303 1.00 83.94 427 GLU A N 1
ATOM 3377 C CA . GLU A 1 427 ? -14.201 21.308 31.661 1.00 83.94 427 GLU A CA 1
ATOM 3378 C C . GLU A 1 427 ? -13.042 20.434 32.183 1.00 83.94 427 GLU A C 1
ATOM 3380 O O . GLU A 1 427 ? -12.177 20.916 32.917 1.00 83.94 427 GLU A O 1
ATOM 3385 N N . THR A 1 428 ? -13.006 19.158 31.787 1.00 86.00 428 THR A N 1
ATOM 3386 C CA . THR A 1 428 ? -11.896 18.243 32.087 1.00 86.00 428 THR A CA 1
ATOM 3387 C C . THR A 1 428 ? -10.646 18.620 31.291 1.00 86.00 428 THR A C 1
ATOM 3389 O O . THR A 1 428 ? -9.587 18.811 31.887 1.00 86.00 428 THR A O 1
ATOM 3392 N N . ALA A 1 429 ? -10.760 18.777 29.966 1.00 85.25 429 ALA A N 1
ATOM 3393 C CA . ALA A 1 429 ? -9.643 19.133 29.087 1.00 85.25 429 ALA A CA 1
ATOM 3394 C C . ALA A 1 429 ? -8.974 20.463 29.491 1.00 85.25 429 ALA A C 1
ATOM 3396 O O . ALA A 1 429 ? -7.747 20.530 29.591 1.00 85.25 429 ALA A O 1
ATOM 3397 N N . ASP A 1 430 ? -9.769 21.480 29.834 1.00 84.19 430 ASP A N 1
ATOM 3398 C CA . ASP A 1 430 ? -9.298 22.789 30.309 1.00 84.19 430 ASP A CA 1
ATOM 3399 C C . ASP A 1 430 ? -8.479 22.698 31.614 1.00 84.19 430 ASP A C 1
ATOM 3401 O O . ASP A 1 430 ? -7.626 23.552 31.886 1.00 84.19 430 ASP A O 1
ATOM 3405 N N . ARG A 1 431 ? -8.687 21.650 32.424 1.00 87.31 431 ARG A N 1
ATOM 3406 C CA . ARG A 1 431 ? -8.009 21.436 33.717 1.00 87.31 431 ARG A CA 1
ATOM 3407 C C . ARG A 1 431 ? -6.826 20.479 33.692 1.00 87.31 431 ARG A C 1
ATOM 3409 O O . ARG A 1 431 ? -6.083 20.460 34.671 1.00 87.31 431 ARG A O 1
ATOM 3416 N N . LEU A 1 432 ? -6.617 19.734 32.608 1.00 90.69 432 LEU A N 1
ATOM 3417 C CA . LEU A 1 432 ? -5.492 18.802 32.490 1.00 90.69 432 LEU A CA 1
ATOM 3418 C C . LEU A 1 432 ? -4.131 19.492 32.750 1.00 90.69 432 LEU A C 1
ATOM 3420 O O . LEU A 1 432 ? -3.974 20.672 32.413 1.00 90.69 432 LEU A O 1
ATOM 3424 N N . PRO A 1 433 ? -3.125 18.782 33.294 1.00 91.81 433 PRO A N 1
ATOM 3425 C CA . PRO A 1 433 ? -1.735 19.241 33.312 1.00 91.81 433 PRO A CA 1
ATOM 3426 C C . PRO A 1 433 ? -1.209 19.564 31.906 1.00 91.81 433 PRO A C 1
ATOM 3428 O O . PRO A 1 433 ? -1.649 18.963 30.927 1.00 91.81 433 PRO A O 1
ATOM 3431 N N . ASP A 1 434 ? -0.227 20.460 31.792 1.00 89.06 434 ASP A N 1
ATOM 3432 C CA . ASP A 1 434 ? 0.287 20.929 30.491 1.00 89.06 434 ASP A CA 1
ATOM 3433 C C . ASP A 1 434 ? 0.879 19.803 29.612 1.00 89.06 434 ASP A C 1
ATOM 3435 O O . ASP A 1 434 ? 0.804 19.870 28.384 1.00 89.06 434 ASP A O 1
ATOM 3439 N N . GLU A 1 435 ? 1.423 18.748 30.232 1.00 91.25 435 GLU A N 1
ATOM 3440 C CA . GLU A 1 435 ? 1.872 17.513 29.565 1.00 91.25 435 GLU A CA 1
ATOM 3441 C C . GLU A 1 435 ? 0.695 16.794 28.876 1.00 91.25 435 GLU A C 1
ATOM 3443 O O . GLU A 1 435 ? 0.729 16.505 27.679 1.00 91.25 435 GLU A O 1
ATOM 3448 N N . GLU A 1 436 ? -0.382 16.565 29.629 1.00 92.25 436 GLU A N 1
ATOM 3449 C CA . GLU A 1 436 ? -1.584 15.854 29.187 1.00 92.25 436 GLU A CA 1
ATOM 3450 C C . GLU A 1 436 ? -2.395 16.684 28.183 1.00 92.25 436 GLU A C 1
ATOM 3452 O O . GLU A 1 436 ? -2.860 16.140 27.181 1.00 92.25 436 GLU A O 1
ATOM 3457 N N . LYS A 1 437 ? -2.489 18.009 28.379 1.00 89.62 437 LYS A N 1
ATOM 3458 C CA . LYS A 1 437 ? -3.054 18.944 27.390 1.00 89.62 437 LYS A CA 1
ATOM 3459 C C . LYS A 1 437 ? -2.334 18.848 26.053 1.00 89.62 437 LYS A C 1
ATOM 3461 O O . LYS A 1 437 ? -2.986 18.746 25.019 1.00 89.62 437 LYS A O 1
ATOM 3466 N N . ARG A 1 438 ? -0.995 18.862 26.064 1.00 90.06 438 ARG A N 1
ATOM 3467 C CA . ARG A 1 438 ? -0.187 18.809 24.840 1.00 90.06 438 ARG A CA 1
ATOM 3468 C C . ARG A 1 438 ? -0.417 17.515 24.064 1.00 90.06 438 ARG A C 1
ATOM 3470 O O . ARG A 1 438 ? -0.605 17.561 22.851 1.00 90.06 438 ARG A O 1
ATOM 3477 N N . ILE A 1 439 ? -0.413 16.378 24.755 1.00 91.94 439 ILE A N 1
ATOM 3478 C CA . ILE A 1 439 ? -0.666 15.071 24.135 1.00 91.94 439 ILE A CA 1
ATOM 3479 C C . ILE A 1 439 ? -2.100 15.010 23.595 1.00 91.94 439 ILE A C 1
ATOM 3481 O O . ILE A 1 439 ? -2.300 14.613 22.446 1.00 91.94 439 ILE A O 1
ATOM 3485 N N . LEU A 1 440 ? -3.090 15.474 24.366 1.00 90.56 440 LEU A N 1
ATOM 3486 C CA . LEU A 1 440 ? -4.481 15.503 23.918 1.00 90.56 440 LEU A CA 1
ATOM 3487 C C . LEU A 1 440 ? -4.678 16.415 22.697 1.00 90.56 440 LEU A C 1
ATOM 3489 O O . LEU A 1 440 ? -5.384 16.027 21.774 1.00 90.56 440 LEU A O 1
ATOM 3493 N N . ALA A 1 441 ? -4.022 17.577 22.638 1.00 88.31 441 ALA A N 1
ATOM 3494 C CA . ALA A 1 441 ? -4.079 18.479 21.485 1.00 88.31 441 ALA A CA 1
ATOM 3495 C C . ALA A 1 441 ? -3.509 17.834 20.206 1.00 88.31 441 ALA A C 1
ATOM 3497 O O . ALA A 1 441 ? -4.109 17.958 19.137 1.00 88.31 441 ALA A O 1
ATOM 3498 N N . ILE A 1 442 ? -2.408 17.079 20.312 1.00 90.12 442 ILE A N 1
ATOM 3499 C CA . ILE A 1 442 ? -1.831 16.316 19.189 1.00 90.12 442 ILE A CA 1
ATOM 3500 C C . ILE A 1 442 ? -2.806 15.224 18.715 1.00 90.12 442 ILE A C 1
ATOM 3502 O O . ILE A 1 442 ? -3.095 15.131 17.520 1.00 90.12 442 ILE A O 1
ATOM 3506 N N . LEU A 1 443 ? -3.367 14.435 19.639 1.00 90.31 443 LEU A N 1
ATOM 3507 C CA . LEU A 1 443 ? -4.334 13.376 19.321 1.00 90.31 443 LEU A CA 1
ATOM 3508 C C . LEU A 1 443 ? -5.655 13.934 18.745 1.00 90.31 443 LEU A C 1
ATOM 3510 O O . LEU A 1 443 ? -6.243 13.332 17.843 1.00 90.31 443 LEU A O 1
ATOM 3514 N N . SER A 1 444 ? -6.102 15.106 19.202 1.00 86.56 444 SER A N 1
ATOM 3515 C CA . SER A 1 444 ? -7.259 15.825 18.649 1.00 86.56 444 SER A CA 1
ATOM 3516 C C . SER A 1 444 ? -6.986 16.383 17.250 1.00 86.56 444 SER A C 1
ATOM 3518 O O . SER A 1 444 ? -7.846 16.277 16.373 1.00 86.56 444 SER A O 1
ATOM 3520 N N . ALA A 1 445 ? -5.780 16.903 16.986 1.00 85.62 445 ALA A N 1
ATOM 3521 C CA . ALA A 1 445 ? -5.380 17.367 15.655 1.00 85.62 445 ALA A CA 1
ATOM 3522 C C . ALA A 1 445 ? -5.418 16.232 14.606 1.00 85.62 445 ALA A C 1
ATOM 3524 O O . ALA A 1 445 ? -5.862 16.467 13.474 1.00 85.62 445 ALA A O 1
ATOM 3525 N N . LEU A 1 446 ? -5.050 15.010 15.027 1.00 84.69 446 LEU A N 1
ATOM 3526 C CA . LEU A 1 446 ? -5.174 13.734 14.296 1.00 84.69 446 LEU A CA 1
ATOM 3527 C C . LEU A 1 446 ? -6.622 13.262 14.070 1.00 84.69 446 LEU A C 1
ATOM 3529 O O . LEU A 1 446 ? -6.855 12.391 13.228 1.00 84.69 446 LEU A O 1
ATOM 3533 N N . GLY A 1 447 ? -7.605 13.817 14.786 1.00 78.19 447 GLY A N 1
ATOM 3534 C CA . GLY A 1 447 ? -9.039 13.622 14.533 1.00 78.19 447 GLY A CA 1
ATOM 3535 C C . GLY A 1 447 ? -9.581 12.200 14.734 1.00 78.19 447 GLY A C 1
ATOM 3536 O O . GLY A 1 447 ? -10.714 11.933 14.333 1.00 78.19 447 GLY A O 1
ATOM 3537 N N . GLY A 1 448 ? -8.797 11.299 15.334 1.00 79.44 448 GLY A N 1
ATOM 3538 C CA . GLY A 1 448 ? -9.103 9.867 15.464 1.00 79.44 448 GLY A CA 1
ATOM 3539 C C . GLY A 1 448 ? -8.096 8.936 14.781 1.00 79.44 448 GLY A C 1
ATOM 3540 O O . GLY A 1 448 ? -8.119 7.739 15.052 1.00 79.44 448 GLY A O 1
ATOM 3541 N N . THR A 1 449 ? -7.194 9.470 13.955 1.00 87.12 449 THR A N 1
ATOM 3542 C CA . THR A 1 449 ? -6.046 8.722 13.413 1.00 87.12 449 THR A CA 1
ATOM 3543 C C . THR A 1 449 ? -5.114 8.315 14.565 1.00 87.12 449 THR A C 1
ATOM 3545 O O . THR A 1 449 ? -4.819 9.169 15.407 1.00 87.12 449 THR A O 1
ATOM 3548 N N . PRO A 1 450 ? -4.661 7.053 14.655 1.00 89.19 450 PRO A N 1
ATOM 3549 C CA . PRO A 1 450 ? -3.755 6.622 15.713 1.00 89.19 450 PRO A CA 1
ATOM 3550 C C . PRO A 1 450 ? -2.319 7.095 15.463 1.00 89.19 450 PRO A C 1
ATOM 3552 O O . PRO A 1 450 ? -1.912 7.347 14.326 1.00 89.19 450 PRO A O 1
ATOM 3555 N N . LEU A 1 451 ? -1.542 7.193 16.540 1.00 91.62 451 LEU A N 1
ATOM 3556 C CA . LEU A 1 451 ? -0.129 7.542 16.509 1.00 91.62 451 LEU A CA 1
ATOM 3557 C C . LEU A 1 451 ? 0.656 6.732 17.551 1.00 91.62 451 LEU A C 1
ATOM 3559 O O . LEU A 1 451 ? 0.265 6.631 18.715 1.00 91.62 451 LEU A O 1
ATOM 3563 N N . GLN A 1 452 ? 1.786 6.167 17.131 1.00 90.81 452 GLN A N 1
ATOM 3564 C CA . GLN A 1 452 ? 2.684 5.408 18.002 1.00 90.81 452 GLN A CA 1
ATOM 3565 C C . GLN A 1 452 ? 3.336 6.299 19.074 1.00 90.81 452 GLN A C 1
ATOM 3567 O O . GLN A 1 452 ? 3.648 7.465 18.814 1.00 90.81 452 GLN A O 1
ATOM 3572 N N . ALA A 1 453 ? 3.580 5.741 20.267 1.00 89.94 453 ALA A N 1
ATOM 3573 C CA . ALA A 1 453 ? 4.114 6.479 21.420 1.00 89.94 453 ALA A CA 1
ATOM 3574 C C . ALA A 1 453 ? 5.456 7.177 21.116 1.00 89.94 453 ALA A C 1
ATOM 3576 O O . ALA A 1 453 ? 5.599 8.367 21.381 1.00 89.94 453 ALA A O 1
ATOM 3577 N N . GLU A 1 454 ? 6.384 6.490 20.437 1.00 90.19 454 GLU A N 1
ATOM 3578 C CA . GLU A 1 454 ? 7.679 7.039 19.987 1.00 90.19 454 GLU A CA 1
ATOM 3579 C C . GLU A 1 454 ? 7.533 8.363 19.205 1.00 90.19 454 GLU A C 1
ATOM 3581 O O . GLU A 1 454 ? 8.318 9.301 19.375 1.00 90.19 454 GLU A O 1
ATOM 3586 N N . ASN A 1 455 ? 6.500 8.460 18.363 1.00 93.06 455 ASN A N 1
ATOM 3587 C CA . ASN A 1 455 ? 6.233 9.646 17.554 1.00 93.06 455 ASN A CA 1
ATOM 3588 C C . ASN A 1 455 ? 5.531 10.736 18.385 1.00 93.06 455 ASN A C 1
ATOM 3590 O O . ASN A 1 455 ? 5.817 11.919 18.202 1.00 93.06 455 ASN A O 1
ATOM 3594 N N . LEU A 1 456 ? 4.663 10.364 19.337 1.00 92.50 456 LEU A N 1
ATOM 3595 C CA . LEU A 1 456 ? 4.059 11.300 20.297 1.00 92.50 456 LEU A CA 1
ATOM 3596 C C . LEU A 1 456 ? 5.118 11.983 21.174 1.00 92.50 456 LEU A C 1
ATOM 3598 O O . LEU A 1 456 ? 5.033 13.196 21.377 1.00 92.50 456 LEU A O 1
ATOM 3602 N N . GLU A 1 457 ? 6.143 11.260 21.632 1.00 93.12 457 GLU A N 1
ATOM 3603 C CA . GLU A 1 457 ? 7.280 11.844 22.362 1.00 93.12 457 GLU A CA 1
ATOM 3604 C C . GLU A 1 457 ? 8.001 12.888 21.496 1.00 93.12 457 GLU A C 1
ATOM 3606 O O . GLU A 1 457 ? 8.131 14.054 21.875 1.00 93.12 457 GLU A O 1
ATOM 3611 N N . GLN A 1 458 ? 8.387 12.493 20.277 1.00 92.56 458 GLN A N 1
ATOM 3612 C CA . GLN A 1 458 ? 9.136 13.339 19.343 1.00 92.56 458 GLN A CA 1
ATOM 3613 C C . GLN A 1 458 ? 8.351 14.578 18.870 1.00 92.56 458 GLN A C 1
ATOM 3615 O O . GLN A 1 458 ? 8.959 15.625 18.647 1.00 92.56 458 GLN A O 1
ATOM 3620 N N . ILE A 1 459 ? 7.023 14.493 18.717 1.00 94.19 459 ILE A N 1
ATOM 3621 C CA . ILE A 1 459 ? 6.163 15.621 18.300 1.00 94.19 459 ILE A CA 1
ATOM 3622 C C . ILE A 1 459 ? 5.824 16.534 19.491 1.00 94.19 459 ILE A C 1
ATOM 3624 O O . ILE A 1 459 ? 5.804 17.759 19.347 1.00 94.19 459 ILE A O 1
ATOM 3628 N N . SER A 1 460 ? 5.587 15.971 20.680 1.00 91.50 460 SER A N 1
ATOM 3629 C CA . SER A 1 460 ? 5.291 16.757 21.887 1.00 91.50 460 SER A CA 1
ATOM 3630 C C . SER A 1 460 ? 6.532 17.424 22.497 1.00 91.50 460 SER A C 1
ATOM 3632 O O . SER A 1 460 ? 6.403 18.442 23.186 1.00 91.50 460 SER A O 1
ATOM 3634 N N . GLY A 1 461 ? 7.728 16.879 22.255 1.00 91.69 461 GLY A N 1
ATOM 3635 C CA . GLY A 1 461 ? 8.969 17.311 22.901 1.00 91.69 461 GLY A CA 1
ATOM 3636 C C . GLY A 1 461 ? 9.009 17.004 24.403 1.00 91.69 461 GLY A C 1
ATOM 3637 O O . GLY A 1 461 ? 9.754 17.654 25.138 1.00 91.69 461 GLY A O 1
ATOM 3638 N N . LEU A 1 462 ? 8.168 16.073 24.861 1.00 90.88 462 LEU A N 1
ATOM 3639 C CA . LEU A 1 462 ? 8.167 15.543 26.222 1.00 90.88 462 LEU A CA 1
ATOM 3640 C C . LEU A 1 462 ? 9.119 14.338 26.318 1.00 90.88 462 LEU A C 1
ATOM 3642 O O . LEU A 1 462 ? 9.649 13.861 25.316 1.00 90.88 462 LEU A O 1
ATOM 3646 N N . ARG A 1 463 ? 9.343 13.858 27.541 1.00 81.81 463 ARG A N 1
ATOM 3647 C CA . ARG A 1 463 ? 9.977 12.566 27.835 1.00 81.81 463 ARG A CA 1
ATOM 3648 C C . ARG A 1 463 ? 8.993 11.765 28.679 1.00 81.81 463 ARG A C 1
ATOM 3650 O O . ARG A 1 463 ? 8.341 12.378 29.523 1.00 81.81 463 ARG A O 1
ATOM 3657 N N . GLU A 1 464 ? 8.927 10.450 28.486 1.00 81.81 464 GLU A N 1
ATOM 3658 C CA . GLU A 1 464 ? 8.105 9.536 29.299 1.00 81.81 464 GLU A CA 1
ATOM 3659 C C . GLU A 1 464 ? 6.599 9.873 29.222 1.00 81.81 464 GLU A C 1
ATOM 3661 O O . GLU A 1 464 ? 5.915 10.119 30.220 1.00 81.81 464 GLU A O 1
ATOM 3666 N N . THR A 1 465 ? 6.064 9.900 27.999 1.00 91.12 465 THR A N 1
ATOM 3667 C CA . THR A 1 465 ? 4.651 10.210 27.715 1.00 91.12 465 THR A CA 1
ATOM 3668 C C . THR A 1 465 ? 3.663 9.161 28.235 1.00 91.12 465 THR A C 1
ATOM 3670 O O . THR A 1 465 ? 2.491 9.496 28.416 1.00 91.12 465 THR A O 1
ATOM 3673 N N . ASP A 1 466 ? 4.110 7.936 28.534 1.00 90.75 466 ASP A N 1
ATOM 3674 C CA . ASP A 1 466 ? 3.260 6.813 28.957 1.00 90.75 466 ASP A CA 1
ATOM 3675 C C . ASP A 1 466 ? 2.342 7.169 30.131 1.00 90.75 466 ASP A C 1
ATOM 3677 O O . ASP A 1 466 ? 1.129 7.001 30.040 1.00 90.75 466 ASP A O 1
ATOM 3681 N N . ARG A 1 467 ? 2.881 7.773 31.200 1.00 92.25 467 ARG A N 1
ATOM 3682 C CA . ARG A 1 467 ? 2.094 8.198 32.376 1.00 92.25 467 ARG A CA 1
ATOM 3683 C C . ARG A 1 467 ? 0.978 9.181 32.003 1.00 92.25 467 ARG A C 1
ATOM 3685 O O . ARG A 1 467 ? -0.113 9.138 32.569 1.00 92.25 467 ARG A O 1
ATOM 3692 N N . ALA A 1 468 ? 1.248 10.090 31.069 1.00 93.19 468 ALA A N 1
ATOM 3693 C CA . ALA A 1 468 ? 0.269 11.068 30.611 1.00 93.19 468 ALA A CA 1
ATOM 3694 C C . ALA A 1 468 ? -0.782 10.424 29.683 1.00 93.19 468 ALA A C 1
ATOM 3696 O O . ALA A 1 468 ? -1.960 10.775 29.753 1.00 93.19 468 ALA A O 1
ATOM 3697 N N . LEU A 1 469 ? -0.393 9.429 28.882 1.00 94.62 469 LEU A N 1
ATOM 3698 C CA . LEU A 1 469 ? -1.304 8.624 28.063 1.00 94.62 469 LEU A CA 1
ATOM 3699 C C . LEU A 1 469 ? -2.207 7.727 28.930 1.00 94.62 469 LEU A C 1
ATOM 3701 O O . LEU A 1 469 ? -3.419 7.714 28.725 1.00 94.62 469 LEU A O 1
ATOM 3705 N N . GLU A 1 470 ? -1.670 7.084 29.972 1.00 94.12 470 GLU A N 1
ATOM 3706 C CA . GLU A 1 470 ? -2.444 6.385 31.010 1.00 94.12 470 GLU A CA 1
ATOM 3707 C C . GLU A 1 470 ? -3.426 7.322 31.731 1.00 94.12 470 GLU A C 1
ATOM 3709 O O . GLU A 1 470 ? -4.575 6.954 31.989 1.00 94.12 470 GLU A O 1
ATOM 3714 N N . ASN A 1 471 ? -3.008 8.549 32.050 1.00 94.00 471 ASN A N 1
ATOM 3715 C CA . ASN A 1 471 ? -3.869 9.559 32.670 1.00 94.00 471 ASN A CA 1
ATOM 3716 C C . ASN A 1 471 ? -5.016 9.997 31.739 1.00 94.00 471 ASN A C 1
ATOM 3718 O O . ASN A 1 471 ? -6.157 10.134 32.190 1.00 94.00 471 ASN A O 1
ATOM 3722 N N . LEU A 1 472 ? -4.757 10.168 30.440 1.00 94.00 472 LEU A N 1
ATOM 3723 C CA . LEU A 1 472 ? -5.798 10.444 29.442 1.00 94.00 472 LEU A CA 1
ATOM 3724 C C . LEU A 1 472 ? -6.722 9.233 29.220 1.00 94.00 472 LEU A C 1
ATOM 3726 O O . LEU A 1 472 ? -7.932 9.415 29.058 1.00 94.00 472 LEU A O 1
ATOM 3730 N N . ALA A 1 473 ? -6.188 8.010 29.274 1.00 93.88 473 ALA A N 1
ATOM 3731 C CA . ALA A 1 473 ? -6.956 6.770 29.165 1.00 93.88 473 ALA A CA 1
ATOM 3732 C C . ALA A 1 473 ? -7.900 6.567 30.356 1.00 93.88 473 ALA A C 1
ATOM 3734 O O . ALA A 1 473 ? -9.088 6.312 30.165 1.00 93.88 473 ALA A O 1
ATOM 3735 N N . ARG A 1 474 ? -7.417 6.777 31.590 1.00 92.31 474 ARG A N 1
ATOM 3736 C CA . ARG A 1 474 ? -8.243 6.707 32.812 1.00 92.31 474 ARG A CA 1
ATOM 3737 C C . ARG A 1 474 ? -9.387 7.725 32.828 1.00 92.31 474 ARG A C 1
ATOM 3739 O O . ARG A 1 474 ? -10.412 7.469 33.452 1.00 92.31 474 ARG A O 1
ATOM 3746 N N . ARG A 1 475 ? -9.248 8.844 32.111 1.00 92.12 475 ARG A N 1
ATOM 3747 C CA . ARG A 1 475 ? -10.317 9.841 31.913 1.00 92.12 475 ARG A CA 1
ATOM 3748 C C . ARG A 1 475 ? -11.167 9.610 30.662 1.00 92.12 475 ARG A C 1
ATOM 3750 O O . ARG A 1 475 ? -12.038 10.425 30.380 1.00 92.12 475 ARG A O 1
ATOM 3757 N N . ASN A 1 476 ? -10.950 8.517 29.924 1.00 91.69 476 ASN A N 1
ATOM 3758 C CA . ASN A 1 476 ? -11.632 8.207 28.662 1.00 91.69 476 ASN A CA 1
ATOM 3759 C C . ASN A 1 476 ? -11.507 9.339 27.611 1.00 91.69 476 ASN A C 1
ATOM 3761 O O . ASN A 1 476 ? -12.464 9.657 26.899 1.00 91.69 476 ASN A O 1
ATOM 3765 N N . LEU A 1 477 ? -10.334 9.985 27.544 1.00 90.75 477 LEU A N 1
ATOM 3766 C CA . LEU A 1 477 ? -9.998 11.043 26.576 1.00 90.75 477 LEU A CA 1
ATOM 3767 C C . LEU A 1 477 ? -9.102 10.534 25.432 1.00 90.75 477 LEU A C 1
ATOM 3769 O O . LEU A 1 477 ? -9.169 11.057 24.319 1.00 90.75 477 LEU A O 1
ATOM 3773 N N . ALA A 1 478 ? -8.325 9.475 25.671 1.00 92.06 478 ALA A N 1
ATOM 3774 C CA . ALA A 1 478 ? -7.522 8.764 24.674 1.00 92.06 478 ALA A CA 1
ATOM 3775 C C . ALA A 1 478 ? -7.682 7.241 24.835 1.00 92.06 478 ALA A C 1
ATOM 3777 O O . ALA A 1 478 ? -8.016 6.769 25.919 1.00 92.06 478 ALA A O 1
ATOM 3778 N N . GLU A 1 479 ? -7.437 6.475 23.772 1.00 89.25 479 GLU A N 1
ATOM 3779 C CA . GLU A 1 479 ? -7.451 5.006 23.798 1.00 89.25 479 GLU A CA 1
ATOM 3780 C C . GLU A 1 479 ? -6.287 4.409 22.992 1.00 89.25 479 GLU A C 1
ATOM 3782 O O . GLU A 1 479 ? -5.841 4.989 21.998 1.00 89.25 479 GLU A O 1
ATOM 3787 N N . LEU A 1 480 ? -5.794 3.244 23.425 1.00 88.75 480 LEU A N 1
ATOM 3788 C CA . LEU A 1 480 ? -4.740 2.488 22.746 1.00 88.75 480 LEU A CA 1
ATOM 3789 C C . LEU A 1 480 ? -5.351 1.493 21.749 1.00 88.75 480 LEU A C 1
ATOM 3791 O O . LEU A 1 480 ? -6.240 0.712 22.092 1.00 88.75 480 LEU A O 1
ATOM 3795 N N . THR A 1 481 ? -4.835 1.499 20.523 1.00 83.00 481 THR A N 1
ATOM 3796 C CA . THR A 1 481 ? -5.214 0.600 19.423 1.00 83.00 481 THR A CA 1
ATOM 3797 C C . THR A 1 481 ? -3.992 -0.183 18.930 1.00 83.00 481 THR A C 1
ATOM 3799 O O . THR A 1 481 ? -2.869 0.107 19.338 1.00 83.00 481 THR A O 1
ATOM 3802 N N . ALA A 1 482 ? -4.183 -1.154 18.029 1.00 75.00 482 ALA A N 1
ATOM 3803 C CA . ALA A 1 482 ? -3.076 -1.915 17.434 1.00 75.00 482 ALA A CA 1
ATOM 3804 C C . ALA A 1 482 ? -2.028 -1.023 16.728 1.00 75.00 482 ALA A C 1
ATOM 3806 O O . ALA A 1 482 ? -0.846 -1.349 16.724 1.00 75.00 482 ALA A O 1
ATOM 3807 N N . PHE A 1 483 ? -2.448 0.130 16.197 1.00 77.38 483 PHE A N 1
ATOM 3808 C CA . PHE A 1 483 ? -1.597 1.094 15.489 1.00 77.38 483 PHE A CA 1
ATOM 3809 C C . PHE A 1 483 ? -1.146 2.276 16.376 1.00 77.38 483 PHE A C 1
ATOM 3811 O O . PHE A 1 483 ? -0.730 3.321 15.874 1.00 77.38 483 PHE A O 1
ATOM 3818 N N . GLY A 1 484 ? -1.260 2.141 17.702 1.00 88.56 484 GLY A N 1
ATOM 3819 C CA . GLY A 1 484 ? -0.915 3.180 18.675 1.00 88.56 484 GLY A CA 1
ATOM 3820 C C . GLY A 1 484 ? -2.126 3.932 19.238 1.00 88.56 484 GLY A C 1
ATOM 3821 O O . GLY A 1 484 ? -3.268 3.464 19.184 1.00 88.56 484 GLY A O 1
ATOM 3822 N N . TRP A 1 485 ? -1.871 5.094 19.831 1.00 92.06 485 TRP A N 1
ATOM 3823 C CA . TRP A 1 485 ? -2.838 5.873 20.607 1.00 92.06 485 TRP A CA 1
ATOM 3824 C C . TRP A 1 485 ? -3.682 6.799 19.730 1.00 92.06 485 TRP A C 1
ATOM 3826 O O . TRP A 1 485 ? -3.146 7.472 18.852 1.00 92.06 485 TRP A O 1
ATOM 3836 N N . ARG A 1 486 ? -4.988 6.901 20.000 1.00 89.88 486 ARG A N 1
ATOM 3837 C CA . ARG A 1 486 ? -5.892 7.867 19.347 1.00 89.88 486 ARG A CA 1
ATOM 3838 C C . ARG A 1 486 ? -6.774 8.611 20.346 1.00 89.88 486 ARG A C 1
ATOM 3840 O O . ARG A 1 486 ? -6.936 8.190 21.490 1.00 89.88 486 ARG A O 1
ATOM 3847 N N . VAL A 1 487 ? -7.375 9.714 19.900 1.00 89.75 487 VAL A N 1
ATOM 3848 C CA . VAL A 1 487 ? -8.332 10.487 20.704 1.00 89.75 487 VAL A CA 1
ATOM 3849 C C . VAL A 1 487 ? -9.704 9.804 20.781 1.00 89.75 487 VAL A C 1
ATOM 3851 O O . VAL A 1 487 ? -10.184 9.230 19.801 1.00 89.75 487 VAL A O 1
ATOM 3854 N N . SER A 1 488 ? -10.358 9.900 21.940 1.00 85.94 488 SER A N 1
ATOM 3855 C CA . SER A 1 488 ? -11.711 9.375 22.162 1.00 85.94 488 SER A CA 1
ATOM 3856 C C . SER A 1 488 ? -12.788 10.165 21.404 1.00 85.94 488 SER A C 1
ATOM 3858 O O . SER A 1 488 ? -12.696 11.383 21.243 1.00 85.94 488 SER A O 1
ATOM 3860 N N . GLY A 1 489 ? -13.850 9.467 20.983 1.00 74.06 489 GLY A N 1
ATOM 3861 C CA . GLY A 1 489 ? -14.903 9.959 20.079 1.00 74.06 489 GLY A CA 1
ATOM 3862 C C . GLY A 1 489 ? -15.433 11.371 20.354 1.00 74.06 489 GLY A C 1
ATOM 3863 O O . GLY A 1 489 ? -15.376 12.226 19.476 1.00 74.06 489 GLY A O 1
ATOM 3864 N N . LEU A 1 490 ? -15.875 11.640 21.586 1.00 66.06 490 LEU A N 1
ATOM 3865 C CA . LEU A 1 490 ? -16.459 12.931 21.993 1.00 66.06 490 LEU A CA 1
ATOM 3866 C C . LEU A 1 490 ? -15.489 14.123 21.911 1.00 66.06 490 LEU A C 1
ATOM 3868 O O . LEU A 1 490 ? -15.926 15.272 21.905 1.00 66.06 490 LEU A O 1
ATOM 3872 N N . VAL A 1 491 ? -14.180 13.868 21.859 1.00 67.88 491 VAL A N 1
ATOM 3873 C CA . VAL A 1 491 ? -13.158 14.912 21.712 1.00 67.88 491 VAL A CA 1
ATOM 3874 C C . VAL A 1 491 ? -12.887 15.206 20.228 1.00 67.88 491 VAL A C 1
ATOM 3876 O O . VAL A 1 491 ? -12.594 16.349 19.888 1.00 67.88 491 VAL A O 1
ATOM 3879 N N . LYS A 1 492 ? -13.091 14.234 19.314 1.00 65.81 492 LYS A N 1
ATOM 3880 C CA . LYS A 1 492 ? -12.957 14.423 17.846 1.00 65.81 492 LYS A CA 1
ATOM 3881 C C . LYS A 1 492 ? -13.853 15.543 17.288 1.00 65.81 492 LYS A C 1
ATOM 3883 O O . LYS A 1 492 ? -13.608 16.032 16.183 1.00 65.81 492 LYS A O 1
ATOM 3888 N N . GLU A 1 493 ? -14.931 15.877 17.999 1.00 53.31 493 GLU A N 1
ATOM 3889 C CA . GLU A 1 493 ? -15.938 16.866 17.591 1.00 53.31 493 GLU A CA 1
ATOM 3890 C C . GLU A 1 493 ? -15.658 18.279 18.126 1.00 53.31 493 GLU A C 1
ATOM 3892 O O . GLU A 1 493 ? -16.324 19.232 17.723 1.00 53.31 493 GLU A O 1
ATOM 3897 N N . GLN A 1 494 ? -14.631 18.445 18.967 1.00 52.06 494 GLN A N 1
ATOM 3898 C CA . GLN A 1 494 ? -14.101 19.758 19.333 1.00 52.06 494 GLN A CA 1
ATOM 3899 C C . GLN A 1 494 ? -13.348 20.318 18.099 1.00 52.06 494 GLN A C 1
ATOM 3901 O O . GLN A 1 494 ? -12.385 19.686 17.660 1.00 52.06 494 GLN A O 1
ATOM 3906 N N . PRO A 1 495 ? -13.792 21.419 17.448 1.00 50.03 495 PRO A N 1
ATOM 3907 C CA . PRO A 1 495 ? -13.380 21.698 16.063 1.00 50.03 495 PRO A CA 1
ATOM 3908 C C . PRO A 1 495 ? -11.899 22.094 15.936 1.00 50.03 495 PRO A C 1
ATOM 3910 O O . PRO A 1 495 ? -11.509 23.196 16.305 1.00 50.03 495 PRO A O 1
ATOM 3913 N N . LYS A 1 496 ? -11.025 21.253 15.370 1.00 50.25 496 LYS A N 1
ATOM 3914 C CA . LYS A 1 496 ? -10.774 21.066 13.917 1.00 50.25 496 LYS A CA 1
ATOM 3915 C C . LYS A 1 496 ? -10.377 22.311 13.100 1.00 50.25 496 LYS A C 1
ATOM 3917 O O . LYS A 1 496 ? -9.918 22.114 11.973 1.00 50.25 496 LYS A O 1
ATOM 3922 N N . ALA A 1 497 ? -10.512 23.531 13.627 1.00 48.25 497 ALA A N 1
ATOM 3923 C CA . ALA A 1 497 ? -10.253 24.782 12.902 1.00 48.25 497 ALA A CA 1
ATOM 3924 C C . ALA A 1 497 ? -9.759 25.949 13.789 1.00 48.25 497 ALA A C 1
ATOM 3926 O O . ALA A 1 497 ? -9.811 27.104 13.364 1.00 48.25 497 ALA A O 1
ATOM 3927 N N . ASP A 1 498 ? -9.287 25.682 15.009 1.00 61.06 498 ASP A N 1
ATOM 3928 C CA . ASP A 1 498 ? -8.569 26.683 15.799 1.00 61.06 498 ASP A CA 1
ATOM 3929 C C . ASP A 1 498 ? -7.085 26.782 15.390 1.00 61.06 498 ASP A C 1
ATOM 3931 O O . ASP A 1 498 ? -6.524 25.917 14.707 1.00 61.06 498 ASP A O 1
ATOM 3935 N N . GLY A 1 499 ? -6.432 27.875 15.795 1.00 65.44 499 GLY A N 1
ATOM 3936 C CA . GLY A 1 499 ? -5.022 28.106 15.470 1.00 65.44 499 GLY A CA 1
ATOM 3937 C C . GLY A 1 499 ? -4.086 27.058 16.080 1.00 65.44 499 GLY A C 1
ATOM 3938 O O . GLY A 1 499 ? -3.046 26.759 15.499 1.00 65.44 499 GLY A O 1
ATOM 3939 N N . GLU A 1 500 ? -4.452 26.463 17.220 1.00 74.50 500 GLU A N 1
ATOM 3940 C CA . GLU A 1 500 ? -3.641 25.432 17.866 1.00 74.50 500 GLU A CA 1
ATOM 3941 C C . GLU A 1 500 ? -3.695 24.089 17.120 1.00 74.50 500 GLU A C 1
ATOM 3943 O O . GLU A 1 500 ? -2.633 23.532 16.833 1.00 74.50 500 GLU A O 1
ATOM 3948 N N . SER A 1 501 ? -4.871 23.606 16.698 1.00 73.56 501 SER A N 1
ATOM 3949 C CA . SER A 1 501 ? -4.977 22.390 15.871 1.00 73.56 501 SER A CA 1
ATOM 3950 C C . SER A 1 501 ? -4.186 22.515 14.567 1.00 73.56 501 SER A C 1
ATOM 3952 O O . SER A 1 501 ? -3.535 21.560 14.141 1.00 73.56 501 SER A O 1
ATOM 3954 N N . LEU A 1 502 ? -4.212 23.694 13.934 1.00 77.38 502 LEU A N 1
ATOM 3955 C CA . LEU A 1 502 ? -3.454 23.967 12.709 1.00 77.38 502 LEU A CA 1
ATOM 3956 C C . LEU A 1 502 ? -1.938 23.977 12.965 1.00 77.38 502 LEU A C 1
ATOM 3958 O O . LEU A 1 502 ? -1.195 23.323 12.230 1.00 77.38 502 LEU A O 1
ATOM 3962 N N . ASN A 1 503 ? -1.484 24.619 14.048 1.00 86.38 503 ASN A N 1
ATOM 3963 C CA . ASN A 1 503 ? -0.081 24.579 14.478 1.00 86.38 503 ASN A CA 1
ATOM 3964 C C . ASN A 1 503 ? 0.392 23.143 14.773 1.00 86.38 503 ASN A C 1
ATOM 3966 O O . ASN A 1 503 ? 1.515 22.776 14.417 1.00 86.38 503 ASN A O 1
ATOM 3970 N N . TRP A 1 504 ? -0.447 22.309 15.400 1.00 90.12 504 TRP A N 1
ATOM 3971 C CA . TRP A 1 504 ? -0.115 20.904 15.647 1.00 90.12 504 TRP A CA 1
ATOM 3972 C C . TRP A 1 504 ? -0.067 20.085 14.358 1.00 90.12 504 TRP A C 1
ATOM 3974 O O . TRP A 1 504 ? 0.910 19.365 14.171 1.00 90.12 504 TRP A O 1
ATOM 3984 N N . ARG A 1 505 ? -1.009 20.247 13.416 1.00 90.81 505 ARG A N 1
ATOM 3985 C CA . ARG A 1 505 ? -0.920 19.588 12.095 1.00 90.81 505 ARG A CA 1
ATOM 3986 C C . ARG A 1 505 ? 0.364 19.955 11.355 1.00 90.81 505 ARG A C 1
ATOM 3988 O O . ARG A 1 505 ? 1.059 19.055 10.900 1.00 90.81 505 ARG A O 1
ATOM 3995 N N . GLN A 1 506 ? 0.742 21.234 11.317 1.00 90.75 506 GLN A N 1
ATOM 3996 C CA . GLN A 1 506 ? 2.011 21.663 10.709 1.00 90.75 506 GLN A CA 1
ATOM 3997 C C . GLN A 1 506 ? 3.237 21.023 11.387 1.00 90.75 506 GLN A C 1
ATOM 3999 O O . GLN A 1 506 ? 4.163 20.591 10.699 1.00 90.75 506 GLN A O 1
ATOM 4004 N N . ARG A 1 507 ? 3.238 20.885 12.722 1.00 92.94 507 ARG A N 1
ATOM 4005 C CA . ARG A 1 507 ? 4.296 20.163 13.457 1.00 92.94 507 ARG A CA 1
ATOM 4006 C C . ARG A 1 507 ? 4.326 18.667 13.145 1.00 92.94 507 ARG A C 1
ATOM 4008 O O . ARG A 1 507 ? 5.413 18.119 12.988 1.00 92.94 507 ARG A O 1
ATOM 4015 N N . ILE A 1 508 ? 3.166 18.019 13.039 1.00 95.00 508 ILE A N 1
ATOM 4016 C CA . ILE A 1 508 ? 3.047 16.590 12.717 1.00 95.00 508 ILE A CA 1
ATOM 4017 C C . ILE A 1 508 ? 3.536 16.331 11.278 1.00 95.00 508 ILE A C 1
ATOM 4019 O O . ILE A 1 508 ? 4.354 15.436 11.075 1.00 95.00 508 ILE A O 1
ATOM 4023 N N . ILE A 1 509 ? 3.146 17.168 10.306 1.00 95.56 509 ILE A N 1
ATOM 4024 C CA . ILE A 1 509 ? 3.648 17.127 8.918 1.00 95.56 509 ILE A CA 1
ATOM 4025 C C . ILE A 1 509 ? 5.171 17.324 8.887 1.00 95.56 509 ILE A C 1
ATOM 4027 O O . ILE A 1 509 ? 5.882 16.525 8.282 1.00 95.56 509 ILE A O 1
ATOM 4031 N N . GLY A 1 510 ? 5.696 18.346 9.574 1.00 94.81 510 GLY A N 1
ATOM 4032 C CA . GLY A 1 510 ? 7.138 18.612 9.638 1.00 94.81 510 GLY A CA 1
ATOM 4033 C C . GLY A 1 510 ? 7.936 17.471 10.282 1.00 94.81 510 GLY A C 1
ATOM 4034 O O . GLY A 1 510 ? 9.004 17.107 9.789 1.00 94.81 510 GLY A O 1
ATOM 4035 N N . HIS A 1 511 ? 7.393 16.855 11.338 1.00 96.12 511 HIS A N 1
ATOM 4036 C CA . HIS A 1 511 ? 7.952 15.643 11.935 1.00 96.12 511 HIS A CA 1
ATOM 4037 C C . HIS A 1 511 ? 7.968 14.489 10.927 1.00 96.12 511 HIS A C 1
ATOM 4039 O O . HIS A 1 511 ? 9.036 13.928 10.683 1.00 96.12 511 HIS A O 1
ATOM 4045 N N . PHE A 1 512 ? 6.824 14.155 10.317 1.00 96.81 512 PHE A N 1
ATOM 4046 C CA . PHE A 1 512 ? 6.716 12.999 9.425 1.00 96.81 512 PHE A CA 1
ATOM 4047 C C . PHE A 1 512 ? 7.515 13.155 8.128 1.00 96.81 512 PHE A C 1
ATOM 4049 O O . PHE A 1 512 ? 8.143 12.195 7.687 1.00 96.81 512 PHE A O 1
ATOM 4056 N N . SER A 1 513 ? 7.600 14.373 7.591 1.00 95.19 513 SER A N 1
ATOM 4057 C CA . SER A 1 513 ? 8.492 14.736 6.484 1.00 95.19 513 SER A CA 1
ATOM 4058 C C . SER A 1 513 ? 9.955 14.395 6.804 1.00 95.19 513 SER A C 1
ATOM 4060 O O . SER A 1 513 ? 10.635 13.764 6.000 1.00 95.19 513 SER A O 1
ATOM 4062 N N . GLY A 1 514 ? 10.449 14.719 8.004 1.00 94.75 514 GLY A N 1
ATOM 4063 C CA . GLY A 1 514 ? 11.796 14.311 8.424 1.00 94.75 514 GLY A CA 1
ATOM 4064 C C . GLY A 1 514 ? 11.911 12.838 8.847 1.00 94.75 514 GLY A C 1
ATOM 4065 O O . GLY A 1 514 ? 12.999 12.267 8.793 1.00 94.75 514 GLY A O 1
ATOM 4066 N N . TRP A 1 515 ? 10.828 12.229 9.331 1.00 96.31 515 TRP A N 1
ATOM 4067 C CA . TRP A 1 515 ? 10.781 10.850 9.829 1.00 96.31 515 TRP A CA 1
ATOM 4068 C C . TRP A 1 515 ? 10.829 9.834 8.686 1.00 96.31 515 TRP A C 1
ATOM 4070 O O . TRP A 1 515 ? 11.551 8.846 8.800 1.00 96.31 515 TRP A O 1
ATOM 4080 N N . ILE A 1 516 ? 10.122 10.085 7.579 1.00 95.19 516 ILE A N 1
ATOM 4081 C CA . ILE A 1 516 ? 10.014 9.125 6.471 1.00 95.19 516 ILE A CA 1
ATOM 4082 C C . ILE A 1 516 ? 11.380 8.846 5.827 1.00 95.19 516 ILE A C 1
ATOM 4084 O O . ILE A 1 516 ? 11.715 7.692 5.597 1.00 95.19 516 ILE A O 1
ATOM 4088 N N . GLU A 1 517 ? 12.236 9.865 5.677 1.00 90.38 517 GLU A N 1
ATOM 4089 C CA . GLU A 1 517 ? 13.617 9.704 5.191 1.00 90.38 517 GLU A CA 1
ATOM 4090 C C . GLU A 1 517 ? 14.482 8.843 6.120 1.00 90.38 517 GLU A C 1
ATOM 4092 O O . GLU A 1 517 ? 15.287 8.042 5.648 1.00 90.38 517 GLU A O 1
ATOM 4097 N N . ARG A 1 518 ? 14.325 8.987 7.445 1.00 93.69 518 ARG A N 1
ATOM 4098 C CA . ARG A 1 518 ? 15.101 8.209 8.429 1.00 93.69 518 ARG A CA 1
ATOM 4099 C C . ARG A 1 518 ? 14.699 6.737 8.453 1.00 93.69 518 ARG A C 1
ATOM 4101 O O . ARG A 1 518 ? 15.537 5.897 8.761 1.00 93.69 518 ARG A O 1
ATOM 4108 N N . ASN A 1 519 ? 13.442 6.440 8.128 1.00 91.94 519 ASN A N 1
ATOM 4109 C CA . ASN A 1 519 ? 12.877 5.091 8.141 1.00 91.94 519 ASN A CA 1
ATOM 4110 C C . ASN A 1 519 ? 12.709 4.502 6.723 1.00 91.94 519 ASN A C 1
ATOM 4112 O O . ASN A 1 519 ? 12.114 3.441 6.587 1.00 91.94 519 ASN A O 1
ATOM 4116 N N . ALA A 1 520 ? 13.269 5.125 5.674 1.00 84.75 520 ALA A N 1
ATOM 4117 C CA . ALA A 1 520 ? 13.081 4.789 4.247 1.00 84.75 520 ALA A CA 1
ATOM 4118 C C . ALA A 1 520 ? 13.611 3.406 3.781 1.00 84.75 520 ALA A C 1
ATOM 4120 O O . ALA A 1 520 ? 13.798 3.174 2.588 1.00 84.75 520 ALA A O 1
ATOM 4121 N N . ARG A 1 521 ? 13.914 2.499 4.715 1.00 82.19 521 ARG A N 1
ATOM 4122 C CA . ARG A 1 521 ? 14.277 1.088 4.481 1.00 82.19 521 ARG A CA 1
ATOM 4123 C C . ARG A 1 521 ? 13.507 0.113 5.379 1.00 82.19 521 ARG A C 1
ATOM 4125 O O . ARG A 1 521 ? 13.723 -1.089 5.286 1.00 82.19 521 ARG A O 1
ATOM 4132 N N . ASP A 1 522 ? 12.653 0.626 6.259 1.00 88.56 522 ASP A N 1
ATOM 4133 C CA . ASP A 1 522 ? 11.864 -0.140 7.216 1.00 88.56 522 ASP A CA 1
ATOM 4134 C C . ASP A 1 522 ? 10.390 -0.064 6.803 1.00 88.56 522 ASP A C 1
ATOM 4136 O O . ASP A 1 522 ? 9.602 0.738 7.313 1.00 88.56 522 ASP A O 1
ATOM 4140 N N . ASN A 1 523 ? 10.030 -0.887 5.814 1.00 84.56 523 ASN A N 1
ATOM 4141 C CA . ASN A 1 523 ? 8.671 -0.923 5.272 1.00 84.56 523 ASN A CA 1
ATOM 4142 C C . ASN A 1 523 ? 7.638 -1.257 6.356 1.00 84.56 523 ASN A C 1
ATOM 4144 O O . ASN A 1 523 ? 6.537 -0.721 6.309 1.00 84.56 523 ASN A O 1
ATOM 4148 N N . ALA A 1 524 ? 7.994 -2.084 7.346 1.00 85.06 524 ALA A N 1
ATOM 4149 C CA . ALA A 1 524 ? 7.098 -2.456 8.437 1.00 85.06 524 ALA A CA 1
ATOM 4150 C C . ALA A 1 524 ? 6.813 -1.262 9.363 1.00 85.06 524 ALA A C 1
ATOM 4152 O O . ALA A 1 524 ? 5.659 -1.029 9.735 1.00 85.06 524 ALA A O 1
ATOM 4153 N N . LYS A 1 525 ? 7.826 -0.455 9.704 1.00 89.69 525 LYS A N 1
ATOM 4154 C CA . LYS A 1 525 ? 7.626 0.782 10.473 1.00 89.69 525 LYS A CA 1
ATOM 4155 C C . LYS A 1 525 ? 6.862 1.837 9.667 1.00 89.69 525 LYS A C 1
ATOM 4157 O O . LYS A 1 525 ? 5.999 2.502 10.240 1.00 89.69 525 LYS A O 1
ATOM 4162 N N . ILE A 1 526 ? 7.107 1.954 8.357 1.00 92.06 526 ILE A N 1
ATOM 4163 C CA . ILE A 1 526 ? 6.336 2.831 7.452 1.00 92.06 526 ILE A CA 1
ATOM 4164 C C . ILE A 1 526 ? 4.863 2.402 7.384 1.00 92.06 526 ILE A C 1
ATOM 4166 O O . ILE A 1 526 ? 3.982 3.241 7.561 1.00 92.06 526 ILE A O 1
ATOM 4170 N N . GLU A 1 527 ? 4.584 1.113 7.194 1.00 86.88 527 GLU A N 1
ATOM 4171 C CA . GLU A 1 527 ? 3.228 0.564 7.095 1.00 86.88 527 GLU A CA 1
ATOM 4172 C C . GLU A 1 527 ? 2.439 0.761 8.400 1.00 86.88 527 GLU A C 1
ATOM 4174 O O . GLU A 1 527 ? 1.317 1.270 8.379 1.00 86.88 527 GLU A O 1
ATOM 4179 N N . ASN A 1 528 ? 3.066 0.497 9.553 1.00 86.56 528 ASN A N 1
ATOM 4180 C CA . ASN A 1 528 ? 2.491 0.789 10.874 1.00 86.56 528 ASN A CA 1
ATOM 4181 C C . ASN A 1 528 ? 2.235 2.290 11.123 1.00 86.56 528 ASN A C 1
ATOM 4183 O O . ASN A 1 528 ? 1.448 2.639 12.005 1.00 86.56 528 ASN A O 1
ATOM 4187 N N . ALA A 1 529 ? 2.879 3.184 10.365 1.00 91.31 529 ALA A N 1
ATOM 4188 C CA . ALA A 1 529 ? 2.642 4.626 10.389 1.00 91.31 529 ALA A CA 1
ATOM 4189 C C . ALA A 1 529 ? 1.723 5.120 9.251 1.00 91.31 529 ALA A C 1
ATOM 4191 O O . ALA A 1 529 ? 1.351 6.298 9.247 1.00 91.31 529 ALA A O 1
ATOM 4192 N N . ALA A 1 530 ? 1.322 4.257 8.309 1.00 90.81 530 ALA A N 1
ATOM 4193 C CA . ALA A 1 530 ? 0.590 4.644 7.102 1.00 90.81 530 ALA A CA 1
ATOM 4194 C C . ALA A 1 530 ? -0.696 5.457 7.364 1.00 90.81 530 ALA A C 1
ATOM 4196 O O . ALA A 1 530 ? -0.898 6.436 6.646 1.00 90.81 530 ALA A O 1
ATOM 4197 N N . PRO A 1 531 ? -1.533 5.175 8.390 1.00 88.75 531 PRO A N 1
ATOM 4198 C CA . PRO A 1 531 ? -2.695 6.016 8.695 1.00 88.75 531 PRO A CA 1
ATOM 4199 C C . PRO A 1 531 ? -2.321 7.478 8.993 1.00 88.75 531 PRO A C 1
ATOM 4201 O O . PRO A 1 531 ? -2.965 8.400 8.492 1.00 88.75 531 PRO A O 1
ATOM 4204 N N . ALA A 1 532 ? -1.247 7.698 9.760 1.00 91.12 532 ALA A N 1
ATOM 4205 C CA . ALA A 1 532 ? -0.753 9.032 10.096 1.00 91.12 532 ALA A CA 1
ATOM 4206 C C . ALA A 1 532 ? -0.053 9.709 8.905 1.00 91.12 532 ALA A C 1
ATOM 4208 O O . ALA A 1 532 ? -0.228 10.908 8.696 1.00 91.12 532 ALA A O 1
ATOM 4209 N N . LEU A 1 533 ? 0.688 8.950 8.091 1.00 94.69 533 LEU A N 1
ATOM 4210 C CA . LEU A 1 533 ? 1.333 9.454 6.872 1.00 94.69 533 LEU A CA 1
ATOM 4211 C C . LEU A 1 533 ? 0.296 9.898 5.823 1.00 94.69 533 LEU A C 1
ATOM 4213 O O . LEU A 1 533 ? 0.426 10.988 5.271 1.00 94.69 533 LEU A O 1
ATOM 4217 N N . LEU A 1 534 ? -0.770 9.116 5.610 1.00 92.50 534 LEU A N 1
ATOM 4218 C CA . LEU A 1 534 ? -1.895 9.480 4.737 1.00 92.50 534 LEU A CA 1
ATOM 4219 C C . LEU A 1 534 ? -2.616 10.742 5.240 1.00 92.50 534 LEU A C 1
ATOM 4221 O O . LEU A 1 534 ? -2.856 11.662 4.462 1.00 92.50 534 LEU A O 1
ATOM 4225 N N . ALA A 1 535 ? -2.889 10.841 6.547 1.00 90.56 535 ALA A N 1
ATOM 4226 C CA . ALA A 1 535 ? -3.467 12.052 7.133 1.00 90.56 535 ALA A CA 1
ATOM 4227 C C . ALA A 1 535 ? -2.562 13.290 6.949 1.00 90.56 535 ALA A C 1
ATOM 4229 O O . ALA A 1 535 ? -3.061 14.380 6.669 1.00 90.56 535 ALA A O 1
ATOM 4230 N N . CYS A 1 536 ? -1.235 13.135 7.036 1.00 94.31 536 CYS A N 1
ATOM 4231 C CA . CYS A 1 536 ? -0.290 14.213 6.739 1.00 94.31 536 CYS A CA 1
ATOM 4232 C C . CYS A 1 536 ? -0.332 14.669 5.273 1.00 94.31 536 CYS A C 1
ATOM 4234 O O . CYS A 1 536 ? -0.172 15.863 5.032 1.00 94.31 536 CYS A O 1
ATOM 4236 N N . ILE A 1 537 ? -0.552 13.763 4.313 1.00 94.62 537 ILE A N 1
ATOM 4237 C CA . ILE A 1 537 ? -0.680 14.108 2.886 1.00 94.62 537 ILE A CA 1
ATOM 4238 C C . ILE A 1 537 ? -1.943 14.950 2.660 1.00 94.62 537 ILE A C 1
ATOM 4240 O O . ILE A 1 537 ? -1.839 16.035 2.086 1.00 94.62 537 ILE A O 1
ATOM 4244 N N . ASP A 1 538 ? -3.096 14.535 3.202 1.00 90.75 538 ASP A N 1
ATOM 4245 C CA . ASP A 1 538 ? -4.346 15.314 3.127 1.00 90.75 538 ASP A CA 1
ATOM 4246 C C . ASP A 1 538 ? -4.185 16.727 3.704 1.00 90.75 538 ASP A C 1
ATOM 4248 O O . ASP A 1 538 ? -4.677 17.709 3.148 1.00 90.75 538 ASP A O 1
ATOM 4252 N N . TRP A 1 539 ? -3.526 16.840 4.862 1.00 91.56 539 TRP A N 1
ATOM 4253 C CA . TRP A 1 539 ? -3.341 18.125 5.531 1.00 91.56 539 TRP A CA 1
ATOM 4254 C C . TRP A 1 539 ? -2.304 18.999 4.837 1.00 91.56 539 TRP A C 1
ATOM 4256 O O . TRP A 1 539 ? -2.446 20.217 4.865 1.00 91.56 539 TRP A O 1
ATOM 4266 N N . ALA A 1 540 ? -1.274 18.404 4.233 1.00 92.44 540 ALA A N 1
ATOM 4267 C CA . ALA A 1 540 ? -0.319 19.127 3.408 1.00 92.44 540 ALA A CA 1
ATOM 4268 C C . ALA A 1 540 ? -0.995 19.657 2.131 1.00 92.44 540 ALA A C 1
ATOM 4270 O O . ALA A 1 540 ? -0.733 20.794 1.750 1.00 92.44 540 ALA A O 1
ATOM 4271 N N . GLU A 1 541 ? -1.931 18.905 1.540 1.00 90.00 541 GLU A N 1
ATOM 4272 C CA . GLU A 1 541 ? -2.769 19.386 0.434 1.00 90.00 541 GLU A CA 1
ATOM 4273 C C . GLU A 1 541 ? -3.695 20.529 0.872 1.00 90.00 541 GLU A C 1
ATOM 4275 O O . GLU A 1 541 ? -3.682 21.606 0.279 1.00 90.00 541 GLU A O 1
ATOM 4280 N N . ALA A 1 542 ? -4.422 20.353 1.978 1.00 89.56 542 ALA A N 1
ATOM 4281 C CA . ALA A 1 542 ? -5.315 21.375 2.531 1.00 89.56 542 ALA A CA 1
ATOM 4282 C C . ALA A 1 542 ? -4.598 22.628 3.085 1.00 89.56 542 ALA A C 1
ATOM 4284 O O . ALA A 1 542 ? -5.263 23.616 3.399 1.00 89.56 542 ALA A O 1
ATOM 4285 N N . ALA A 1 543 ? -3.270 22.590 3.234 1.00 90.31 543 ALA A N 1
ATOM 4286 C CA . ALA A 1 543 ? -2.438 23.696 3.711 1.00 90.31 543 ALA A CA 1
ATOM 4287 C C . ALA A 1 543 ? -1.488 24.265 2.638 1.00 90.31 543 ALA A C 1
ATOM 4289 O O . ALA A 1 543 ? -0.657 25.108 2.973 1.00 90.31 543 ALA A O 1
ATOM 4290 N N . GLU A 1 544 ? -1.591 23.808 1.383 1.00 91.44 544 GLU A N 1
ATOM 4291 C CA . GLU A 1 544 ? -0.707 24.190 0.269 1.00 91.44 544 GLU A CA 1
ATOM 4292 C C . GLU A 1 544 ? 0.796 24.005 0.600 1.00 91.44 544 GLU A C 1
ATOM 4294 O O . GLU A 1 544 ? 1.632 24.877 0.355 1.00 91.44 544 GLU A O 1
ATOM 4299 N N . LEU A 1 545 ? 1.149 22.834 1.154 1.00 95.00 545 LEU A N 1
ATOM 4300 C CA . LEU A 1 545 ? 2.513 22.407 1.510 1.00 95.00 545 LEU A CA 1
ATOM 4301 C C . LEU A 1 545 ? 3.037 21.319 0.540 1.00 95.00 545 LEU A C 1
ATOM 4303 O O . LEU A 1 545 ? 3.175 20.147 0.913 1.00 95.00 545 LEU A O 1
ATOM 4307 N N . PRO A 1 546 ? 3.336 21.670 -0.729 1.00 96.00 546 PRO A N 1
ATOM 4308 C CA . PRO A 1 546 ? 3.650 20.700 -1.777 1.00 96.00 546 PRO A CA 1
ATOM 4309 C C . PRO A 1 546 ? 4.931 19.908 -1.513 1.00 96.00 546 PRO A C 1
ATOM 4311 O O . PRO A 1 546 ? 4.990 18.725 -1.836 1.00 96.00 546 PRO A O 1
ATOM 4314 N N . ARG A 1 547 ? 5.960 20.524 -0.914 1.00 95.31 547 ARG A N 1
ATOM 4315 C CA . ARG A 1 547 ? 7.256 19.861 -0.678 1.00 95.31 547 ARG A CA 1
ATOM 4316 C C . ARG A 1 547 ? 7.127 18.745 0.350 1.00 95.31 547 ARG A C 1
ATOM 4318 O O . ARG A 1 547 ? 7.672 17.662 0.158 1.00 95.31 547 ARG A O 1
ATOM 4325 N N . GLU A 1 548 ? 6.386 19.009 1.416 1.00 95.88 548 GLU A N 1
ATOM 4326 C CA . GLU A 1 548 ? 6.088 18.068 2.485 1.00 95.88 548 GLU A CA 1
ATOM 4327 C C . GLU A 1 548 ? 5.172 16.943 1.987 1.00 95.88 548 GLU A C 1
ATOM 4329 O O . GLU A 1 548 ? 5.468 15.780 2.255 1.00 95.88 548 GLU A O 1
ATOM 4334 N N . SER A 1 549 ? 4.131 17.264 1.205 1.00 95.75 549 SER A N 1
ATOM 4335 C CA . SER A 1 549 ? 3.257 16.256 0.583 1.00 95.75 549 SER A CA 1
ATOM 4336 C C . SER A 1 549 ? 4.035 15.317 -0.348 1.00 95.75 549 SER A C 1
ATOM 4338 O O . SER A 1 549 ? 4.004 14.102 -0.153 1.00 95.75 549 SER A O 1
ATOM 4340 N N . ILE A 1 550 ? 4.822 15.862 -1.288 1.00 96.56 550 ILE A N 1
ATOM 4341 C CA . ILE A 1 550 ? 5.669 15.078 -2.204 1.00 96.56 550 ILE A CA 1
ATOM 4342 C C . ILE A 1 550 ? 6.623 14.165 -1.424 1.00 96.56 550 ILE A C 1
ATOM 4344 O O . ILE A 1 550 ? 6.745 12.981 -1.732 1.00 96.56 550 ILE A O 1
ATOM 4348 N N . LYS A 1 551 ? 7.289 14.700 -0.397 1.00 95.81 551 LYS A N 1
ATOM 4349 C CA . LYS A 1 551 ? 8.298 13.986 0.395 1.00 95.81 551 LYS A CA 1
ATOM 4350 C C . LYS A 1 551 ? 7.711 12.859 1.249 1.00 95.81 551 LYS A C 1
ATOM 4352 O O . LYS A 1 551 ? 8.289 11.776 1.293 1.00 95.81 551 LYS A O 1
ATOM 4357 N N . ILE A 1 552 ? 6.562 13.087 1.888 1.00 97.38 552 ILE A N 1
ATOM 4358 C CA . ILE A 1 552 ? 5.836 12.048 2.636 1.00 97.38 552 ILE A CA 1
ATOM 4359 C C . ILE A 1 552 ? 5.275 11.000 1.666 1.00 97.38 552 ILE A C 1
ATOM 4361 O O . ILE A 1 552 ? 5.446 9.803 1.894 1.00 97.38 552 ILE A O 1
ATOM 4365 N N . GLY A 1 553 ? 4.685 11.441 0.553 1.00 95.94 553 GLY A N 1
ATOM 4366 C CA . GLY A 1 553 ? 4.128 10.575 -0.480 1.00 95.94 553 GLY A CA 1
ATOM 4367 C C . GLY A 1 553 ? 5.162 9.632 -1.096 1.00 95.94 553 GLY A C 1
ATOM 4368 O O . GLY A 1 553 ? 4.975 8.421 -1.028 1.00 95.94 553 GLY A O 1
ATOM 4369 N N . ARG A 1 554 ? 6.282 10.152 -1.625 1.00 93.88 554 ARG A N 1
ATOM 4370 C CA . ARG A 1 554 ? 7.342 9.336 -2.261 1.00 93.88 554 ARG A CA 1
ATOM 4371 C C . ARG A 1 554 ? 7.967 8.303 -1.313 1.00 93.88 554 ARG A C 1
ATOM 4373 O O . ARG A 1 554 ? 8.455 7.285 -1.785 1.00 93.88 554 ARG A O 1
ATOM 4380 N N . GLY A 1 555 ? 7.958 8.546 0.001 1.00 93.06 555 GLY A N 1
ATOM 4381 C CA . GLY A 1 555 ? 8.452 7.586 0.995 1.00 93.06 555 GLY A CA 1
ATOM 4382 C C . GLY A 1 555 ? 7.420 6.545 1.455 1.00 93.06 555 GLY A C 1
ATOM 4383 O O . GLY A 1 555 ? 7.806 5.453 1.862 1.00 93.06 555 GLY A O 1
ATOM 4384 N N . LEU A 1 556 ? 6.121 6.853 1.382 1.00 95.38 556 LEU A N 1
ATOM 4385 C CA . LEU A 1 556 ? 5.030 5.921 1.703 1.00 95.38 556 LEU A CA 1
ATOM 4386 C C . LEU A 1 556 ? 4.654 5.022 0.511 1.00 95.38 556 LEU A C 1
ATOM 4388 O O . LEU A 1 556 ? 4.331 3.850 0.693 1.00 95.38 556 LEU A O 1
ATOM 4392 N N . GLU A 1 557 ? 4.692 5.576 -0.701 1.00 94.38 557 GLU A N 1
ATOM 4393 C CA . GLU A 1 557 ? 4.232 4.965 -1.954 1.00 94.38 557 GLU A CA 1
ATOM 4394 C C . GLU A 1 557 ? 4.753 3.534 -2.154 1.00 94.38 557 GLU A C 1
ATOM 4396 O O . GLU A 1 557 ? 3.963 2.617 -2.360 1.00 94.38 557 GLU A O 1
ATOM 4401 N N . THR A 1 558 ? 6.053 3.311 -1.972 1.00 91.12 558 THR A N 1
ATOM 4402 C CA . THR A 1 558 ? 6.703 2.008 -2.184 1.00 91.12 558 THR A CA 1
ATOM 4403 C C . THR A 1 558 ? 6.260 0.937 -1.173 1.00 91.12 558 THR A C 1
ATOM 4405 O O . THR A 1 558 ? 6.215 -0.251 -1.507 1.00 91.12 558 THR A O 1
ATOM 4408 N N . SER A 1 559 ? 5.873 1.332 0.047 1.00 92.62 559 SER A N 1
ATOM 4409 C CA . SER A 1 559 ? 5.275 0.427 1.043 1.00 92.62 559 SER A CA 1
ATOM 4410 C C . SER A 1 559 ? 3.843 0.044 0.648 1.00 92.62 559 SER A C 1
ATOM 4412 O O . SER A 1 559 ? 3.480 -1.128 0.736 1.00 92.62 559 SER A O 1
ATOM 4414 N N . LEU A 1 560 ? 3.052 0.985 0.118 1.00 93.94 560 LEU A N 1
ATOM 4415 C CA . LEU A 1 560 ? 1.705 0.708 -0.403 1.00 93.94 560 LEU A CA 1
ATOM 4416 C C . LEU A 1 560 ? 1.737 -0.130 -1.694 1.00 93.94 560 LEU A C 1
ATOM 4418 O O . LEU A 1 560 ? 0.947 -1.056 -1.853 1.00 93.94 560 LEU A O 1
ATOM 4422 N N . GLU A 1 561 ? 2.670 0.145 -2.606 1.00 93.69 561 GLU A N 1
ATOM 4423 C CA . GLU A 1 561 ? 2.829 -0.602 -3.857 1.00 93.69 561 GLU A CA 1
ATOM 4424 C C . GLU A 1 561 ? 3.195 -2.074 -3.594 1.00 93.69 561 GLU A C 1
ATOM 4426 O O . GLU A 1 561 ? 2.544 -2.982 -4.122 1.00 93.69 561 GLU A O 1
ATOM 4431 N N . SER A 1 562 ? 4.187 -2.321 -2.730 1.00 91.38 562 SER A N 1
ATOM 4432 C CA . SER A 1 562 ? 4.690 -3.674 -2.442 1.00 91.38 562 SER A CA 1
ATOM 4433 C C . SER A 1 562 ? 3.842 -4.492 -1.453 1.00 91.38 562 SER A C 1
ATOM 4435 O O . SER A 1 562 ? 3.970 -5.716 -1.427 1.00 91.38 562 SER A O 1
ATOM 4437 N N . SER A 1 563 ? 2.931 -3.852 -0.708 1.00 90.81 563 SER A N 1
ATOM 4438 C CA . SER A 1 563 ? 1.855 -4.513 0.062 1.00 90.81 563 SER A CA 1
ATOM 4439 C C . SER A 1 563 ? 0.570 -4.737 -0.752 1.00 90.81 563 SER A C 1
ATOM 4441 O O . SER A 1 563 ? -0.428 -5.217 -0.222 1.00 90.81 563 SER A O 1
ATOM 4443 N N . GLY A 1 564 ? 0.547 -4.375 -2.041 1.00 93.50 564 GLY A N 1
ATOM 4444 C CA . GLY A 1 564 ? -0.648 -4.520 -2.878 1.00 93.50 564 GLY A CA 1
ATOM 4445 C C . GLY A 1 564 ? -1.755 -3.501 -2.577 1.00 93.50 564 GLY A C 1
ATOM 4446 O O . GLY A 1 564 ? -2.860 -3.623 -3.103 1.00 93.50 564 GLY A O 1
ATOM 4447 N N . ARG A 1 565 ? -1.495 -2.471 -1.769 1.00 93.94 565 ARG A N 1
ATOM 4448 C CA . ARG A 1 565 ? -2.435 -1.378 -1.470 1.00 93.94 565 ARG A CA 1
ATOM 4449 C C . ARG A 1 565 ? -2.430 -0.318 -2.573 1.00 93.94 565 ARG A C 1
ATOM 4451 O O . ARG A 1 565 ? -2.069 0.845 -2.381 1.00 93.94 565 ARG A O 1
ATOM 4458 N N . TRP A 1 566 ? -2.732 -0.773 -3.784 1.00 95.31 566 TRP A N 1
ATOM 4459 C CA . TRP A 1 566 ? -2.533 -0.012 -5.013 1.00 95.31 566 TRP A CA 1
ATOM 4460 C C . TRP A 1 566 ? -3.506 1.146 -5.178 1.00 95.31 566 TRP A C 1
ATOM 4462 O O . TRP A 1 566 ? -3.118 2.149 -5.770 1.00 95.31 566 TRP A O 1
ATOM 4472 N N . ASP A 1 567 ? -4.727 1.062 -4.649 1.00 94.38 567 ASP A N 1
ATOM 4473 C CA . ASP A 1 567 ? -5.651 2.195 -4.747 1.00 94.38 567 ASP A CA 1
ATOM 4474 C C . ASP A 1 567 ? -5.236 3.312 -3.771 1.00 94.38 567 ASP A C 1
ATOM 4476 O O . ASP A 1 567 ? -5.239 4.489 -4.143 1.00 94.38 567 ASP A O 1
ATOM 4480 N N . ALA A 1 568 ? -4.760 2.959 -2.567 1.00 93.94 568 ALA A N 1
ATOM 4481 C CA . ALA A 1 568 ? -4.105 3.916 -1.675 1.00 93.94 568 ALA A CA 1
ATOM 4482 C C . ALA A 1 568 ? -2.831 4.514 -2.306 1.00 93.94 568 ALA A C 1
ATOM 4484 O O . ALA A 1 568 ? -2.619 5.725 -2.210 1.00 93.94 568 ALA A O 1
ATOM 4485 N N . SER A 1 569 ? -2.015 3.705 -2.997 1.00 96.25 569 SER A N 1
ATOM 4486 C CA . SER A 1 569 ? -0.833 4.192 -3.727 1.00 96.25 569 SER A CA 1
ATOM 4487 C C . SER A 1 569 ? -1.210 5.181 -4.840 1.00 96.25 569 SER A C 1
ATOM 4489 O O . SER A 1 569 ? -0.681 6.290 -4.882 1.00 96.25 569 SER A O 1
ATOM 4491 N N . LEU A 1 570 ? -2.206 4.859 -5.675 1.00 96.62 570 LEU A N 1
ATOM 4492 C CA . LEU A 1 570 ? -2.722 5.758 -6.718 1.00 96.62 570 LEU A CA 1
ATOM 4493 C C . LEU A 1 570 ? -3.299 7.062 -6.136 1.00 96.62 570 LEU A C 1
ATOM 4495 O O . LEU A 1 570 ? -3.109 8.130 -6.721 1.00 96.62 570 LEU A O 1
ATOM 4499 N N . SER A 1 571 ? -3.941 7.016 -4.964 1.00 95.06 571 SER A N 1
ATOM 4500 C CA . SER A 1 571 ? -4.400 8.222 -4.259 1.00 95.06 571 SER A CA 1
ATOM 4501 C C . SER A 1 571 ? -3.234 9.111 -3.799 1.00 95.06 571 SER A C 1
ATOM 4503 O O . SER A 1 571 ? -3.291 10.336 -3.949 1.00 95.06 571 SER A O 1
ATOM 4505 N N . VAL A 1 572 ? -2.158 8.507 -3.277 1.00 97.00 572 VAL A N 1
ATOM 4506 C CA . VAL A 1 572 ? -0.918 9.210 -2.901 1.00 97.00 572 VAL A CA 1
ATOM 4507 C C . VAL A 1 572 ? -0.247 9.820 -4.134 1.00 97.00 572 VAL A C 1
ATOM 4509 O O . VAL A 1 572 ? 0.048 11.017 -4.136 1.00 97.00 572 VAL A O 1
ATOM 4512 N N . LEU A 1 573 ? -0.080 9.040 -5.205 1.00 97.44 573 LEU A N 1
ATOM 4513 C CA . LEU A 1 573 ? 0.477 9.490 -6.483 1.00 97.44 573 LEU A CA 1
ATOM 4514 C C . LEU A 1 573 ? -0.311 10.665 -7.068 1.00 97.44 573 LEU A C 1
ATOM 4516 O O . LEU A 1 573 ? 0.290 11.665 -7.449 1.00 97.44 573 LEU A O 1
ATOM 4520 N N . GLY A 1 574 ? -1.645 10.622 -7.016 1.00 96.12 574 GLY A N 1
ATOM 4521 C CA . GLY A 1 574 ? -2.491 11.737 -7.437 1.00 96.12 574 GLY A CA 1
ATOM 4522 C C . GLY A 1 574 ? -2.234 13.038 -6.661 1.00 96.12 574 GLY A C 1
ATOM 4523 O O . GLY A 1 574 ? -2.263 14.113 -7.263 1.00 96.12 574 GLY A O 1
ATOM 4524 N N . SER A 1 575 ? -1.956 12.974 -5.351 1.00 95.50 575 SER A N 1
ATOM 4525 C CA . SER A 1 575 ? -1.579 14.161 -4.557 1.00 95.50 575 SER A CA 1
ATOM 4526 C C . SER A 1 575 ? -0.167 14.653 -4.898 1.00 95.50 575 SER A C 1
ATOM 4528 O O . SER A 1 575 ? 0.038 15.855 -5.085 1.00 95.50 575 SER A O 1
ATOM 4530 N N . ILE A 1 576 ? 0.795 13.737 -5.077 1.00 97.25 576 ILE A N 1
ATOM 4531 C CA . ILE A 1 576 ? 2.157 14.051 -5.549 1.00 97.25 576 ILE A CA 1
ATOM 4532 C C . ILE A 1 576 ? 2.098 14.765 -6.909 1.00 97.25 576 ILE A C 1
ATOM 4534 O O . ILE A 1 576 ? 2.723 15.807 -7.081 1.00 97.25 576 ILE A O 1
ATOM 4538 N N . ASN A 1 577 ? 1.312 14.245 -7.853 1.00 95.50 577 ASN A N 1
ATOM 4539 C CA . ASN A 1 577 ? 1.136 14.758 -9.213 1.00 95.50 577 ASN A CA 1
ATOM 4540 C C . ASN A 1 577 ? 0.556 16.191 -9.212 1.00 95.50 577 ASN A C 1
ATOM 4542 O O . ASN A 1 577 ? 1.118 17.094 -9.844 1.00 95.50 577 ASN A O 1
ATOM 4546 N N . ARG A 1 578 ? -0.494 16.444 -8.410 1.00 94.75 578 ARG A N 1
ATOM 4547 C CA . ARG A 1 578 ? -1.066 17.794 -8.215 1.00 94.75 578 ARG A CA 1
ATOM 4548 C C . ARG A 1 578 ? -0.053 18.783 -7.626 1.00 94.75 578 ARG A C 1
ATOM 4550 O O . ARG A 1 578 ? 0.053 19.906 -8.118 1.00 94.75 578 ARG A O 1
ATOM 4557 N N . HIS A 1 579 ? 0.714 18.374 -6.616 1.00 95.75 579 HIS A N 1
ATOM 4558 C CA . HIS A 1 579 ? 1.701 19.238 -5.961 1.00 95.75 579 HIS A CA 1
ATOM 4559 C C . HIS A 1 579 ? 2.967 19.481 -6.783 1.00 95.75 579 HIS A C 1
ATOM 4561 O O . HIS A 1 579 ? 3.481 20.597 -6.787 1.00 95.75 579 HIS A O 1
ATOM 4567 N N . ALA A 1 580 ? 3.457 18.475 -7.506 1.00 96.69 580 ALA A N 1
ATOM 4568 C CA . ALA A 1 580 ? 4.579 18.628 -8.424 1.00 96.69 580 ALA A CA 1
ATOM 4569 C C . ALA A 1 580 ? 4.214 19.620 -9.539 1.00 96.69 580 ALA A C 1
ATOM 4571 O O . ALA A 1 580 ? 4.957 20.566 -9.807 1.00 96.69 580 ALA A O 1
ATOM 4572 N N . SER A 1 581 ? 3.002 19.483 -10.087 1.00 95.12 581 SER A N 1
ATOM 4573 C CA . SER A 1 581 ? 2.438 20.414 -11.069 1.00 95.12 581 SER A CA 1
ATOM 4574 C C . SER A 1 581 ? 2.296 21.846 -10.535 1.00 95.12 581 SER A C 1
ATOM 4576 O O . SER A 1 581 ? 2.543 22.790 -11.283 1.00 95.12 581 SER A O 1
ATOM 4578 N N . SER A 1 582 ? 1.931 22.046 -9.260 1.00 95.31 582 SER A N 1
ATOM 4579 C CA . SER A 1 582 ? 1.739 23.397 -8.702 1.00 95.31 582 SER A CA 1
ATOM 4580 C C . SER A 1 582 ? 3.044 24.153 -8.415 1.00 95.31 582 SER A C 1
ATOM 4582 O O . SER A 1 582 ? 3.028 25.385 -8.391 1.00 95.31 582 SER A O 1
ATOM 4584 N N . ILE A 1 583 ? 4.175 23.451 -8.259 1.00 96.81 583 ILE A N 1
ATOM 4585 C CA . ILE A 1 583 ? 5.508 24.063 -8.077 1.00 96.81 583 ILE A CA 1
ATOM 4586 C C . ILE A 1 583 ? 6.416 23.991 -9.314 1.00 96.81 583 ILE A C 1
ATOM 4588 O O . ILE A 1 583 ? 7.505 24.565 -9.286 1.00 96.81 583 ILE A O 1
ATOM 4592 N N . GLY A 1 584 ? 5.993 23.307 -10.382 1.00 96.12 584 GLY A N 1
ATOM 4593 C CA . GLY A 1 584 ? 6.805 23.083 -11.584 1.00 96.12 584 GLY A CA 1
ATOM 4594 C C . GLY A 1 584 ? 7.924 22.049 -11.399 1.00 96.12 584 GLY A C 1
ATOM 4595 O O . GLY A 1 584 ? 8.973 22.166 -12.030 1.00 96.12 584 GLY A O 1
ATOM 4596 N N . ASP A 1 585 ? 7.728 21.061 -10.521 1.00 97.06 585 ASP A N 1
ATOM 4597 C CA . ASP A 1 585 ? 8.655 19.939 -10.327 1.00 97.06 585 ASP A CA 1
ATOM 4598 C C . ASP A 1 585 ? 8.414 18.860 -11.396 1.00 97.06 585 ASP A C 1
ATOM 4600 O O . ASP A 1 585 ? 7.695 17.880 -11.198 1.00 97.06 585 ASP A O 1
ATOM 4604 N N . GLU A 1 586 ? 9.013 19.084 -12.563 1.00 95.88 586 GLU A N 1
ATOM 4605 C CA . GLU A 1 586 ? 8.957 18.181 -13.717 1.00 95.88 586 GLU A CA 1
ATOM 4606 C C . GLU A 1 586 ? 9.594 16.804 -13.447 1.00 95.88 586 GLU A C 1
ATOM 4608 O O . GLU A 1 586 ? 9.142 15.804 -14.008 1.00 95.88 586 GLU A O 1
ATOM 4613 N N . GLU A 1 587 ? 10.582 16.716 -12.546 1.00 96.12 587 GLU A N 1
ATOM 4614 C CA . GLU A 1 587 ? 11.217 15.448 -12.159 1.00 96.12 587 GLU A CA 1
ATOM 4615 C C . GLU A 1 587 ? 10.225 14.571 -11.385 1.00 96.12 587 GLU A C 1
ATOM 4617 O O . GLU A 1 587 ? 9.949 13.431 -11.774 1.00 96.12 587 GLU A O 1
ATOM 4622 N N . THR A 1 588 ? 9.620 15.121 -10.328 1.00 96.94 588 THR A N 1
ATOM 4623 C CA . THR A 1 588 ? 8.600 14.413 -9.546 1.00 96.94 588 THR A CA 1
ATOM 4624 C C . THR A 1 588 ? 7.345 14.139 -10.376 1.00 96.94 588 THR A C 1
ATOM 4626 O O . THR A 1 588 ? 6.767 13.062 -10.235 1.00 96.94 588 THR A O 1
ATOM 4629 N N . LEU A 1 589 ? 6.935 15.039 -11.278 1.00 96.62 589 LEU A N 1
ATOM 4630 C CA . LEU A 1 589 ? 5.795 14.802 -12.173 1.00 96.62 589 LEU A CA 1
ATOM 4631 C C . LEU A 1 589 ? 6.057 13.624 -13.127 1.00 96.62 589 LEU A C 1
ATOM 4633 O O . LEU A 1 589 ? 5.221 12.728 -13.252 1.00 96.62 589 LEU A O 1
ATOM 4637 N N . ALA A 1 590 ? 7.235 13.571 -13.752 1.00 97.75 590 ALA A N 1
ATOM 4638 C CA . ALA A 1 590 ? 7.630 12.460 -14.618 1.00 97.75 590 ALA A CA 1
ATOM 4639 C C . ALA A 1 590 ? 7.964 11.166 -13.845 1.00 97.75 590 ALA A C 1
ATOM 4641 O O . ALA A 1 590 ? 8.061 10.090 -14.442 1.00 97.75 590 ALA A O 1
ATOM 4642 N N . TRP A 1 591 ? 8.149 11.239 -12.525 1.00 97.81 591 TRP A N 1
ATOM 4643 C CA . TRP A 1 591 ? 8.180 10.082 -11.629 1.00 97.81 591 TRP A CA 1
ATOM 4644 C C . TRP A 1 591 ? 6.769 9.592 -11.278 1.00 97.81 591 TRP A C 1
ATOM 4646 O O . TRP A 1 591 ? 6.491 8.411 -11.464 1.00 97.81 591 TRP A O 1
ATOM 4656 N N . ALA A 1 592 ? 5.848 10.478 -10.891 1.00 97.81 592 ALA A N 1
ATOM 4657 C CA . ALA A 1 592 ? 4.475 10.111 -10.540 1.00 97.81 592 ALA A CA 1
ATOM 4658 C C . ALA A 1 592 ? 3.724 9.480 -11.726 1.00 97.81 592 ALA A C 1
ATOM 4660 O O . ALA A 1 592 ? 3.202 8.375 -11.599 1.00 97.81 592 ALA A O 1
ATOM 4661 N N . LEU A 1 593 ? 3.784 10.104 -12.911 1.00 98.19 593 LEU A N 1
ATOM 4662 C CA . LEU A 1 593 ? 3.210 9.554 -14.150 1.00 98.19 593 LEU A CA 1
ATOM 4663 C C . LEU A 1 593 ? 3.798 8.177 -14.516 1.00 98.19 593 LEU A C 1
ATOM 4665 O O . LEU A 1 593 ? 3.110 7.339 -15.097 1.00 98.19 593 LEU A O 1
ATOM 4669 N N . HIS A 1 594 ? 5.061 7.921 -14.161 1.00 98.38 594 HIS A N 1
ATOM 4670 C CA . HIS A 1 594 ? 5.691 6.621 -14.370 1.00 98.38 594 HIS A CA 1
ATOM 4671 C C . HIS A 1 594 ? 5.158 5.562 -13.390 1.00 98.38 594 HIS A C 1
ATOM 4673 O O . HIS A 1 594 ? 4.845 4.460 -13.838 1.00 98.38 594 HIS A O 1
ATOM 4679 N N . GLN A 1 595 ? 4.986 5.879 -12.100 1.00 98.06 595 GLN A N 1
ATOM 4680 C CA . GLN A 1 595 ? 4.371 4.954 -11.133 1.00 98.06 595 GLN A CA 1
ATOM 4681 C C . GLN A 1 595 ? 2.900 4.670 -11.487 1.00 98.06 595 GLN A C 1
ATOM 4683 O O . GLN A 1 595 ? 2.512 3.510 -11.616 1.00 98.06 595 GLN A O 1
ATOM 4688 N N . GLU A 1 596 ? 2.095 5.713 -11.738 1.00 98.12 596 GLU A N 1
ATOM 4689 C CA . GLU A 1 596 ? 0.682 5.582 -12.136 1.00 98.12 596 GLU A CA 1
ATOM 4690 C C . GLU A 1 596 ? 0.539 4.712 -13.398 1.00 98.12 596 GLU A C 1
ATOM 4692 O O . GLU A 1 596 ? -0.280 3.792 -13.445 1.00 98.12 596 GLU A O 1
ATOM 4697 N N . GLY A 1 597 ? 1.377 4.957 -14.412 1.00 97.94 597 GLY A N 1
ATOM 4698 C CA . GLY A 1 597 ? 1.385 4.178 -15.647 1.00 97.94 597 GLY A CA 1
ATOM 4699 C C . GLY A 1 597 ? 1.862 2.735 -15.471 1.00 97.94 597 GLY A C 1
ATOM 4700 O O . GLY A 1 597 ? 1.355 1.840 -16.144 1.00 97.94 597 GLY A O 1
ATOM 4701 N N . THR A 1 598 ? 2.786 2.491 -14.543 1.00 97.69 598 THR A N 1
ATOM 4702 C CA . THR A 1 598 ? 3.286 1.149 -14.203 1.00 97.69 598 THR A CA 1
ATOM 4703 C C . THR A 1 598 ? 2.215 0.333 -13.474 1.00 97.69 598 THR A C 1
ATOM 4705 O O . THR A 1 598 ? 1.920 -0.794 -13.878 1.00 97.69 598 THR A O 1
ATOM 4708 N N . LEU A 1 599 ? 1.542 0.928 -12.483 1.00 96.50 599 LEU A N 1
ATOM 4709 C CA . LEU A 1 599 ? 0.395 0.327 -11.795 1.00 96.50 599 LEU A CA 1
ATOM 4710 C C . LEU A 1 599 ? -0.779 0.051 -12.746 1.00 96.50 599 LEU A C 1
ATOM 4712 O O . LEU A 1 599 ? -1.410 -1.000 -12.634 1.00 96.50 599 LEU A O 1
ATOM 4716 N N . ALA A 1 600 ? -1.035 0.928 -13.721 1.00 95.62 600 ALA A N 1
ATOM 4717 C CA . ALA A 1 600 ? -2.054 0.697 -14.744 1.00 95.62 600 ALA A CA 1
ATOM 4718 C C . ALA A 1 600 ? -1.772 -0.574 -15.576 1.00 95.62 600 ALA A C 1
ATOM 4720 O O . ALA A 1 600 ? -2.676 -1.388 -15.753 1.00 95.62 600 ALA A O 1
ATOM 4721 N N . ILE A 1 601 ? -0.524 -0.821 -16.008 1.00 94.25 601 ILE A N 1
ATOM 4722 C CA . ILE A 1 601 ? -0.155 -2.082 -16.694 1.00 94.25 601 ILE A CA 1
ATOM 4723 C C . ILE A 1 601 ? -0.389 -3.296 -15.783 1.00 94.25 601 ILE A C 1
ATOM 4725 O O . ILE A 1 601 ? -0.887 -4.332 -16.236 1.00 94.25 601 ILE A O 1
ATOM 4729 N N . CYS A 1 602 ? -0.063 -3.181 -14.495 1.00 93.50 602 CYS A N 1
ATOM 4730 C CA . CYS A 1 602 ? -0.289 -4.249 -13.523 1.00 93.50 602 CYS A CA 1
ATOM 4731 C C . CYS A 1 602 ? -1.785 -4.535 -13.283 1.00 93.50 602 CYS A C 1
ATOM 4733 O O . CYS A 1 602 ? -2.153 -5.697 -13.128 1.00 93.50 602 CYS A O 1
ATOM 4735 N N . LYS A 1 603 ? -2.653 -3.513 -13.327 1.00 90.88 603 LYS A N 1
ATOM 4736 C CA . LYS A 1 603 ? -4.127 -3.646 -13.288 1.00 90.88 603 LYS A CA 1
ATOM 4737 C C . LYS A 1 603 ? -4.741 -4.075 -14.639 1.00 90.88 603 LYS A C 1
ATOM 4739 O O . LYS A 1 603 ? -5.945 -4.283 -14.716 1.00 90.88 603 LYS A O 1
ATOM 4744 N N . GLY A 1 604 ? -3.936 -4.241 -15.696 1.00 90.31 604 GLY A N 1
ATOM 4745 C CA . GLY A 1 604 ? -4.395 -4.602 -17.048 1.00 90.31 604 GLY A CA 1
ATOM 4746 C C . GLY A 1 604 ? -4.941 -3.428 -17.876 1.00 90.31 604 GLY A C 1
ATOM 4747 O O . GLY A 1 604 ? -5.443 -3.623 -18.982 1.00 90.31 604 GLY A O 1
ATOM 4748 N N . GLU A 1 605 ? -4.822 -2.201 -17.373 1.00 93.19 605 GLU A N 1
ATOM 4749 C CA . GLU A 1 605 ? -5.304 -0.958 -17.980 1.00 93.19 605 GLU A CA 1
ATOM 4750 C C . GLU A 1 605 ? -4.310 -0.438 -19.045 1.00 93.19 605 GLU A C 1
ATOM 4752 O O . GLU A 1 605 ? -3.828 0.697 -18.990 1.00 93.19 605 GLU A O 1
ATOM 4757 N N . ASP A 1 606 ? -3.970 -1.281 -20.026 1.00 92.94 606 ASP A N 1
ATOM 4758 C CA . ASP A 1 606 ? -2.838 -1.081 -20.951 1.00 92.94 606 ASP A CA 1
ATOM 4759 C C . ASP A 1 606 ? -2.885 0.245 -21.737 1.00 92.94 606 ASP A C 1
ATOM 4761 O O . ASP A 1 606 ? -1.846 0.868 -21.957 1.00 92.94 606 ASP A O 1
ATOM 4765 N N . ASP A 1 607 ? -4.072 0.730 -22.114 1.00 94.75 607 ASP A N 1
ATOM 4766 C CA . ASP A 1 607 ? -4.249 2.023 -22.801 1.00 94.75 607 ASP A CA 1
ATOM 4767 C C . ASP A 1 607 ? -4.137 3.245 -21.867 1.00 94.75 607 ASP A C 1
ATOM 4769 O O . ASP A 1 607 ? -3.931 4.372 -22.332 1.00 94.75 607 ASP A O 1
ATOM 4773 N N . LEU A 1 608 ? -4.266 3.064 -20.549 1.00 96.25 608 LEU A N 1
ATOM 4774 C CA . LEU A 1 608 ? -3.910 4.085 -19.561 1.00 96.25 608 LEU A CA 1
ATOM 4775 C C . LEU A 1 608 ? -2.399 4.052 -19.306 1.00 96.25 608 LEU A C 1
ATOM 4777 O O . LEU A 1 608 ? -1.741 5.082 -19.465 1.00 96.25 608 LEU A O 1
ATOM 4781 N N . GLY A 1 609 ? -1.846 2.865 -19.032 1.00 96.75 609 GLY A N 1
ATOM 4782 C CA . GLY A 1 609 ? -0.413 2.663 -18.804 1.00 96.75 609 GLY A CA 1
ATOM 4783 C C . GLY A 1 609 ? 0.449 3.175 -19.958 1.00 96.75 609 GLY A C 1
ATOM 4784 O O . GLY A 1 609 ? 1.389 3.938 -19.738 1.00 96.75 609 GLY A O 1
ATOM 4785 N N . ARG A 1 610 ? 0.066 2.868 -21.207 1.00 96.62 610 ARG A N 1
ATOM 4786 C CA . ARG A 1 610 ? 0.757 3.359 -22.410 1.00 96.62 610 ARG A CA 1
ATOM 4787 C C . ARG A 1 610 ? 0.804 4.884 -22.481 1.00 96.62 610 ARG A C 1
ATOM 4789 O O . ARG A 1 610 ? 1.844 5.422 -22.853 1.00 96.62 610 ARG A O 1
ATOM 4796 N N . ARG A 1 611 ? -0.289 5.582 -22.150 1.00 97.62 611 ARG A N 1
ATOM 4797 C CA . ARG A 1 611 ? -0.341 7.055 -22.190 1.00 97.62 611 ARG A CA 1
ATOM 4798 C C . ARG A 1 611 ? 0.535 7.663 -21.101 1.00 97.62 611 ARG A C 1
ATOM 4800 O O . ARG A 1 611 ? 1.459 8.399 -21.424 1.00 97.62 611 ARG A O 1
ATOM 4807 N N . LEU A 1 612 ? 0.310 7.271 -19.847 1.00 98.25 612 LEU A N 1
ATOM 4808 C CA . LEU A 1 612 ? 1.034 7.804 -18.690 1.00 98.25 612 LEU A CA 1
ATOM 4809 C C . LEU A 1 612 ? 2.551 7.575 -18.796 1.00 98.25 612 LEU A C 1
ATOM 4811 O O . LEU A 1 612 ? 3.329 8.506 -18.588 1.00 98.25 612 LEU A O 1
ATOM 4815 N N . LEU A 1 613 ? 2.983 6.381 -19.223 1.00 98.00 613 LEU A N 1
ATOM 4816 C CA . LEU A 1 613 ? 4.401 6.099 -19.461 1.00 98.00 613 LEU A CA 1
ATOM 4817 C C . LEU A 1 613 ? 4.963 6.832 -20.690 1.00 98.00 613 LEU A C 1
ATOM 4819 O O . LEU A 1 613 ? 6.139 7.182 -20.685 1.00 98.00 613 LEU A O 1
ATOM 4823 N N . THR A 1 614 ? 4.167 7.103 -21.731 1.00 96.38 614 THR A N 1
ATOM 4824 C CA . THR A 1 614 ? 4.628 7.921 -22.873 1.00 96.38 614 THR A CA 1
ATOM 4825 C C . THR A 1 614 ? 4.853 9.374 -22.449 1.00 96.38 614 THR A C 1
ATOM 4827 O O . THR A 1 614 ? 5.892 9.948 -22.775 1.00 96.38 614 THR A O 1
ATOM 4830 N N . ASP A 1 615 ? 3.936 9.944 -21.665 1.00 97.50 615 ASP A N 1
ATOM 4831 C CA . ASP A 1 615 ? 4.045 11.313 -21.149 1.00 97.50 615 ASP A CA 1
ATOM 4832 C C . ASP A 1 615 ? 5.218 11.442 -20.156 1.00 97.50 615 ASP A C 1
ATOM 4834 O O . ASP A 1 615 ? 6.021 12.376 -20.248 1.00 97.50 615 ASP A O 1
ATOM 4838 N N . ALA A 1 616 ? 5.387 10.462 -19.259 1.00 97.94 616 ALA A N 1
ATOM 4839 C CA . ALA A 1 616 ? 6.547 10.360 -18.369 1.00 97.94 616 ALA A CA 1
ATOM 4840 C C . ALA A 1 616 ? 7.870 10.232 -19.143 1.00 97.94 616 ALA A C 1
ATOM 4842 O O . ALA A 1 616 ? 8.862 10.878 -18.795 1.00 97.94 616 ALA A O 1
ATOM 4843 N N . LEU A 1 617 ? 7.895 9.423 -20.210 1.00 94.62 617 LEU A N 1
ATOM 4844 C CA . LEU A 1 617 ? 9.075 9.233 -21.047 1.00 94.62 617 LEU A CA 1
ATOM 4845 C C . LEU A 1 617 ? 9.466 10.524 -21.771 1.00 94.62 617 LEU A C 1
ATOM 4847 O O . LEU A 1 617 ? 10.651 10.857 -21.804 1.00 94.62 617 LEU A O 1
ATOM 4851 N N . GLN A 1 618 ? 8.495 11.250 -22.331 1.00 94.12 618 GLN A N 1
ATOM 4852 C CA . GLN A 1 618 ? 8.757 12.505 -23.035 1.00 94.12 618 GLN A CA 1
ATOM 4853 C C . GLN A 1 618 ? 9.398 13.533 -22.093 1.00 94.12 618 GLN A C 1
ATOM 4855 O O . GLN A 1 618 ? 10.461 14.063 -22.417 1.00 94.12 618 GLN A O 1
ATOM 4860 N N . ARG A 1 619 ? 8.838 13.723 -20.888 1.00 95.50 619 ARG A N 1
ATOM 4861 C CA . ARG A 1 619 ? 9.409 14.620 -19.865 1.00 95.50 619 ARG A CA 1
ATOM 4862 C C . ARG A 1 619 ? 10.818 14.191 -19.436 1.00 95.50 619 ARG A C 1
ATOM 4864 O O . ARG A 1 619 ? 11.725 15.020 -19.405 1.00 95.50 619 ARG A O 1
ATOM 4871 N N . ARG A 1 620 ? 11.046 12.894 -19.172 1.00 93.31 620 ARG A N 1
ATOM 4872 C CA . ARG A 1 620 ? 12.380 12.352 -18.821 1.00 93.31 620 ARG A CA 1
ATOM 4873 C C . ARG A 1 620 ? 13.418 12.606 -19.925 1.00 93.31 620 ARG A C 1
ATOM 4875 O O . ARG A 1 620 ? 14.547 12.977 -19.619 1.00 93.31 620 ARG A O 1
ATOM 4882 N N . ILE A 1 621 ? 13.035 12.484 -21.201 1.00 86.12 621 ILE A N 1
ATOM 4883 C CA . ILE A 1 621 ? 13.903 12.812 -22.349 1.00 86.12 621 ILE A CA 1
ATOM 4884 C C . ILE A 1 621 ? 14.175 14.322 -22.437 1.00 86.12 621 ILE A C 1
ATOM 4886 O O . ILE A 1 621 ? 15.318 14.710 -22.668 1.00 86.12 621 ILE A O 1
ATOM 4890 N N . GLU A 1 622 ? 13.164 15.173 -22.248 1.00 89.75 622 GLU A N 1
ATOM 4891 C CA . GLU A 1 622 ? 13.306 16.638 -22.306 1.00 89.75 622 GLU A CA 1
ATOM 4892 C C . GLU A 1 622 ? 14.193 17.198 -21.182 1.00 89.75 622 GLU A C 1
ATOM 4894 O O . GLU A 1 622 ? 14.934 18.156 -21.406 1.00 89.75 622 GLU A O 1
ATOM 4899 N N . MET A 1 623 ? 14.184 16.564 -20.005 1.00 92.50 623 MET A N 1
ATOM 4900 C CA . MET A 1 623 ? 15.092 16.872 -18.891 1.00 92.50 623 MET A CA 1
ATOM 4901 C C . MET A 1 623 ? 16.501 16.273 -19.044 1.00 92.50 623 MET A C 1
ATOM 4903 O O . MET A 1 623 ? 17.411 16.671 -18.318 1.00 92.50 623 MET A O 1
ATOM 4907 N N . GLY A 1 624 ? 16.704 15.324 -19.964 1.00 82.06 624 GLY A N 1
ATOM 4908 C CA . GLY A 1 624 ? 17.970 14.597 -20.114 1.00 82.06 624 GLY A CA 1
ATOM 4909 C C . GLY A 1 624 ? 18.209 13.497 -19.070 1.00 82.06 624 GLY A C 1
ATOM 4910 O O . GLY A 1 624 ? 19.342 13.037 -18.926 1.00 82.06 624 GLY A O 1
ATOM 4911 N N . ASP A 1 625 ? 17.175 13.033 -18.358 1.00 85.44 625 ASP A N 1
ATOM 4912 C CA . ASP A 1 625 ? 17.274 11.847 -17.497 1.00 85.44 625 ASP A CA 1
ATOM 4913 C C . ASP A 1 625 ? 17.164 10.572 -18.346 1.00 85.44 625 ASP A C 1
ATOM 4915 O O . ASP A 1 625 ? 16.130 9.897 -18.423 1.00 85.44 625 ASP A O 1
ATOM 4919 N N . HIS A 1 626 ? 18.265 10.255 -19.027 1.00 81.56 626 HIS A N 1
ATOM 4920 C CA . HIS A 1 626 ? 18.375 9.080 -19.887 1.00 81.56 626 HIS A CA 1
ATOM 4921 C C . HIS A 1 626 ? 18.196 7.765 -19.111 1.00 81.56 626 HIS A C 1
ATOM 4923 O O . HIS A 1 626 ? 17.613 6.818 -19.645 1.00 81.56 626 HIS A O 1
ATOM 4929 N N . ILE A 1 627 ? 18.597 7.724 -17.833 1.00 83.75 627 ILE A N 1
ATOM 4930 C CA . ILE A 1 627 ? 18.481 6.530 -16.989 1.00 83.75 627 ILE A CA 1
ATOM 4931 C C . ILE A 1 627 ? 17.008 6.235 -16.698 1.00 83.75 627 ILE A C 1
ATOM 4933 O O . ILE A 1 627 ? 16.522 5.147 -17.022 1.00 83.75 627 ILE A O 1
ATOM 4937 N N . ALA A 1 628 ? 16.268 7.205 -16.157 1.00 89.81 628 ALA A N 1
ATOM 4938 C CA . ALA A 1 628 ? 14.848 7.036 -15.871 1.00 89.81 628 ALA A CA 1
ATOM 4939 C C . ALA A 1 628 ? 14.019 6.901 -17.162 1.00 89.81 628 ALA A C 1
ATOM 49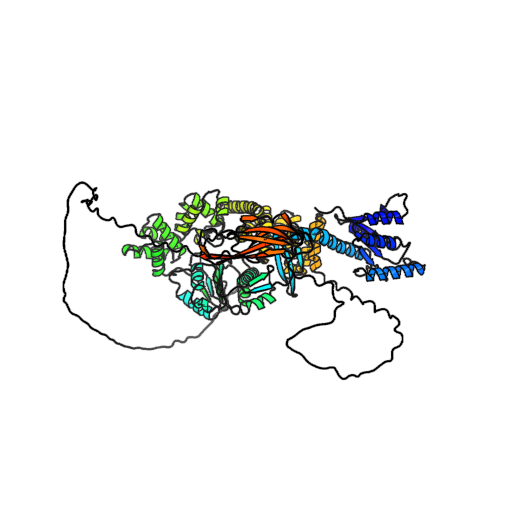41 O O . ALA A 1 628 ? 13.020 6.167 -17.193 1.00 89.81 628 ALA A O 1
ATOM 4942 N N . ALA A 1 629 ? 14.425 7.552 -18.259 1.00 87.38 629 ALA A N 1
ATOM 4943 C CA . ALA A 1 629 ? 13.839 7.319 -19.578 1.00 87.38 629 ALA A CA 1
ATOM 4944 C C . ALA A 1 629 ? 14.010 5.854 -20.022 1.00 87.38 629 ALA A C 1
ATOM 4946 O O . ALA A 1 629 ? 13.063 5.270 -20.550 1.00 87.38 629 ALA A O 1
ATOM 4947 N N . SER A 1 630 ? 15.164 5.231 -19.756 1.00 86.50 630 SER A N 1
ATOM 4948 C CA . SER A 1 630 ? 15.401 3.812 -20.051 1.00 86.50 630 SER A CA 1
ATOM 4949 C C . SER A 1 630 ? 14.476 2.892 -19.240 1.00 86.50 630 SER A C 1
ATOM 4951 O O . SER A 1 630 ? 13.838 2.016 -19.820 1.00 86.50 630 SER A O 1
ATOM 4953 N N . VAL A 1 631 ? 14.286 3.153 -17.935 1.00 92.06 631 VAL A N 1
ATOM 4954 C CA . VAL A 1 631 ? 13.318 2.404 -17.097 1.00 92.06 631 VAL A CA 1
ATOM 4955 C C . VAL A 1 631 ? 11.880 2.553 -17.618 1.00 92.06 631 VAL A C 1
ATOM 4957 O O . VAL A 1 631 ? 11.124 1.587 -17.668 1.00 92.06 631 VAL A O 1
ATOM 4960 N N . THR A 1 632 ? 11.500 3.743 -18.092 1.00 94.12 632 THR A N 1
ATOM 4961 C CA . THR A 1 632 ? 10.156 3.973 -18.664 1.00 94.12 632 THR A CA 1
ATOM 4962 C C . THR A 1 632 ? 9.951 3.232 -19.985 1.00 94.12 632 THR A C 1
ATOM 4964 O O . THR A 1 632 ? 8.868 2.702 -20.223 1.00 94.12 632 THR A O 1
ATOM 4967 N N . ARG A 1 633 ? 10.984 3.150 -20.837 1.00 89.88 633 ARG A N 1
ATOM 4968 C CA . ARG A 1 633 ? 10.928 2.354 -22.077 1.00 89.88 633 ARG A CA 1
ATOM 4969 C C . ARG A 1 633 ? 10.834 0.861 -21.796 1.00 89.88 633 ARG A C 1
ATOM 4971 O O . ARG A 1 633 ? 10.035 0.193 -22.438 1.00 89.88 633 ARG A O 1
ATOM 4978 N N . HIS A 1 634 ? 11.574 0.369 -20.806 1.00 90.88 634 HIS A N 1
ATOM 4979 C CA . HIS A 1 634 ? 11.475 -1.016 -20.349 1.00 90.88 634 HIS A CA 1
ATOM 4980 C C . HIS A 1 634 ? 10.045 -1.367 -19.897 1.00 90.88 634 HIS A C 1
ATOM 4982 O O . HIS A 1 634 ? 9.484 -2.353 -20.367 1.00 90.88 634 HIS A O 1
ATOM 4988 N N . ASN A 1 635 ? 9.392 -0.517 -19.095 1.00 95.06 635 ASN A N 1
ATOM 4989 C CA . ASN A 1 635 ? 7.989 -0.740 -18.711 1.00 95.06 635 ASN A CA 1
ATOM 4990 C C . ASN A 1 635 ? 7.010 -0.604 -19.904 1.00 95.06 635 ASN A C 1
ATOM 4992 O O . ASN A 1 635 ? 6.009 -1.315 -19.950 1.00 95.06 635 ASN A O 1
ATOM 4996 N N . LEU A 1 636 ? 7.293 0.247 -20.901 1.00 91.94 636 LEU A N 1
ATOM 4997 C CA . LEU A 1 636 ? 6.505 0.327 -22.146 1.00 91.94 636 LEU A CA 1
ATOM 4998 C C . LEU A 1 636 ? 6.647 -0.922 -23.033 1.00 91.94 636 LEU A C 1
ATOM 5000 O O . LEU A 1 636 ? 5.677 -1.306 -23.691 1.00 91.94 636 LEU A O 1
ATOM 5004 N N . ASP A 1 637 ? 7.810 -1.576 -23.038 1.00 87.56 637 ASP A N 1
ATOM 5005 C CA . ASP A 1 637 ? 8.053 -2.804 -23.807 1.00 87.56 637 ASP A CA 1
ATOM 5006 C C . ASP A 1 637 ? 7.193 -3.989 -23.318 1.00 87.56 637 ASP A C 1
ATOM 5008 O O . ASP A 1 637 ? 6.863 -4.869 -24.115 1.00 87.56 637 ASP A O 1
ATOM 5012 N N . PHE A 1 638 ? 6.712 -3.985 -22.064 1.00 87.06 638 PHE A N 1
ATOM 5013 C CA . PHE A 1 638 ? 5.734 -4.975 -21.565 1.00 87.06 638 PHE A CA 1
ATOM 5014 C C . PHE A 1 638 ? 4.385 -4.945 -22.303 1.00 87.06 638 PHE A C 1
ATOM 5016 O O . PHE A 1 638 ? 3.635 -5.931 -22.258 1.00 87.06 638 PHE A O 1
ATOM 5023 N N . LEU A 1 639 ? 4.101 -3.833 -22.996 1.00 86.31 639 LEU A N 1
ATOM 5024 C CA . LEU A 1 639 ? 2.920 -3.605 -23.832 1.00 86.31 639 LEU A CA 1
ATOM 5025 C C . LEU A 1 639 ? 3.158 -3.878 -25.326 1.00 86.31 639 LEU A C 1
ATOM 5027 O O . LEU A 1 639 ? 2.326 -3.488 -26.159 1.00 86.31 639 LEU A O 1
ATOM 5031 N N . LEU A 1 640 ? 4.286 -4.499 -25.679 1.00 75.81 640 LEU A N 1
ATOM 5032 C CA . LEU A 1 640 ? 4.521 -5.079 -26.998 1.00 75.81 640 LEU A CA 1
ATOM 5033 C C . LEU A 1 640 ? 4.103 -6.561 -27.006 1.00 75.81 640 LEU A C 1
ATOM 5035 O O . LEU A 1 640 ? 4.249 -7.256 -25.997 1.00 75.81 640 LEU A O 1
ATOM 5039 N N . PRO A 1 641 ? 3.587 -7.085 -28.134 1.00 59.25 641 PRO A N 1
ATOM 5040 C CA . PRO A 1 641 ? 3.332 -8.514 -28.262 1.00 59.25 641 PRO A CA 1
ATOM 5041 C C . PRO A 1 641 ? 4.659 -9.294 -28.197 1.00 59.25 641 PRO A C 1
ATOM 5043 O O . PRO A 1 641 ? 5.661 -8.831 -28.750 1.00 59.25 641 PRO A O 1
ATOM 5046 N N . PRO A 1 642 ? 4.688 -10.489 -27.577 1.00 52.25 642 PRO A N 1
ATOM 5047 C CA . PRO A 1 642 ? 5.907 -11.282 -27.481 1.00 52.25 642 PRO A CA 1
ATOM 5048 C C . PRO A 1 642 ? 6.430 -11.636 -28.877 1.00 52.25 642 PRO A C 1
ATOM 5050 O O . PRO A 1 642 ? 5.689 -12.142 -29.724 1.00 52.25 642 PRO A O 1
ATOM 5053 N N . VAL A 1 643 ? 7.721 -11.387 -29.111 1.00 45.28 643 VAL A N 1
ATOM 5054 C CA . VAL A 1 643 ? 8.384 -11.711 -30.379 1.00 45.28 643 VAL A CA 1
ATOM 5055 C C . VAL A 1 643 ? 8.431 -13.229 -30.535 1.00 45.28 643 VAL A C 1
ATOM 5057 O O . VAL A 1 643 ? 9.261 -13.900 -29.929 1.00 45.28 643 VAL A O 1
ATOM 5060 N N . ILE A 1 644 ? 7.533 -13.778 -31.354 1.00 35.50 644 ILE A N 1
ATOM 5061 C CA . ILE A 1 644 ? 7.557 -15.195 -31.725 1.00 35.50 644 ILE A CA 1
ATOM 5062 C C . ILE A 1 644 ? 8.794 -15.410 -32.612 1.00 35.50 644 ILE A C 1
ATOM 5064 O O . ILE A 1 644 ? 8.817 -14.883 -33.730 1.00 35.50 644 ILE A O 1
ATOM 5068 N N . PRO A 1 645 ? 9.820 -16.165 -32.173 1.00 33.69 645 PRO A N 1
ATOM 5069 C CA . PRO A 1 645 ? 10.975 -16.426 -33.018 1.00 33.69 645 PRO A CA 1
ATOM 5070 C C . PRO A 1 645 ? 10.529 -17.238 -34.245 1.00 33.69 645 PRO A C 1
ATOM 5072 O O . PRO A 1 645 ? 9.750 -18.189 -34.100 1.00 33.69 645 PRO A O 1
ATOM 5075 N N . PRO A 1 646 ? 10.998 -16.904 -35.463 1.00 33.09 646 PRO A N 1
ATOM 5076 C CA . PRO A 1 646 ? 10.668 -17.684 -36.647 1.00 33.09 646 PRO A CA 1
ATOM 5077 C C . PRO A 1 646 ? 11.152 -19.122 -36.448 1.00 33.09 646 PRO A C 1
ATOM 5079 O O . PRO A 1 646 ? 12.303 -19.350 -36.076 1.00 33.09 646 PRO A O 1
ATOM 5082 N N . SER A 1 647 ? 10.268 -20.097 -36.680 1.00 29.38 647 SER A N 1
ATOM 5083 C CA . SER A 1 647 ? 10.551 -21.508 -36.406 1.00 29.38 647 SER A CA 1
ATOM 5084 C C . SER A 1 647 ? 11.846 -21.945 -37.093 1.00 29.38 647 SER A C 1
ATOM 5086 O O . SER A 1 647 ? 11.894 -21.985 -38.330 1.00 29.38 647 SER A O 1
ATOM 5088 N N . ILE A 1 648 ? 12.869 -22.299 -36.310 1.00 33.72 648 ILE A N 1
ATOM 5089 C CA . ILE A 1 648 ? 14.128 -22.819 -36.843 1.00 33.72 648 ILE A CA 1
ATOM 5090 C C . ILE A 1 648 ? 13.807 -24.115 -37.588 1.00 33.72 648 ILE A C 1
ATOM 5092 O O . ILE A 1 648 ? 13.521 -25.151 -36.990 1.00 33.72 648 ILE A O 1
ATOM 5096 N N . LYS A 1 649 ? 13.840 -24.053 -38.920 1.00 30.78 649 LYS A N 1
ATOM 5097 C CA . LYS A 1 649 ? 13.863 -25.252 -39.752 1.00 30.78 649 LYS A CA 1
ATOM 5098 C C . LYS A 1 649 ? 15.238 -25.871 -39.577 1.00 30.78 649 LYS A C 1
ATOM 5100 O O . LYS A 1 649 ? 16.199 -25.390 -40.172 1.00 30.78 649 LYS A O 1
ATOM 5105 N N . GLU A 1 650 ? 15.317 -26.916 -38.758 1.00 28.22 650 GLU A N 1
ATOM 5106 C CA . GLU A 1 650 ? 16.526 -27.727 -38.648 1.00 28.22 650 GLU A CA 1
ATOM 5107 C C . GLU A 1 650 ? 17.021 -28.099 -40.059 1.00 28.22 650 GLU A C 1
ATOM 5109 O O . GLU A 1 650 ? 16.220 -28.546 -40.892 1.00 28.22 650 GLU A O 1
ATOM 5114 N N . PRO A 1 651 ? 18.314 -27.896 -40.372 1.00 30.91 651 PRO A N 1
ATOM 5115 C CA . PRO A 1 651 ? 18.845 -28.250 -41.677 1.00 30.91 651 PRO A CA 1
ATOM 5116 C C . PRO A 1 651 ? 18.721 -29.764 -41.858 1.00 30.91 651 PRO A C 1
ATOM 5118 O O . PRO A 1 651 ? 19.320 -30.539 -41.114 1.00 30.91 651 PRO A O 1
ATOM 5121 N N . ALA A 1 652 ? 17.916 -30.180 -42.841 1.00 30.05 652 ALA A N 1
ATOM 5122 C CA . ALA A 1 652 ? 17.590 -31.586 -43.053 1.00 30.05 652 ALA A CA 1
ATOM 5123 C C . ALA A 1 652 ? 18.874 -32.439 -43.131 1.00 30.05 652 ALA A C 1
ATOM 5125 O O . ALA A 1 652 ? 19.779 -32.090 -43.899 1.00 30.05 652 ALA A O 1
ATOM 5126 N N . PRO A 1 653 ? 18.974 -33.543 -42.361 1.00 30.61 653 PRO A N 1
ATOM 5127 C CA . PRO A 1 653 ? 20.230 -34.257 -42.171 1.00 30.61 653 PRO A CA 1
ATOM 5128 C C . PRO A 1 653 ? 20.817 -34.709 -43.508 1.00 30.61 653 PRO A C 1
ATOM 5130 O O . PRO A 1 653 ? 20.128 -35.287 -44.357 1.00 30.61 653 PRO A O 1
ATOM 5133 N N . SER A 1 654 ? 22.103 -34.414 -43.704 1.00 30.06 654 SER A N 1
ATOM 5134 C CA . SER A 1 654 ? 22.772 -34.625 -44.982 1.00 30.06 654 SER A CA 1
ATOM 5135 C C . SER A 1 654 ? 22.757 -36.106 -45.370 1.00 30.06 654 SER A C 1
ATOM 5137 O O . SER A 1 654 ? 23.077 -36.995 -44.579 1.00 30.06 654 SER A O 1
ATOM 5139 N N . LYS A 1 655 ? 22.362 -36.385 -46.618 1.00 31.91 655 LYS A N 1
ATOM 5140 C CA . LYS A 1 655 ? 22.277 -37.750 -47.151 1.00 31.91 655 LYS A CA 1
ATOM 5141 C C . LYS A 1 655 ? 23.673 -38.338 -47.356 1.00 31.91 655 LYS A C 1
ATOM 5143 O O . LYS A 1 655 ? 24.202 -38.315 -48.467 1.00 31.91 655 LYS A O 1
ATOM 5148 N N . GLN A 1 656 ? 24.252 -38.901 -46.300 1.00 30.97 656 GLN A N 1
ATOM 5149 C CA . GLN A 1 656 ? 25.381 -39.814 -46.442 1.00 30.97 656 GLN A CA 1
ATOM 5150 C C . GLN A 1 656 ? 24.949 -41.034 -47.269 1.00 30.97 656 GLN A C 1
ATOM 5152 O O . GLN A 1 656 ? 23.831 -41.540 -47.136 1.00 30.97 656 GLN A O 1
ATOM 5157 N N . ALA A 1 657 ? 25.819 -41.473 -48.176 1.00 31.47 657 ALA A N 1
ATOM 5158 C CA . ALA A 1 657 ? 25.485 -42.482 -49.172 1.00 31.47 657 ALA A CA 1
ATOM 5159 C C . ALA A 1 657 ? 25.451 -43.892 -48.559 1.00 31.47 657 ALA A C 1
ATOM 5161 O O . ALA A 1 657 ? 26.471 -44.575 -48.481 1.00 31.47 657 ALA A O 1
ATOM 5162 N N . ALA A 1 658 ? 24.261 -44.346 -48.161 1.00 28.61 658 ALA A N 1
ATOM 5163 C CA . ALA A 1 658 ? 24.034 -45.740 -47.800 1.00 28.61 658 ALA A CA 1
ATOM 5164 C C . ALA A 1 658 ? 24.177 -46.640 -49.042 1.00 28.61 658 ALA A C 1
ATOM 5166 O O . ALA A 1 658 ? 23.363 -46.588 -49.968 1.00 28.61 658 ALA A O 1
ATOM 5167 N N . THR A 1 659 ? 25.214 -47.477 -49.058 1.00 28.53 659 THR A N 1
ATOM 5168 C CA . THR A 1 659 ? 25.344 -48.584 -50.011 1.00 28.53 659 THR A CA 1
ATOM 5169 C C . THR A 1 659 ? 24.260 -49.641 -49.753 1.00 28.53 659 THR A C 1
ATOM 5171 O O . THR A 1 659 ? 23.714 -49.751 -48.657 1.00 28.53 659 THR A O 1
ATOM 5174 N N . GLY A 1 660 ? 23.860 -50.362 -50.805 1.00 26.44 660 GLY A N 1
ATOM 5175 C CA . GLY A 1 660 ? 22.571 -51.059 -50.836 1.00 26.44 660 GLY A CA 1
ATOM 5176 C C . GLY A 1 660 ? 22.411 -52.216 -49.840 1.00 26.44 660 GLY A C 1
ATOM 5177 O O . GLY A 1 660 ? 23.244 -53.116 -49.783 1.00 26.44 660 GLY A O 1
ATOM 5178 N N . GLY A 1 661 ? 21.268 -52.239 -49.145 1.00 25.67 661 GLY A N 1
ATOM 5179 C CA . GLY A 1 661 ? 20.785 -53.354 -48.324 1.00 25.67 661 GLY A CA 1
ATOM 5180 C C . GLY A 1 661 ? 19.293 -53.596 -48.575 1.00 25.67 661 GLY A C 1
ATOM 5181 O O . GLY A 1 661 ? 18.479 -52.686 -48.445 1.00 25.67 661 GLY A O 1
ATOM 5182 N N . THR A 1 662 ? 18.940 -54.810 -48.996 1.00 27.44 662 THR A N 1
ATOM 5183 C CA . THR A 1 662 ? 17.602 -55.223 -49.463 1.00 27.44 662 THR A CA 1
ATOM 5184 C C . THR A 1 662 ? 16.450 -54.901 -48.507 1.00 27.44 662 THR A C 1
ATOM 5186 O O . THR A 1 662 ? 16.527 -55.171 -47.311 1.00 27.44 662 THR A O 1
ATOM 5189 N N . ALA A 1 663 ? 15.331 -54.425 -49.059 1.00 30.83 663 ALA A N 1
ATOM 5190 C CA . ALA A 1 663 ? 14.118 -54.122 -48.304 1.00 30.83 663 ALA A CA 1
ATOM 5191 C C . ALA A 1 663 ? 13.417 -55.368 -47.728 1.00 30.83 663 ALA A C 1
ATOM 5193 O O . ALA A 1 663 ? 13.353 -56.418 -48.367 1.00 30.83 663 ALA A O 1
ATOM 5194 N N . SER A 1 664 ? 12.744 -55.187 -46.589 1.00 31.00 664 SER A N 1
ATOM 5195 C CA . SER A 1 664 ? 11.594 -56.003 -46.188 1.00 31.00 664 SER A CA 1
ATOM 5196 C C . SER A 1 664 ? 10.427 -55.086 -45.796 1.00 31.00 664 SER A C 1
ATOM 5198 O O . SER A 1 664 ? 10.631 -53.969 -45.322 1.00 31.00 664 SER A O 1
ATOM 5200 N N . ARG A 1 665 ? 9.192 -55.519 -46.075 1.00 33.03 665 ARG A N 1
ATOM 5201 C CA . ARG A 1 665 ? 7.952 -54.788 -45.759 1.00 33.03 665 ARG A CA 1
ATOM 5202 C C . ARG A 1 665 ? 7.224 -55.513 -44.630 1.00 33.03 665 ARG A C 1
ATOM 5204 O O . ARG A 1 665 ? 7.046 -56.723 -44.733 1.00 33.03 665 ARG A O 1
ATOM 5211 N N . LEU A 1 666 ? 6.699 -54.780 -43.649 1.00 30.20 666 LEU A N 1
ATOM 5212 C CA . LEU A 1 666 ? 5.678 -55.283 -42.722 1.00 30.20 666 LEU A CA 1
ATOM 5213 C C . LEU A 1 666 ? 4.494 -54.295 -42.637 1.00 30.20 666 LEU A C 1
ATOM 5215 O O . LEU A 1 666 ? 4.727 -53.085 -42.630 1.00 30.20 666 LEU A O 1
ATOM 5219 N N . PRO A 1 667 ? 3.230 -54.769 -42.636 1.00 29.11 667 PRO A N 1
ATOM 5220 C CA . PRO A 1 667 ? 2.068 -53.897 -42.808 1.00 29.11 667 PRO A CA 1
ATOM 5221 C C . PRO A 1 667 ? 1.377 -53.480 -41.497 1.00 29.11 667 PRO A C 1
ATOM 5223 O O . PRO A 1 667 ? 0.997 -54.308 -40.682 1.00 29.11 667 PRO A O 1
ATOM 5226 N N . GLY A 1 668 ? 1.055 -52.193 -41.380 1.00 33.09 668 GLY A N 1
ATOM 5227 C CA . GLY A 1 668 ? -0.342 -51.729 -41.424 1.00 33.09 668 GLY A CA 1
ATOM 5228 C C . GLY A 1 668 ? -1.353 -52.012 -40.296 1.00 33.09 668 GLY A C 1
ATOM 5229 O O . GLY A 1 668 ? -2.386 -51.352 -40.333 1.00 33.09 668 GLY A O 1
ATOM 5230 N N . TRP A 1 669 ? -1.136 -52.915 -39.327 1.00 35.22 669 TRP A N 1
ATOM 5231 C CA . TRP A 1 669 ? -2.211 -53.323 -38.385 1.00 35.22 669 TRP A CA 1
ATOM 5232 C C . TRP A 1 669 ? -1.992 -53.024 -36.888 1.00 35.22 669 TRP A C 1
ATOM 5234 O O . TRP A 1 669 ? -2.916 -53.204 -36.102 1.00 35.22 669 TRP A O 1
ATOM 5244 N N . ALA A 1 670 ? -0.829 -52.509 -36.476 1.00 29.19 670 ALA A N 1
ATOM 5245 C CA . ALA A 1 670 ? -0.498 -52.256 -35.064 1.00 29.19 670 ALA A CA 1
ATOM 5246 C C . ALA A 1 670 ? -0.668 -50.779 -34.628 1.00 29.19 670 ALA A C 1
ATOM 5248 O O . ALA A 1 670 ? 0.249 -50.166 -34.084 1.00 29.19 670 ALA A O 1
ATOM 5249 N N . LYS A 1 671 ? -1.846 -50.189 -34.873 1.00 33.16 671 LYS A N 1
ATOM 5250 C CA . LYS A 1 671 ? -2.274 -48.909 -34.272 1.00 33.16 671 LYS A CA 1
ATOM 5251 C C . LYS A 1 671 ? -3.647 -49.093 -33.620 1.00 33.16 671 LYS A C 1
ATOM 5253 O O . LYS A 1 671 ? -4.599 -49.232 -34.374 1.00 33.16 671 LYS A O 1
ATOM 5258 N N . PHE A 1 672 ? -3.734 -49.072 -32.282 1.00 29.23 672 PHE A N 1
ATOM 5259 C CA . PHE A 1 672 ? -4.825 -48.506 -31.448 1.00 29.23 672 PHE A CA 1
ATOM 5260 C C . PHE A 1 672 ? -4.772 -49.026 -29.992 1.00 29.23 672 PHE A C 1
ATOM 5262 O O . PHE A 1 672 ? -4.738 -50.232 -29.781 1.00 29.23 672 PHE A O 1
ATOM 5269 N N . GLY A 1 673 ? -4.878 -48.113 -29.012 1.00 26.06 673 GLY A N 1
ATOM 5270 C CA . GLY A 1 673 ? -5.124 -48.404 -27.584 1.00 26.06 673 GLY A CA 1
ATOM 5271 C C . GLY A 1 673 ? -3.933 -48.958 -26.771 1.00 26.06 673 GLY A C 1
ATOM 5272 O O . GLY A 1 673 ? -2.997 -49.505 -27.340 1.00 26.06 673 GLY A O 1
ATOM 5273 N N . LEU A 1 674 ? -3.907 -48.843 -25.434 1.00 23.09 674 LEU A N 1
ATOM 5274 C CA . LEU A 1 674 ? -4.676 -47.949 -24.549 1.00 23.09 674 LEU A CA 1
ATOM 5275 C C . LEU A 1 674 ? -3.897 -47.689 -23.231 1.00 23.09 674 LEU A C 1
ATOM 5277 O O . LEU A 1 674 ? -3.004 -48.438 -22.856 1.00 23.09 674 LEU A O 1
ATOM 5281 N N . ILE A 1 675 ? -4.272 -46.595 -22.575 1.00 27.22 675 ILE A N 1
ATOM 5282 C CA . ILE A 1 675 ? -3.872 -46.021 -21.278 1.00 27.22 675 ILE A CA 1
ATOM 5283 C C . ILE A 1 675 ? -3.648 -47.021 -20.103 1.00 27.22 675 ILE A C 1
ATOM 5285 O O . ILE A 1 675 ? -4.452 -47.923 -19.900 1.00 27.22 675 ILE A O 1
ATOM 5289 N N . ALA A 1 676 ? -2.654 -46.682 -19.256 1.00 24.98 676 ALA A N 1
ATOM 5290 C CA . ALA A 1 676 ? -2.529 -46.901 -17.792 1.00 24.98 676 ALA A CA 1
ATOM 5291 C C . ALA A 1 676 ? -1.848 -48.147 -17.145 1.00 24.98 676 ALA A C 1
ATOM 5293 O O . ALA A 1 676 ? -2.346 -49.265 -17.187 1.00 24.98 676 ALA A O 1
ATOM 5294 N N . LEU A 1 677 ? -0.844 -47.797 -16.313 1.00 24.91 677 LEU A N 1
ATOM 5295 C CA . LEU A 1 677 ? -0.601 -48.181 -14.899 1.00 24.91 677 LEU A CA 1
ATOM 5296 C C . LEU A 1 677 ? 0.269 -49.402 -14.479 1.00 24.91 677 LEU A C 1
ATOM 5298 O O . LEU A 1 677 ? -0.038 -50.557 -14.735 1.00 24.91 677 LEU A O 1
ATOM 5302 N N . LEU A 1 678 ? 1.239 -49.045 -13.613 1.00 25.00 678 LEU A N 1
ATOM 5303 C CA . LEU A 1 678 ? 1.798 -49.744 -12.432 1.00 25.00 678 LEU A CA 1
ATOM 5304 C C . LEU A 1 678 ? 3.009 -50.711 -12.531 1.00 25.00 678 LEU A C 1
ATOM 5306 O O . LEU A 1 678 ? 2.891 -51.910 -12.739 1.00 25.00 678 LEU A O 1
ATOM 5310 N N . SER A 1 679 ? 4.159 -50.137 -12.139 1.00 23.95 679 SER A N 1
ATOM 5311 C CA . SER A 1 679 ? 5.109 -50.610 -11.103 1.00 23.95 679 SER A CA 1
ATOM 5312 C C . SER A 1 679 ? 5.858 -51.953 -11.224 1.00 23.95 679 SER A C 1
ATOM 5314 O O . SER A 1 679 ? 5.273 -53.018 -11.050 1.00 23.95 679 SER A O 1
ATOM 5316 N N . GLY A 1 680 ? 7.199 -51.864 -11.207 1.00 24.58 680 GLY A N 1
ATOM 5317 C CA . GLY A 1 680 ? 8.046 -52.773 -10.413 1.00 24.58 680 GLY A CA 1
ATOM 5318 C C . GLY A 1 680 ? 9.218 -53.459 -11.132 1.00 24.58 680 GLY A C 1
ATOM 5319 O O . GLY A 1 680 ? 9.016 -54.200 -12.084 1.00 24.58 680 GLY A O 1
ATOM 5320 N N . GLY A 1 681 ? 10.430 -53.309 -10.577 1.00 26.52 681 GLY A N 1
ATOM 5321 C CA . GLY A 1 681 ? 11.585 -54.185 -10.840 1.00 26.52 681 GLY A CA 1
ATOM 5322 C C . GLY A 1 681 ? 12.534 -53.741 -11.963 1.00 26.52 681 GLY A C 1
ATOM 5323 O O . GLY A 1 681 ? 12.159 -53.678 -13.127 1.00 26.52 681 GLY A O 1
ATOM 5324 N N . ALA A 1 682 ? 13.799 -53.488 -11.616 1.00 26.42 682 ALA A N 1
ATOM 5325 C CA . ALA A 1 682 ? 14.879 -53.200 -12.566 1.00 26.42 682 ALA A CA 1
ATOM 5326 C C . ALA A 1 682 ? 15.806 -54.417 -12.755 1.00 26.42 682 ALA A C 1
ATOM 5328 O O . ALA A 1 682 ? 15.854 -55.282 -11.884 1.00 26.42 682 ALA A O 1
ATOM 5329 N N . LEU A 1 683 ? 16.592 -54.454 -13.842 1.00 24.69 683 LEU A N 1
ATOM 5330 C CA . LEU A 1 683 ? 18.060 -54.266 -13.808 1.00 24.69 683 LEU A CA 1
ATOM 5331 C C . LEU A 1 683 ? 18.719 -54.477 -15.199 1.00 24.69 683 LEU A C 1
ATOM 5333 O O . LEU A 1 683 ? 18.278 -55.297 -15.992 1.00 24.69 683 LEU A O 1
ATOM 5337 N N . LEU A 1 684 ? 19.854 -53.785 -15.399 1.00 26.50 684 LEU A N 1
ATOM 5338 C CA . LEU A 1 684 ? 20.967 -54.068 -16.334 1.00 26.50 684 LEU A CA 1
ATOM 5339 C C . LEU A 1 684 ? 20.768 -53.968 -17.868 1.00 26.50 684 LEU A C 1
ATOM 5341 O O . LEU A 1 684 ? 20.286 -54.891 -18.513 1.00 26.50 684 LEU A O 1
ATOM 5345 N N . GLY A 1 685 ? 21.438 -52.965 -18.465 1.00 24.92 685 GLY A N 1
ATOM 5346 C CA . GLY A 1 685 ? 22.311 -53.224 -19.628 1.00 24.92 685 GLY A CA 1
ATOM 5347 C C . GLY A 1 685 ? 22.157 -52.349 -20.883 1.00 24.92 685 GLY A C 1
ATOM 5348 O O . GLY A 1 685 ? 21.727 -52.853 -21.913 1.00 24.92 685 GLY A O 1
ATOM 5349 N N . GLY A 1 686 ? 22.608 -51.086 -20.864 1.00 25.73 686 GLY A N 1
ATOM 5350 C CA . GLY A 1 686 ? 22.691 -50.268 -22.090 1.00 25.73 686 GLY A CA 1
ATOM 5351 C C . GLY A 1 686 ? 23.253 -48.858 -21.874 1.00 25.73 686 GLY A C 1
ATOM 5352 O O . GLY A 1 686 ? 22.497 -47.929 -21.625 1.00 25.73 686 GLY A O 1
ATOM 5353 N N . LYS A 1 687 ? 24.580 -48.686 -21.950 1.00 26.84 687 LYS A N 1
ATOM 5354 C CA . LYS A 1 687 ? 25.272 -47.420 -21.636 1.00 26.84 687 LYS A CA 1
ATOM 5355 C C . LYS A 1 687 ? 25.777 -46.708 -22.899 1.00 26.84 687 LYS A C 1
ATOM 5357 O O . LYS A 1 687 ? 26.800 -47.145 -23.419 1.00 26.84 687 LYS A O 1
ATOM 5362 N N . ALA A 1 688 ? 25.121 -45.615 -23.321 1.00 29.52 688 ALA A N 1
ATOM 5363 C CA . ALA A 1 688 ? 25.723 -44.372 -23.860 1.00 29.52 688 ALA A CA 1
ATOM 5364 C C . ALA A 1 688 ? 24.678 -43.405 -24.485 1.00 29.52 688 ALA A C 1
ATOM 5366 O O . ALA A 1 688 ? 23.661 -43.842 -25.011 1.00 29.52 688 ALA A O 1
ATOM 5367 N N . ILE A 1 689 ? 25.028 -42.109 -24.531 1.00 33.91 689 ILE A N 1
ATOM 5368 C CA . ILE A 1 689 ? 24.427 -41.016 -25.337 1.00 33.91 689 ILE A CA 1
ATOM 5369 C C . ILE A 1 689 ? 23.003 -40.532 -24.965 1.00 33.91 689 ILE A C 1
ATOM 5371 O O . ILE A 1 689 ? 22.143 -40.433 -25.833 1.00 33.91 689 ILE A O 1
ATOM 5375 N N . VAL A 1 690 ? 22.807 -40.084 -23.720 1.00 28.02 690 VAL A N 1
ATOM 5376 C CA . VAL A 1 690 ? 22.195 -38.766 -23.410 1.00 28.02 690 VAL A CA 1
ATOM 5377 C C . VAL A 1 690 ? 22.871 -38.262 -22.131 1.00 28.02 690 VAL A C 1
ATOM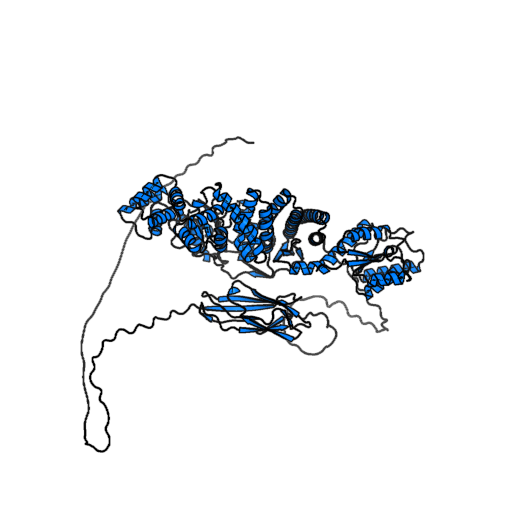 5379 O O . VAL A 1 690 ? 22.672 -38.878 -21.098 1.00 28.02 690 VAL A O 1
ATOM 5382 N N . ASP A 1 691 ? 23.694 -37.207 -22.201 1.00 26.44 691 ASP A N 1
ATOM 5383 C CA . ASP A 1 691 ? 24.304 -36.561 -21.018 1.00 26.44 691 ASP A CA 1
ATOM 5384 C C . ASP A 1 691 ? 24.886 -35.170 -21.363 1.00 26.44 691 ASP A C 1
ATOM 5386 O O . ASP A 1 691 ? 26.079 -35.006 -21.642 1.00 26.44 691 ASP A O 1
ATOM 5390 N N . ARG A 1 692 ? 24.019 -34.149 -21.383 1.00 32.91 692 ARG A N 1
ATOM 5391 C CA . ARG A 1 692 ? 24.344 -32.741 -21.072 1.00 32.91 692 ARG A CA 1
ATOM 5392 C C . ARG A 1 692 ? 23.048 -31.932 -20.968 1.00 32.91 692 ARG A C 1
ATOM 5394 O O . ARG A 1 692 ? 22.152 -32.139 -21.775 1.00 32.91 692 ARG A O 1
ATOM 5401 N N . PHE A 1 693 ? 22.993 -31.004 -20.010 1.00 31.25 693 PHE A N 1
ATOM 5402 C CA . PHE A 1 693 ? 21.792 -30.247 -19.616 1.00 31.25 693 PHE A CA 1
ATOM 5403 C C . PHE A 1 693 ? 20.672 -31.073 -18.959 1.00 31.25 693 PHE A C 1
ATOM 5405 O O . PHE A 1 693 ? 19.498 -30.931 -19.282 1.00 31.25 693 PHE A O 1
ATOM 5412 N N . THR A 1 694 ? 21.027 -31.838 -17.929 1.00 30.34 694 THR A N 1
ATOM 5413 C CA . THR A 1 694 ? 20.339 -31.643 -16.645 1.00 30.34 694 THR A CA 1
ATOM 5414 C C . THR A 1 694 ? 21.104 -30.556 -15.891 1.00 30.34 694 THR A C 1
ATOM 5416 O O . THR A 1 694 ? 22.332 -30.631 -15.802 1.00 30.34 694 THR A O 1
ATOM 5419 N N . ALA A 1 695 ? 20.411 -29.535 -15.387 1.00 36.88 695 ALA A N 1
ATOM 5420 C CA . ALA A 1 695 ? 20.929 -28.806 -14.234 1.00 36.88 695 ALA A CA 1
ATOM 5421 C C . ALA A 1 695 ? 20.848 -29.747 -13.021 1.00 36.88 695 ALA A C 1
ATOM 5423 O O . ALA A 1 695 ? 19.982 -30.623 -12.988 1.00 36.88 695 ALA A O 1
ATOM 5424 N N . ASP A 1 696 ? 21.769 -29.611 -12.073 1.00 34.16 696 ASP A N 1
ATOM 5425 C CA . ASP A 1 696 ? 21.625 -30.268 -10.777 1.00 34.16 696 ASP A CA 1
ATOM 5426 C C . ASP A 1 696 ? 20.662 -29.406 -9.953 1.00 34.16 696 ASP A C 1
ATOM 5428 O O . ASP A 1 696 ? 20.965 -28.245 -9.685 1.00 34.16 696 ASP A O 1
ATOM 5432 N N . ASP A 1 697 ? 19.488 -29.946 -9.624 1.00 45.88 697 ASP A N 1
ATOM 5433 C CA . ASP A 1 697 ? 18.374 -29.249 -8.950 1.00 45.88 697 ASP A CA 1
ATOM 5434 C C . ASP A 1 697 ? 18.617 -29.125 -7.425 1.00 45.88 697 ASP A C 1
ATOM 5436 O O . ASP A 1 697 ? 17.694 -29.084 -6.612 1.00 45.88 697 ASP A O 1
ATOM 5440 N N . SER A 1 698 ? 19.894 -29.136 -7.031 1.00 50.72 698 SER A N 1
ATOM 5441 C CA . SER A 1 698 ? 20.375 -29.060 -5.655 1.00 50.72 698 SER A CA 1
ATOM 5442 C C . SER A 1 698 ? 20.703 -27.604 -5.292 1.00 50.72 698 SER A C 1
ATOM 5444 O O . SER A 1 698 ? 21.457 -26.961 -6.030 1.00 50.72 698 SER A O 1
ATOM 5446 N N . PRO A 1 699 ? 20.216 -27.069 -4.155 1.00 60.91 699 PRO A N 1
ATOM 5447 C CA . PRO A 1 699 ? 20.452 -25.676 -3.787 1.00 60.91 699 PRO A CA 1
ATOM 5448 C C . PRO A 1 699 ? 21.959 -25.402 -3.598 1.00 60.91 699 PRO A C 1
ATOM 5450 O O . PRO A 1 699 ? 22.657 -26.192 -2.953 1.00 60.91 699 PRO A O 1
ATOM 5453 N N . PRO A 1 700 ? 22.493 -24.279 -4.122 1.00 77.38 700 PRO A N 1
ATOM 5454 C CA . PRO A 1 700 ? 23.939 -24.023 -4.178 1.00 77.38 700 PRO A CA 1
ATOM 5455 C C . PRO A 1 700 ? 24.588 -23.803 -2.801 1.00 77.38 700 PRO A C 1
ATOM 5457 O O . PRO A 1 700 ? 25.811 -23.898 -2.664 1.00 77.38 700 PRO A O 1
ATOM 5460 N N . LEU A 1 701 ? 23.773 -23.521 -1.785 1.00 85.00 701 LEU A N 1
ATOM 5461 C CA . LEU A 1 701 ? 24.148 -23.420 -0.381 1.00 85.00 701 LEU A CA 1
ATOM 5462 C C . LEU A 1 701 ? 23.331 -24.438 0.425 1.00 85.00 701 LEU A C 1
ATOM 5464 O O . LEU A 1 701 ? 22.116 -24.527 0.261 1.00 85.00 701 LEU A O 1
ATOM 5468 N N . THR A 1 702 ? 23.983 -25.183 1.315 1.00 88.69 702 THR A N 1
ATOM 5469 C CA . THR A 1 702 ? 23.344 -26.197 2.170 1.00 88.69 702 THR A CA 1
ATOM 5470 C C . THR A 1 702 ? 23.688 -25.939 3.633 1.00 88.69 702 THR A C 1
ATOM 5472 O O . THR A 1 702 ? 24.845 -25.673 3.958 1.00 88.69 702 THR A O 1
ATOM 5475 N N . PHE A 1 703 ? 22.707 -26.045 4.528 1.00 89.88 703 PHE A N 1
ATOM 5476 C CA . PHE A 1 703 ? 22.920 -25.930 5.972 1.00 89.88 703 PHE A CA 1
ATOM 5477 C C . PHE A 1 703 ? 23.143 -27.297 6.622 1.00 89.88 703 PHE A C 1
ATOM 5479 O O . PHE A 1 703 ? 22.583 -28.302 6.182 1.00 89.88 703 PHE A O 1
ATOM 5486 N N . ARG A 1 704 ? 23.904 -27.329 7.718 1.00 91.00 704 ARG A N 1
ATOM 5487 C CA . ARG A 1 704 ? 23.981 -28.466 8.640 1.00 91.00 704 ARG A CA 1
ATOM 5488 C C . ARG A 1 704 ? 23.926 -27.969 10.090 1.00 91.00 704 ARG A C 1
ATOM 5490 O O . ARG A 1 704 ? 24.850 -27.274 10.504 1.00 91.00 704 ARG A O 1
ATOM 5497 N N . PRO A 1 705 ? 22.897 -28.334 10.878 1.00 91.00 705 PRO A N 1
ATOM 5498 C CA . PRO A 1 705 ? 21.712 -29.118 10.499 1.00 91.00 705 PRO A CA 1
ATOM 5499 C C . PRO A 1 705 ? 20.786 -28.382 9.510 1.00 91.00 705 PRO A C 1
ATOM 5501 O O . PRO A 1 705 ? 20.899 -27.178 9.319 1.00 91.00 705 PRO A O 1
ATOM 5504 N N . GLU A 1 706 ? 19.850 -29.118 8.902 1.00 88.44 706 GLU A N 1
ATOM 5505 C CA . GLU A 1 706 ? 18.843 -28.601 7.948 1.00 88.44 706 GLU A CA 1
ATOM 5506 C C . GLU A 1 706 ? 17.602 -27.978 8.633 1.00 88.44 706 GLU A C 1
ATOM 5508 O O . GLU A 1 706 ? 16.698 -27.482 7.966 1.00 88.44 706 GLU A O 1
ATOM 5513 N N . ALA A 1 707 ? 17.560 -27.976 9.970 1.00 88.44 707 ALA A N 1
ATOM 5514 C CA . ALA A 1 707 ? 16.610 -27.231 10.800 1.00 88.44 707 ALA A CA 1
ATOM 5515 C C . ALA A 1 707 ? 17.204 -27.009 12.204 1.00 88.44 707 ALA A C 1
ATOM 5517 O O . ALA A 1 707 ? 18.009 -27.828 12.656 1.00 88.44 707 ALA A O 1
ATOM 5518 N N . LEU A 1 708 ? 16.763 -25.970 12.925 1.00 91.12 708 LEU A N 1
ATOM 5519 C CA . LEU A 1 708 ? 16.985 -25.850 14.374 1.00 91.12 708 LEU A CA 1
ATOM 5520 C C . LEU A 1 708 ? 15.669 -25.907 15.152 1.00 91.12 708 LEU A C 1
ATOM 5522 O O . LEU A 1 708 ? 14.737 -25.149 14.888 1.00 91.12 708 LEU A O 1
ATOM 5526 N N . ASP A 1 709 ? 15.650 -26.742 16.188 1.00 92.00 709 ASP A N 1
ATOM 5527 C CA . ASP A 1 709 ? 14.634 -26.727 17.237 1.00 92.00 709 ASP A CA 1
ATOM 5528 C C . ASP A 1 709 ? 15.335 -26.483 18.581 1.00 92.00 709 ASP A C 1
ATOM 5530 O O . ASP A 1 709 ? 16.272 -27.196 18.950 1.00 92.00 709 ASP A O 1
ATOM 5534 N N . PHE A 1 710 ? 14.925 -25.437 19.294 1.00 93.06 710 PHE A N 1
ATOM 5535 C CA . PHE A 1 710 ? 15.461 -25.065 20.607 1.00 93.06 710 PHE A CA 1
ATOM 5536 C C . PHE A 1 710 ? 14.715 -25.743 21.766 1.00 93.06 710 PHE A C 1
ATOM 5538 O O . PHE A 1 710 ? 15.080 -25.556 22.931 1.00 93.06 710 PHE A O 1
ATOM 5545 N N . GLY A 1 711 ? 13.702 -26.559 21.462 1.00 88.75 711 GLY A N 1
ATOM 5546 C CA . GLY A 1 711 ? 12.910 -27.299 22.431 1.00 88.75 711 GLY A CA 1
ATOM 5547 C C . GLY A 1 711 ? 12.117 -26.390 23.367 1.00 88.75 711 GLY A C 1
ATOM 5548 O O . GLY A 1 711 ? 11.754 -25.263 23.025 1.00 88.75 711 GLY A O 1
ATOM 5549 N N . ARG A 1 712 ? 11.848 -26.910 24.568 1.00 89.69 712 ARG A N 1
ATOM 5550 C CA . ARG A 1 712 ? 11.109 -26.200 25.615 1.00 89.69 712 ARG A CA 1
ATOM 5551 C C . ARG A 1 712 ? 12.026 -25.291 26.417 1.00 89.69 712 ARG A C 1
ATOM 5553 O O . ARG A 1 712 ? 12.998 -25.772 26.996 1.00 89.69 712 ARG A O 1
ATOM 5560 N N . GLN A 1 713 ? 11.681 -24.011 26.479 1.00 92.56 713 GLN A N 1
ATOM 5561 C CA . GLN A 1 713 ? 12.351 -23.004 27.302 1.00 92.56 713 GLN A CA 1
ATOM 5562 C C . GLN A 1 713 ? 11.319 -22.271 28.170 1.00 92.56 713 GLN A C 1
ATOM 5564 O O . GLN A 1 713 ? 10.160 -22.131 27.782 1.00 92.56 713 GLN A O 1
ATOM 5569 N N . ILE A 1 714 ? 11.730 -21.814 29.352 1.00 88.00 714 ILE A N 1
ATOM 5570 C CA . ILE A 1 714 ? 10.870 -21.041 30.259 1.00 88.00 714 ILE A CA 1
ATOM 5571 C C . ILE A 1 714 ? 10.868 -19.578 29.802 1.00 88.00 714 ILE A C 1
ATOM 5573 O O . ILE A 1 714 ? 11.923 -19.046 29.455 1.00 88.00 714 ILE A O 1
ATOM 5577 N N . ALA A 1 715 ? 9.703 -18.924 29.808 1.00 88.94 715 ALA A N 1
ATOM 5578 C CA . ALA A 1 715 ? 9.583 -17.497 29.498 1.00 88.94 715 ALA A CA 1
ATOM 5579 C C . ALA A 1 715 ? 10.611 -16.646 30.279 1.00 88.94 715 ALA A C 1
ATOM 5581 O O . ALA A 1 715 ? 10.834 -16.856 31.470 1.00 88.94 715 ALA A O 1
ATOM 5582 N N . GLY A 1 716 ? 11.273 -15.708 29.598 1.00 82.81 716 GLY A N 1
ATOM 5583 C CA . GLY A 1 716 ? 12.348 -14.878 30.151 1.00 82.81 716 GLY A CA 1
ATOM 5584 C C . GLY A 1 716 ? 13.734 -15.542 30.221 1.00 82.81 716 GLY A C 1
ATOM 5585 O O . GLY A 1 716 ? 14.702 -14.863 30.560 1.00 82.81 716 GLY A O 1
ATOM 5586 N N . THR A 1 717 ? 13.872 -16.833 29.886 1.00 88.44 717 THR A N 1
ATOM 5587 C CA . THR A 1 717 ? 15.151 -17.566 29.956 1.00 88.44 717 THR A CA 1
ATOM 5588 C C . THR A 1 717 ? 15.729 -17.840 28.568 1.00 88.44 717 THR A C 1
ATOM 5590 O O . THR A 1 717 ? 15.147 -18.586 27.784 1.00 88.44 717 THR A O 1
ATOM 5593 N N . GLN A 1 718 ? 16.913 -17.293 28.272 1.00 90.12 718 GLN A N 1
ATOM 5594 C CA . GLN A 1 718 ? 17.630 -17.567 27.021 1.00 90.12 718 GLN A CA 1
ATOM 5595 C C . GLN A 1 718 ? 18.025 -19.049 26.906 1.00 90.12 718 GLN A C 1
ATOM 5597 O O . GLN A 1 718 ? 18.567 -19.637 27.846 1.00 90.12 718 GLN A O 1
ATOM 5602 N N . SER A 1 719 ? 17.808 -19.642 25.730 1.00 94.94 719 SER A N 1
ATOM 5603 C CA . SER A 1 719 ? 18.247 -21.006 25.431 1.00 94.94 719 SER A CA 1
ATOM 5604 C C . SER A 1 719 ? 19.774 -21.135 25.434 1.00 94.94 719 SER A C 1
ATOM 5606 O O . SER A 1 719 ? 20.517 -20.164 25.282 1.00 94.94 719 SER A O 1
ATOM 5608 N N . LYS A 1 720 ? 20.273 -22.376 25.451 1.00 91.12 720 LYS A N 1
ATOM 5609 C CA . LYS A 1 720 ? 21.630 -22.624 24.940 1.00 91.12 720 LYS A CA 1
ATOM 5610 C C . LYS A 1 720 ? 21.686 -22.210 23.458 1.00 91.12 720 LYS A C 1
ATOM 5612 O O . LYS A 1 720 ? 20.755 -22.567 22.726 1.00 91.12 720 LYS A O 1
ATOM 5617 N N . PRO A 1 721 ? 22.724 -21.485 23.006 1.00 94.38 721 PRO A N 1
ATOM 5618 C CA . PRO A 1 721 ? 22.931 -21.247 21.584 1.00 94.38 721 PRO A CA 1
ATOM 5619 C C . PRO A 1 721 ? 23.215 -22.559 20.838 1.00 94.38 721 PRO A C 1
ATOM 5621 O O . PRO A 1 721 ? 23.759 -23.503 21.417 1.00 94.38 721 PRO A O 1
ATOM 5624 N N . GLN A 1 722 ? 22.854 -22.610 19.558 1.00 94.31 722 GLN A N 1
ATOM 5625 C CA . GLN A 1 722 ? 23.124 -23.718 18.642 1.00 94.31 722 GLN A CA 1
ATOM 5626 C C . GLN A 1 722 ? 23.872 -23.192 17.412 1.00 94.31 722 GLN A C 1
ATOM 5628 O O . GLN A 1 722 ? 23.554 -22.120 16.899 1.00 94.31 722 GLN A O 1
ATOM 5633 N N . GLU A 1 723 ? 24.875 -23.942 16.959 1.00 94.88 723 GLU A N 1
ATOM 5634 C CA . GLU A 1 723 ? 25.700 -23.612 15.794 1.00 94.88 723 GLU A CA 1
ATOM 5635 C C . GLU A 1 723 ? 25.186 -24.328 14.538 1.00 94.88 723 GLU A C 1
ATOM 5637 O O . GLU A 1 723 ? 24.748 -25.479 14.593 1.00 94.88 723 GLU A O 1
ATOM 5642 N N . ILE A 1 724 ? 25.252 -23.631 13.405 1.00 94.50 724 ILE A N 1
ATOM 5643 C CA . ILE A 1 724 ? 24.906 -24.117 12.071 1.00 94.50 724 ILE A CA 1
ATOM 5644 C C . ILE A 1 724 ? 26.125 -23.922 11.172 1.00 94.50 724 ILE A C 1
ATOM 5646 O O . ILE A 1 724 ? 26.673 -22.821 11.107 1.00 94.50 724 ILE A O 1
ATOM 5650 N N . GLU A 1 725 ? 26.505 -24.957 10.430 1.00 95.56 725 GLU A N 1
ATOM 5651 C CA . GLU A 1 725 ? 27.467 -24.867 9.335 1.00 95.56 725 GLU A CA 1
ATOM 5652 C C . GLU A 1 725 ? 26.730 -24.571 8.016 1.00 95.56 725 GLU A C 1
ATOM 5654 O O . GLU A 1 725 ? 25.832 -25.312 7.613 1.00 95.56 725 GLU A O 1
ATOM 5659 N N . LEU A 1 726 ? 27.112 -23.496 7.328 1.00 93.12 726 LEU A N 1
ATOM 5660 C CA . LEU A 1 726 ? 26.692 -23.186 5.962 1.00 93.12 726 LEU A CA 1
ATOM 5661 C C . LEU A 1 726 ? 27.785 -23.653 4.995 1.00 93.12 726 LEU A C 1
ATOM 5663 O O . LEU A 1 726 ? 28.921 -23.192 5.087 1.00 93.12 726 LEU A O 1
ATOM 5667 N N . ILE A 1 727 ? 27.440 -24.527 4.051 1.00 92.44 727 ILE A N 1
ATOM 5668 C CA . ILE A 1 727 ? 28.365 -25.138 3.088 1.00 92.44 727 ILE A CA 1
ATOM 5669 C C . ILE A 1 727 ? 28.003 -24.686 1.670 1.00 92.44 727 ILE A C 1
ATOM 5671 O O . ILE A 1 727 ? 26.840 -24.755 1.272 1.00 92.44 727 ILE A O 1
ATOM 5675 N N . ASN A 1 728 ? 28.996 -24.287 0.873 1.00 90.69 728 ASN A N 1
ATOM 5676 C CA . ASN A 1 728 ? 28.817 -24.118 -0.570 1.00 90.69 728 ASN A CA 1
ATOM 5677 C C . ASN A 1 728 ? 28.905 -25.479 -1.281 1.00 90.69 728 ASN A C 1
ATOM 5679 O O . ASN A 1 728 ? 29.975 -26.092 -1.337 1.00 90.69 728 ASN A O 1
ATOM 5683 N N . ALA A 1 729 ? 27.778 -25.934 -1.830 1.00 85.94 729 ALA A N 1
ATOM 5684 C CA . ALA A 1 729 ? 27.645 -27.202 -2.547 1.00 85.94 729 ALA A CA 1
ATOM 5685 C C . ALA A 1 729 ? 27.843 -27.073 -4.074 1.00 85.94 729 ALA A C 1
ATOM 5687 O O . ALA A 1 729 ? 27.897 -28.085 -4.771 1.00 85.94 729 ALA A O 1
ATOM 5688 N N . SER A 1 730 ? 27.955 -25.847 -4.598 1.00 84.00 730 SER A N 1
ATOM 5689 C CA . SER A 1 730 ? 28.052 -25.556 -6.036 1.00 84.00 730 SER A CA 1
ATOM 5690 C C . SER A 1 730 ? 29.459 -25.749 -6.630 1.00 84.00 730 SER A C 1
ATOM 5692 O O . SER A 1 730 ? 30.444 -25.948 -5.918 1.00 84.00 730 SER A O 1
ATOM 5694 N N . ASP A 1 731 ? 29.575 -25.624 -7.959 1.00 83.31 731 ASP A N 1
ATOM 5695 C CA . ASP A 1 731 ? 30.845 -25.679 -8.699 1.00 83.31 731 ASP A CA 1
ATOM 5696 C C . ASP A 1 731 ? 31.642 -24.352 -8.714 1.00 83.31 731 ASP A C 1
ATOM 5698 O O . ASP A 1 731 ? 32.705 -24.280 -9.337 1.00 83.31 731 ASP A O 1
ATOM 5702 N N . ARG A 1 732 ? 31.163 -23.298 -8.030 1.00 80.38 732 ARG A N 1
ATOM 5703 C CA . ARG A 1 732 ? 31.710 -21.922 -8.079 1.00 80.38 732 ARG A CA 1
ATOM 5704 C C . ARG A 1 732 ? 32.017 -21.355 -6.695 1.00 80.38 732 ARG A C 1
ATOM 5706 O O . ARG A 1 732 ? 31.522 -21.844 -5.691 1.00 80.38 732 ARG A O 1
ATOM 5713 N N . GLU A 1 733 ? 32.842 -20.308 -6.630 1.00 84.94 733 GLU A N 1
ATOM 5714 C CA . GLU A 1 733 ? 33.016 -19.509 -5.405 1.00 84.94 733 GLU A CA 1
ATOM 5715 C C . GLU A 1 733 ? 31.791 -18.587 -5.226 1.00 84.94 733 GLU A C 1
ATOM 5717 O O . GLU A 1 733 ? 31.358 -17.959 -6.193 1.00 84.94 733 GLU A O 1
ATOM 5722 N N . ILE A 1 734 ? 31.226 -18.524 -4.015 1.00 87.06 734 ILE A N 1
ATOM 5723 C CA . ILE A 1 734 ? 30.059 -17.700 -3.656 1.00 87.06 734 ILE A CA 1
ATOM 5724 C C . ILE A 1 734 ? 30.474 -16.725 -2.549 1.00 87.06 734 ILE A C 1
ATOM 5726 O O . ILE A 1 734 ? 30.962 -17.149 -1.500 1.00 87.06 734 ILE A O 1
ATOM 5730 N N . GLU A 1 735 ? 30.258 -15.424 -2.754 1.00 88.31 735 GLU A N 1
ATOM 5731 C CA . GLU A 1 735 ? 30.334 -14.426 -1.679 1.00 88.31 735 GLU A CA 1
ATOM 5732 C C . GLU A 1 735 ? 28.994 -14.358 -0.934 1.00 88.31 735 GLU A C 1
ATOM 5734 O O . GLU A 1 735 ? 27.942 -14.231 -1.560 1.00 88.31 735 GLU A O 1
ATOM 5739 N N . ILE A 1 736 ? 29.017 -14.445 0.395 1.00 89.94 736 ILE A N 1
ATOM 5740 C CA . ILE A 1 736 ? 27.827 -14.310 1.238 1.00 89.94 736 ILE A CA 1
ATOM 5741 C C . ILE A 1 736 ? 27.601 -12.825 1.542 1.00 89.94 736 ILE A C 1
ATOM 5743 O O . ILE A 1 736 ? 28.326 -12.208 2.323 1.00 89.94 736 ILE A O 1
ATOM 5747 N N . LEU A 1 737 ? 26.580 -12.255 0.903 1.00 83.12 737 LEU A N 1
ATOM 5748 C CA . LEU A 1 737 ? 26.249 -10.829 0.930 1.00 83.12 737 LEU A CA 1
ATOM 5749 C C . LEU A 1 737 ? 25.311 -10.441 2.081 1.00 83.12 737 LEU A C 1
ATOM 5751 O O . LEU A 1 737 ? 25.138 -9.248 2.334 1.00 83.12 737 LEU A O 1
ATOM 5755 N N . ASP A 1 738 ? 24.650 -11.417 2.710 1.00 83.69 738 ASP A N 1
ATOM 5756 C CA . ASP A 1 738 ? 23.707 -11.197 3.810 1.00 83.69 738 ASP A CA 1
ATOM 5757 C C . ASP A 1 738 ? 23.446 -12.459 4.632 1.00 83.69 738 ASP A C 1
ATOM 5759 O O . ASP A 1 738 ? 23.482 -13.575 4.100 1.00 83.69 738 ASP A O 1
ATOM 5763 N N . VAL A 1 739 ? 23.132 -12.249 5.911 1.00 87.62 739 VAL A N 1
ATOM 5764 C CA . VAL A 1 739 ? 22.792 -13.280 6.900 1.00 87.62 739 VAL A CA 1
ATOM 5765 C C . VAL A 1 739 ? 21.838 -12.654 7.923 1.00 87.62 739 VAL A C 1
ATOM 5767 O O . VAL A 1 739 ? 22.264 -11.829 8.731 1.00 87.62 739 VAL A O 1
ATOM 5770 N N . GLY A 1 740 ? 20.564 -13.046 7.915 1.00 84.38 740 GLY A N 1
ATOM 5771 C CA . GLY A 1 740 ? 19.542 -12.463 8.793 1.00 84.38 740 GLY A CA 1
ATOM 5772 C C . GLY A 1 740 ? 18.425 -13.444 9.136 1.00 84.38 740 GLY A C 1
ATOM 5773 O O . GLY A 1 740 ? 18.304 -14.491 8.509 1.00 84.38 740 GLY A O 1
ATOM 5774 N N . VAL A 1 741 ? 17.603 -13.127 10.136 1.00 84.75 741 VAL A N 1
ATOM 5775 C CA . VAL A 1 741 ? 16.465 -13.968 10.542 1.00 84.75 741 VAL A CA 1
ATOM 5776 C C . VAL A 1 741 ? 15.154 -13.251 10.225 1.00 84.75 741 VAL A C 1
ATOM 5778 O O . VAL A 1 741 ? 14.986 -12.081 10.555 1.00 84.75 741 VAL A O 1
ATOM 5781 N N . ALA A 1 742 ? 14.228 -13.962 9.585 1.00 74.75 742 ALA A N 1
ATOM 5782 C CA . ALA A 1 742 ? 12.946 -13.450 9.108 1.00 74.75 742 ALA A CA 1
ATOM 5783 C C . ALA A 1 742 ? 11.762 -14.282 9.634 1.00 74.75 742 ALA A C 1
ATOM 5785 O O . ALA A 1 742 ? 11.922 -15.436 10.036 1.00 74.75 742 ALA A O 1
ATOM 5786 N N . GLY A 1 743 ? 10.562 -13.701 9.603 1.00 72.62 743 GLY A N 1
ATOM 5787 C CA . GLY A 1 743 ? 9.337 -14.277 10.171 1.00 72.62 743 GLY A CA 1
ATOM 5788 C C . GLY A 1 743 ? 8.838 -13.495 11.388 1.00 72.62 743 GLY A C 1
ATOM 5789 O O . GLY A 1 743 ? 9.547 -12.647 11.918 1.00 72.62 743 GLY A O 1
ATOM 5790 N N . ILE A 1 744 ? 7.608 -13.778 11.825 1.00 63.91 744 ILE A N 1
ATOM 5791 C CA . ILE A 1 744 ? 6.898 -12.998 12.859 1.00 63.91 744 ILE A CA 1
ATOM 5792 C C . ILE A 1 744 ? 7.543 -13.069 14.258 1.00 63.91 744 ILE A C 1
ATOM 5794 O O . ILE A 1 744 ? 7.320 -12.193 15.088 1.00 63.91 744 ILE A O 1
ATOM 5798 N N . ASP A 1 745 ? 8.373 -14.086 14.505 1.00 76.56 745 ASP A N 1
ATOM 5799 C CA . ASP A 1 745 ? 9.134 -14.273 15.744 1.00 76.56 745 ASP A CA 1
ATOM 5800 C C . ASP A 1 745 ? 10.639 -13.985 15.594 1.00 76.56 745 ASP A C 1
ATOM 5802 O O . ASP A 1 745 ? 11.415 -14.397 16.454 1.00 76.56 745 ASP A O 1
ATOM 5806 N N . SER A 1 746 ? 11.095 -13.331 14.519 1.00 78.12 746 SER A N 1
ATOM 5807 C CA . SER A 1 746 ? 12.535 -13.173 14.224 1.00 78.12 746 SER A CA 1
ATOM 5808 C C . SER A 1 746 ? 13.353 -12.581 15.379 1.00 78.12 746 SER A C 1
ATOM 5810 O O . SER A 1 746 ? 14.445 -13.072 15.666 1.00 78.12 746 SER A O 1
ATOM 5812 N N . GLU A 1 747 ? 12.801 -11.600 16.097 1.00 77.38 747 GLU A N 1
ATOM 5813 C CA . GLU A 1 747 ? 13.406 -10.966 17.281 1.00 77.38 747 GLU A CA 1
ATOM 5814 C C . GLU A 1 747 ? 13.717 -11.964 18.412 1.00 77.38 747 GLU A C 1
ATOM 5816 O O . GLU A 1 747 ? 14.657 -11.766 19.184 1.00 77.38 747 GLU A O 1
ATOM 5821 N N . ARG A 1 748 ? 12.969 -13.073 18.484 1.00 86.81 748 ARG A N 1
ATOM 5822 C CA . ARG A 1 748 ? 13.152 -14.146 19.473 1.00 86.81 748 ARG A CA 1
ATOM 5823 C C . ARG A 1 748 ? 14.275 -15.113 19.099 1.00 86.81 748 ARG A C 1
ATOM 5825 O O . ARG A 1 748 ? 14.620 -15.950 19.924 1.00 86.81 748 ARG A O 1
ATOM 5832 N N . PHE A 1 749 ? 14.866 -15.017 17.906 1.00 90.06 749 PHE A N 1
ATOM 5833 C CA . PHE A 1 749 ? 15.940 -15.906 17.440 1.00 90.06 749 PHE A CA 1
ATOM 5834 C C . PHE A 1 749 ? 17.220 -15.130 17.058 1.00 90.06 749 PHE A C 1
ATOM 5836 O O . PHE A 1 749 ? 17.631 -15.151 15.893 1.00 90.06 749 PHE A O 1
ATOM 5843 N N . PRO A 1 750 ? 17.869 -14.418 18.002 1.00 90.12 750 PRO A N 1
ATOM 5844 C CA . PRO A 1 750 ? 19.062 -13.630 17.708 1.00 90.12 750 PRO A CA 1
ATOM 5845 C C . PRO A 1 750 ? 20.239 -14.489 17.228 1.00 90.12 750 PRO A C 1
ATOM 5847 O O . PRO A 1 750 ? 20.593 -15.507 17.833 1.00 90.12 750 PRO A O 1
ATOM 5850 N N . ILE A 1 751 ? 20.913 -14.002 16.185 1.00 92.81 751 ILE A N 1
ATOM 5851 C CA . ILE A 1 751 ? 22.248 -14.461 15.797 1.00 92.81 751 ILE A CA 1
ATOM 5852 C C . ILE A 1 751 ? 23.244 -13.931 16.838 1.00 92.81 751 ILE A C 1
ATOM 5854 O O . ILE A 1 751 ? 23.380 -12.722 17.018 1.00 92.81 751 ILE A O 1
ATOM 5858 N N . VAL A 1 752 ? 23.922 -14.844 17.531 1.00 90.06 752 VAL A N 1
ATOM 5859 C CA . VAL A 1 752 ? 24.903 -14.558 18.590 1.00 90.06 752 VAL A CA 1
ATOM 5860 C C . VAL A 1 752 ? 26.306 -14.398 18.003 1.00 90.06 752 VAL A C 1
ATOM 5862 O O . VAL A 1 752 ? 27.030 -13.483 18.384 1.00 90.06 752 VAL A O 1
ATOM 5865 N N . GLU A 1 753 ? 26.673 -15.251 17.042 1.00 91.00 753 GLU A N 1
ATOM 5866 C CA . GLU A 1 753 ? 27.945 -15.185 16.313 1.00 91.00 753 GLU A CA 1
ATOM 5867 C C . GLU A 1 753 ? 27.723 -15.485 14.824 1.00 91.00 753 GLU A C 1
ATOM 5869 O O . GLU A 1 753 ? 26.828 -16.246 14.453 1.00 91.00 753 GLU A O 1
ATOM 5874 N N . ASN A 1 754 ? 28.527 -14.874 13.953 1.00 91.50 754 ASN A N 1
ATOM 5875 C CA . ASN A 1 754 ? 28.390 -14.991 12.502 1.00 91.50 754 ASN A CA 1
ATOM 5876 C C . ASN A 1 754 ? 29.761 -14.859 11.830 1.00 91.50 754 ASN A C 1
ATOM 5878 O O . ASN A 1 754 ? 30.340 -13.774 11.804 1.00 91.50 754 ASN A O 1
ATOM 5882 N N . SER A 1 755 ? 30.263 -15.958 11.264 1.00 92.31 755 SER A N 1
ATOM 5883 C CA . SER A 1 755 ? 31.486 -15.975 10.446 1.00 92.31 755 SER A CA 1
ATOM 5884 C C . SER A 1 755 ? 31.205 -15.998 8.937 1.00 92.31 755 SER A C 1
ATOM 5886 O O . SER A 1 755 ? 32.137 -15.999 8.134 1.00 92.31 755 SER A O 1
ATOM 5888 N N . CYS A 1 756 ? 29.928 -16.007 8.542 1.00 90.25 756 CYS A N 1
ATOM 5889 C CA . CYS A 1 756 ? 29.499 -16.085 7.150 1.00 90.25 756 CYS A CA 1
ATOM 5890 C C . CYS A 1 756 ? 29.363 -14.722 6.464 1.00 90.25 756 CYS A C 1
ATOM 5892 O O . CYS A 1 756 ? 29.610 -14.638 5.267 1.00 90.25 756 CYS A O 1
ATOM 5894 N N . PHE A 1 757 ? 28.982 -13.650 7.164 1.00 89.50 757 PHE A N 1
ATOM 5895 C CA . PHE A 1 757 ? 28.785 -12.342 6.523 1.00 89.50 757 PHE A CA 1
ATOM 5896 C C . PHE A 1 757 ? 30.083 -11.807 5.882 1.00 89.50 757 PHE A C 1
ATOM 5898 O O . PHE A 1 757 ? 31.087 -11.604 6.564 1.00 89.50 757 PHE A O 1
ATOM 5905 N N . GLY A 1 758 ? 30.066 -11.580 4.563 1.00 81.44 758 GLY A N 1
ATOM 5906 C CA . GLY A 1 758 ? 31.239 -11.175 3.778 1.00 81.44 758 GLY A CA 1
ATOM 5907 C C . GLY A 1 758 ? 32.234 -12.305 3.469 1.00 81.44 758 GLY A C 1
ATOM 5908 O O . GLY A 1 758 ? 33.296 -12.043 2.901 1.00 81.44 758 GLY A O 1
ATOM 5909 N N . ALA A 1 759 ? 31.930 -13.557 3.826 1.00 89.06 759 ALA A N 1
ATOM 5910 C CA . ALA A 1 759 ? 32.783 -14.701 3.521 1.00 89.06 759 ALA A CA 1
ATOM 5911 C C . ALA A 1 759 ? 32.690 -15.098 2.039 1.00 89.06 759 ALA A C 1
ATOM 5913 O O . ALA A 1 759 ? 31.611 -15.099 1.445 1.00 89.06 759 ALA A O 1
ATOM 5914 N N . ARG A 1 760 ? 33.822 -15.505 1.450 1.00 91.69 760 ARG A N 1
ATOM 5915 C CA . ARG A 1 760 ? 33.884 -16.120 0.114 1.00 91.69 760 ARG A CA 1
ATOM 5916 C C . ARG A 1 760 ? 34.073 -17.622 0.242 1.00 91.69 760 ARG A C 1
ATOM 5918 O O . ARG A 1 760 ? 35.181 -18.101 0.490 1.00 91.69 760 ARG A O 1
ATOM 5925 N N . LEU A 1 761 ? 32.981 -18.360 0.086 1.00 91.00 761 LEU A N 1
ATOM 5926 C CA . LEU A 1 761 ? 32.968 -19.813 0.166 1.00 91.00 761 LEU A CA 1
ATOM 5927 C C . LEU A 1 761 ? 33.327 -20.401 -1.197 1.00 91.00 761 LEU A C 1
ATOM 5929 O O . LEU A 1 761 ? 32.591 -20.241 -2.167 1.00 91.00 761 LEU A O 1
ATOM 5933 N N . ARG A 1 762 ? 34.445 -21.120 -1.275 1.00 91.75 762 ARG A N 1
ATOM 5934 C CA . ARG A 1 762 ? 34.780 -21.980 -2.423 1.00 91.75 762 ARG A CA 1
ATOM 5935 C C . ARG A 1 762 ? 33.898 -23.235 -2.447 1.00 91.75 762 ARG A C 1
ATOM 5937 O O . ARG A 1 762 ? 33.324 -23.559 -1.410 1.00 91.75 762 ARG A O 1
ATOM 5944 N N . PRO A 1 763 ? 33.833 -23.973 -3.568 1.00 92.50 763 PRO A N 1
ATOM 5945 C CA . PRO A 1 763 ? 33.206 -25.294 -3.610 1.00 92.50 763 PRO A CA 1
ATOM 5946 C C . PRO A 1 763 ? 33.686 -26.190 -2.460 1.00 92.50 763 PRO A C 1
ATOM 5948 O O . PRO A 1 763 ? 34.890 -26.401 -2.295 1.00 92.50 763 PRO A O 1
ATOM 5951 N N . GLY A 1 764 ? 32.751 -26.680 -1.644 1.00 88.62 764 GLY A N 1
ATOM 5952 C CA . GLY A 1 764 ? 33.024 -27.500 -0.460 1.00 88.62 764 GLY A CA 1
ATOM 5953 C C . GLY A 1 764 ? 33.606 -26.760 0.754 1.00 88.62 764 GLY A C 1
ATOM 5954 O O . GLY A 1 764 ? 33.964 -27.418 1.727 1.00 88.62 764 GLY A O 1
ATOM 5955 N N . ALA A 1 765 ? 33.722 -25.429 0.721 1.00 94.00 765 ALA A N 1
ATOM 5956 C CA . ALA A 1 765 ? 34.083 -24.620 1.886 1.00 94.00 765 ALA A CA 1
ATOM 5957 C C . ALA A 1 765 ? 32.839 -24.197 2.680 1.00 94.00 765 ALA A C 1
ATOM 5959 O O . ALA A 1 765 ? 31.739 -24.089 2.128 1.00 94.00 765 ALA A O 1
ATOM 5960 N N . SER A 1 766 ? 33.041 -23.916 3.966 1.00 94.88 766 SER A N 1
ATOM 5961 C CA . SER A 1 766 ? 31.979 -23.571 4.904 1.00 94.88 766 SER A CA 1
ATOM 5962 C C . SER A 1 766 ? 32.325 -22.402 5.829 1.00 94.88 766 SER A C 1
ATOM 5964 O O . SER A 1 766 ? 33.475 -21.964 5.921 1.00 94.88 766 SER A O 1
ATOM 5966 N N . CYS A 1 767 ? 31.295 -21.884 6.492 1.00 95.56 767 CYS A N 1
ATOM 5967 C CA . CYS A 1 767 ? 31.349 -20.913 7.584 1.00 95.56 767 CYS A CA 1
ATOM 5968 C C . CYS A 1 767 ? 30.248 -21.257 8.600 1.00 95.56 767 CYS A C 1
ATOM 5970 O O . CYS A 1 767 ? 29.322 -22.000 8.269 1.00 95.56 767 CYS A O 1
ATOM 5972 N N . SER A 1 768 ? 30.328 -20.733 9.824 1.00 95.75 768 SER A N 1
ATOM 5973 C CA . SER A 1 768 ? 29.333 -20.998 10.868 1.00 95.75 768 SER A CA 1
ATOM 5974 C C . SER A 1 768 ? 28.580 -19.767 11.376 1.00 95.75 768 SER A C 1
ATOM 5976 O O . SER A 1 768 ? 29.072 -18.630 11.349 1.00 95.75 768 SER A O 1
ATOM 5978 N N . ILE A 1 769 ? 27.348 -20.025 11.816 1.00 96.06 769 ILE A N 1
ATOM 5979 C CA . ILE A 1 769 ? 26.390 -19.066 12.372 1.00 96.06 769 ILE A CA 1
ATOM 5980 C C . ILE A 1 769 ? 25.844 -19.674 13.665 1.00 96.06 769 ILE A C 1
ATOM 5982 O O . ILE A 1 769 ? 25.378 -20.812 13.666 1.00 96.06 769 ILE A O 1
ATOM 5986 N N . VAL A 1 770 ? 25.879 -18.920 14.760 1.00 95.94 770 VAL A N 1
ATOM 5987 C CA . VAL A 1 770 ? 25.370 -19.348 16.069 1.00 95.94 770 VAL A CA 1
ATOM 5988 C C . VAL A 1 770 ? 24.097 -18.572 16.379 1.00 95.94 770 VAL A C 1
ATOM 5990 O O . VAL A 1 770 ? 24.109 -17.343 16.367 1.00 95.94 770 VAL A O 1
ATOM 5993 N N . ILE A 1 771 ? 23.004 -19.272 16.680 1.00 94.81 771 ILE A N 1
ATOM 5994 C CA . ILE A 1 771 ? 21.695 -18.686 17.008 1.00 94.81 771 ILE A CA 1
ATOM 5995 C C . ILE A 1 771 ? 21.287 -19.113 18.419 1.00 94.81 771 ILE A C 1
ATOM 5997 O O . ILE A 1 771 ? 21.503 -20.259 18.811 1.00 94.81 771 ILE A O 1
ATOM 6001 N N . ALA A 1 772 ? 20.676 -18.210 19.181 1.00 95.12 772 ALA A N 1
ATOM 6002 C CA . ALA A 1 772 ? 19.991 -18.528 20.434 1.00 95.12 772 ALA A CA 1
ATOM 6003 C C . ALA A 1 772 ? 18.490 -18.237 20.316 1.00 95.12 772 ALA A C 1
ATOM 6005 O O . ALA A 1 772 ? 18.052 -17.593 19.368 1.00 95.12 772 ALA A O 1
ATOM 6006 N N . TYR A 1 773 ? 17.711 -18.692 21.293 1.00 96.31 773 TYR A N 1
ATOM 6007 C CA . TYR A 1 773 ? 16.276 -18.448 21.384 1.00 96.31 773 TYR A CA 1
ATOM 6008 C C . TYR A 1 773 ? 15.937 -17.697 22.685 1.00 96.31 773 TYR A C 1
ATOM 6010 O O . TYR A 1 773 ? 16.435 -18.041 23.761 1.00 96.31 773 TYR A O 1
ATOM 6018 N N . LEU A 1 774 ? 15.125 -16.645 22.565 1.00 92.88 774 LEU A N 1
ATOM 6019 C CA . LEU A 1 774 ? 14.687 -15.722 23.615 1.00 92.88 774 LEU A CA 1
ATOM 6020 C C . LEU A 1 774 ? 13.151 -15.777 23.755 1.00 92.88 774 LEU A C 1
ATOM 6022 O O . LEU A 1 774 ? 12.446 -15.005 23.104 1.00 92.88 774 LEU A O 1
ATOM 6026 N N . PRO A 1 775 ? 12.611 -16.693 24.577 1.00 87.69 775 PRO A N 1
ATOM 6027 C CA . PRO A 1 775 ? 11.181 -16.767 24.868 1.00 87.69 775 PRO A CA 1
ATOM 6028 C C . PRO A 1 775 ? 10.719 -15.621 25.785 1.00 87.69 775 PRO A C 1
ATOM 6030 O O . PRO A 1 775 ? 11.344 -15.344 26.807 1.00 87.69 775 PRO A O 1
ATOM 6033 N N . ASP A 1 776 ? 9.574 -15.012 25.482 1.00 83.06 776 ASP A N 1
ATOM 6034 C CA . ASP A 1 776 ? 8.944 -13.939 26.272 1.00 83.06 776 ASP A CA 1
ATOM 6035 C C . ASP A 1 776 ? 7.547 -14.315 26.802 1.00 83.06 776 ASP A C 1
ATOM 6037 O O . ASP A 1 776 ? 7.206 -13.971 27.934 1.00 83.06 776 ASP A O 1
ATOM 6041 N N . ALA A 1 777 ? 6.751 -15.056 26.024 1.00 76.06 777 ALA A N 1
ATOM 6042 C CA . ALA A 1 777 ? 5.396 -15.479 26.381 1.00 76.06 777 ALA A CA 1
ATOM 6043 C C . ALA A 1 777 ? 5.112 -16.946 25.980 1.00 76.06 777 ALA A C 1
ATOM 6045 O O . ALA A 1 777 ? 5.660 -17.410 24.983 1.00 76.06 777 ALA A O 1
ATOM 6046 N N . PRO A 1 778 ? 4.246 -17.694 26.701 1.00 81.69 778 PRO A N 1
ATOM 6047 C CA . PRO A 1 778 ? 3.933 -19.096 26.386 1.00 81.69 778 PRO A CA 1
ATOM 6048 C C . PRO A 1 778 ? 3.237 -19.312 25.026 1.00 81.69 778 PRO A C 1
ATOM 6050 O O . PRO A 1 778 ? 2.014 -19.199 24.915 1.00 81.69 778 PRO A O 1
ATOM 6053 N N . ALA A 1 779 ? 4.014 -19.664 24.000 1.00 76.00 779 ALA A N 1
ATOM 6054 C CA . ALA A 1 779 ? 3.565 -20.089 22.676 1.00 76.00 779 ALA A CA 1
ATOM 6055 C C . ALA A 1 779 ? 4.630 -20.970 21.983 1.00 76.00 779 ALA A C 1
ATOM 6057 O O . ALA A 1 779 ? 5.745 -21.135 22.478 1.00 76.00 779 ALA A O 1
ATOM 6058 N N . VAL A 1 780 ? 4.299 -21.534 20.817 1.00 79.25 780 VAL A N 1
ATOM 6059 C CA . VAL A 1 780 ? 5.304 -22.072 19.883 1.00 79.25 780 VAL A CA 1
ATOM 6060 C C . VAL A 1 780 ? 5.681 -20.948 18.926 1.00 79.25 780 VAL A C 1
ATOM 6062 O O . VAL A 1 780 ? 4.798 -20.387 18.282 1.00 79.25 780 VAL A O 1
ATOM 6065 N N . HIS A 1 781 ? 6.972 -20.650 18.836 1.00 82.25 781 HIS A N 1
ATOM 6066 C CA . HIS A 1 781 ? 7.518 -19.556 18.038 1.00 82.25 781 HIS A CA 1
ATOM 6067 C C . HIS A 1 781 ? 8.326 -20.103 16.860 1.00 82.25 781 HIS A C 1
ATOM 6069 O O . HIS A 1 781 ? 9.022 -21.119 16.999 1.00 82.25 781 HIS A O 1
ATOM 6075 N N . THR A 1 782 ? 8.250 -19.437 15.706 1.00 82.75 782 THR A N 1
ATOM 6076 C CA . THR A 1 782 ? 8.911 -19.897 14.472 1.00 82.75 782 THR A CA 1
ATOM 6077 C C . THR A 1 782 ? 9.461 -18.762 13.617 1.00 82.75 782 THR A C 1
ATOM 6079 O O . THR A 1 782 ? 8.772 -17.781 13.337 1.00 82.75 782 THR A O 1
ATOM 6082 N N . ALA A 1 783 ? 10.681 -18.950 13.121 1.00 78.50 783 ALA A N 1
ATOM 6083 C CA . ALA A 1 783 ? 11.359 -18.033 12.209 1.00 78.50 783 ALA A CA 1
ATOM 6084 C C . ALA A 1 783 ? 12.139 -18.813 11.133 1.00 78.50 783 ALA A C 1
ATOM 6086 O O . ALA A 1 783 ? 12.148 -20.047 11.119 1.00 78.50 783 ALA A O 1
ATOM 6087 N N . ARG A 1 784 ? 12.793 -18.105 10.210 1.00 85.38 784 ARG A N 1
ATOM 6088 C CA . ARG A 1 784 ? 13.704 -18.677 9.208 1.00 85.38 784 ARG A CA 1
ATOM 6089 C C . ARG A 1 784 ? 15.002 -17.868 9.182 1.00 85.38 784 ARG A C 1
ATOM 6091 O O . ARG A 1 784 ? 14.952 -16.659 8.963 1.00 85.38 784 ARG A O 1
ATOM 6098 N N . LEU A 1 785 ? 16.155 -18.511 9.367 1.00 86.50 785 LEU A N 1
ATOM 6099 C CA . LEU A 1 785 ? 17.450 -17.913 9.018 1.00 86.50 785 LEU A CA 1
ATOM 6100 C C . LEU A 1 785 ? 17.549 -17.884 7.488 1.00 86.50 785 LEU A C 1
ATOM 6102 O O . LEU A 1 785 ? 17.384 -18.916 6.843 1.00 86.50 785 LEU A O 1
ATOM 6106 N N . GLN A 1 786 ? 17.818 -16.713 6.922 1.00 87.00 786 GLN A N 1
ATOM 6107 C CA . GLN A 1 786 ? 17.972 -16.472 5.492 1.00 87.00 786 GLN A CA 1
ATOM 6108 C C . GLN A 1 786 ? 19.419 -16.096 5.158 1.00 87.00 786 GLN A C 1
ATOM 6110 O O . GLN A 1 786 ? 20.047 -15.290 5.850 1.00 87.00 786 GLN A O 1
ATOM 6115 N N . ILE A 1 787 ? 19.923 -16.652 4.056 1.00 85.75 787 ILE A N 1
ATOM 6116 C CA . ILE A 1 787 ? 21.253 -16.379 3.506 1.00 85.75 787 ILE A CA 1
ATOM 6117 C C . ILE A 1 787 ? 21.120 -15.874 2.072 1.00 85.75 787 ILE A C 1
ATOM 6119 O O . ILE A 1 787 ? 20.432 -16.490 1.254 1.00 85.75 787 ILE A O 1
ATOM 6123 N N . ARG A 1 788 ? 21.835 -14.793 1.741 1.00 81.00 788 ARG A N 1
ATOM 6124 C CA . ARG A 1 788 ? 21.876 -14.219 0.387 1.00 81.00 788 ARG A CA 1
ATOM 6125 C C . ARG A 1 788 ? 23.295 -14.301 -0.177 1.00 81.00 788 ARG A C 1
ATOM 6127 O O . ARG A 1 788 ? 24.165 -13.528 0.213 1.00 81.00 788 ARG A O 1
ATOM 6134 N N . GLY A 1 789 ? 23.528 -15.238 -1.094 1.00 75.75 789 GLY A N 1
ATOM 6135 C CA . GLY A 1 789 ? 24.786 -15.345 -1.844 1.00 75.75 789 GLY A CA 1
ATOM 6136 C C . GLY A 1 789 ? 24.818 -14.440 -3.081 1.00 75.75 789 GLY A C 1
ATOM 6137 O O . GLY A 1 789 ? 23.772 -14.073 -3.619 1.00 75.75 789 GLY A O 1
ATOM 6138 N N . GLU A 1 790 ? 26.007 -14.094 -3.576 1.00 69.94 790 GLU A N 1
ATOM 6139 C CA . GLU A 1 790 ? 26.138 -13.439 -4.880 1.00 69.94 790 GLU A CA 1
ATOM 6140 C C . GLU A 1 790 ? 25.682 -14.384 -6.005 1.00 69.94 790 GLU A C 1
ATOM 6142 O O . GLU A 1 790 ? 26.138 -15.521 -6.107 1.00 69.94 790 GLU A O 1
ATOM 6147 N N . ASN A 1 791 ? 24.775 -13.896 -6.860 1.00 54.34 791 ASN A N 1
ATOM 6148 C CA . ASN A 1 791 ? 24.157 -14.628 -7.976 1.00 54.34 791 ASN A CA 1
ATOM 6149 C C . ASN A 1 791 ? 23.384 -15.908 -7.585 1.00 54.34 791 ASN A C 1
ATOM 6151 O O . ASN A 1 791 ? 22.999 -16.675 -8.469 1.00 54.34 791 ASN A O 1
ATOM 6155 N N . ALA A 1 792 ? 23.107 -16.126 -6.296 1.00 49.16 792 ALA A N 1
ATOM 6156 C CA . ALA A 1 792 ? 22.173 -17.156 -5.857 1.00 49.16 792 ALA A CA 1
ATOM 6157 C C . ALA A 1 792 ? 20.739 -16.729 -6.221 1.00 49.16 792 ALA A C 1
ATOM 6159 O O . ALA A 1 792 ? 20.282 -15.664 -5.807 1.00 49.16 792 ALA A O 1
ATOM 6160 N N . ILE A 1 793 ? 20.051 -17.544 -7.028 1.00 44.78 793 ILE A N 1
ATOM 6161 C CA . ILE A 1 793 ? 18.652 -17.307 -7.434 1.00 44.78 793 ILE A CA 1
ATOM 6162 C C . ILE A 1 793 ? 17.688 -17.633 -6.279 1.00 44.78 793 ILE A C 1
ATOM 6164 O O . ILE A 1 793 ? 16.624 -17.030 -6.174 1.00 44.78 793 ILE A O 1
ATOM 6168 N N . GLU A 1 794 ? 18.102 -18.523 -5.378 1.00 50.94 794 GLU A N 1
ATOM 6169 C CA . GLU A 1 794 ? 17.408 -18.859 -4.137 1.00 50.94 794 GLU A CA 1
ATOM 6170 C C . GLU A 1 794 ? 18.151 -18.268 -2.933 1.00 50.94 794 GLU A C 1
ATOM 6172 O O . GLU A 1 794 ? 19.382 -18.344 -2.844 1.00 50.94 794 GLU A O 1
ATOM 6177 N N . THR A 1 795 ? 17.410 -17.726 -1.966 1.00 55.62 795 THR A N 1
ATOM 6178 C CA . THR A 1 795 ? 17.936 -17.521 -0.615 1.00 55.62 795 THR A CA 1
ATOM 6179 C C . THR A 1 795 ? 17.897 -18.846 0.135 1.00 55.62 795 THR A C 1
ATOM 6181 O O . THR A 1 795 ? 16.844 -19.464 0.275 1.00 55.62 795 THR A O 1
ATOM 6184 N N . GLY A 1 796 ? 19.040 -19.285 0.664 1.00 59.81 796 GLY A N 1
ATOM 6185 C CA . GLY A 1 796 ? 19.056 -20.439 1.561 1.00 59.81 796 GLY A CA 1
ATOM 6186 C C . GLY A 1 796 ? 18.232 -20.108 2.804 1.00 59.81 796 GLY A C 1
ATOM 6187 O O . GLY A 1 796 ? 18.567 -19.150 3.503 1.00 59.81 796 GLY A O 1
ATOM 6188 N N . ALA A 1 797 ? 17.170 -20.871 3.070 1.00 74.44 797 ALA A N 1
ATOM 6189 C CA . ALA A 1 797 ? 16.273 -20.663 4.204 1.00 74.44 797 ALA A CA 1
ATOM 6190 C C . ALA A 1 797 ? 16.282 -21.872 5.156 1.00 74.44 797 ALA A C 1
ATOM 6192 O O . ALA A 1 797 ? 15.870 -22.970 4.786 1.00 74.44 797 ALA A O 1
ATOM 6193 N N . LEU A 1 798 ? 16.720 -21.656 6.396 1.00 87.31 798 LEU A N 1
ATOM 6194 C CA . LEU A 1 798 ? 16.755 -22.659 7.461 1.00 87.31 798 LEU A CA 1
ATOM 6195 C C . LEU A 1 798 ? 15.618 -22.399 8.466 1.00 87.31 798 LEU A C 1
ATOM 6197 O O . LEU A 1 798 ? 15.599 -21.323 9.071 1.00 87.31 798 LEU A O 1
ATOM 6201 N N . PRO A 1 799 ? 14.690 -23.344 8.701 1.00 86.62 799 PRO A N 1
ATOM 6202 C CA . PRO A 1 799 ? 13.623 -23.170 9.682 1.00 86.62 799 PRO A CA 1
ATOM 6203 C C . PRO A 1 799 ? 14.151 -23.221 11.126 1.00 86.62 799 PRO A C 1
ATOM 6205 O O . PRO A 1 799 ? 14.961 -24.081 11.485 1.00 86.62 799 PRO A O 1
ATOM 6208 N N . LEU A 1 800 ? 13.644 -22.307 11.954 1.00 89.06 800 LEU A N 1
ATOM 6209 C CA . LEU A 1 800 ? 13.942 -22.156 13.379 1.00 89.06 800 LEU A CA 1
ATOM 6210 C C . LEU A 1 800 ? 12.649 -22.328 14.189 1.00 89.06 800 LEU A C 1
ATOM 6212 O O . LEU A 1 800 ? 11.620 -21.740 13.840 1.00 89.06 800 LEU A O 1
ATOM 6216 N N . ARG A 1 801 ? 12.696 -23.101 15.278 1.00 93.19 801 ARG A N 1
ATOM 6217 C CA . ARG A 1 801 ? 11.543 -23.381 16.150 1.00 93.19 801 ARG A CA 1
ATOM 6218 C C . ARG A 1 801 ? 11.915 -23.334 17.632 1.00 93.19 801 ARG A C 1
ATOM 6220 O O . ARG A 1 801 ? 12.991 -23.785 18.016 1.00 93.19 801 ARG A O 1
ATOM 6227 N N . GLY A 1 802 ? 10.997 -22.856 18.468 1.00 89.94 802 GLY A N 1
ATOM 6228 C CA . GLY A 1 802 ? 11.074 -22.960 19.928 1.00 89.94 802 GLY A CA 1
ATOM 6229 C C . GLY A 1 802 ? 9.686 -23.087 20.562 1.00 89.94 802 GLY A C 1
ATOM 6230 O O . GLY A 1 802 ? 8.688 -22.667 19.976 1.00 89.94 802 GLY A O 1
ATOM 6231 N N . GLU A 1 803 ? 9.606 -23.696 21.745 1.00 89.81 803 GLU A N 1
ATOM 6232 C CA . GLU A 1 803 ? 8.377 -23.815 22.538 1.00 89.81 803 GLU A CA 1
ATOM 6233 C C . GLU A 1 803 ? 8.577 -23.104 23.884 1.00 89.81 803 GLU A C 1
ATOM 6235 O O . GLU A 1 803 ? 9.310 -23.587 24.749 1.00 89.81 803 GLU A O 1
ATOM 6240 N N . THR A 1 804 ? 7.922 -21.961 24.083 1.00 88.00 804 THR A N 1
ATOM 6241 C CA . THR A 1 804 ? 7.886 -21.303 25.390 1.00 88.00 804 THR A CA 1
ATOM 6242 C C . THR A 1 804 ? 6.872 -22.009 26.283 1.00 88.00 804 THR A C 1
ATOM 6244 O O . THR A 1 804 ? 5.683 -22.072 25.960 1.00 88.00 804 THR A O 1
ATOM 6247 N N . ILE A 1 805 ? 7.312 -22.463 27.452 1.00 89.06 805 ILE A N 1
ATOM 6248 C CA . ILE A 1 805 ? 6.421 -22.831 28.555 1.00 89.06 805 ILE A CA 1
ATOM 6249 C C . ILE A 1 805 ? 6.334 -21.684 29.566 1.00 89.06 805 ILE A C 1
ATOM 6251 O O . ILE A 1 805 ? 7.261 -20.882 29.713 1.00 89.06 805 ILE A O 1
ATOM 6255 N N . ALA A 1 806 ? 5.203 -21.599 30.267 1.00 81.44 806 ALA A N 1
ATOM 6256 C CA . ALA A 1 806 ? 5.111 -20.759 31.454 1.00 81.44 806 ALA A CA 1
ATOM 6257 C C . ALA A 1 806 ? 6.100 -21.260 32.517 1.00 81.44 806 ALA A C 1
ATOM 6259 O O . ALA A 1 806 ? 6.374 -22.459 32.594 1.00 81.44 806 ALA A O 1
ATOM 6260 N N . GLU A 1 807 ? 6.603 -20.349 33.346 1.00 68.38 807 GLU A N 1
ATOM 6261 C CA . GLU A 1 807 ? 7.253 -20.725 34.598 1.00 68.38 807 GLU A CA 1
ATOM 6262 C C . GLU A 1 807 ? 6.237 -21.504 35.449 1.00 68.38 807 GLU A C 1
ATOM 6264 O O . GLU A 1 807 ? 5.110 -21.040 35.658 1.00 68.38 807 GLU A O 1
ATOM 6269 N N . GLU A 1 808 ? 6.588 -22.720 35.879 1.00 60.91 808 GLU A N 1
ATOM 6270 C CA . GLU A 1 808 ? 5.732 -23.462 36.806 1.00 60.91 808 GLU A CA 1
ATOM 6271 C C . GLU A 1 808 ? 5.646 -22.671 38.117 1.00 60.91 808 GLU A C 1
ATOM 6273 O O . GLU A 1 808 ? 6.684 -22.226 38.615 1.00 60.91 808 GLU A O 1
ATOM 6278 N N . PRO A 1 809 ? 4.448 -22.481 38.705 1.00 48.91 809 PRO A N 1
ATOM 6279 C CA . PRO A 1 809 ? 4.338 -21.824 39.995 1.00 48.91 809 PRO A CA 1
ATOM 6280 C C . PRO A 1 809 ? 5.141 -22.613 41.026 1.00 48.91 809 PRO A C 1
ATOM 6282 O O . PRO A 1 809 ? 4.747 -23.713 41.417 1.00 48.91 809 PRO A O 1
ATOM 6285 N N . VAL A 1 810 ? 6.262 -22.046 41.471 1.00 50.66 810 VAL A N 1
ATOM 6286 C CA . VAL A 1 810 ? 6.990 -22.554 42.631 1.00 50.66 810 VAL A CA 1
ATOM 6287 C C . VAL A 1 810 ? 6.017 -22.487 43.801 1.00 50.66 810 VAL A C 1
ATOM 6289 O O . VAL A 1 810 ? 5.689 -21.394 44.268 1.00 50.66 810 VAL A O 1
ATOM 6292 N N . GLU A 1 811 ? 5.511 -23.644 44.244 1.00 46.84 811 GLU A N 1
ATOM 6293 C CA . GLU A 1 811 ? 4.721 -23.708 45.472 1.00 46.84 811 GLU A CA 1
ATOM 6294 C C . GLU A 1 811 ? 5.541 -23.031 46.575 1.00 46.84 811 GLU A C 1
ATOM 6296 O O . GLU A 1 811 ? 6.720 -23.367 46.741 1.00 46.84 811 GLU A O 1
ATOM 6301 N N . PRO A 1 812 ? 4.977 -22.050 47.302 1.00 41.69 812 PRO A N 1
ATOM 6302 C CA . PRO A 1 812 ? 5.734 -21.336 48.310 1.00 41.69 812 PRO A CA 1
ATOM 6303 C C . PRO A 1 812 ? 6.141 -22.331 49.393 1.00 41.69 812 PRO A C 1
ATOM 6305 O O . PRO A 1 812 ? 5.301 -22.767 50.182 1.00 41.69 812 PRO A O 1
ATOM 6308 N N . THR A 1 813 ? 7.431 -22.689 49.417 1.00 50.16 813 THR A N 1
ATOM 6309 C CA . THR A 1 813 ? 8.035 -23.484 50.489 1.00 50.16 813 THR A CA 1
ATOM 6310 C C . THR A 1 813 ? 7.578 -22.875 51.810 1.00 50.16 813 THR A C 1
ATOM 6312 O O . THR A 1 813 ? 7.880 -21.701 52.045 1.00 50.16 813 THR A O 1
ATOM 6315 N N . PRO A 1 814 ? 6.812 -23.605 52.641 1.00 44.31 814 PRO A N 1
ATOM 6316 C CA . PRO A 1 814 ? 6.151 -22.999 53.782 1.00 44.31 814 PRO A CA 1
ATOM 6317 C C . PRO A 1 814 ? 7.198 -22.407 54.719 1.00 44.31 814 PRO A C 1
ATOM 6319 O O . PRO A 1 814 ? 8.156 -23.095 55.087 1.00 44.31 814 PRO A O 1
ATOM 6322 N N . GLU A 1 815 ? 7.014 -21.141 55.107 1.00 52.03 815 GLU A N 1
ATOM 6323 C CA . GLU A 1 815 ? 7.824 -20.549 56.168 1.00 52.03 815 GLU A CA 1
ATOM 6324 C C . GLU A 1 815 ? 7.764 -21.471 57.394 1.00 52.03 815 GLU A C 1
ATOM 6326 O O . GLU A 1 815 ? 6.668 -21.886 57.796 1.00 52.03 815 GLU A O 1
ATOM 6331 N N . PRO A 1 816 ? 8.914 -21.831 57.992 1.00 43.44 816 PRO A N 1
ATOM 6332 C CA . PRO A 1 816 ? 8.909 -22.644 59.190 1.00 43.44 816 PRO A CA 1
ATOM 6333 C C . PRO A 1 816 ? 8.195 -21.861 60.292 1.00 43.44 816 PRO A C 1
ATOM 6335 O O . PRO A 1 816 ? 8.647 -20.790 60.699 1.00 43.44 816 PRO A O 1
ATOM 6338 N N . LEU A 1 817 ? 7.071 -22.409 60.766 1.00 47.66 817 LEU A N 1
ATOM 6339 C CA . LEU A 1 817 ? 6.355 -21.890 61.928 1.00 47.66 817 LEU A CA 1
ATOM 6340 C C . LEU A 1 817 ? 7.350 -21.648 63.076 1.00 47.66 817 LEU A C 1
ATOM 6342 O O . LEU A 1 817 ? 8.247 -22.474 63.270 1.00 47.66 817 LEU A O 1
ATOM 6346 N N . PRO A 1 818 ? 7.205 -20.555 63.849 1.00 44.44 818 PRO A N 1
ATOM 6347 C CA . PRO A 1 818 ? 8.082 -20.286 64.979 1.00 44.44 818 PRO A CA 1
ATOM 6348 C C . PRO A 1 818 ? 7.901 -21.382 66.033 1.00 44.44 818 PRO A C 1
ATOM 6350 O O . PRO A 1 818 ? 6.949 -21.367 66.812 1.00 44.44 818 PRO A O 1
ATOM 6353 N N . THR A 1 819 ? 8.809 -22.355 66.029 1.00 37.66 819 THR A N 1
ATOM 6354 C CA . THR A 1 819 ? 8.849 -23.429 67.020 1.00 37.66 819 THR A CA 1
ATOM 6355 C C . THR A 1 819 ? 9.200 -22.832 68.378 1.00 37.66 819 THR A C 1
ATOM 6357 O O . THR A 1 819 ? 10.211 -22.142 68.507 1.00 37.66 819 THR A O 1
ATOM 6360 N N . GLU A 1 820 ? 8.364 -23.092 69.382 1.00 40.44 820 GLU A N 1
ATOM 6361 C CA . GLU A 1 820 ? 8.583 -22.641 70.758 1.00 40.44 820 GLU A CA 1
ATOM 6362 C C . GLU A 1 820 ? 9.930 -23.153 71.299 1.00 40.44 820 GLU A C 1
ATOM 6364 O O . GLU A 1 820 ? 10.324 -24.286 71.022 1.00 40.44 820 GLU A O 1
ATOM 6369 N N . GLU A 1 821 ? 10.638 -22.333 72.082 1.00 48.88 821 GLU A N 1
ATOM 6370 C CA . GLU A 1 821 ? 11.899 -22.733 72.714 1.00 48.88 821 GLU A CA 1
ATOM 6371 C C . GLU A 1 821 ? 11.672 -23.843 73.760 1.00 48.88 821 GLU A C 1
ATOM 6373 O O . GLU A 1 821 ? 11.002 -23.599 74.769 1.00 48.88 821 GLU A O 1
ATOM 6378 N N . PRO A 1 822 ? 12.293 -25.031 73.627 1.00 38.19 822 PRO A N 1
ATOM 6379 C CA . PRO A 1 822 ? 12.480 -25.915 74.764 1.00 38.19 822 PRO A CA 1
ATOM 6380 C C . PRO A 1 822 ? 13.654 -25.392 75.607 1.00 38.19 822 PRO A C 1
ATOM 6382 O O . PRO A 1 822 ? 14.824 -25.581 75.268 1.00 38.19 822 PRO A O 1
ATOM 6385 N N . THR A 1 823 ? 13.343 -24.727 76.720 1.00 34.53 823 THR A N 1
ATOM 6386 C CA . THR A 1 823 ? 14.325 -24.280 77.724 1.00 34.53 823 THR A CA 1
ATOM 6387 C C . THR A 1 823 ? 15.190 -25.473 78.186 1.00 34.53 823 THR A C 1
ATOM 6389 O O . THR A 1 823 ? 14.651 -26.563 78.394 1.00 34.53 823 THR A O 1
ATOM 6392 N N . PRO A 1 824 ? 16.524 -25.335 78.320 1.00 51.12 824 PRO A N 1
ATOM 6393 C CA . PRO A 1 824 ? 17.426 -26.484 78.207 1.00 51.12 824 PRO A CA 1
ATOM 6394 C C . PRO A 1 824 ? 17.508 -27.344 79.473 1.00 51.12 824 PRO A C 1
ATOM 6396 O O . PRO A 1 824 ? 17.525 -26.829 80.591 1.00 51.12 824 PRO A O 1
ATOM 6399 N N . THR A 1 825 ? 17.677 -28.660 79.307 1.00 33.09 825 THR A N 1
ATOM 6400 C CA . THR A 1 825 ? 18.142 -29.564 80.374 1.00 33.09 825 THR A CA 1
ATOM 6401 C C . THR A 1 825 ? 18.944 -30.739 79.793 1.00 33.09 825 THR A C 1
ATOM 6403 O O . THR A 1 825 ? 18.404 -31.573 79.080 1.00 33.09 825 THR A O 1
ATOM 6406 N N . GLU A 1 826 ? 20.232 -30.756 80.148 1.00 34.72 826 GLU A N 1
ATOM 6407 C CA . GLU A 1 826 ? 21.152 -31.905 80.268 1.00 34.72 826 GLU A CA 1
ATOM 6408 C C . GLU A 1 826 ? 21.472 -32.785 79.036 1.00 34.72 826 GLU A C 1
ATOM 6410 O O . GLU A 1 826 ? 20.745 -33.698 78.647 1.00 34.72 826 GLU A O 1
ATOM 6415 N N . GLU A 1 827 ? 22.699 -32.603 78.527 1.00 51.50 827 GLU A N 1
ATOM 6416 C CA . GLU A 1 827 ? 23.480 -33.698 77.939 1.00 51.50 827 GLU A CA 1
ATOM 6417 C C . GLU A 1 827 ? 23.688 -34.843 78.952 1.00 51.50 827 GLU A C 1
ATOM 6419 O O . GLU A 1 827 ? 23.984 -34.581 80.121 1.00 51.50 827 GLU A O 1
ATOM 6424 N N . PRO A 1 828 ? 23.754 -36.102 78.493 1.00 31.72 828 PRO A N 1
ATOM 6425 C CA . PRO A 1 828 ? 24.599 -37.119 79.101 1.00 31.72 828 PRO A CA 1
ATOM 6426 C C . PRO A 1 828 ? 25.988 -37.115 78.430 1.00 31.72 828 PRO A C 1
ATOM 6428 O O . PRO A 1 828 ? 26.175 -37.680 77.351 1.00 31.72 828 PRO A O 1
ATOM 6431 N N . THR A 1 829 ? 26.968 -36.471 79.073 1.00 42.44 829 THR A N 1
ATOM 6432 C CA . THR A 1 829 ? 28.373 -36.409 78.618 1.00 42.44 829 THR A CA 1
ATOM 6433 C C . THR A 1 829 ? 29.142 -37.739 78.932 1.00 42.44 829 THR A C 1
ATOM 6435 O O . THR A 1 829 ? 28.513 -38.795 78.997 1.00 42.44 829 THR A O 1
ATOM 6438 N N . PRO A 1 830 ? 30.494 -37.813 78.976 1.00 44.78 830 PRO A N 1
ATOM 6439 C CA . PRO A 1 830 ? 31.261 -38.842 78.260 1.00 44.78 830 PRO A CA 1
ATOM 6440 C C . PRO A 1 830 ? 31.370 -40.227 78.937 1.00 44.78 830 PRO A C 1
ATOM 6442 O O . PRO A 1 830 ? 31.294 -40.370 80.155 1.00 44.78 830 PRO A O 1
ATOM 6445 N N . THR A 1 831 ? 31.734 -41.243 78.144 1.00 28.44 831 THR A N 1
ATOM 6446 C CA . THR A 1 831 ? 32.315 -42.500 78.665 1.00 28.44 831 THR A CA 1
ATOM 6447 C C . THR A 1 831 ? 33.779 -42.284 79.073 1.00 28.44 831 THR A C 1
ATOM 6449 O O . THR A 1 831 ? 34.559 -41.744 78.290 1.00 28.44 831 THR A O 1
ATOM 6452 N N . GLN A 1 832 ? 34.151 -42.708 80.285 1.00 36.56 832 GLN A N 1
ATOM 6453 C CA . GLN A 1 832 ? 35.481 -42.500 80.882 1.00 36.56 832 GLN A CA 1
ATOM 6454 C C . GLN A 1 832 ? 36.471 -43.668 80.678 1.00 36.56 832 GLN A C 1
ATOM 6456 O O . GLN A 1 832 ? 36.127 -44.744 80.190 1.00 36.56 832 GLN A O 1
ATOM 6461 N N . GLU A 1 833 ? 37.730 -43.412 81.045 1.00 49.69 833 GLU A N 1
ATOM 6462 C CA . GLU A 1 833 ? 38.922 -44.229 80.782 1.00 49.69 833 GLU A CA 1
ATOM 6463 C C . GLU A 1 833 ? 39.087 -45.471 81.692 1.00 49.69 833 GLU A C 1
ATOM 6465 O O . GLU A 1 833 ? 38.559 -45.526 82.808 1.00 49.69 833 GLU A O 1
ATOM 6470 N N . PRO A 1 834 ? 39.877 -46.480 81.268 1.00 34.97 834 PRO A N 1
ATOM 6471 C CA . PRO A 1 834 ? 40.254 -47.597 82.128 1.00 34.97 834 PRO A CA 1
ATOM 6472 C C . PRO A 1 834 ? 41.241 -47.160 83.223 1.00 34.97 834 PRO A C 1
ATOM 6474 O O . PRO A 1 834 ? 42.362 -46.747 82.944 1.00 34.97 834 PRO A O 1
ATOM 6477 N N . THR A 1 835 ? 40.858 -47.407 84.478 1.00 36.38 835 THR A N 1
ATOM 6478 C CA . THR A 1 835 ? 41.505 -46.920 85.714 1.00 36.38 835 THR A CA 1
ATOM 6479 C C . THR A 1 835 ? 41.217 -45.441 86.012 1.00 36.38 835 THR A C 1
ATOM 6481 O O . THR A 1 835 ? 41.954 -44.583 85.533 1.00 36.38 835 THR A O 1
ATOM 6484 N N . PRO A 1 836 ? 40.298 -45.141 86.956 1.00 39.72 836 PRO A N 1
ATOM 6485 C CA . PRO A 1 836 ? 39.242 -46.010 87.526 1.00 39.72 836 PRO A CA 1
ATOM 6486 C C . PRO A 1 836 ? 37.843 -45.307 87.608 1.00 39.72 836 PRO A C 1
ATOM 6488 O O . PRO A 1 836 ? 37.777 -44.091 87.499 1.00 39.72 836 PRO A O 1
ATOM 6491 N N . ALA A 1 837 ? 36.678 -45.954 87.829 1.00 32.03 837 ALA A N 1
ATOM 6492 C CA . ALA A 1 837 ? 36.370 -47.278 88.411 1.00 32.03 837 ALA A CA 1
ATOM 6493 C C . ALA A 1 837 ? 34.938 -47.834 88.077 1.00 32.03 837 ALA A C 1
ATOM 6495 O O . ALA A 1 837 ? 34.067 -47.070 87.690 1.00 32.03 837 ALA A O 1
ATOM 6496 N N . GLN A 1 838 ? 34.700 -49.140 88.353 1.00 33.38 838 GLN A N 1
ATOM 6497 C CA . GLN A 1 838 ? 33.435 -49.825 88.800 1.00 33.38 838 GLN A CA 1
ATOM 6498 C C . GLN A 1 838 ? 32.097 -49.643 88.000 1.00 33.38 838 GLN A C 1
ATOM 6500 O O . GLN A 1 838 ? 31.502 -48.581 88.056 1.00 33.38 838 GLN A O 1
ATOM 6505 N N . VAL A 1 839 ? 31.513 -50.596 87.233 1.00 37.72 839 VAL A N 1
ATOM 6506 C CA . VAL A 1 839 ? 30.967 -51.969 87.529 1.00 37.72 839 VAL A CA 1
ATOM 6507 C C . VAL A 1 839 ? 29.847 -51.997 88.615 1.00 37.72 839 VAL A C 1
ATOM 6509 O O . VAL A 1 839 ? 30.174 -51.526 89.704 1.00 37.72 839 VAL A O 1
ATOM 6512 N N . PRO A 1 840 ? 28.641 -52.653 88.481 1.00 43.44 840 PRO A N 1
ATOM 6513 C CA . PRO A 1 840 ? 27.890 -53.231 87.318 1.00 43.44 840 PRO A CA 1
ATOM 6514 C C . PRO A 1 840 ? 26.313 -53.070 87.263 1.00 43.44 840 PRO A C 1
ATOM 6516 O O . PRO A 1 840 ? 25.666 -52.882 88.288 1.00 43.44 840 PRO A O 1
ATOM 6519 N N . GLY A 1 841 ? 25.683 -53.383 86.103 1.00 31.64 841 GLY A N 1
ATOM 6520 C CA . GLY A 1 841 ? 24.313 -53.989 85.963 1.00 31.64 841 GLY A CA 1
ATOM 6521 C C . GLY A 1 841 ? 23.057 -53.069 85.917 1.00 31.64 841 GLY A C 1
ATOM 6522 O O . GLY A 1 841 ? 23.198 -51.869 86.102 1.00 31.64 841 GLY A O 1
ATOM 6523 N N . THR A 1 842 ? 21.793 -53.521 85.692 1.00 31.30 842 THR A N 1
ATOM 6524 C CA . THR A 1 842 ? 21.212 -54.794 85.135 1.00 31.30 842 THR A CA 1
ATOM 6525 C C . THR A 1 842 ? 19.661 -54.724 84.929 1.00 31.30 842 THR A C 1
ATOM 6527 O O . THR A 1 842 ? 19.004 -54.109 85.758 1.00 31.30 842 THR A O 1
ATOM 6530 N N . ASN A 1 843 ? 19.084 -55.495 83.969 1.00 31.91 843 ASN A N 1
ATOM 6531 C CA . ASN A 1 843 ? 17.643 -55.900 83.802 1.00 31.91 843 ASN A CA 1
ATOM 6532 C C . ASN A 1 843 ? 16.568 -54.803 83.484 1.00 31.91 843 ASN A C 1
ATOM 6534 O O . ASN A 1 843 ? 16.816 -53.638 83.751 1.00 31.91 843 ASN A O 1
ATOM 6538 N N . ALA A 1 844 ? 15.325 -55.067 83.002 1.00 30.27 844 ALA A N 1
ATOM 6539 C CA . ALA A 1 844 ? 14.749 -56.085 82.076 1.00 30.27 844 ALA A CA 1
ATOM 6540 C C . ALA A 1 844 ? 13.229 -55.831 81.750 1.00 30.27 844 ALA A C 1
ATOM 6542 O O . ALA A 1 844 ? 12.487 -55.510 82.668 1.00 30.27 844 ALA A O 1
ATOM 6543 N N . VAL A 1 845 ? 12.775 -56.134 80.509 1.00 31.80 845 VAL A N 1
ATOM 6544 C CA . VAL A 1 845 ? 11.394 -56.553 80.061 1.00 31.80 845 VAL A CA 1
ATOM 6545 C C . VAL A 1 845 ? 10.182 -55.549 80.120 1.00 31.80 845 VAL A C 1
ATOM 6547 O O . VAL A 1 845 ? 10.093 -54.768 81.060 1.00 31.80 845 VAL A O 1
ATOM 6550 N N . PRO A 1 846 ? 9.229 -55.564 79.137 1.00 66.38 846 PRO A N 1
ATOM 6551 C CA . PRO A 1 846 ? 7.982 -54.745 79.086 1.00 66.38 846 PRO A CA 1
ATOM 6552 C C . PRO A 1 846 ? 6.655 -55.565 79.180 1.00 66.38 846 PRO A C 1
ATOM 6554 O O . PRO A 1 846 ? 6.755 -56.783 79.257 1.00 66.38 846 PRO A O 1
ATOM 6557 N N . GLU A 1 847 ? 5.453 -54.932 79.099 1.00 32.50 847 GLU A N 1
ATOM 6558 C CA . GLU A 1 847 ? 4.227 -55.375 78.338 1.00 32.50 847 GLU A CA 1
ATOM 6559 C C . GLU A 1 847 ? 2.900 -54.581 78.625 1.00 32.50 847 GLU A C 1
ATOM 6561 O O . GLU A 1 847 ? 2.766 -53.997 79.696 1.00 32.50 847 GLU A O 1
ATOM 6566 N N . ALA A 1 848 ? 1.921 -54.657 77.684 1.00 30.95 848 ALA A N 1
ATOM 6567 C CA . ALA A 1 848 ? 0.429 -54.548 77.823 1.00 30.95 848 ALA A CA 1
ATOM 6568 C C . ALA A 1 848 ? -0.253 -53.180 78.220 1.00 30.95 848 ALA A C 1
ATOM 6570 O O . ALA A 1 848 ? 0.405 -52.318 78.790 1.00 30.95 848 ALA A O 1
ATOM 6571 N N . ASP A 1 849 ? -1.553 -52.857 77.972 1.00 30.33 849 ASP A N 1
ATOM 6572 C CA . ASP A 1 849 ? -2.644 -53.471 77.155 1.00 30.33 849 ASP A CA 1
ATOM 6573 C C . ASP A 1 849 ? -3.862 -52.524 76.810 1.00 30.33 849 ASP A C 1
ATOM 6575 O O . ASP A 1 849 ? -4.045 -51.479 77.427 1.00 30.33 849 ASP A O 1
ATOM 6579 N N . SER A 1 850 ? -4.725 -52.965 75.869 1.00 30.92 850 SER A N 1
ATOM 6580 C CA . SER A 1 850 ? -6.214 -52.833 75.715 1.00 30.92 850 SER A CA 1
ATOM 6581 C C . SER A 1 850 ? -7.069 -51.515 75.825 1.00 30.92 850 SER A C 1
ATOM 6583 O O . SER A 1 850 ? -7.223 -50.970 76.910 1.00 30.92 850 SER A O 1
ATOM 6585 N N . VAL A 1 851 ? -7.755 -51.146 74.705 1.00 30.58 851 VAL A N 1
ATOM 6586 C CA . VAL A 1 851 ? -9.211 -50.809 74.376 1.00 30.58 851 VAL A CA 1
ATOM 6587 C C . VAL A 1 851 ? -10.321 -50.540 75.467 1.00 30.58 851 VAL A C 1
ATOM 6589 O O . VAL A 1 851 ? -10.028 -50.791 76.630 1.00 30.58 851 VAL A O 1
ATOM 6592 N N . PRO A 1 852 ? -11.639 -50.185 75.190 1.00 59.31 852 PRO A N 1
ATOM 6593 C CA . PRO A 1 852 ? -12.414 -49.709 73.981 1.00 59.31 852 PRO A CA 1
ATOM 6594 C C . PRO A 1 852 ? -13.576 -48.633 74.178 1.00 59.31 852 PRO A C 1
ATOM 6596 O O . PRO A 1 852 ? -13.857 -48.211 75.293 1.00 59.31 852 PRO A O 1
ATOM 6599 N N . ALA A 1 853 ? -14.359 -48.350 73.093 1.00 36.09 853 ALA A N 1
ATOM 6600 C CA . ALA A 1 853 ? -15.810 -47.933 72.993 1.00 36.09 853 ALA A CA 1
ATOM 6601 C C . ALA A 1 853 ? -16.241 -46.433 73.159 1.00 36.09 853 ALA A C 1
ATOM 6603 O O . ALA A 1 853 ? -15.617 -45.736 73.944 1.00 36.09 853 ALA A O 1
ATOM 6604 N N . THR A 1 854 ? -17.314 -45.823 72.562 1.00 36.56 854 THR A N 1
ATOM 6605 C CA . THR A 1 854 ? -18.355 -46.024 71.462 1.00 36.56 854 THR A CA 1
ATOM 6606 C C . THR A 1 854 ? -19.023 -44.617 71.138 1.00 36.56 854 THR A C 1
ATOM 6608 O O . THR A 1 854 ? -18.476 -43.648 71.650 1.00 36.56 854 THR A O 1
ATOM 6611 N N . ASN A 1 855 ? -20.115 -44.286 70.381 1.00 35.88 855 ASN A N 1
ATOM 6612 C CA . ASN A 1 855 ? -21.274 -44.947 69.695 1.00 35.88 855 ASN A CA 1
ATOM 6613 C C . ASN A 1 855 ? -22.070 -44.003 68.691 1.00 35.88 855 ASN A C 1
ATOM 6615 O O . ASN A 1 855 ? -21.842 -42.799 68.711 1.00 35.88 855 ASN A O 1
ATOM 6619 N N . ALA A 1 856 ? -23.102 -44.533 67.982 1.00 31.22 856 ALA A N 1
ATOM 6620 C CA . ALA A 1 856 ? -24.365 -43.902 67.447 1.00 31.22 856 ALA A CA 1
ATOM 6621 C C . ALA A 1 856 ? -24.475 -43.094 66.092 1.00 31.22 856 ALA A C 1
ATOM 6623 O O . ALA A 1 856 ? -23.487 -42.612 65.549 1.00 31.22 856 ALA A O 1
ATOM 6624 N N . VAL A 1 857 ? -25.717 -43.029 65.525 1.00 35.19 857 VAL A N 1
ATOM 6625 C CA . VAL A 1 857 ? -26.206 -42.602 64.150 1.00 35.19 857 VAL A CA 1
ATOM 6626 C C . VAL A 1 857 ? -27.782 -42.425 64.149 1.00 35.19 857 VAL A C 1
ATOM 6628 O O . VAL A 1 857 ? -28.300 -42.637 65.252 1.00 35.19 857 VAL A O 1
ATOM 6631 N N . PRO A 1 858 ? -28.626 -42.194 63.072 1.00 62.97 858 PRO A N 1
ATOM 6632 C CA . PRO A 1 858 ? -28.522 -41.667 61.660 1.00 62.97 858 PRO A CA 1
ATOM 6633 C C . PRO A 1 858 ? -29.725 -40.768 61.094 1.00 62.97 858 PRO A C 1
ATOM 6635 O O . PRO A 1 858 ? -30.696 -40.537 61.803 1.00 62.97 858 PRO A O 1
ATOM 6638 N N . GLU A 1 859 ? -29.692 -40.368 59.787 1.00 38.09 859 GLU A N 1
ATOM 6639 C CA . GLU A 1 859 ? -30.816 -40.225 58.760 1.00 38.09 859 GLU A CA 1
ATOM 6640 C C . GLU A 1 859 ? -32.020 -39.200 58.922 1.00 38.09 859 GLU A C 1
ATOM 6642 O O . GLU A 1 859 ? -32.123 -38.582 59.973 1.00 38.09 859 GLU A O 1
ATOM 6647 N N . THR A 1 860 ? -32.958 -38.839 57.979 1.00 39.88 860 THR A N 1
ATOM 6648 C CA . THR A 1 860 ? -33.341 -39.183 56.547 1.00 39.88 860 THR A CA 1
ATOM 6649 C C . THR A 1 860 ? -34.266 -38.130 55.805 1.00 39.88 860 THR A C 1
ATOM 6651 O O . THR A 1 860 ? -35.129 -37.548 56.450 1.00 39.88 860 THR A O 1
ATOM 6654 N N . ASP A 1 861 ? -34.167 -38.020 54.453 1.00 38.66 861 ASP A N 1
ATOM 6655 C CA . ASP A 1 861 ? -35.205 -37.936 53.343 1.00 38.66 861 ASP A CA 1
ATOM 6656 C C . ASP A 1 861 ? -36.261 -36.782 53.035 1.00 38.66 861 ASP A C 1
ATOM 6658 O O . ASP A 1 861 ? -36.932 -36.246 53.910 1.00 38.66 861 ASP A O 1
ATOM 6662 N N . SER A 1 862 ? -36.543 -36.584 51.713 1.00 38.19 862 SER A N 1
ATOM 6663 C CA . SER A 1 862 ? -37.765 -36.071 50.976 1.00 38.19 862 SER A CA 1
ATOM 6664 C C . SER A 1 862 ? -38.233 -34.575 51.019 1.00 38.19 862 SER A C 1
ATOM 6666 O O . SER A 1 862 ? -37.876 -33.852 51.937 1.00 38.19 862 SER A O 1
ATOM 6668 N N . GLY A 1 863 ? -39.057 -33.989 50.098 1.00 31.83 863 GLY A N 1
ATOM 6669 C CA . GLY A 1 863 ? -39.501 -34.322 48.706 1.00 31.83 863 GLY A CA 1
ATOM 6670 C C . GLY A 1 863 ? -40.835 -33.656 48.174 1.00 31.83 863 GLY A C 1
ATOM 6671 O O . GLY A 1 863 ? -41.814 -33.636 48.909 1.00 31.83 863 GLY A O 1
ATOM 6672 N N . LYS A 1 864 ? -40.928 -33.259 46.866 1.00 36.22 864 LYS A N 1
ATOM 6673 C CA . LYS A 1 864 ? -42.153 -32.924 46.012 1.00 36.22 864 LYS A CA 1
ATOM 6674 C C . LYS A 1 864 ? -42.994 -31.630 46.318 1.00 36.22 864 LYS A C 1
ATOM 6676 O O . LYS A 1 864 ? -42.870 -31.108 47.410 1.00 36.22 864 LYS A O 1
ATOM 6681 N N . ALA A 1 865 ? -43.924 -31.072 45.486 1.00 35.00 865 ALA A N 1
ATOM 6682 C CA . ALA A 1 865 ? -44.173 -30.958 44.007 1.00 35.00 865 ALA A CA 1
ATOM 6683 C C . ALA A 1 865 ? -45.423 -30.046 43.651 1.00 35.00 865 ALA A C 1
ATOM 6685 O O . ALA A 1 865 ? -46.217 -29.770 44.542 1.00 35.00 865 ALA A O 1
ATOM 6686 N N . CYS A 1 866 ? -45.677 -29.723 42.349 1.00 28.69 866 CYS A N 1
ATOM 6687 C CA . CYS A 1 866 ? -46.942 -29.182 41.714 1.00 28.69 866 CYS A CA 1
ATOM 6688 C C . CYS A 1 866 ? -47.356 -27.680 41.920 1.00 28.69 866 CYS A C 1
ATOM 6690 O O . CYS A 1 866 ? -46.899 -27.073 42.875 1.00 28.69 866 CYS A O 1
ATOM 6692 N N . SER A 1 867 ? -48.212 -26.989 41.109 1.00 33.09 867 SER A N 1
ATOM 6693 C CA . SER A 1 867 ? -48.864 -27.233 39.773 1.00 33.09 867 SER A CA 1
ATOM 6694 C C . SER A 1 867 ? -49.681 -26.029 39.181 1.00 33.09 867 SER A C 1
ATOM 6696 O O . SER A 1 867 ? -50.347 -25.363 39.963 1.00 33.09 867 SER A O 1
ATOM 6698 N N . ARG A 1 868 ? -49.834 -25.948 37.827 1.00 31.94 868 ARG A N 1
ATOM 6699 C CA . ARG A 1 868 ? -50.990 -25.392 37.013 1.00 31.94 868 ARG A CA 1
ATOM 6700 C C . ARG A 1 868 ? -51.354 -23.870 37.109 1.00 31.94 868 ARG A C 1
ATOM 6702 O O . ARG A 1 868 ? -50.966 -23.234 38.070 1.00 31.94 868 ARG A O 1
ATOM 6709 N N . ALA A 1 869 ? -52.107 -23.203 36.195 1.00 29.34 869 ALA A N 1
ATOM 6710 C CA . ALA A 1 869 ? -52.662 -23.472 34.833 1.00 29.34 869 ALA A CA 1
ATOM 6711 C C . ALA A 1 869 ? -53.231 -22.184 34.136 1.00 29.34 869 ALA A C 1
ATOM 6713 O O . ALA A 1 869 ? -53.670 -21.301 34.856 1.00 29.34 869 ALA A O 1
ATOM 6714 N N . THR A 1 870 ? -53.391 -22.188 32.784 1.00 29.45 870 THR A N 1
ATOM 6715 C CA . THR A 1 870 ? -54.420 -21.471 31.928 1.00 29.45 870 THR A CA 1
ATOM 6716 C C . THR A 1 870 ? -54.597 -19.930 32.015 1.00 29.45 870 THR A C 1
ATOM 6718 O O . THR A 1 870 ? -54.367 -19.354 33.061 1.00 29.45 870 THR A O 1
ATOM 6721 N N . ALA A 1 871 ? -55.120 -19.160 31.038 1.00 28.86 871 ALA A N 1
ATOM 6722 C CA . ALA A 1 871 ? -55.382 -19.235 29.575 1.00 28.86 871 ALA A CA 1
ATOM 6723 C C . ALA A 1 871 ? -55.772 -17.795 29.091 1.00 28.86 871 ALA A C 1
ATOM 6725 O O . ALA A 1 871 ? -56.131 -16.970 29.928 1.00 28.86 871 ALA A O 1
ATOM 6726 N N . THR A 1 872 ? -55.765 -17.414 27.800 1.00 28.23 872 THR A N 1
ATOM 6727 C CA . THR A 1 872 ? -56.936 -17.350 26.861 1.00 28.23 872 THR A CA 1
ATOM 6728 C C . THR A 1 872 ? -56.558 -16.457 25.636 1.00 28.23 872 THR A C 1
ATOM 6730 O O . THR A 1 872 ? -55.513 -15.815 25.673 1.00 28.23 872 THR A O 1
ATOM 6733 N N . ALA A 1 873 ? -57.346 -16.435 24.545 1.00 29.39 873 ALA A N 1
ATOM 6734 C CA . ALA A 1 873 ? -57.034 -15.799 23.239 1.00 29.39 873 ALA A CA 1
ATOM 6735 C C . ALA A 1 873 ? -57.759 -14.440 22.966 1.00 29.39 873 ALA A C 1
ATOM 6737 O O . ALA A 1 873 ? -58.209 -13.818 23.921 1.00 29.39 873 ALA A O 1
ATOM 6738 N N . VAL A 1 874 ? -57.939 -14.067 21.669 1.00 29.75 874 VAL A N 1
ATOM 6739 C CA . VAL A 1 874 ? -58.643 -12.882 21.060 1.00 29.75 874 VAL A CA 1
ATOM 6740 C C . VAL A 1 874 ? -57.715 -11.688 20.703 1.00 29.75 874 VAL A C 1
ATOM 6742 O O . VAL A 1 874 ? -56.886 -11.324 21.522 1.00 29.75 874 VAL A O 1
ATOM 6745 N N . SER A 1 875 ? -57.793 -10.990 19.548 1.00 29.33 875 SER A N 1
ATOM 6746 C CA . SER A 1 875 ? -58.282 -11.314 18.177 1.00 29.33 875 SER A CA 1
ATOM 6747 C C . SER A 1 875 ? -57.887 -10.231 17.139 1.00 29.33 875 SER A C 1
ATOM 6749 O O . SER A 1 875 ? -57.862 -9.057 17.482 1.00 29.33 875 SER A O 1
ATOM 6751 N N . THR A 1 876 ? -57.712 -10.623 15.867 1.00 32.28 876 THR A N 1
ATOM 6752 C CA . THR A 1 876 ? -57.960 -9.866 14.602 1.00 32.28 876 THR A CA 1
ATOM 6753 C C . THR A 1 876 ? -57.898 -8.322 14.549 1.00 32.28 876 THR A C 1
ATOM 6755 O O . THR A 1 876 ? -58.751 -7.640 15.112 1.00 32.28 876 THR A O 1
ATOM 6758 N N . GLY A 1 877 ? -57.079 -7.790 13.630 1.00 28.08 877 GLY A N 1
ATOM 6759 C CA . GLY A 1 877 ? -57.235 -6.444 13.053 1.00 28.08 877 GLY A CA 1
ATOM 6760 C C . GLY A 1 877 ? -56.667 -6.367 11.626 1.00 28.08 877 GLY A C 1
ATOM 6761 O O . GLY A 1 877 ? -55.525 -6.759 11.407 1.00 28.08 877 GLY A O 1
ATOM 6762 N N . ARG A 1 878 ? -57.458 -5.894 10.650 1.00 30.94 878 ARG A N 1
ATOM 6763 C CA . ARG A 1 878 ? -57.062 -5.689 9.237 1.00 30.94 878 ARG A CA 1
ATOM 6764 C C . ARG A 1 878 ? -57.503 -4.296 8.795 1.00 30.94 878 ARG A C 1
ATOM 6766 O O . ARG A 1 878 ? -58.668 -3.954 8.974 1.00 30.94 878 ARG A O 1
ATOM 6773 N N . ALA A 1 879 ? -56.600 -3.543 8.176 1.00 30.53 879 ALA A N 1
ATOM 6774 C CA . ALA A 1 879 ? -56.895 -2.289 7.491 1.00 30.53 879 ALA A CA 1
ATOM 6775 C C . ALA A 1 879 ? -56.024 -2.169 6.230 1.00 30.53 879 ALA A C 1
ATOM 6777 O O . ALA A 1 879 ? -54.921 -2.711 6.178 1.00 30.53 879 ALA A O 1
ATOM 6778 N N . GLU A 1 880 ? -56.545 -1.487 5.216 1.00 31.38 880 GLU A N 1
ATOM 6779 C CA . GLU A 1 880 ? -55.920 -1.251 3.907 1.00 31.38 880 GLU A CA 1
ATOM 6780 C C . GLU A 1 880 ? -55.973 0.258 3.592 1.00 31.38 880 GLU A C 1
ATOM 6782 O O . GLU A 1 880 ? -56.555 1.011 4.370 1.00 31.38 880 GLU A O 1
ATOM 6787 N N . PHE A 1 881 ? -55.448 0.666 2.424 1.00 25.72 881 PHE A N 1
ATOM 6788 C CA . PHE A 1 881 ? -55.391 2.049 1.898 1.00 25.72 881 PHE A CA 1
ATOM 6789 C C . PHE A 1 881 ? -54.403 2.983 2.633 1.00 25.72 881 PHE A C 1
ATOM 6791 O O . PHE A 1 881 ? -54.242 2.907 3.842 1.00 25.72 881 PHE A O 1
ATOM 6798 N N . ARG A 1 882 ? -53.717 3.922 1.962 1.00 29.34 882 ARG A N 1
ATOM 6799 C CA . ARG A 1 882 ? -53.459 4.166 0.517 1.00 29.34 882 ARG A CA 1
ATOM 6800 C C . ARG A 1 882 ? -52.169 5.019 0.416 1.00 29.34 882 ARG A C 1
ATOM 6802 O O . ARG A 1 882 ? -51.871 5.711 1.387 1.00 29.34 882 ARG A O 1
ATOM 6809 N N . PRO A 1 883 ? -51.424 5.030 -0.707 1.00 41.00 883 PRO A N 1
ATOM 6810 C CA . PRO A 1 883 ? -50.346 5.998 -0.901 1.00 41.00 883 PRO A CA 1
ATOM 6811 C C . PRO A 1 883 ? -50.908 7.362 -1.328 1.00 41.00 883 PRO A C 1
ATOM 6813 O O . PRO A 1 883 ? -51.966 7.421 -1.961 1.00 41.00 883 PRO A O 1
ATOM 6816 N N . ASP A 1 884 ? -50.165 8.428 -1.035 1.00 32.12 884 ASP A N 1
ATOM 6817 C CA . ASP A 1 884 ? -50.419 9.787 -1.526 1.00 32.12 884 ASP A CA 1
ATOM 6818 C C . ASP A 1 884 ? -49.140 10.378 -2.155 1.00 32.12 884 ASP A C 1
ATOM 6820 O O . ASP A 1 884 ? -48.052 9.819 -1.980 1.00 32.12 884 ASP A O 1
ATOM 6824 N N . SER A 1 885 ? -49.265 11.439 -2.958 1.00 35.09 885 SER A N 1
ATOM 6825 C CA . SER A 1 885 ? -48.298 11.732 -4.036 1.00 35.09 885 SER A CA 1
ATOM 6826 C C . SER A 1 885 ? -47.838 13.189 -4.187 1.00 35.09 885 SER A C 1
ATOM 6828 O O . SER A 1 885 ? -48.572 14.110 -3.857 1.00 35.09 885 SER A O 1
ATOM 6830 N N . ASP A 1 886 ? -46.691 13.343 -4.866 1.00 35.78 886 ASP A N 1
ATOM 6831 C CA . ASP A 1 886 ? -46.200 14.535 -5.593 1.00 35.78 886 ASP A CA 1
ATOM 6832 C C . ASP A 1 886 ? -45.842 15.789 -4.764 1.00 35.78 886 ASP A C 1
ATOM 6834 O O . ASP A 1 886 ? -46.693 16.548 -4.304 1.00 35.78 886 ASP A O 1
ATOM 6838 N N . SER A 1 887 ? -44.542 16.102 -4.707 1.00 34.47 887 SER A N 1
ATOM 6839 C CA . SER A 1 887 ? -44.083 17.494 -4.701 1.00 34.47 887 SER A CA 1
ATOM 6840 C C . SER A 1 887 ? -42.762 17.634 -5.472 1.00 34.47 887 SER A C 1
ATOM 6842 O O . SER A 1 887 ? -41.857 16.808 -5.374 1.00 34.47 887 SER A O 1
ATOM 6844 N N . ARG A 1 888 ? -42.680 18.673 -6.311 1.00 39.31 888 ARG A N 1
ATOM 6845 C CA . ARG A 1 888 ? -41.578 18.934 -7.258 1.00 39.31 888 ARG A CA 1
ATOM 6846 C C . ARG A 1 888 ? -40.693 20.091 -6.782 1.00 39.31 888 ARG A C 1
ATOM 6848 O O . ARG A 1 888 ? -41.127 20.870 -5.940 1.00 39.31 888 ARG A O 1
ATOM 6855 N N . GLN A 1 889 ? -39.617 20.341 -7.547 1.00 38.06 889 GLN A N 1
ATOM 6856 C CA . GLN A 1 889 ? -38.745 21.539 -7.545 1.00 38.06 889 GLN A CA 1
ATOM 6857 C C . GLN A 1 889 ? -37.600 21.481 -6.510 1.00 38.06 889 GLN A C 1
ATOM 6859 O O . GLN A 1 889 ? -37.792 20.950 -5.428 1.00 38.06 889 GLN A O 1
ATOM 6864 N N . ARG A 1 890 ? -36.396 22.017 -6.775 1.00 41.84 890 ARG A N 1
ATOM 6865 C CA . ARG A 1 890 ? -35.826 22.644 -7.996 1.00 41.84 890 ARG A CA 1
ATOM 6866 C C . ARG A 1 890 ? -34.282 22.586 -7.923 1.00 41.84 890 ARG A C 1
ATOM 6868 O O . ARG A 1 890 ? -33.756 22.575 -6.820 1.00 41.84 890 ARG A O 1
ATOM 6875 N N . GLY A 1 891 ? -33.594 22.623 -9.069 1.00 42.06 891 GLY A N 1
ATOM 6876 C CA . GLY A 1 891 ? -32.179 23.040 -9.153 1.00 42.06 891 GLY A CA 1
ATOM 6877 C C . GLY A 1 891 ? -32.033 24.575 -9.235 1.00 42.06 891 GLY A C 1
ATOM 6878 O O . GLY A 1 891 ? -33.018 25.282 -8.973 1.00 42.06 891 GLY A O 1
ATOM 6879 N N . PRO A 1 892 ? -30.886 25.122 -9.680 1.00 55.94 892 PRO A N 1
ATOM 6880 C CA . PRO A 1 892 ? -29.756 24.436 -10.321 1.00 55.94 892 PRO A CA 1
ATOM 6881 C C . PRO A 1 892 ? -28.883 23.632 -9.353 1.00 55.94 892 PRO A C 1
ATOM 6883 O O . PRO A 1 892 ? -28.783 24.044 -8.179 1.00 55.94 892 PRO A O 1
#

pLDDT: mean 80.53, std 21.45, range [23.09, 98.38]

Sequence (892 aa):
MFPAVARIFVSSTWIDLQPERRAVEDAIHRMSEAKFIGMEYFGSRPDSTEEASLDEVDRAEIYLAIIGGRYGSGITEAEYRRARERNLPCFIYFKDDSAIPENFRDPEPEKSARLAALKEELYARHIVSAPFKSPQDLAAQVRDDLHRWFFDTHLSALLARQAAGNITASREDNRAVRLESGSPYGSVLRTGIQPVISARATPLRPNVRPFRNLLDRTDESVVALQTLRQRLPVQFYGEDGTGKTALLRHLSHHDLTADFTDGVIFHHQVARQTASDLQQFLFDSFYESEPNYRPSEAERLNLFREKRALIVMDDVDCGRAEIEDLLNIFPESAFLFAGRERALFGEGRALQMQGLPEDEARQFLERELGRTLTAAEQAPARAVCASLKGHPLSIAQAAAYAVEHNVSLADLAQRVGQGPATSLTHETADRLPDEEKRILAILSALGGTPLQAENLEQISGLRETDRALENLARRNLAELTAFGWRVSGLVKEQPKADGESLNWRQRIIGHFSGWIERNARDNAKIENAAPALLACIDWAEAAELPRESIKIGRGLETSLESSGRWDASLSVLGSINRHASSIGDEETLAWALHQEGTLAICKGEDDLGRRLLTDALQRRIEMGDHIAASVTRHNLDFLLPPVIPPSIKEPAPSKQAATGGTASRLPGWAKFGLIALLSGGALLGGKAIVDRFTADDSPPLTFRPEALDFGRQIAGTQSKPQEIELINASDREIEILDVGVAGIDSERFPIVENSCFGARLRPGASCSIVIAYLPDAPAVHTARLQIRGENAIETGALPLRGETIAEEPVEPTPEPLPTEEPTPTEEPTPTQEPTPAQVPGTNAVPEADSVPATNAVPETDSGKACSRATATAVSTGRAEFRPDSDSRQRGP

Radius of gyration: 41.24 Å; chains: 1; bounding box: 108×85×150 Å

Secondary structure (DSSP, 8-state):
-PPS-EEEEEEE-TTT-HHHHHHHHHHHTT-TTEEEE-GGGS-S-SS-HHHHHHHHHHT-SEEEEEE-S--TTSHHHHHHHHHHHTT--EEEEEBPGGGS-GGGS-SSHHHHHHHHHHHHHHHTTS--PPPB-SHHHHHHHHHHHHHHHHIIIIIHHHHHHH-SEEEEEE-TTS-EEEEEE--TT--EEEEPPPPEEEEPPSSB--SSPPPPS--S-HHHHHHHHHHHTTT--EEEE-STTSSHHHHHHHHTTSGGGGG-TTEEEEES--TT--HHHHHHHHHHHHEEEES-EE--HHHHHHHTTT--EEEEEEEE---HHHHHHHHHT-TTSEEEEEESS----SSSEEEE--PPPHHHHHHHHHHHTTSPPPTTTHHHHHHHHHHTTT-HHHHHHHHHHHHHHT--HHHHHHHHTTS-TTHHHH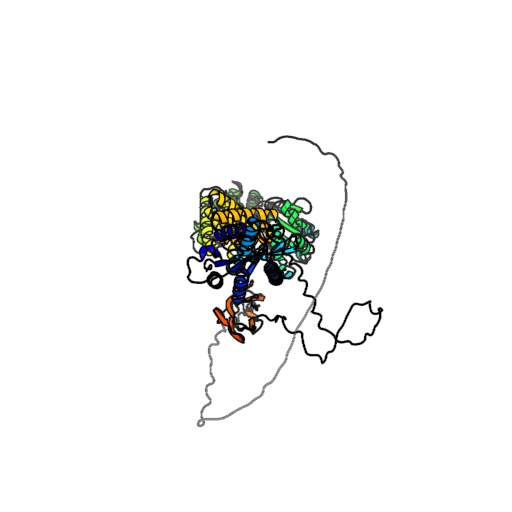HHHHHS-HHHHHHHHHHHHTTT--B-HHHHHHHHT-S-THHHHHHHHHTTSEEEETTEEEE-GGGTTS-TTSHHHHHHHHHHHHHHHHHHHHTTT-HHHHHHHHHHHHHHHHHHHHTT-HHHHHHHHHHHHHHHHHTT-HHHHHHHHHHHHHHHHHHT-HHHHHHHHHHHHHHHHHTT-HHHHHHHHHHHHHHHHHHT-HHHHHHHHHHHHTTSPP-------PPPPP-------------S--------------------S--S-----S-SEEEESS-EEEEEEETT-PPPPEEEEEEE-SSS-EEEEEEEEESTTGGGS-EEEES-TT-EEPTT-EEEEEE-----SSSEEEEEEEEEETT-SS-EEEEEEEEEEPPP----PPPPP-PPP--------PPPPSSS--------------------------------------------------------